Protein AF-0000000076367987 (afdb_homodimer)

Solvent-accessible surface area (backbone atoms only — not comparable to full-atom values): 75211 Å² total; per-residue (Å²): 110,71,66,56,55,49,50,51,44,51,53,44,43,62,69,60,56,77,79,74,47,73,53,81,75,76,76,75,58,62,67,56,54,49,49,49,50,48,51,65,69,63,56,85,43,73,68,53,51,53,49,48,49,41,62,59,26,36,39,72,62,53,56,81,69,54,55,62,89,77,42,46,64,28,13,49,52,14,7,50,56,41,32,46,54,45,52,51,46,26,44,32,39,11,60,50,29,68,49,58,41,60,29,32,49,41,22,34,29,40,20,16,48,44,31,40,40,26,34,73,57,41,51,68,38,47,17,75,36,67,69,52,25,41,56,47,15,52,52,32,52,46,53,40,48,76,70,64,49,76,69,46,79,68,76,78,64,81,74,88,74,69,95,72,72,86,73,77,80,71,72,72,64,79,69,74,69,49,59,59,50,82,56,95,64,69,51,75,39,49,73,69,50,46,37,48,45,46,38,12,28,31,12,30,48,15,10,49,52,26,37,51,30,30,75,68,59,47,52,61,59,48,38,69,57,42,64,45,40,52,51,13,38,48,34,10,46,46,52,41,51,49,56,68,35,45,36,37,31,36,40,40,89,66,61,77,70,71,57,70,34,30,47,61,52,51,52,52,50,46,65,73,46,51,84,62,46,31,63,63,26,36,49,51,33,65,51,49,39,57,51,55,50,51,51,52,50,48,48,62,72,37,40,89,75,43,88,61,86,75,60,57,62,42,48,51,52,53,53,46,19,52,50,29,54,75,63,37,36,48,82,72,63,63,41,61,52,67,40,88,48,78,66,61,82,70,77,67,43,80,57,52,71,84,51,41,77,77,34,48,72,61,16,51,54,52,30,52,50,32,46,38,50,27,50,52,52,44,51,54,52,23,61,74,69,42,53,84,73,57,60,42,50,43,34,38,20,53,10,46,27,13,38,58,31,14,33,49,56,7,41,60,51,25,43,37,67,68,53,17,49,52,20,46,72,44,47,38,69,41,43,64,16,35,48,47,20,21,50,50,48,48,49,38,43,61,67,46,38,60,70,48,25,44,25,44,44,21,59,33,36,38,54,54,55,59,67,39,48,69,47,58,53,52,64,70,47,45,64,60,38,41,65,51,33,57,67,52,39,48,37,17,48,52,9,18,49,33,19,32,43,32,34,60,66,56,10,50,53,50,30,50,53,50,49,53,49,54,55,51,52,52,50,42,64,46,62,69,47,47,48,18,32,36,75,96,53,82,47,68,44,44,49,86,48,35,52,77,52,38,80,56,83,39,47,48,39,42,34,46,46,30,52,37,27,57,62,27,43,65,50,50,51,51,48,50,27,61,74,69,68,54,55,44,58,54,52,50,42,51,51,52,51,52,52,55,64,65,65,54,75,77,71,71,81,74,73,73,82,73,75,79,74,74,76,68,75,72,69,68,67,69,75,55,77,68,66,72,83,54,84,49,50,38,38,34,40,39,30,58,30,25,58,42,60,40,68,54,22,45,51,47,54,44,48,53,47,53,40,32,46,73,69,67,30,45,67,34,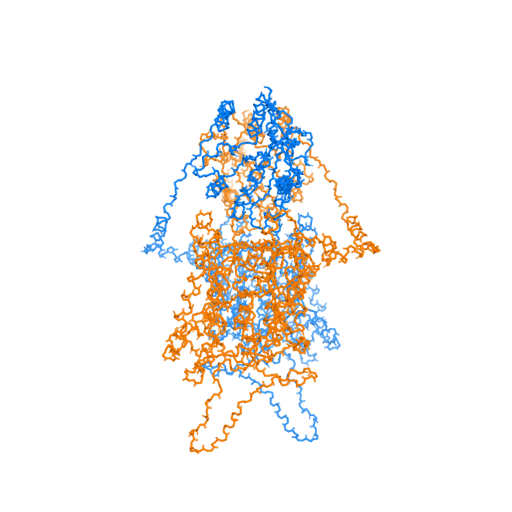38,15,29,60,35,69,65,34,49,52,43,33,51,56,61,43,61,30,35,86,86,46,72,39,42,77,79,34,47,31,79,34,60,54,58,44,50,52,50,54,54,52,54,48,54,52,55,55,53,69,73,102,111,72,66,57,55,50,51,52,44,51,54,46,41,62,70,62,56,77,80,74,48,73,54,81,74,76,76,74,57,62,66,55,53,49,51,49,49,47,50,64,70,65,56,86,42,72,68,53,51,51,49,50,50,41,62,57,27,36,39,72,62,52,57,80,68,55,55,61,88,77,43,46,64,26,12,47,52,13,8,50,55,41,33,45,55,44,54,52,46,25,44,32,39,10,62,50,31,68,50,57,41,60,29,33,47,40,22,33,29,41,19,18,48,42,31,40,40,24,34,72,59,41,49,69,38,46,18,74,35,68,69,52,24,40,56,49,15,53,53,32,52,45,52,38,48,72,70,66,48,77,69,47,79,68,77,77,65,82,74,88,74,69,96,72,74,90,74,78,80,74,74,74,67,81,68,75,68,49,58,60,51,82,57,94,62,70,51,74,39,51,73,68,48,47,36,48,45,46,37,12,30,32,13,29,49,15,9,50,51,25,37,48,31,31,75,65,60,47,51,61,59,48,39,69,57,42,67,45,40,54,53,13,38,48,34,10,46,46,52,41,50,50,57,68,34,46,38,38,30,36,39,40,91,67,61,77,69,71,56,71,34,30,49,61,51,51,53,52,50,46,65,71,46,51,84,61,46,31,64,64,26,37,49,49,32,66,51,48,40,56,52,55,50,51,52,54,50,49,49,63,73,37,42,90,74,42,87,62,85,75,60,56,64,41,49,50,52,52,54,47,20,52,48,29,54,75,63,37,37,47,82,73,63,62,40,61,51,68,40,88,46,79,67,61,83,71,77,68,43,79,60,52,71,84,52,42,78,77,36,50,72,62,16,52,53,52,30,52,50,32,45,38,49,27,51,52,52,44,52,54,52,24,61,74,70,43,53,83,74,57,60,41,50,41,33,36,20,52,10,47,27,12,37,59,31,13,32,49,55,8,41,59,53,24,43,39,66,69,55,18,48,53,20,47,73,43,47,37,68,41,42,64,16,34,46,46,21,22,52,51,48,48,48,37,42,62,67,47,39,61,70,47,27,45,25,45,43,22,58,32,36,39,53,55,53,60,68,39,47,69,47,58,52,50,65,70,46,46,66,60,39,43,64,51,31,57,66,52,38,47,38,18,50,53,8,18,49,33,20,32,45,33,34,60,67,57,8,50,53,50,30,51,56,50,47,53,48,51,54,51,51,53,49,43,64,47,62,69,47,46,51,18,32,35,76,96,52,84,48,68,44,46,48,85,48,34,52,76,52,39,77,56,82,41,46,47,39,42,35,48,46,30,52,38,26,56,63,25,45,65,51,50,50,52,50,51,28,61,75,70,68,55,56,45,58,55,54,51,41,53,51,51,52,52,52,54,64,65,66,55,76,77,72,71,83,75,75,74,82,73,75,80,72,74,76,68,75,72,70,69,65,71,76,56,82,67,66,73,82,57,83,50,50,38,38,35,40,39,30,59,29,25,56,43,60,41,69,55,22,44,52,48,55,44,49,52,47,51,40,32,46,74,70,67,31,45,66,34,38,16,28,59,35,68,66,34,51,52,44,32,52,55,60,42,61,30,36,86,87,46,72,39,41,76,79,34,46,30,80,35,60,54,60,44,50,52,49,53,53,51,54,49,53,52,56,55,54,67,72,102

Sequence (1440 aa):
MENQDQLIKMEIHSDSQIYIERTEREKPKVKEIIKKKLKKNCSCSLHKVKNIITGFFPVLQWLPKYNIKKWIVGDAISGLLVAVVLVPQSIAYSLLAGLEPISSLYTSFFANTVYFLMGTSRHISVGIFSLMCLMVGQVVDRELQLAGFDVSEDSKKLPRVLASGEKWNASVNSAVRNITFLGPLNIECDEKCYAASIAVALTFMAGVYQVLMGVFNLGIVSKYLSQPLLDGFATGASITILTTQVKYLVGLKIPRSHGPGTVILTWINIFKNIHQTNICDLITTAVCLPVLITVKELGDRYKHKIKFPLPTEMVAVIVATIISHYANLNEKYGSSITGEIPTGFLTPQIPNWSLFSRVAIDAVSIAIMSFTFTISICEMFAKKHGYNIKANQEIFALGFCNIVPSFFHSFASSGTLVKTLIKESSGCQTQLSSIITAMIVLLMLLSLAPLLYSLQKSVLACIIIVSLRGAFRKFRDVPKQWQISKIDTLVWGVTMLSVALLTTELGLLIGIVFSLLCIIARTQLPRTPLLGQIQGTSLYKDETEYKNLSFIPRIKIFRFEAPLYYANKDFFLNALYKKVDLNPVLVAAKCKKAEKQQNVPKKGRKEKEEFSGNMQENDITNERFVYKSYDFHTIILECSTIQFLDTAGINTMKSVLKDYNEIGIRVLLANCNPSVIDSLSRGEYFGASSKGIDTLMFYSVHSAVRYAEAAWSVSADSSIMENQDQLIKMEIHSDSQIYIERTEREKPKVKEIIKKKLKKNCSCSLHKVKNIITGFFPVLQWLPKYNIKKWIVGDAISGLLVAVVLVPQSIAYSLLAGLEPISSLYTSFFANTVYFLMGTSRHISVGIFSLMCLMVGQVVDRELQLAGFDVSEDSKKLPRVLASGEKWNASVNSAVRNITFLGPLNIECDEKCYAASIAVALTFMAGVYQVLMGVFNLGIVSKYLSQPLLDGFATGASITILTTQVKYLVGLKIPRSHGPGTVILTWINIFKNIHQTNICDLITTAVCLPVLITVKELGDRYKHKIKFPLPTEMVAVIVATIISHYANLNEKYGSSITGEIPTGFLTPQIPNWSLFSRVAIDAVSIAIMSFTFTISICEMFAKKHGYNIKANQEIFALGFCNIVPSFFHSFASSGTLVKTLIKESSGCQTQLSSIITAMIVLLMLLSLAPLLYSLQKSVLACIIIVSLRGAFRKFRDVPKQWQISKIDTLVWGVTMLSVALLTTELGLLIGIVFSLLCIIARTQLPRTPLLGQIQGTSLYKDETEYKNLSFIPRIKIFRFEAPLYYANKDFFLNALYKKVDLNPVLVAAKCKKAEKQQNVPKKGRKEKEEFSGNMQENDITNERFVYKSYDFHTIILECSTIQFLDTAGINTMKSVLKDYNEIGIRVLLANCNPSVIDSLSRGEYFGASSKGIDTLMFYSVHSAVRYAEAAWSVSADSSI

pLDDT: mean 81.82, std 18.06, range [24.14, 96.56]

Organism: Callorhinchus milii (NCBI:txid7868)

Structure (mmCIF, N/CA/C/O backbone):
data_AF-0000000076367987-model_v1
#
loop_
_entity.id
_entity.type
_entity.pdbx_description
1 polymer 'Sulfate transporter'
#
loop_
_atom_site.group_PDB
_atom_site.id
_atom_site.type_symbol
_atom_site.label_atom_id
_atom_site.label_alt_id
_atom_site.label_comp_id
_atom_site.label_asym_id
_atom_site.label_entity_id
_atom_site.label_seq_id
_atom_site.pdbx_PDB_ins_code
_atom_site.Cartn_x
_atom_site.Cartn_y
_atom_site.Cartn_z
_atom_site.occupancy
_atom_site.B_iso_or_equiv
_atom_site.auth_seq_id
_atom_site.auth_comp_id
_atom_site.auth_asym_id
_atom_site.auth_atom_id
_atom_site.pdbx_PDB_model_num
ATOM 1 N N . MET A 1 1 ? -40.219 -26.328 -12.211 1 42.34 1 MET A N 1
ATOM 2 C CA . MET A 1 1 ? -39.562 -25.656 -11.094 1 42.34 1 MET A CA 1
ATOM 3 C C . MET A 1 1 ? -39.5 -24.156 -11.352 1 42.34 1 MET A C 1
ATOM 5 O O . MET A 1 1 ? -39.75 -23.344 -10.461 1 42.34 1 MET A O 1
ATOM 9 N N . GLU A 1 2 ? -39.219 -23.812 -12.641 1 51.28 2 GLU A N 1
ATOM 10 C CA . GLU A 1 2 ? -39.156 -22.406 -13.008 1 51.28 2 GLU A CA 1
ATOM 11 C C . GLU A 1 2 ? -40.5 -21.734 -12.906 1 51.28 2 GLU A C 1
ATOM 13 O O . GLU A 1 2 ? -40.594 -20.594 -12.422 1 51.28 2 GLU A O 1
ATOM 18 N N . ASN A 1 3 ? -41.5 -22.469 -13.336 1 52.22 3 ASN A N 1
ATOM 19 C CA . ASN A 1 3 ? -42.844 -21.891 -13.359 1 52.22 3 ASN A CA 1
ATOM 20 C C . ASN A 1 3 ? -43.406 -21.688 -11.953 1 52.22 3 ASN A C 1
ATOM 22 O O . ASN A 1 3 ? -44.094 -20.688 -11.688 1 52.22 3 ASN A O 1
ATOM 26 N N . GLN A 1 4 ? -43.094 -22.625 -11.133 1 52.38 4 GLN A N 1
ATOM 27 C CA . GLN A 1 4 ? -43.625 -22.5 -9.781 1 52.38 4 GLN A CA 1
ATOM 28 C C . GLN A 1 4 ? -42.938 -21.359 -9.023 1 52.38 4 GLN A C 1
ATOM 30 O O . GLN A 1 4 ? -43.594 -20.641 -8.266 1 52.38 4 GLN A O 1
ATOM 35 N N . ASP A 1 5 ? -41.688 -21.172 -9.273 1 58.62 5 ASP A N 1
ATOM 36 C CA . ASP A 1 5 ? -40.969 -20.078 -8.633 1 58.62 5 ASP A CA 1
ATOM 37 C C . ASP A 1 5 ? -41.531 -18.734 -9.055 1 58.62 5 ASP A C 1
ATOM 39 O O . ASP A 1 5 ? -41.625 -17.812 -8.242 1 58.62 5 ASP A O 1
ATOM 43 N N . GLN A 1 6 ? -42.031 -18.719 -10.297 1 56.69 6 GLN A N 1
ATOM 44 C CA . GLN A 1 6 ? -42.625 -17.469 -10.789 1 56.69 6 GLN A CA 1
ATOM 45 C C . GLN A 1 6 ? -43.969 -17.203 -10.133 1 56.69 6 GLN A C 1
ATOM 47 O O . GLN A 1 6 ? -44.312 -16.062 -9.844 1 56.69 6 GLN A O 1
ATOM 52 N N . LEU A 1 7 ? -44.688 -18.266 -9.898 1 53.16 7 LEU A N 1
ATOM 53 C CA . LEU A 1 7 ? -46 -18.109 -9.289 1 53.16 7 LEU A CA 1
ATOM 54 C C . LEU A 1 7 ? -45.875 -17.641 -7.84 1 53.16 7 LEU A C 1
ATOM 56 O O . LEU A 1 7 ? -46.656 -16.797 -7.383 1 53.16 7 LEU A O 1
ATOM 60 N N . ILE A 1 8 ? -44.938 -18.188 -7.215 1 56.38 8 ILE A N 1
ATOM 61 C CA . ILE A 1 8 ? -44.719 -17.797 -5.828 1 56.38 8 ILE A CA 1
ATOM 62 C C . ILE A 1 8 ? -44.281 -16.328 -5.766 1 56.38 8 ILE A C 1
ATOM 64 O O . ILE A 1 8 ? -44.75 -15.578 -4.891 1 56.38 8 ILE A O 1
ATOM 68 N N . LYS A 1 9 ? -43.531 -16 -6.73 1 58.03 9 LYS A N 1
ATOM 69 C CA . LYS A 1 9 ? -43.094 -14.617 -6.805 1 58.03 9 LYS A CA 1
ATOM 70 C C . LYS A 1 9 ? -44.281 -13.672 -7.012 1 58.03 9 LYS A C 1
ATOM 72 O O . LYS A 1 9 ? -44.344 -12.594 -6.418 1 58.03 9 LYS A O 1
ATOM 77 N N . MET A 1 10 ? -45.156 -14.094 -7.91 1 53.19 10 MET A N 1
ATOM 78 C CA . MET A 1 10 ? -46.312 -13.273 -8.195 1 53.19 10 MET A CA 1
ATOM 79 C C . MET A 1 10 ? -47.188 -13.102 -6.953 1 53.19 10 MET A C 1
ATOM 81 O O . MET A 1 10 ? -47.75 -12.023 -6.723 1 53.19 10 MET A O 1
ATOM 85 N N . GLU A 1 11 ? -47.25 -14.133 -6.258 1 51.69 11 GLU A N 1
ATOM 86 C CA . GLU A 1 11 ? -48.062 -14.039 -5.059 1 51.69 11 GLU A CA 1
ATOM 87 C C . GLU A 1 11 ? -47.406 -13.164 -3.996 1 51.69 11 GLU A C 1
ATOM 89 O O . GLU A 1 11 ? -48.094 -12.406 -3.301 1 51.69 11 GLU A O 1
ATOM 94 N N . ILE A 1 12 ? -46.125 -13.312 -3.941 1 53.12 12 ILE A N 1
ATOM 95 C CA . ILE A 1 12 ? -45.406 -12.508 -2.963 1 53.12 12 ILE A CA 1
ATOM 96 C C . ILE A 1 12 ? -45.344 -11.062 -3.443 1 53.12 12 ILE A C 1
ATOM 98 O O . ILE A 1 12 ? -45.406 -10.133 -2.639 1 53.12 12 ILE A O 1
ATOM 102 N N . HIS A 1 13 ? -45.094 -10.93 -4.75 1 51.44 13 HIS A N 1
ATOM 103 C CA . HIS A 1 13 ? -45.156 -9.578 -5.281 1 51.44 13 HIS A CA 1
ATOM 104 C C . HIS A 1 13 ? -46.5 -8.938 -4.961 1 51.44 13 HIS A C 1
ATOM 106 O O . HIS A 1 13 ? -46.594 -7.723 -4.734 1 51.44 13 HIS A O 1
ATOM 112 N N . SER A 1 14 ? -47.469 -9.719 -5.164 1 47.62 14 SER A N 1
ATOM 113 C CA . SER A 1 14 ? -48.781 -9.164 -4.855 1 47.62 14 SER A CA 1
ATOM 114 C C . SER A 1 14 ? -48.875 -8.719 -3.398 1 47.62 14 SER A C 1
ATOM 116 O O . SER A 1 14 ? -49.5 -7.707 -3.086 1 47.62 14 SER A O 1
ATOM 118 N N . ASP A 1 15 ? -48.562 -9.508 -2.584 1 45.34 15 ASP A N 1
ATOM 119 C CA . ASP A 1 15 ? -48.656 -9.078 -1.192 1 45.34 15 ASP A CA 1
ATOM 120 C C . ASP A 1 15 ? -47.625 -8 -0.863 1 45.34 15 ASP A C 1
ATOM 122 O O . ASP A 1 15 ? -47.938 -7.062 -0.122 1 45.34 15 ASP A O 1
ATOM 126 N N . SER A 1 16 ? -46.375 -8.281 -0.96 1 49.75 16 SER A N 1
ATOM 127 C CA . SER A 1 16 ? -45.375 -7.293 -0.582 1 49.75 16 SER A CA 1
ATOM 128 C C . SER A 1 16 ? -45.094 -6.332 -1.729 1 49.75 16 SER A C 1
ATOM 130 O O . SER A 1 16 ? -44.438 -6.707 -2.715 1 49.75 16 SER A O 1
ATOM 132 N N . GLN A 1 17 ? -45.906 -5.762 -2.445 1 47.59 17 GLN A N 1
ATOM 133 C CA . GLN A 1 17 ? -46.125 -4.801 -3.525 1 47.59 17 GLN A CA 1
ATOM 134 C C . GLN A 1 17 ? -44.875 -3.955 -3.748 1 47.59 17 GLN A C 1
ATOM 136 O O . GLN A 1 17 ? -44.969 -2.775 -4.094 1 47.59 17 GLN A O 1
ATOM 141 N N . ILE A 1 18 ? -43.812 -4.082 -3.232 1 55.28 18 ILE A N 1
ATOM 142 C CA . ILE A 1 18 ? -42.844 -3.025 -3.467 1 55.28 18 ILE A CA 1
ATOM 143 C C . ILE A 1 18 ? -42.281 -3.146 -4.879 1 55.28 18 ILE A C 1
ATOM 145 O O . ILE A 1 18 ? -41.562 -4.098 -5.188 1 55.28 18 ILE A O 1
ATOM 149 N N . TYR A 1 19 ? -43.062 -2.684 -5.883 1 55.78 19 TYR A N 1
ATOM 150 C CA . TYR A 1 19 ? -42.531 -2.617 -7.238 1 55.78 19 TYR A CA 1
ATOM 151 C C . TYR A 1 19 ? -41.406 -1.58 -7.328 1 55.78 19 TYR A C 1
ATOM 153 O O . TYR A 1 19 ? -41.656 -0.383 -7.156 1 55.78 19 TYR A O 1
ATOM 161 N N . ILE A 1 20 ? -40.188 -2.045 -7.199 1 65.81 20 ILE A N 1
ATOM 162 C CA . ILE A 1 20 ? -39.062 -1.138 -7.367 1 65.81 20 ILE A CA 1
ATOM 163 C C . ILE A 1 20 ? -38.5 -1.284 -8.773 1 65.81 20 ILE A C 1
ATOM 165 O O . ILE A 1 20 ? -38.219 -2.398 -9.234 1 65.81 20 ILE A O 1
ATOM 169 N N . GLU A 1 21 ? -38.75 -0.237 -9.602 1 71.38 21 GLU A N 1
ATOM 170 C CA . GLU A 1 21 ? -38.156 -0.237 -10.938 1 71.38 21 GLU A CA 1
ATOM 171 C C . GLU A 1 21 ? -36.844 0.532 -10.961 1 71.38 21 GLU A C 1
ATOM 173 O O . GLU A 1 21 ? -36.781 1.654 -10.453 1 71.38 21 GLU A O 1
ATOM 178 N N . ARG A 1 22 ? -35.844 -0.163 -11.43 1 77 22 ARG A N 1
ATOM 179 C CA . ARG A 1 22 ? -34.531 0.475 -11.539 1 77 22 ARG A CA 1
ATOM 180 C C . ARG A 1 22 ? -34.469 1.416 -12.734 1 77 22 ARG A C 1
ATOM 182 O O . ARG A 1 22 ? -35.031 1.123 -13.789 1 77 22 ARG A O 1
ATOM 189 N N . THR A 1 23 ? -33.875 2.572 -12.383 1 74.12 23 THR A N 1
ATOM 190 C CA . THR A 1 23 ? -33.688 3.549 -13.453 1 74.12 23 THR A CA 1
ATOM 191 C C . THR A 1 23 ? -32.562 3.152 -14.367 1 74.12 23 THR A C 1
ATOM 193 O O . THR A 1 23 ? -31.484 2.73 -13.898 1 74.12 23 THR A O 1
ATOM 196 N N . GLU A 1 24 ? -32.75 2.922 -15.617 1 64.75 24 GLU A N 1
ATOM 197 C CA . GLU A 1 24 ? -31.703 2.619 -16.562 1 64.75 24 GLU A CA 1
ATOM 198 C C . GLU A 1 24 ? -30.75 3.807 -16.734 1 64.75 24 GLU A C 1
ATOM 200 O O . GLU A 1 24 ? -31.188 4.914 -17.047 1 64.75 24 GLU A O 1
ATOM 205 N N . ARG A 1 25 ? -29.594 3.779 -16.266 1 59.47 25 ARG A N 1
ATOM 206 C CA . ARG A 1 25 ? -28.641 4.867 -16.406 1 59.47 25 ARG A CA 1
ATOM 207 C C . ARG A 1 25 ? -28.094 4.93 -17.828 1 59.47 25 ARG A C 1
ATOM 209 O O . ARG A 1 25 ? -27.75 3.9 -18.422 1 59.47 25 ARG A O 1
ATOM 216 N N . GLU A 1 26 ? -28.297 6.004 -18.406 1 62.91 26 GLU A N 1
ATOM 217 C CA . GLU A 1 26 ? -27.719 6.219 -19.734 1 62.91 26 GLU A CA 1
ATOM 218 C C . GLU A 1 26 ? -26.188 6.246 -19.656 1 62.91 26 GLU A C 1
ATOM 220 O O . GLU A 1 26 ? -25.609 6.867 -18.766 1 62.91 26 GLU A O 1
ATOM 225 N N . LYS A 1 27 ? -25.516 5.273 -20.25 1 63.81 27 LYS A N 1
ATOM 226 C CA . LYS A 1 27 ? -24.062 5.266 -20.328 1 63.81 27 LYS A CA 1
ATOM 227 C C . LYS A 1 27 ? -23.531 6.594 -20.859 1 63.81 27 LYS A C 1
ATOM 229 O O . LYS A 1 27 ? -23.969 7.066 -21.906 1 63.81 27 LYS A O 1
ATOM 234 N N . PRO A 1 28 ? -22.891 7.305 -19.891 1 63.88 28 PRO A N 1
ATOM 235 C CA . PRO A 1 28 ? -22.375 8.562 -20.422 1 63.88 28 PRO A CA 1
ATOM 236 C C . PRO A 1 28 ? -21.453 8.359 -21.625 1 63.88 28 PRO A C 1
ATOM 238 O O . PRO A 1 28 ? -20.672 7.406 -21.656 1 63.88 28 PRO A O 1
ATOM 241 N N . LYS A 1 29 ? -21.734 8.945 -22.781 1 69.44 29 LYS A N 1
ATOM 242 C CA . LYS A 1 29 ? -20.859 8.922 -23.953 1 69.44 29 LYS A CA 1
ATOM 243 C C . LYS A 1 29 ? -19.484 9.484 -23.609 1 69.44 29 LYS A C 1
ATOM 245 O O . LYS A 1 29 ? -19.281 10.703 -23.625 1 69.44 29 LYS A O 1
ATOM 250 N N . VAL A 1 30 ? -18.531 8.633 -23.062 1 72.19 30 VAL A N 1
ATOM 251 C CA . VAL A 1 30 ? -17.188 8.984 -22.625 1 72.19 30 VAL A CA 1
ATOM 252 C C . VAL A 1 30 ? -16.547 9.922 -23.641 1 72.19 30 VAL A C 1
ATOM 254 O O . VAL A 1 30 ? -15.867 10.883 -23.266 1 72.19 30 VAL A O 1
ATOM 257 N N . LYS A 1 31 ? -16.734 9.695 -24.922 1 73.62 31 LYS A N 1
ATOM 258 C CA . LYS A 1 31 ? -16.125 10.492 -25.984 1 73.62 31 LYS A CA 1
ATOM 259 C C . LYS A 1 31 ? -16.641 11.93 -25.938 1 73.62 31 LYS A C 1
ATOM 261 O O . LYS A 1 31 ? -15.875 12.875 -26.141 1 73.62 31 LYS A O 1
ATOM 266 N N . GLU A 1 32 ? -17.891 11.984 -25.641 1 75.5 32 GLU A N 1
ATOM 267 C CA . GLU A 1 32 ? -18.453 13.328 -25.609 1 75.5 32 GLU A CA 1
ATOM 268 C C . GLU A 1 32 ? -17.984 14.094 -24.375 1 75.5 32 GLU A C 1
ATOM 270 O O . GLU A 1 32 ? -17.766 15.305 -24.438 1 75.5 32 GLU A O 1
ATOM 275 N N . ILE A 1 33 ? -17.781 13.32 -23.359 1 75.31 33 ILE A N 1
ATOM 276 C CA . ILE A 1 33 ? -17.328 13.969 -22.141 1 75.31 33 ILE A CA 1
ATOM 277 C C . ILE A 1 33 ? -15.883 14.445 -22.297 1 75.31 33 ILE A C 1
ATOM 279 O O . ILE A 1 33 ? -15.547 15.562 -21.891 1 75.31 33 ILE A O 1
ATOM 283 N N . ILE A 1 34 ? -15.102 13.617 -22.984 1 75.06 34 ILE A N 1
ATOM 284 C CA . ILE A 1 34 ? -13.711 13.977 -23.219 1 75.06 34 ILE A CA 1
ATOM 285 C C . ILE A 1 34 ? -13.641 15.156 -24.188 1 75.06 34 ILE A C 1
ATOM 287 O O . ILE A 1 34 ? -12.852 16.078 -23.984 1 75.06 34 ILE A O 1
ATOM 291 N N . LYS A 1 35 ? -14.438 15.125 -25.25 1 74.25 35 LYS A N 1
ATOM 292 C CA . LYS A 1 35 ? -14.453 16.203 -26.234 1 74.25 35 LYS A CA 1
ATOM 293 C C . LYS A 1 35 ? -14.891 17.516 -25.594 1 74.25 35 LYS A C 1
ATOM 295 O O . LYS A 1 35 ? -14.32 18.578 -25.875 1 74.25 35 LYS A O 1
ATOM 300 N N . LYS A 1 36 ? -15.82 17.344 -24.75 1 75 36 LYS A N 1
ATOM 301 C CA . LYS A 1 36 ? -16.297 18.547 -24.062 1 75 36 LYS A CA 1
ATOM 302 C C . LYS A 1 36 ? -15.234 19.094 -23.125 1 75 36 LYS A C 1
ATOM 304 O O . LYS A 1 36 ? -15.023 20.297 -23.047 1 75 36 LYS A O 1
ATOM 309 N N . LYS A 1 37 ? -14.633 18.141 -22.484 1 74.81 37 LYS A N 1
ATOM 310 C CA . LYS A 1 37 ? -13.602 18.562 -21.547 1 74.81 37 LYS A CA 1
ATOM 311 C C . LYS A 1 37 ? -12.398 19.141 -22.281 1 74.81 37 LYS A C 1
ATOM 313 O O . LYS A 1 37 ? -11.797 20.125 -21.828 1 74.81 37 LYS A O 1
ATOM 318 N N . LEU A 1 38 ? -12.039 18.562 -23.391 1 70.31 38 LEU A N 1
ATOM 319 C CA . LEU A 1 38 ? -10.93 19.047 -24.203 1 70.31 38 LEU A CA 1
ATOM 320 C C . LEU A 1 38 ? -11.266 20.406 -24.828 1 70.31 38 LEU A C 1
ATOM 322 O O . LEU A 1 38 ? -10.414 21.297 -24.875 1 70.31 38 LEU A O 1
ATOM 326 N N . LYS A 1 39 ? -12.422 20.484 -25.297 1 68.19 39 LYS A N 1
ATOM 327 C CA . LYS A 1 39 ? -12.844 21.766 -25.859 1 68.19 39 LYS A CA 1
ATOM 328 C C . LYS A 1 39 ? -12.852 22.859 -24.812 1 68.19 39 LYS A C 1
ATOM 330 O O . LYS A 1 39 ? -12.445 24 -25.094 1 68.19 39 LYS A O 1
ATOM 335 N N . LYS A 1 40 ? -13.312 22.469 -23.719 1 69.75 40 LYS A N 1
ATOM 336 C CA . LYS A 1 40 ? -13.391 23.438 -22.625 1 69.75 40 LYS A CA 1
ATOM 337 C C . LYS A 1 40 ? -11.992 23.844 -22.141 1 69.75 40 LYS A C 1
ATOM 339 O O . LYS A 1 40 ? -11.742 25.016 -21.875 1 69.75 40 LYS A O 1
ATOM 344 N N . ASN A 1 41 ? -11.102 22.859 -22.141 1 65 41 ASN A N 1
ATOM 345 C CA . ASN A 1 41 ? -9.773 23.125 -21.609 1 65 41 ASN A CA 1
ATOM 346 C C . ASN A 1 41 ? -8.844 23.703 -22.672 1 65 41 ASN A C 1
ATOM 348 O O . ASN A 1 41 ? -7.883 24.406 -22.359 1 65 41 ASN A O 1
ATOM 352 N N . CYS A 1 42 ? -9.109 23.453 -23.969 1 65.56 42 CYS A N 1
ATOM 353 C CA . CYS A 1 42 ? -8.211 23.891 -25.031 1 65.56 42 CYS A CA 1
ATOM 354 C C . CYS A 1 42 ? -8.719 25.156 -25.688 1 65.56 42 CYS A C 1
ATOM 356 O O . CYS A 1 42 ? -8.18 25.594 -26.703 1 65.56 42 CYS A O 1
ATOM 358 N N . SER A 1 43 ? -9.781 25.672 -25.328 1 68 43 SER A N 1
ATOM 359 C CA . SER A 1 43 ? -10.203 26.922 -25.953 1 68 43 SER A CA 1
ATOM 360 C C . SER A 1 43 ? -9.469 28.109 -25.359 1 68 43 SER A C 1
ATOM 362 O O . SER A 1 43 ? -9.383 28.25 -24.141 1 68 43 SER A O 1
ATOM 364 N N . CYS A 1 44 ? -8.391 28.656 -26.016 1 65.31 44 CYS A N 1
ATOM 365 C CA . CYS A 1 44 ? -7.535 29.75 -25.578 1 65.31 44 CYS A CA 1
ATOM 366 C C . CYS A 1 44 ? -8.242 31.094 -25.719 1 65.31 44 CYS A C 1
ATOM 368 O O . CYS A 1 44 ? -8.625 31.469 -26.828 1 65.31 44 CYS A O 1
ATOM 370 N N . SER A 1 45 ? -9.109 31.438 -24.938 1 74.31 45 SER A N 1
ATOM 371 C CA . SER A 1 45 ? -9.625 32.812 -24.953 1 74.31 45 SER A CA 1
ATOM 372 C C . SER A 1 45 ? -8.836 33.719 -24.016 1 74.31 45 SER A C 1
ATOM 374 O O . SER A 1 45 ? -8.172 33.219 -23.094 1 74.31 45 SER A O 1
ATOM 376 N N . LEU A 1 46 ? -8.633 35 -24.422 1 76.81 46 LEU A N 1
ATOM 377 C CA . LEU A 1 46 ? -7.93 36 -23.625 1 76.81 46 LEU A CA 1
ATOM 378 C C . LEU A 1 46 ? -8.445 36.031 -22.188 1 76.81 46 LEU A C 1
ATOM 380 O O . LEU A 1 46 ? -7.672 36.188 -21.25 1 76.81 46 LEU A O 1
ATOM 384 N N . HIS A 1 47 ? -9.688 35.844 -22.031 1 78.5 47 HIS A N 1
ATOM 385 C CA . HIS A 1 47 ? -10.281 35.844 -20.688 1 78.5 47 HIS A CA 1
ATOM 386 C C . HIS A 1 47 ? -9.82 34.625 -19.906 1 78.5 47 HIS A C 1
ATOM 388 O O . HIS A 1 47 ? -9.586 34.719 -18.688 1 78.5 47 HIS A O 1
ATOM 394 N N . LYS A 1 48 ? -9.617 33.625 -20.625 1 79.5 48 LYS A N 1
ATOM 395 C CA . LYS A 1 48 ? -9.164 32.406 -19.953 1 79.5 48 LYS A CA 1
ATOM 396 C C . LYS A 1 48 ? -7.711 32.531 -19.5 1 79.5 48 LYS A C 1
ATOM 398 O O . LYS A 1 48 ? -7.34 32.031 -18.438 1 79.5 48 LYS A O 1
ATOM 403 N N . VAL A 1 49 ? -6.965 33.281 -20.359 1 80 49 VAL A N 1
ATOM 404 C CA . VAL A 1 49 ? -5.566 33.5 -20.016 1 80 49 VAL A CA 1
ATOM 405 C C . VAL A 1 49 ? -5.477 34.406 -18.781 1 80 49 VAL A C 1
ATOM 407 O O . VAL A 1 49 ? -4.648 34.188 -17.891 1 80 49 VAL A O 1
ATOM 410 N N . LYS A 1 50 ? -6.238 35.406 -18.781 1 82.25 50 LYS A N 1
ATOM 411 C CA . LYS A 1 50 ? -6.258 36.312 -17.609 1 82.25 50 LYS A CA 1
ATOM 412 C C . LYS A 1 50 ? -6.676 35.562 -16.359 1 82.25 50 LYS A C 1
ATOM 414 O O . LYS A 1 50 ? -6.098 35.75 -15.281 1 82.25 50 LYS A O 1
ATOM 419 N N . ASN A 1 51 ? -7.547 34.719 -16.562 1 80.88 51 ASN A N 1
ATOM 420 C CA . ASN A 1 51 ? -8.008 33.938 -15.414 1 80.88 51 ASN A CA 1
ATOM 421 C C . ASN A 1 51 ? -6.953 32.938 -14.953 1 80.88 51 ASN A C 1
ATOM 423 O O . ASN A 1 51 ? -6.832 32.656 -13.758 1 80.88 51 ASN A O 1
ATOM 427 N N . ILE A 1 52 ? -6.238 32.469 -15.914 1 81.06 52 ILE A N 1
ATOM 428 C CA . ILE A 1 52 ? -5.176 31.531 -15.578 1 81.06 52 ILE A CA 1
ATOM 429 C C . ILE A 1 52 ? -4.055 32.25 -14.844 1 81.06 52 ILE A C 1
ATOM 431 O O . ILE A 1 52 ? -3.523 31.75 -13.852 1 81.06 52 ILE A O 1
ATOM 435 N N . ILE A 1 53 ? -3.783 33.5 -15.266 1 84.44 53 ILE A N 1
ATOM 436 C CA . ILE A 1 53 ? -2.715 34.25 -14.641 1 84.44 53 ILE A CA 1
ATOM 437 C C . ILE A 1 53 ? -3.15 34.719 -13.242 1 84.44 53 ILE A C 1
ATOM 439 O O . ILE A 1 53 ? -2.373 34.625 -12.289 1 84.44 53 ILE A O 1
ATOM 443 N N . THR A 1 54 ? -4.316 35.094 -13.148 1 84.19 54 THR A N 1
ATOM 444 C CA . THR A 1 54 ? -4.812 35.531 -11.852 1 84.19 54 THR A CA 1
ATOM 445 C C . THR A 1 54 ? -4.992 34.344 -10.914 1 84.19 54 THR A C 1
ATOM 447 O O . THR A 1 54 ? -4.91 34.5 -9.688 1 84.19 54 THR A O 1
ATOM 450 N N . GLY A 1 55 ? -5.172 33.281 -11.531 1 84 55 GLY A N 1
ATOM 451 C CA . GLY A 1 55 ? -5.266 32.062 -10.727 1 84 55 GLY A CA 1
ATOM 452 C C . GLY A 1 55 ? -3.916 31.562 -10.242 1 84 55 GLY A C 1
ATOM 453 O O . GLY A 1 55 ? -3.805 31.031 -9.133 1 84 55 GLY A O 1
ATOM 454 N N . PHE A 1 56 ? -2.982 31.844 -11.086 1 88.88 56 PHE A N 1
ATOM 455 C CA . PHE A 1 56 ? -1.632 31.406 -10.758 1 88.88 56 PHE A CA 1
ATOM 456 C C . PHE A 1 56 ? -0.966 32.375 -9.789 1 88.88 56 PHE A C 1
ATOM 458 O O . PHE A 1 56 ? -0.108 31.969 -9 1 88.88 56 PHE A O 1
ATOM 465 N N . PHE A 1 57 ? -1.336 33.656 -9.812 1 92.94 57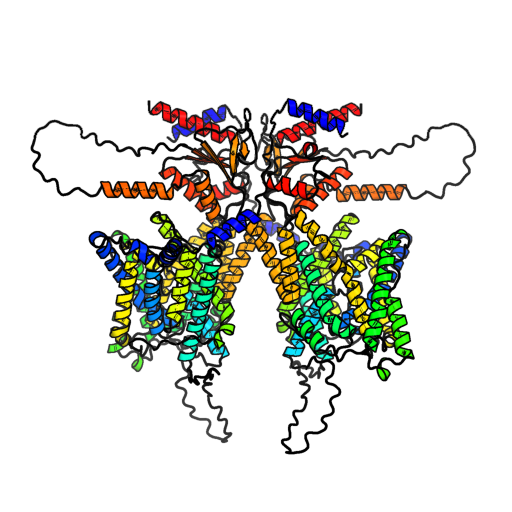 PHE A N 1
ATOM 466 C CA . PHE A 1 57 ? -0.847 34.688 -8.898 1 92.94 57 PHE A CA 1
ATOM 467 C C . PHE A 1 57 ? -1.999 35.312 -8.133 1 92.94 57 PHE A C 1
ATOM 469 O O . PHE A 1 57 ? -2.414 36.438 -8.438 1 92.94 57 PHE A O 1
ATOM 476 N N . PRO A 1 58 ? -2.375 34.719 -7.098 1 90.75 58 PRO A N 1
ATOM 477 C CA . PRO A 1 58 ? -3.518 35.219 -6.328 1 90.75 58 PRO A CA 1
ATOM 478 C C . PRO A 1 58 ? -3.299 36.625 -5.789 1 90.75 58 PRO A C 1
ATOM 480 O O . PRO A 1 58 ? -4.262 37.312 -5.469 1 90.75 58 PRO A O 1
ATOM 483 N N . VAL A 1 59 ? -2.055 37.125 -5.711 1 91.69 59 VAL A N 1
ATOM 484 C CA . VAL A 1 59 ? -1.744 38.469 -5.207 1 91.69 59 VAL A CA 1
ATOM 485 C C . VAL A 1 59 ? -2.41 39.5 -6.09 1 91.69 59 VAL A C 1
ATOM 487 O O . VAL A 1 59 ? -2.797 40.594 -5.609 1 91.69 59 VAL A O 1
ATOM 490 N N . LEU A 1 60 ? -2.646 39.219 -7.312 1 91.31 60 LEU A N 1
ATOM 491 C CA . LEU A 1 60 ? -3.227 40.156 -8.266 1 91.31 60 LEU A CA 1
ATOM 492 C C . LEU A 1 60 ? -4.727 40.312 -8.031 1 91.31 60 LEU A C 1
ATOM 494 O O . LEU A 1 60 ? -5.324 41.312 -8.445 1 91.31 60 LEU A O 1
ATOM 498 N N . GLN A 1 61 ? -5.289 39.406 -7.305 1 88.12 61 GLN A N 1
ATOM 499 C CA . GLN A 1 61 ? -6.727 39.438 -7.051 1 88.12 61 GLN A CA 1
ATOM 500 C C . GLN A 1 61 ? -7.031 40.156 -5.734 1 88.12 61 GLN A C 1
ATOM 502 O O . GLN A 1 61 ? -7.914 41 -5.676 1 88.12 61 GLN A O 1
ATOM 507 N N . TRP A 1 62 ? -6.305 39.875 -4.688 1 88.31 62 TRP A N 1
ATOM 508 C CA . TRP A 1 62 ? -6.68 40.406 -3.379 1 88.31 62 TRP A CA 1
ATOM 509 C C . TRP A 1 62 ? -5.918 41.688 -3.074 1 88.31 62 TRP A C 1
ATOM 511 O O . TRP A 1 62 ? -6.375 42.5 -2.281 1 88.31 62 TRP A O 1
ATOM 521 N N . LEU A 1 63 ? -4.711 42 -3.689 1 90.19 63 LEU A N 1
ATOM 522 C CA . LEU A 1 63 ? -3.893 43.156 -3.359 1 90.19 63 LEU A CA 1
ATOM 523 C C . LEU A 1 63 ? -4.625 44.469 -3.697 1 90.19 63 LEU A C 1
ATOM 525 O O . LEU A 1 63 ? -4.594 45.406 -2.922 1 90.19 63 LEU A O 1
ATOM 529 N N . PRO A 1 64 ? -5.324 44.469 -4.844 1 89.94 64 PRO A N 1
ATOM 530 C CA . PRO A 1 64 ? -6.051 45.688 -5.168 1 89.94 64 PRO A CA 1
ATOM 531 C C . PRO A 1 64 ? -7.238 45.938 -4.242 1 89.94 64 PRO A C 1
ATOM 533 O O . PRO A 1 64 ? -7.688 47.062 -4.094 1 89.94 64 PRO A O 1
ATOM 536 N N . LYS A 1 65 ? -7.684 44.906 -3.629 1 89.31 65 LYS A N 1
ATOM 537 C CA . LYS A 1 65 ? -8.82 45.031 -2.721 1 89.31 65 LYS A CA 1
ATOM 538 C C . LYS A 1 65 ? -8.359 45.188 -1.274 1 89.31 65 LYS A C 1
ATOM 540 O O . LYS A 1 65 ? -9.164 45.125 -0.348 1 89.31 65 LYS A O 1
ATOM 545 N N . TYR A 1 66 ? -7.082 45.438 -1.134 1 91.31 66 TYR A N 1
ATOM 546 C CA . TYR A 1 66 ? -6.496 45.531 0.2 1 91.31 66 TYR A CA 1
ATOM 547 C C . TYR A 1 66 ? -6.902 46.812 0.889 1 91.31 66 TYR A C 1
ATOM 549 O O . TYR A 1 66 ? -6.715 47.906 0.337 1 91.31 66 TYR A O 1
ATOM 557 N N . ASN A 1 67 ? -7.527 46.656 2.021 1 90.81 67 ASN A N 1
ATOM 558 C CA . ASN A 1 67 ? -7.883 47.812 2.828 1 90.81 67 ASN A CA 1
ATOM 559 C C . ASN A 1 67 ? -6.707 48.281 3.676 1 90.81 67 ASN A C 1
ATOM 561 O O . ASN A 1 67 ? -6.496 47.812 4.785 1 90.81 67 ASN A O 1
ATOM 565 N N . ILE A 1 68 ? -6.039 49.281 3.311 1 89.62 68 ILE A N 1
ATOM 566 C CA . ILE A 1 68 ? -4.805 49.75 3.924 1 89.62 68 ILE A CA 1
ATOM 567 C C . ILE A 1 68 ? -5.094 50.281 5.328 1 89.62 68 ILE A C 1
ATOM 569 O O . ILE A 1 68 ? -4.316 50.062 6.258 1 89.62 68 ILE A O 1
ATOM 573 N N . LYS A 1 69 ? -6.152 50.938 5.555 1 88.56 69 LYS A N 1
ATOM 574 C CA . LYS A 1 69 ? -6.449 51.562 6.832 1 88.56 69 LYS A CA 1
ATOM 575 C C . LYS A 1 69 ? -6.781 50.531 7.906 1 88.56 69 LYS A C 1
ATOM 577 O O . LYS A 1 69 ? -6.336 50.656 9.047 1 88.56 69 LYS A O 1
ATOM 582 N N . LYS A 1 70 ? -7.34 49.469 7.484 1 87.62 70 LYS A N 1
ATOM 583 C CA . LYS A 1 70 ? -7.836 48.531 8.477 1 87.62 70 LYS A CA 1
ATOM 584 C C . LYS A 1 70 ? -6.852 47.375 8.688 1 87.62 70 LYS A C 1
ATOM 586 O O . LYS A 1 70 ? -6.734 46.844 9.797 1 87.62 70 LYS A O 1
ATOM 591 N N . TRP A 1 71 ? -6.047 47.062 7.664 1 90.88 71 TRP A N 1
ATOM 592 C CA . TRP A 1 71 ? -5.336 45.781 7.738 1 90.88 71 TRP A CA 1
ATOM 593 C C . TRP A 1 71 ? -3.834 46 7.855 1 90.88 71 TRP A C 1
ATOM 595 O O . TRP A 1 71 ? -3.098 45.094 8.266 1 90.88 71 TRP A O 1
ATOM 605 N N . ILE A 1 72 ? -3.297 47.156 7.656 1 92.5 72 ILE A N 1
ATOM 606 C CA . ILE A 1 72 ? -1.86 47.375 7.535 1 92.5 72 ILE A CA 1
ATOM 607 C C . ILE A 1 72 ? -1.202 47.25 8.906 1 92.5 72 ILE A C 1
ATOM 609 O O . ILE A 1 72 ? -0.081 46.75 9.023 1 92.5 72 ILE A O 1
ATOM 613 N N . VAL A 1 73 ? -1.844 47.75 9.945 1 91.69 73 VAL A N 1
ATOM 614 C CA . VAL A 1 73 ? -1.267 47.688 11.281 1 91.69 73 VAL A CA 1
ATOM 615 C C . VAL A 1 73 ? -1.165 46.25 11.75 1 91.69 73 VAL A C 1
ATOM 617 O O . VAL A 1 73 ? -0.128 45.812 12.266 1 91.69 73 VAL A O 1
ATOM 620 N N . GLY A 1 74 ? -2.172 45.469 11.594 1 91.19 74 GLY A N 1
ATOM 621 C CA . GLY A 1 74 ? -2.162 44.062 11.961 1 91.19 74 GLY A CA 1
ATOM 622 C C . GLY A 1 74 ? -1.136 43.25 11.195 1 91.19 74 GLY A C 1
ATOM 623 O O . GLY A 1 74 ? -0.408 42.438 11.781 1 91.19 74 GLY A O 1
ATOM 624 N N . ASP A 1 75 ? -1.07 43.469 9.984 1 94.56 75 ASP A N 1
ATOM 625 C CA . ASP A 1 75 ? -0.123 42.719 9.141 1 94.56 75 ASP A CA 1
ATOM 626 C C . ASP A 1 75 ? 1.315 43.125 9.453 1 94.56 75 ASP A C 1
ATOM 628 O O . ASP A 1 75 ? 2.225 42.312 9.414 1 94.56 75 ASP A O 1
ATOM 632 N N . ALA A 1 76 ? 1.535 44.406 9.781 1 94.31 76 ALA A N 1
ATOM 633 C CA . ALA A 1 76 ? 2.881 44.875 10.102 1 94.31 76 ALA A CA 1
ATOM 634 C C . ALA A 1 76 ? 3.363 44.281 11.422 1 94.31 76 ALA A C 1
ATOM 636 O O . ALA A 1 76 ? 4.508 43.844 11.531 1 94.31 76 ALA A O 1
ATOM 637 N N . ILE A 1 77 ? 2.504 44.312 12.383 1 92.38 77 ILE A N 1
ATOM 638 C CA . ILE A 1 77 ? 2.863 43.75 13.688 1 92.38 77 ILE A CA 1
ATOM 639 C C . ILE A 1 77 ? 3.119 42.25 13.57 1 92.38 77 ILE A C 1
ATOM 641 O O . ILE A 1 77 ? 4.086 41.75 14.133 1 92.38 77 ILE A O 1
ATOM 645 N N . SER A 1 78 ? 2.26 41.656 12.867 1 93.62 78 SER A N 1
ATOM 646 C CA . SER A 1 78 ? 2.418 40.219 12.664 1 93.62 78 SER A CA 1
ATOM 647 C C . SER A 1 78 ? 3.721 39.906 11.938 1 93.62 78 SER A C 1
ATOM 649 O O . SER A 1 78 ? 4.434 38.969 12.305 1 93.62 78 SER A O 1
ATOM 651 N N . GLY A 1 79 ? 4.012 40.594 10.93 1 94.38 79 GLY A N 1
ATOM 652 C CA . GLY A 1 79 ? 5.254 40.406 10.195 1 94.38 79 GLY A CA 1
ATOM 653 C C . GLY A 1 79 ? 6.488 40.625 11.047 1 94.38 79 GLY A C 1
ATOM 654 O O . GLY A 1 79 ? 7.461 39.875 10.945 1 94.38 79 GLY A O 1
ATOM 655 N N . LEU A 1 80 ? 6.438 41.594 11.883 1 92.94 80 LEU A N 1
ATOM 656 C CA . LEU A 1 80 ? 7.555 41.906 12.766 1 92.94 80 LEU A CA 1
ATOM 657 C C . LEU A 1 80 ? 7.758 40.812 13.797 1 92.94 80 LEU A C 1
ATOM 659 O O . LEU A 1 80 ? 8.891 40.375 14.031 1 92.94 80 LEU A O 1
ATOM 663 N N . LEU A 1 81 ? 6.691 40.375 14.336 1 90.94 81 LEU A N 1
ATOM 664 C CA . LEU A 1 81 ? 6.773 39.344 15.375 1 90.94 81 LEU A CA 1
ATOM 665 C C . LEU A 1 81 ? 7.273 38.031 14.797 1 90.94 81 LEU A C 1
ATOM 667 O O . LEU A 1 81 ? 8.062 37.312 15.438 1 90.94 81 LEU A O 1
ATOM 671 N N . VAL A 1 82 ? 6.812 37.656 13.656 1 92.94 82 VAL A N 1
ATOM 672 C CA . VAL A 1 82 ? 7.262 36.438 13 1 92.94 82 VAL A CA 1
ATOM 673 C C . VAL A 1 82 ? 8.75 36.531 12.672 1 92.94 82 VAL A C 1
ATOM 675 O O . VAL A 1 82 ? 9.5 35.562 12.828 1 92.94 82 VAL A O 1
ATOM 678 N N . ALA A 1 83 ? 9.195 37.719 12.227 1 93.12 83 ALA A N 1
ATOM 679 C CA . ALA A 1 83 ? 10.594 37.906 11.867 1 93.12 83 ALA A CA 1
ATOM 680 C C . ALA A 1 83 ? 11.5 37.75 13.078 1 93.12 83 ALA A C 1
ATOM 682 O O . ALA A 1 83 ? 12.602 37.188 12.969 1 93.12 83 ALA A O 1
ATOM 683 N N . VAL A 1 84 ? 11.086 38.188 14.164 1 88.19 84 VAL A N 1
ATOM 684 C CA . VAL A 1 84 ? 11.867 38.156 15.391 1 88.19 84 VAL A CA 1
ATOM 685 C C . VAL A 1 84 ? 12.109 36.688 15.797 1 88.19 84 VAL A C 1
ATOM 687 O O . VAL A 1 84 ? 13.172 36.344 16.328 1 88.19 84 VAL A O 1
ATOM 690 N N . VAL A 1 85 ? 11.211 35.875 15.531 1 88.69 85 VAL A N 1
ATOM 691 C CA . VAL A 1 85 ? 11.344 34.469 15.875 1 88.69 85 VAL A CA 1
ATOM 692 C C . VAL A 1 85 ? 12.07 33.75 14.75 1 88.69 85 VAL A C 1
ATOM 694 O O . VAL A 1 85 ? 12.883 32.844 15.008 1 88.69 85 VAL A O 1
ATOM 697 N N . LEU A 1 86 ? 11.836 34.125 13.578 1 92.5 86 LEU A N 1
ATOM 698 C CA . LEU A 1 86 ? 12.328 33.438 12.383 1 92.5 86 LEU A CA 1
ATOM 699 C C . LEU A 1 86 ? 13.836 33.625 12.242 1 92.5 86 LEU A C 1
ATOM 701 O O . LEU A 1 86 ? 14.539 32.688 11.844 1 92.5 86 LEU A O 1
ATOM 705 N N . VAL A 1 87 ? 14.383 34.719 12.57 1 90.44 87 VAL A N 1
ATOM 706 C CA . VAL A 1 87 ? 15.781 35.062 12.305 1 90.44 87 VAL A CA 1
ATOM 707 C C . VAL A 1 87 ? 16.703 34.188 13.148 1 90.44 87 VAL A C 1
ATOM 709 O O . VAL A 1 87 ? 17.547 33.469 12.617 1 90.44 87 VAL A O 1
ATOM 712 N N . PRO A 1 88 ? 16.516 34.156 14.43 1 89.5 88 PRO A N 1
ATOM 713 C CA . PRO A 1 88 ? 17.375 33.281 15.211 1 89.5 88 PRO A CA 1
ATOM 714 C C . PRO A 1 88 ? 17.219 31.812 14.828 1 89.5 88 PRO A C 1
ATOM 716 O O . PRO A 1 88 ? 18.188 31.062 14.812 1 89.5 88 PRO A O 1
ATOM 719 N N . GLN A 1 89 ? 16.047 31.406 14.516 1 91.56 89 GLN A N 1
ATOM 720 C CA . GLN A 1 89 ? 15.805 30.016 14.133 1 91.56 89 GLN A CA 1
ATOM 721 C C . GLN A 1 89 ? 16.484 29.688 12.797 1 91.56 89 GLN A C 1
ATOM 723 O O . GLN A 1 89 ? 16.953 28.562 12.594 1 91.56 89 GLN A O 1
ATOM 728 N N . SER A 1 90 ? 16.406 30.625 11.898 1 91.81 90 SER A N 1
ATOM 729 C CA . SER A 1 90 ? 17.062 30.406 10.609 1 91.81 90 SER A CA 1
ATOM 730 C C . SER A 1 90 ? 18.547 30.156 10.781 1 91.81 90 SER A C 1
ATOM 732 O O . SER A 1 90 ? 19.109 29.266 10.141 1 91.81 90 SER A O 1
ATOM 734 N N . ILE A 1 91 ? 19.156 30.844 11.641 1 88.75 91 ILE A N 1
ATOM 735 C CA . ILE A 1 91 ? 20.578 30.672 11.891 1 88.75 91 ILE A CA 1
ATOM 736 C C . ILE A 1 91 ? 20.828 29.328 12.57 1 88.75 91 ILE A C 1
ATOM 738 O O . ILE A 1 91 ? 21.734 28.594 12.18 1 88.75 91 ILE A O 1
ATOM 742 N N . ALA A 1 92 ? 20 29.078 13.492 1 91.44 92 ALA A N 1
ATOM 743 C CA . ALA A 1 92 ? 20.156 27.812 14.227 1 91.44 92 ALA A CA 1
ATOM 744 C C . ALA A 1 92 ? 19.938 26.609 13.312 1 91.44 92 ALA A C 1
ATOM 746 O O . ALA A 1 92 ? 20.672 25.641 13.391 1 91.44 92 ALA A O 1
ATOM 747 N N . TYR A 1 93 ? 18.984 26.641 12.438 1 93.25 93 TYR A N 1
ATOM 748 C CA . TYR A 1 93 ? 18.594 25.484 11.617 1 93.25 93 TYR A CA 1
ATOM 749 C C . TYR A 1 93 ? 19.609 25.25 10.508 1 93.25 93 TYR A C 1
ATOM 751 O O . TYR A 1 93 ? 19.656 24.172 9.914 1 93.25 93 TYR A O 1
ATOM 759 N N . SER A 1 94 ? 20.422 26.219 10.234 1 89.94 94 SER A N 1
ATOM 760 C CA . SER A 1 94 ? 21.531 25.984 9.305 1 89.94 94 SER A CA 1
ATOM 761 C C . SER A 1 94 ? 22.484 24.922 9.836 1 89.94 94 SER A C 1
ATOM 763 O O . SER A 1 94 ? 23.078 24.172 9.062 1 89.94 94 SER A O 1
ATOM 765 N N . LEU A 1 95 ? 22.578 24.969 11.141 1 87.75 95 LEU A N 1
ATOM 766 C CA . LEU A 1 95 ? 23.406 23.938 11.781 1 87.75 95 LEU A CA 1
ATOM 767 C C . LEU A 1 95 ? 22.828 22.547 11.547 1 87.75 95 LEU A C 1
ATOM 769 O O . LEU A 1 95 ? 23.578 21.594 11.328 1 87.75 95 LEU A O 1
ATOM 773 N N . LEU A 1 96 ? 21.578 22.484 11.508 1 89.25 96 LEU A N 1
ATOM 774 C CA . LEU A 1 96 ? 20.891 21.219 11.297 1 89.25 96 LEU A CA 1
ATOM 775 C C . LEU A 1 96 ? 21.078 20.734 9.859 1 89.25 96 LEU A C 1
ATOM 777 O O . LEU A 1 96 ? 21.234 19.531 9.617 1 89.25 96 LEU A O 1
ATOM 781 N N . ALA A 1 97 ? 21.078 21.625 8.977 1 91.5 97 ALA A N 1
ATOM 782 C CA . ALA A 1 97 ? 21.219 21.297 7.562 1 91.5 97 ALA A CA 1
ATOM 783 C C . ALA A 1 97 ? 22.672 21.094 7.188 1 91.5 97 ALA A C 1
ATOM 785 O O . ALA A 1 97 ? 22.984 20.547 6.121 1 91.5 97 ALA A O 1
ATOM 786 N N . GLY A 1 98 ? 23.578 21.453 8.047 1 87.62 98 GLY A N 1
ATOM 787 C CA . GLY A 1 98 ? 25 21.375 7.75 1 87.62 98 GLY A CA 1
ATOM 788 C C . GLY A 1 98 ? 25.469 22.391 6.738 1 87.62 98 GLY A C 1
ATOM 789 O O . GLY A 1 98 ? 26.328 22.109 5.91 1 87.62 98 GLY A O 1
ATOM 790 N N . LEU A 1 99 ? 24.766 23.531 6.734 1 90.62 99 LEU A N 1
ATOM 791 C CA . LEU A 1 99 ? 25.078 24.594 5.773 1 90.62 99 LEU A CA 1
ATOM 792 C C . LEU A 1 99 ? 25.422 25.891 6.488 1 90.62 99 LEU A C 1
ATOM 794 O O . LEU A 1 99 ? 25.375 25.969 7.719 1 90.62 99 LEU A O 1
ATOM 798 N N . GLU A 1 100 ? 25.797 26.844 5.73 1 88.69 100 GLU A N 1
ATOM 799 C CA . GLU A 1 100 ? 26.094 28.172 6.289 1 88.69 100 GLU A CA 1
ATOM 800 C C . GLU A 1 100 ? 24.812 28.922 6.641 1 88.69 100 GLU A C 1
ATOM 802 O O . GLU A 1 100 ? 23.797 28.766 5.965 1 88.69 100 GLU A O 1
ATOM 807 N N . PRO A 1 101 ? 24.828 29.672 7.676 1 89.06 101 PRO A N 1
ATOM 808 C CA . PRO A 1 101 ? 23.656 30.406 8.133 1 89.06 101 PRO A CA 1
ATOM 809 C C . PRO A 1 101 ? 23.062 31.312 7.047 1 89.06 101 PRO A C 1
ATOM 811 O O . PRO A 1 101 ? 21.844 31.547 7.031 1 89.06 101 PRO A O 1
ATOM 814 N N . ILE A 1 102 ? 23.828 31.719 6.121 1 88.38 102 ILE A N 1
ATOM 815 C CA . ILE A 1 102 ? 23.375 32.625 5.082 1 88.38 102 ILE A CA 1
ATOM 816 C C . ILE A 1 102 ? 22.359 31.922 4.18 1 88.38 102 ILE A C 1
ATOM 818 O O . ILE A 1 102 ? 21.406 32.531 3.697 1 88.38 102 ILE A O 1
ATOM 822 N N . SER A 1 103 ? 22.578 30.656 3.992 1 89.94 103 SER A N 1
ATOM 823 C CA . SER A 1 103 ? 21.672 29.891 3.139 1 89.94 103 SER A CA 1
ATOM 824 C C . SER A 1 103 ? 20.281 29.812 3.744 1 89.94 103 SER A C 1
ATOM 826 O O . SER A 1 103 ? 19.281 29.844 3.021 1 89.94 103 SER A O 1
ATOM 828 N N . SER A 1 104 ? 20.203 29.688 5.012 1 91.44 104 SER A N 1
ATOM 829 C CA . SER A 1 104 ? 18.906 29.609 5.68 1 91.44 104 SER A CA 1
ATOM 830 C C . SER A 1 104 ? 18.203 30.969 5.668 1 91.44 104 SER A C 1
ATOM 832 O O . SER A 1 104 ? 16.969 31.031 5.59 1 91.44 104 SER A O 1
ATOM 834 N N . LEU A 1 105 ? 18.984 32.031 5.816 1 90.81 105 LEU A N 1
ATOM 835 C CA . LEU A 1 105 ? 18.406 33.375 5.758 1 90.81 105 LEU A CA 1
ATOM 836 C C . LEU A 1 105 ? 17.875 33.656 4.359 1 90.81 105 LEU A C 1
ATOM 838 O O . LEU A 1 105 ? 16.797 34.25 4.215 1 90.81 105 LEU A O 1
ATOM 842 N N . TYR A 1 106 ? 18.609 33.219 3.373 1 92.5 106 TYR A N 1
ATOM 843 C CA . TYR A 1 106 ? 18.125 33.344 2.004 1 92.5 106 TYR A CA 1
ATOM 844 C C . TYR A 1 106 ? 16.828 32.594 1.804 1 92.5 106 TYR A C 1
ATOM 846 O O . TYR A 1 106 ? 15.891 33.094 1.177 1 92.5 106 TYR A O 1
ATOM 854 N N . THR A 1 107 ? 16.781 31.406 2.344 1 93.75 107 THR A N 1
ATOM 855 C CA . THR A 1 107 ? 15.602 30.578 2.209 1 93.75 107 THR A CA 1
ATOM 856 C C . THR A 1 107 ? 14.383 31.266 2.818 1 93.75 107 THR A C 1
ATOM 858 O O . THR A 1 107 ? 13.297 31.266 2.225 1 93.75 107 THR A O 1
ATOM 861 N N . SER A 1 108 ? 14.547 31.812 3.967 1 93.62 108 SER A N 1
ATOM 862 C CA . SER A 1 108 ? 13.445 32.5 4.641 1 93.62 108 SER A CA 1
ATOM 863 C C . SER A 1 108 ? 13.008 33.75 3.861 1 93.62 108 SER A C 1
ATOM 865 O O . SER A 1 108 ? 11.82 34.031 3.783 1 93.62 108 SER A O 1
ATOM 867 N N . PHE A 1 109 ? 13.953 34.438 3.279 1 94 109 PHE A N 1
ATOM 868 C CA . PHE A 1 109 ? 13.633 35.625 2.52 1 94 109 PHE A CA 1
ATOM 869 C C . PHE A 1 109 ? 12.852 35.281 1.261 1 94 109 PHE A C 1
ATOM 871 O O . PHE A 1 109 ? 11.766 35.812 1.03 1 94 109 PHE A O 1
ATOM 878 N N . PHE A 1 110 ? 13.328 34.375 0.528 1 94.25 110 PHE A N 1
ATOM 879 C CA . PHE A 1 110 ? 12.727 34.094 -0.766 1 94.25 110 PHE A CA 1
ATOM 880 C C . PHE A 1 110 ? 11.43 33.281 -0.59 1 94.25 110 PHE A C 1
ATOM 882 O O . PHE A 1 110 ? 10.484 33.469 -1.363 1 94.25 110 PHE A O 1
ATOM 889 N N . ALA A 1 111 ? 11.414 32.406 0.351 1 94.69 111 ALA A N 1
ATOM 890 C CA . ALA A 1 111 ? 10.203 31.641 0.578 1 94.69 111 ALA A CA 1
ATOM 891 C C . ALA A 1 111 ? 9.016 32.531 0.908 1 94.69 111 ALA A C 1
ATOM 893 O O . ALA A 1 111 ? 7.926 32.375 0.369 1 94.69 111 ALA A O 1
ATOM 894 N N . ASN A 1 112 ? 9.273 33.531 1.764 1 95.06 112 ASN A N 1
ATOM 895 C CA . ASN A 1 112 ? 8.219 34.469 2.137 1 95.06 112 ASN A CA 1
ATOM 896 C C . ASN A 1 112 ? 7.797 35.344 0.96 1 95.06 112 ASN A C 1
ATOM 898 O O . ASN A 1 112 ? 6.609 35.625 0.78 1 95.06 112 ASN A O 1
ATOM 902 N N . THR A 1 113 ? 8.703 35.719 0.127 1 95.25 113 THR A N 1
ATOM 903 C CA . THR A 1 113 ? 8.414 36.594 -0.996 1 95.25 113 THR A CA 1
ATOM 904 C C . THR A 1 113 ? 7.645 35.844 -2.084 1 95.25 113 THR A C 1
ATOM 906 O O . THR A 1 113 ? 6.656 36.375 -2.613 1 95.25 113 THR A O 1
ATOM 909 N N . VAL A 1 114 ? 8.109 34.656 -2.352 1 95.5 114 VAL A N 1
ATOM 910 C CA . VAL A 1 114 ? 7.469 33.906 -3.412 1 95.5 114 VAL A CA 1
ATOM 911 C C . VAL A 1 114 ? 6.074 33.469 -2.965 1 95.5 114 VAL A C 1
ATOM 913 O O . VAL A 1 114 ? 5.125 33.5 -3.752 1 95.5 114 VAL A O 1
ATOM 916 N N . TYR A 1 115 ? 5.973 33.031 -1.736 1 96.19 115 TYR A N 1
ATOM 917 C CA . TYR A 1 115 ? 4.664 32.594 -1.256 1 96.19 115 TYR A CA 1
ATOM 918 C C . TYR A 1 115 ? 3.668 33.75 -1.266 1 96.19 115 TYR A C 1
ATOM 920 O O . TYR A 1 115 ? 2.479 33.531 -1.513 1 96.19 115 TYR A O 1
ATOM 928 N N . PHE A 1 116 ? 4.129 34.969 -0.999 1 95.44 116 PHE A N 1
ATOM 929 C CA . PHE A 1 116 ? 3.285 36.156 -1.063 1 95.44 116 PHE A CA 1
ATOM 930 C C . PHE A 1 116 ? 2.668 36.281 -2.449 1 95.44 116 PHE A C 1
ATOM 932 O O . PHE A 1 116 ? 1.489 36.625 -2.576 1 95.44 116 PHE A O 1
ATOM 939 N N . LEU A 1 117 ? 3.354 35.938 -3.404 1 95 117 LEU A N 1
ATOM 940 C CA . LEU A 1 117 ? 2.9 36.094 -4.781 1 95 117 LEU A CA 1
ATOM 941 C C . LEU A 1 117 ? 1.945 35 -5.191 1 95 117 LEU A C 1
ATOM 943 O O . LEU A 1 117 ? 0.987 35.219 -5.93 1 95 117 LEU A O 1
ATOM 947 N N . MET A 1 118 ? 2.191 33.781 -4.648 1 94.81 118 MET A N 1
ATOM 948 C CA . MET A 1 118 ? 1.507 32.656 -5.254 1 94.81 118 MET A CA 1
ATOM 949 C C . MET A 1 118 ? 0.633 31.922 -4.227 1 94.81 118 MET A C 1
ATOM 951 O O . MET A 1 118 ? -0.204 31.094 -4.59 1 94.81 118 MET A O 1
ATOM 955 N N . GLY A 1 119 ? 0.718 32.188 -3.041 1 92.56 119 GLY A N 1
ATOM 956 C CA . GLY A 1 119 ? -0.004 31.484 -2.004 1 92.56 119 GLY A CA 1
ATOM 957 C C . GLY A 1 119 ? -1.474 31.844 -1.935 1 92.56 119 GLY A C 1
ATOM 958 O O . GLY A 1 119 ? -1.856 32.969 -2.289 1 92.56 119 GLY A O 1
ATOM 959 N N . THR A 1 120 ? -2.348 30.859 -1.5 1 92 120 THR A N 1
ATOM 960 C CA . THR A 1 120 ? -3.781 31.094 -1.372 1 92 120 THR A CA 1
ATOM 961 C C . THR A 1 120 ? -4.176 31.25 0.095 1 92 120 THR A C 1
ATOM 963 O O . THR A 1 120 ? -5.23 31.797 0.406 1 92 120 THR A O 1
ATOM 966 N N . SER A 1 121 ? -3.312 30.766 0.943 1 93.38 121 SER A N 1
ATOM 967 C CA . SER A 1 121 ? -3.623 30.875 2.363 1 93.38 121 SER A CA 1
ATOM 968 C C . SER A 1 121 ? -3.303 32.281 2.887 1 93.38 121 SER A C 1
ATOM 970 O O . SER A 1 121 ? -2.273 32.844 2.531 1 93.38 121 SER A O 1
ATOM 972 N N . ARG A 1 122 ? -4.09 32.781 3.74 1 91.94 122 ARG A N 1
ATOM 973 C CA . ARG A 1 122 ? -3.936 34.156 4.242 1 91.94 122 ARG A CA 1
ATOM 974 C C . ARG A 1 122 ? -3.055 34.156 5.484 1 91.94 122 ARG A C 1
ATOM 976 O O . ARG A 1 122 ? -2.426 35.188 5.785 1 91.94 122 ARG A O 1
ATOM 983 N N . HIS A 1 123 ? -2.967 33.094 6.152 1 92.25 123 HIS A N 1
ATOM 984 C CA . HIS A 1 123 ? -2.4 33.156 7.496 1 92.25 123 HIS A CA 1
ATOM 985 C C . HIS A 1 123 ? -1.139 32.312 7.602 1 92.25 123 HIS A C 1
ATOM 987 O O . HIS A 1 123 ? -0.37 32.438 8.555 1 92.25 123 HIS A O 1
ATOM 993 N N . ILE A 1 124 ? -0.771 31.531 6.633 1 94.12 124 ILE A N 1
ATOM 994 C CA . ILE A 1 124 ? 0.316 30.578 6.777 1 94.12 124 ILE A CA 1
ATOM 995 C C . ILE A 1 124 ? 1.659 31.281 6.633 1 94.12 124 ILE A C 1
ATOM 997 O O . ILE A 1 124 ? 1.773 32.25 5.891 1 94.12 124 ILE A O 1
ATOM 1001 N N . SER A 1 125 ? 2.592 30.844 7.41 1 94.31 125 SER A N 1
ATOM 1002 C CA . SER A 1 125 ? 3.977 31.281 7.277 1 94.31 125 SER A CA 1
ATOM 1003 C C . SER A 1 125 ? 4.852 30.188 6.684 1 94.31 125 SER A C 1
ATOM 1005 O O . SER A 1 125 ? 5.004 29.125 7.281 1 94.31 125 SER A O 1
ATOM 1007 N N . VAL A 1 126 ? 5.367 30.484 5.496 1 94.06 126 VAL A N 1
ATOM 1008 C CA . VAL A 1 126 ? 6.223 29.516 4.82 1 94.06 126 VAL A CA 1
ATOM 1009 C C . VAL A 1 126 ? 7.688 29.922 4.984 1 94.06 126 VAL A C 1
ATOM 1011 O O . VAL A 1 126 ? 8.039 31.078 4.801 1 94.06 126 VAL A O 1
ATOM 1014 N N . GLY A 1 127 ? 8.523 29.062 5.402 1 92.56 127 GLY A N 1
ATOM 1015 C CA . GLY A 1 127 ? 9.945 29.297 5.613 1 92.56 127 GLY A CA 1
ATOM 1016 C C . GLY A 1 127 ? 10.711 28.062 6.012 1 92.56 127 GLY A C 1
ATOM 1017 O O . GLY A 1 127 ? 10.461 26.969 5.488 1 92.56 127 GLY A O 1
ATOM 1018 N N . ILE A 1 128 ? 11.648 28.297 6.844 1 92.12 128 ILE A N 1
ATOM 1019 C CA . ILE A 1 128 ? 12.516 27.203 7.285 1 92.12 128 ILE A CA 1
ATOM 1020 C C . ILE A 1 128 ? 11.797 26.375 8.352 1 92.12 128 ILE A C 1
ATOM 1022 O O . ILE A 1 128 ? 11.086 26.922 9.195 1 92.12 128 ILE A O 1
ATOM 1026 N N . PHE A 1 129 ? 11.93 25.125 8.227 1 92.19 129 PHE A N 1
ATOM 1027 C CA . PHE A 1 129 ? 11.32 24.141 9.117 1 92.19 129 PHE A CA 1
ATOM 1028 C C . PHE A 1 129 ? 12.344 23.125 9.578 1 92.19 129 PHE A C 1
ATOM 1030 O O . PHE A 1 129 ? 13.125 22.609 8.773 1 92.19 129 PHE A O 1
ATOM 1037 N N . SER A 1 130 ? 12.414 22.906 10.883 1 91.5 130 SER A N 1
ATOM 1038 C CA . SER A 1 130 ? 13.438 22.047 11.469 1 91.5 130 SER A CA 1
ATOM 1039 C C . SER A 1 130 ? 13.461 20.672 10.797 1 91.5 130 SER A C 1
ATOM 1041 O O . SER A 1 130 ? 14.531 20.141 10.508 1 91.5 130 SER A O 1
ATOM 1043 N N . LEU A 1 131 ? 12.312 20.156 10.531 1 90.94 131 LEU A N 1
ATOM 1044 C CA . LEU A 1 131 ? 12.227 18.828 9.938 1 90.94 131 LEU A CA 1
ATOM 1045 C C . LEU A 1 131 ? 12.805 18.812 8.531 1 90.94 131 LEU A C 1
ATOM 1047 O O . LEU A 1 131 ? 13.5 17.875 8.141 1 90.94 131 LEU A O 1
ATOM 1051 N N . MET A 1 132 ? 12.547 19.781 7.801 1 93.75 132 MET A N 1
ATOM 1052 C CA . MET A 1 132 ? 13.086 19.891 6.449 1 93.75 132 MET A CA 1
ATOM 1053 C C . MET A 1 132 ? 14.602 20.047 6.484 1 93.75 132 MET A C 1
ATOM 1055 O O . MET A 1 132 ? 15.312 19.469 5.652 1 93.75 132 MET A O 1
ATOM 1059 N N . CYS A 1 133 ? 15.055 20.766 7.441 1 94.31 133 CYS A N 1
ATOM 1060 C CA . CYS A 1 133 ? 16.484 20.984 7.582 1 94.31 133 CYS A CA 1
ATOM 1061 C C . CYS A 1 133 ? 17.203 19.688 7.945 1 94.31 133 CYS A C 1
ATOM 1063 O O . CYS A 1 133 ? 18.312 19.438 7.48 1 94.31 133 CYS A O 1
ATOM 1065 N N . LEU A 1 134 ? 16.531 18.969 8.766 1 92.12 134 LEU A N 1
ATOM 1066 C CA . LEU A 1 134 ? 17.094 17.672 9.109 1 92.12 134 LEU A CA 1
ATOM 1067 C C . LEU A 1 134 ? 17.203 16.781 7.875 1 92.12 134 LEU A C 1
ATOM 1069 O O . LEU A 1 134 ? 18.234 16.156 7.652 1 92.12 134 LEU A O 1
ATOM 1073 N N . MET A 1 135 ? 16.156 16.719 7.078 1 93.44 135 MET A N 1
ATOM 1074 C CA . MET A 1 135 ? 16.125 15.867 5.898 1 93.44 135 MET A CA 1
ATOM 1075 C C . MET A 1 135 ? 17.188 16.297 4.887 1 93.44 135 MET A C 1
ATOM 1077 O O . MET A 1 135 ? 17.875 15.469 4.309 1 93.44 135 MET A O 1
ATOM 1081 N N . VAL A 1 136 ? 17.312 17.562 4.738 1 94.25 136 VAL A N 1
ATOM 1082 C CA . VAL A 1 136 ? 18.344 18.094 3.844 1 94.25 136 VAL A CA 1
ATOM 1083 C C . VAL A 1 136 ? 19.719 17.75 4.387 1 94.25 136 VAL A C 1
ATOM 1085 O O . VAL A 1 136 ? 20.609 17.312 3.635 1 94.25 136 VAL A O 1
ATOM 1088 N N . GLY A 1 137 ? 19.891 17.938 5.648 1 92.44 137 GLY A N 1
ATOM 1089 C CA . GLY A 1 137 ? 21.172 17.656 6.281 1 92.44 137 GLY A CA 1
ATOM 1090 C C . GLY A 1 137 ? 21.594 16.203 6.152 1 92.44 137 GLY A C 1
ATOM 1091 O O . GLY A 1 137 ? 22.766 15.914 5.934 1 92.44 137 GLY A O 1
ATOM 1092 N N . GLN A 1 138 ? 20.688 15.359 6.254 1 90.81 138 GLN A N 1
ATOM 1093 C CA . GLN A 1 138 ? 20.984 13.93 6.148 1 90.81 138 GLN A CA 1
ATOM 1094 C C . GLN A 1 138 ? 21.453 13.57 4.742 1 90.81 138 GLN A C 1
ATOM 1096 O O . GLN A 1 138 ? 22.375 12.766 4.574 1 90.81 138 GLN A O 1
ATOM 1101 N N . VAL A 1 139 ? 20.844 14.125 3.781 1 91.75 139 VAL A N 1
ATOM 1102 C CA . VAL A 1 139 ? 21.234 13.852 2.402 1 91.75 139 VAL A CA 1
ATOM 1103 C C . VAL A 1 139 ? 22.609 14.461 2.121 1 91.75 139 VAL A C 1
ATOM 1105 O O . VAL A 1 139 ? 23.453 13.836 1.473 1 91.75 139 VAL A O 1
ATOM 1108 N N . VAL A 1 140 ? 22.828 15.656 2.605 1 91.75 140 VAL A N 1
ATOM 1109 C CA . VAL A 1 140 ? 24.109 16.344 2.422 1 91.75 140 VAL A CA 1
ATOM 1110 C C . VAL A 1 140 ? 25.219 15.531 3.072 1 91.75 140 VAL A C 1
ATOM 1112 O O . VAL A 1 140 ? 26.266 15.305 2.459 1 91.75 140 VAL A O 1
ATOM 1115 N N . ASP A 1 141 ? 24.953 15.078 4.246 1 88.38 141 ASP A N 1
ATOM 1116 C CA . ASP A 1 141 ? 25.953 14.305 4.973 1 88.38 141 ASP A CA 1
ATOM 1117 C C . ASP A 1 141 ? 26.266 13 4.242 1 88.38 141 ASP A C 1
ATOM 1119 O O . ASP A 1 141 ? 27.438 12.602 4.148 1 88.38 141 ASP A O 1
ATOM 1123 N N . ARG A 1 142 ? 25.312 12.375 3.783 1 87.38 142 ARG A N 1
ATOM 1124 C CA . ARG A 1 142 ? 25.5 11.117 3.07 1 87.38 142 ARG A CA 1
ATOM 1125 C C . ARG A 1 142 ? 26.312 11.328 1.797 1 87.38 142 ARG A C 1
ATOM 1127 O O . ARG A 1 142 ? 27.234 10.57 1.513 1 87.38 142 ARG A O 1
ATOM 1134 N N . GLU A 1 143 ? 26.016 12.344 1.018 1 88.31 143 GLU A N 1
ATOM 1135 C CA . GLU A 1 143 ? 26.703 12.617 -0.244 1 88.31 143 GLU A CA 1
ATOM 1136 C C . GLU A 1 143 ? 28.125 13.094 -0.008 1 88.31 143 GLU A C 1
ATOM 1138 O O . GLU A 1 143 ? 29.031 12.82 -0.812 1 88.31 143 GLU A O 1
ATOM 1143 N N . LEU A 1 144 ? 28.344 13.844 1.078 1 86.69 144 LEU A N 1
ATOM 1144 C CA . LEU A 1 144 ? 29.688 14.273 1.423 1 86.69 144 LEU A CA 1
ATOM 1145 C C . LEU A 1 144 ? 30.578 13.078 1.756 1 86.69 144 LEU A C 1
ATOM 1147 O O . LEU A 1 144 ? 31.734 13.023 1.346 1 86.69 144 LEU A O 1
ATOM 1151 N N . GLN A 1 145 ? 29.984 12.156 2.412 1 81.69 145 GLN A N 1
ATOM 1152 C CA . GLN A 1 145 ? 30.734 10.953 2.752 1 81.69 145 GLN A CA 1
ATOM 1153 C C . GLN A 1 145 ? 31.047 10.125 1.507 1 81.69 145 GLN A C 1
ATOM 1155 O O . GLN A 1 145 ? 32.156 9.586 1.373 1 81.69 145 GLN A O 1
ATOM 1160 N N . LEU A 1 146 ? 30.047 10.039 0.684 1 79.94 146 LEU A N 1
ATOM 1161 C CA . LEU A 1 146 ? 30.219 9.281 -0.547 1 79.94 146 LEU A CA 1
ATOM 1162 C C . LEU A 1 146 ? 31.281 9.93 -1.436 1 79.94 146 LEU A C 1
ATOM 1164 O O . LEU A 1 146 ? 32 9.242 -2.164 1 79.94 146 LEU A O 1
ATOM 1168 N N . ALA A 1 147 ? 31.406 11.266 -1.303 1 79.06 147 ALA A N 1
ATOM 1169 C CA . ALA A 1 147 ? 32.375 12.008 -2.092 1 79.06 147 ALA A CA 1
ATOM 1170 C C . ALA A 1 147 ? 33.75 11.961 -1.439 1 79.06 147 ALA A C 1
ATOM 1172 O O . ALA A 1 147 ? 34.75 12.367 -2.045 1 79.06 147 ALA A O 1
ATOM 1173 N N . GLY A 1 148 ? 33.938 11.359 -0.232 1 73.38 148 GLY A N 1
ATOM 1174 C CA . GLY A 1 148 ? 35.219 11.141 0.409 1 73.38 148 GLY A CA 1
ATOM 1175 C C . GLY A 1 148 ? 35.625 12.258 1.348 1 73.38 148 GLY A C 1
ATOM 1176 O O . GLY A 1 148 ? 36.75 12.336 1.785 1 73.38 148 GLY A O 1
ATOM 1177 N N . PHE A 1 149 ? 34.75 13.195 1.567 1 71.75 149 PHE A N 1
ATOM 1178 C CA . PHE A 1 149 ? 35.062 14.281 2.479 1 71.75 149 PHE A CA 1
ATOM 1179 C C . PHE A 1 149 ? 34.969 13.82 3.928 1 71.75 149 PHE A C 1
ATOM 1181 O O . PHE A 1 149 ? 34.156 12.977 4.266 1 71.75 149 PHE A O 1
ATOM 1188 N N . ASP A 1 150 ? 36.094 13.992 4.723 1 59.88 150 ASP A N 1
ATOM 1189 C CA . ASP A 1 150 ? 36.031 13.641 6.137 1 59.88 150 ASP A CA 1
ATOM 1190 C C . ASP A 1 150 ? 35.062 14.539 6.891 1 59.88 150 ASP A C 1
ATOM 1192 O O . ASP A 1 150 ? 35.25 15.758 6.945 1 59.88 150 ASP A O 1
ATOM 1196 N N . VAL A 1 151 ? 34 14.211 7.145 1 55.97 151 VAL A N 1
ATOM 1197 C CA . VAL A 1 151 ? 32.938 15 7.754 1 55.97 151 VAL A CA 1
ATOM 1198 C C . VAL A 1 151 ? 33.219 15.188 9.242 1 55.97 151 VAL A C 1
ATOM 1200 O O . VAL A 1 151 ? 32.344 15.633 10 1 55.97 151 VAL A O 1
ATOM 1203 N N . SER A 1 152 ? 34.531 14.828 9.75 1 49.69 152 SER A N 1
ATOM 1204 C CA . SER A 1 152 ? 34.812 15.133 11.141 1 49.69 152 SER A CA 1
ATOM 1205 C C . SER A 1 152 ? 35.156 16.609 11.328 1 49.69 152 SER A C 1
ATOM 1207 O O . SER A 1 152 ? 35.719 17.234 10.43 1 49.69 152 SER A O 1
ATOM 1209 N N . GLU A 1 153 ? 34.562 17.266 12.008 1 46.12 153 GLU A N 1
ATOM 1210 C CA . GLU A 1 153 ? 34.75 18.703 12.25 1 46.12 153 GLU A CA 1
ATOM 1211 C C . GLU A 1 153 ? 36.219 19.047 12.469 1 46.12 153 GLU A C 1
ATOM 1213 O O . GLU A 1 153 ? 36.656 20.125 12.094 1 46.12 153 GLU A O 1
ATOM 1218 N N . ASP A 1 154 ? 37.125 18.266 13.258 1 36.72 154 ASP A N 1
ATOM 1219 C CA . ASP A 1 154 ? 38.406 18.75 13.766 1 36.72 154 ASP A CA 1
ATOM 1220 C C . ASP A 1 154 ? 39.531 18.562 12.734 1 36.72 154 ASP A C 1
ATOM 1222 O O . ASP A 1 154 ? 40.719 18.656 13.07 1 36.72 154 ASP A O 1
ATOM 1226 N N . SER A 1 155 ? 39.438 18.141 11.672 1 37.56 155 SER A N 1
ATOM 1227 C CA . SER A 1 155 ? 40.656 17.781 10.953 1 37.56 155 SER A CA 1
ATOM 1228 C C . SER A 1 155 ? 41.531 19 10.703 1 37.56 155 SER A C 1
ATOM 1230 O O . SER A 1 155 ? 42.5 18.922 9.945 1 37.56 155 SER A O 1
ATOM 1232 N N . LYS A 1 156 ? 41.25 20.141 11.227 1 34.81 156 LYS A N 1
ATOM 1233 C CA . LYS A 1 156 ? 42.281 21.141 10.945 1 34.81 156 LYS A CA 1
ATOM 1234 C C . LYS A 1 156 ? 43.594 20.781 11.609 1 34.81 156 LYS A C 1
ATOM 1236 O O . LYS A 1 156 ? 44.656 21.188 11.148 1 34.81 156 LYS A O 1
ATOM 1241 N N . LYS A 1 157 ? 43.656 20.453 12.938 1 32.28 157 LYS A N 1
ATOM 1242 C CA . LYS A 1 157 ? 44.875 20.797 13.648 1 32.28 157 LYS A CA 1
ATOM 1243 C C . LYS A 1 157 ? 45.875 19.641 13.625 1 32.28 157 LYS A C 1
ATOM 1245 O O . LYS A 1 157 ? 46.875 19.672 14.328 1 32.28 157 LYS A O 1
ATOM 1250 N N . LEU A 1 158 ? 45.656 18.344 13.461 1 28.84 158 LEU A N 1
ATOM 1251 C CA . LEU A 1 158 ? 46.812 17.594 13.891 1 28.84 158 LEU A CA 1
ATOM 1252 C C . LEU A 1 158 ? 48.031 17.922 13.016 1 28.84 158 LEU A C 1
ATOM 1254 O O . LEU A 1 158 ? 48 17.734 11.797 1 28.84 158 LEU A O 1
ATOM 1258 N N . PRO A 1 159 ? 49 18.688 13.594 1 27.33 159 PRO A N 1
ATOM 1259 C CA . PRO A 1 159 ? 50.344 18.781 13.016 1 27.33 159 PRO A CA 1
ATOM 1260 C C . PRO A 1 159 ? 51 17.422 12.805 1 27.33 159 PRO A C 1
ATOM 1262 O O . PRO A 1 159 ? 50.75 16.484 13.586 1 27.33 159 PRO A O 1
ATOM 1265 N N . ARG A 1 160 ? 51.344 16.984 11.672 1 28.75 160 ARG A N 1
ATOM 1266 C CA . ARG A 1 160 ? 52.188 15.859 11.297 1 28.75 160 ARG A CA 1
ATOM 1267 C C . ARG A 1 160 ? 53.469 15.844 12.133 1 28.75 160 ARG A C 1
ATOM 1269 O O . ARG A 1 160 ? 54.438 16.562 11.828 1 28.75 160 ARG A O 1
ATOM 1276 N N . VAL A 1 161 ? 53.562 15.898 13.359 1 25.69 161 VAL A N 1
ATOM 1277 C CA . VAL A 1 161 ? 54.875 15.836 14.008 1 25.69 161 VAL A CA 1
ATOM 1278 C C . VAL A 1 161 ? 55.594 14.555 13.586 1 25.69 161 VAL A C 1
ATOM 1280 O O . VAL A 1 161 ? 56.75 14.602 13.148 1 25.69 161 VAL A O 1
ATOM 1283 N N . LEU A 1 162 ? 55.719 13.414 14.398 1 25.12 162 LEU A N 1
ATOM 1284 C CA . LEU A 1 162 ? 56.906 12.703 14.844 1 25.12 162 LEU A CA 1
ATOM 1285 C C . LEU A 1 162 ? 57.25 11.562 13.891 1 25.12 162 LEU A C 1
ATOM 1287 O O . LEU A 1 162 ? 58.125 10.758 14.172 1 25.12 162 LEU A O 1
ATOM 1291 N N . ALA A 1 163 ? 56.531 10.766 12.992 1 24.45 163 ALA A N 1
ATOM 1292 C CA . ALA A 1 163 ? 57.344 9.586 12.641 1 24.45 163 ALA A CA 1
ATOM 1293 C C . ALA A 1 163 ? 58.688 9.992 12.062 1 24.45 163 ALA A C 1
ATOM 1295 O O . ALA A 1 163 ? 58.75 10.703 11.062 1 24.45 163 ALA A O 1
ATOM 1296 N N . SER A 1 164 ? 59.781 10.195 12.797 1 25.5 164 SER A N 1
ATOM 1297 C CA . SER A 1 164 ? 61.188 10.188 12.477 1 25.5 164 SER A CA 1
ATOM 1298 C C . SER A 1 164 ? 61.5 9.156 11.391 1 25.5 164 SER A C 1
ATOM 1300 O O . SER A 1 164 ? 62.312 9.422 10.492 1 25.5 164 SER A O 1
ATOM 1302 N N . GLY A 1 165 ? 61.656 7.836 11.844 1 26.22 165 GLY A N 1
ATOM 1303 C CA . GLY A 1 165 ? 62.594 6.996 11.141 1 26.22 165 GLY A CA 1
ATOM 1304 C C . GLY A 1 165 ? 62.312 6.852 9.664 1 26.22 165 GLY A C 1
ATOM 1305 O O . GLY A 1 165 ? 63.031 7.379 8.82 1 26.22 165 GLY A O 1
ATOM 1306 N N . GLU A 1 166 ? 62.156 5.508 9.148 1 24.89 166 GLU A N 1
ATOM 1307 C CA . GLU A 1 166 ? 62.344 5.223 7.734 1 24.89 166 GLU A CA 1
ATOM 1308 C C . GLU A 1 166 ? 61.375 6.016 6.855 1 24.89 166 GLU A C 1
ATOM 1310 O O . GLU A 1 166 ? 60.25 6.246 7.238 1 24.89 166 GLU A O 1
ATOM 1315 N N . LYS A 1 167 ? 61.844 6.848 5.875 1 26.75 167 LYS A N 1
ATOM 1316 C CA . LYS A 1 167 ? 61.5 7.734 4.766 1 26.75 167 LYS A CA 1
ATOM 1317 C C . LYS A 1 167 ? 60.281 7.223 4 1 26.75 167 LYS A C 1
ATOM 1319 O O . LYS A 1 167 ? 60.031 7.637 2.865 1 26.75 167 LYS A O 1
ATOM 1324 N N . TRP A 1 168 ? 59.688 6.008 4.367 1 25.47 168 TRP A N 1
ATOM 1325 C CA . TRP A 1 168 ? 58.75 5.766 3.275 1 25.47 168 TRP A CA 1
ATOM 1326 C C . TRP A 1 168 ? 57.75 6.922 3.139 1 25.47 168 TRP A C 1
ATOM 1328 O O . TRP A 1 168 ? 57.219 7.41 4.137 1 25.47 168 TRP A O 1
ATOM 1338 N N . ASN A 1 169 ? 58 7.922 2.168 1 26.31 169 ASN A N 1
ATOM 1339 C CA . ASN A 1 169 ? 57.312 9.102 1.643 1 26.31 169 ASN A CA 1
ATOM 1340 C C . ASN A 1 169 ? 55.781 8.938 1.686 1 26.31 169 ASN A C 1
ATOM 1342 O O . ASN A 1 169 ? 55.188 8.344 0.78 1 26.31 169 ASN A O 1
ATOM 1346 N N . ALA A 1 170 ? 55.25 8.578 2.809 1 27.31 170 ALA A N 1
ATOM 1347 C CA . ALA A 1 170 ? 53.812 8.539 3.045 1 27.31 170 ALA A CA 1
ATOM 1348 C C . ALA A 1 170 ? 53.156 9.883 2.734 1 27.31 170 ALA A C 1
ATOM 1350 O O . ALA A 1 170 ? 52.969 10.711 3.633 1 27.31 170 ALA A O 1
ATOM 1351 N N . SER A 1 171 ? 53.688 10.742 1.827 1 27.98 171 SER A N 1
ATOM 1352 C CA . SER A 1 171 ? 52.938 11.898 1.336 1 27.98 171 SER A CA 1
ATOM 1353 C C . SER A 1 171 ? 51.5 11.539 1.053 1 27.98 171 SER A C 1
ATOM 1355 O O . SER A 1 171 ? 51.156 11.039 -0.025 1 27.98 171 SER A O 1
ATOM 1357 N N . VAL A 1 172 ? 50.969 10.711 1.847 1 27.61 172 VAL A N 1
ATOM 1358 C CA . VAL A 1 172 ? 49.531 10.641 1.633 1 27.61 172 VAL A CA 1
ATOM 1359 C C . VAL A 1 172 ? 48.938 12.047 1.713 1 27.61 172 VAL A C 1
ATOM 1361 O O . VAL A 1 172 ? 48.906 12.656 2.783 1 27.61 172 VAL A O 1
ATOM 1364 N N . ASN A 1 173 ? 49.375 13.031 0.873 1 27.11 173 ASN A N 1
ATOM 1365 C CA . ASN A 1 173 ? 48.688 14.289 0.588 1 27.11 173 ASN A CA 1
ATOM 1366 C C . ASN A 1 173 ? 47.188 14.172 0.78 1 27.11 173 ASN A C 1
ATOM 1368 O O . ASN A 1 173 ? 46.562 13.195 0.352 1 27.11 173 ASN A O 1
ATOM 1372 N N . SER A 1 174 ? 46.719 14.516 1.906 1 31.3 174 SER A N 1
ATOM 1373 C CA . SER A 1 174 ? 45.312 14.828 2.086 1 31.3 174 SER A CA 1
ATOM 1374 C C . SER A 1 174 ? 44.688 15.359 0.796 1 31.3 174 SER A C 1
ATOM 1376 O O . SER A 1 174 ? 44.812 16.547 0.481 1 31.3 174 SER A O 1
ATOM 1378 N N . ALA A 1 175 ? 44.844 14.766 -0.342 1 30.09 175 ALA A N 1
ATOM 1379 C CA . ALA A 1 175 ? 44.156 15.07 -1.595 1 30.09 175 ALA A CA 1
ATOM 1380 C C . ALA A 1 175 ? 42.75 15.555 -1.334 1 30.09 175 ALA A C 1
ATOM 1382 O O . ALA A 1 175 ? 41.875 14.781 -0.902 1 30.09 175 ALA A O 1
ATOM 1383 N N . VAL A 1 176 ? 42.5 16.719 -0.732 1 33.06 176 VAL A N 1
ATOM 1384 C CA . VAL A 1 176 ? 41.281 17.516 -0.984 1 33.06 176 VAL A CA 1
ATOM 1385 C C . VAL A 1 176 ? 40.719 17.156 -2.346 1 33.06 176 VAL A C 1
ATOM 1387 O O . VAL A 1 176 ? 41.281 17.453 -3.385 1 33.06 176 VAL A O 1
ATOM 1390 N N . ARG A 1 177 ? 40.312 16.078 -2.553 1 35.53 177 ARG A N 1
ATOM 1391 C CA . ARG A 1 177 ? 39.656 15.625 -3.777 1 35.53 177 ARG A CA 1
ATOM 1392 C C . ARG A 1 177 ? 38.625 16.641 -4.254 1 35.53 177 ARG A C 1
ATOM 1394 O O . ARG A 1 177 ? 37.562 16.797 -3.646 1 35.53 177 ARG A O 1
ATOM 1401 N N . ASN A 1 178 ? 39.031 17.844 -4.703 1 35.81 178 ASN A N 1
ATOM 1402 C CA . ASN A 1 178 ? 38.219 18.719 -5.559 1 35.81 178 ASN A CA 1
ATOM 1403 C C . ASN A 1 178 ? 37.438 17.906 -6.605 1 35.81 178 ASN A C 1
ATOM 1405 O O . ASN A 1 178 ? 38.062 17.156 -7.375 1 35.81 178 ASN A O 1
ATOM 1409 N N . ILE A 1 179 ? 36.469 17.328 -6.184 1 41.12 179 ILE A N 1
ATOM 1410 C CA . ILE A 1 179 ? 35.656 16.688 -7.195 1 41.12 179 ILE A CA 1
ATOM 1411 C C . ILE A 1 179 ? 35.375 17.672 -8.328 1 41.12 179 ILE A C 1
ATOM 1413 O O . ILE A 1 179 ? 34.938 18.797 -8.086 1 41.12 179 ILE A O 1
ATOM 1417 N N . THR A 1 180 ? 36.188 17.641 -9.367 1 40.38 180 THR A N 1
ATOM 1418 C CA . THR A 1 180 ? 35.969 18.406 -10.578 1 40.38 180 THR A CA 1
ATOM 1419 C C . THR A 1 180 ? 34.625 18.016 -11.219 1 40.38 180 THR A C 1
ATOM 1421 O O . THR A 1 180 ? 34.406 16.859 -11.562 1 40.38 180 THR A O 1
ATOM 1424 N N . PHE A 1 181 ? 33.625 18.703 -10.766 1 44.25 181 PHE A N 1
ATOM 1425 C CA . PHE A 1 181 ? 32.406 18.484 -11.531 1 44.25 181 PHE A CA 1
ATOM 1426 C C . PHE A 1 181 ? 32.656 18.625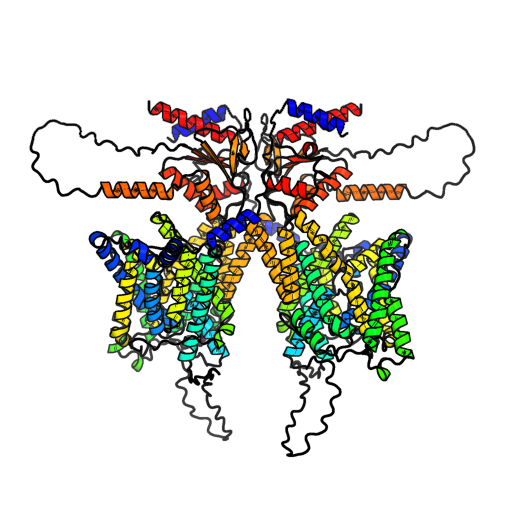 -13.023 1 44.25 181 PHE A C 1
ATOM 1428 O O . PHE A 1 181 ? 33.406 19.516 -13.445 1 44.25 181 PHE A O 1
ATOM 1435 N N . LEU A 1 182 ? 32.844 17.5 -13.703 1 36.47 182 LEU A N 1
ATOM 1436 C CA . LEU A 1 182 ? 33.125 17.484 -15.141 1 36.47 182 LEU A CA 1
ATOM 1437 C C . LEU A 1 182 ? 32.375 18.609 -15.844 1 36.47 182 LEU A C 1
ATOM 1439 O O . LEU A 1 182 ? 32.375 18.703 -17.062 1 36.47 182 LEU A O 1
ATOM 1443 N N . GLY A 1 183 ? 31.469 19.422 -15.312 1 36.47 183 GLY A N 1
ATOM 1444 C CA . GLY A 1 183 ? 31.016 20.375 -16.312 1 36.47 183 GLY A CA 1
ATOM 1445 C C . GLY A 1 183 ? 32.094 21.406 -16.656 1 36.47 183 GLY A C 1
ATOM 1446 O O . GLY A 1 183 ? 33.188 21.359 -16.125 1 36.47 183 GLY A O 1
ATOM 1447 N N . PRO A 1 184 ? 31.875 22.234 -17.688 1 38.22 184 PRO A N 1
ATOM 1448 C CA . PRO A 1 184 ? 32.844 23.234 -18.156 1 38.22 184 PRO A CA 1
ATOM 1449 C C . PRO A 1 184 ? 33.5 23.984 -17 1 38.22 184 PRO A C 1
ATOM 1451 O O . PRO A 1 184 ? 34.469 24.719 -17.219 1 38.22 184 PRO A O 1
ATOM 1454 N N . LEU A 1 185 ? 32.75 24.234 -15.914 1 38.16 185 LEU A N 1
ATOM 1455 C CA . LEU A 1 185 ? 33.375 25.125 -14.945 1 38.16 185 LEU A CA 1
ATOM 1456 C C . LEU A 1 185 ? 34.188 24.328 -13.906 1 38.16 185 LEU A C 1
ATOM 1458 O O . LEU A 1 185 ? 33.625 23.469 -13.227 1 38.16 185 LEU A O 1
ATOM 1462 N N . ASN A 1 186 ? 35.312 24 -13.992 1 41.62 186 ASN A N 1
ATOM 1463 C CA . ASN A 1 186 ? 36.375 23.484 -13.125 1 41.62 186 ASN A CA 1
ATOM 1464 C C . ASN A 1 186 ? 36.281 24.078 -11.727 1 41.62 186 ASN A C 1
ATOM 1466 O O . ASN A 1 186 ? 37.062 24.984 -11.383 1 41.62 186 ASN A O 1
ATOM 1470 N N . ILE A 1 187 ? 35.125 24.391 -11.242 1 46.38 187 ILE A N 1
ATOM 1471 C CA . ILE A 1 187 ? 35.125 25.109 -9.969 1 46.38 187 ILE A CA 1
ATOM 1472 C C . ILE A 1 187 ? 35.594 24.172 -8.852 1 46.38 187 ILE A C 1
ATOM 1474 O O . ILE A 1 187 ? 35.062 23.078 -8.695 1 46.38 187 ILE A O 1
ATOM 1478 N N . GLU A 1 188 ? 36.781 24.234 -8.453 1 55.72 188 GLU A N 1
ATOM 1479 C CA . GLU A 1 188 ? 37.312 23.656 -7.23 1 55.72 188 GLU A CA 1
ATOM 1480 C C . GLU A 1 188 ? 36.344 23.828 -6.062 1 55.72 188 GLU A C 1
ATOM 1482 O O . GLU A 1 188 ? 36.031 24.969 -5.691 1 55.72 188 GLU A O 1
ATOM 1487 N N . CYS A 1 189 ? 35.406 22.969 -5.918 1 65.06 189 CYS A N 1
ATOM 1488 C CA . CYS A 1 189 ? 34.406 23.125 -4.867 1 65.06 189 CYS A CA 1
ATOM 1489 C C . CYS A 1 189 ? 34.875 22.484 -3.566 1 65.06 189 CYS A C 1
ATOM 1491 O O . CYS A 1 189 ? 35.312 21.328 -3.553 1 65.06 189 CYS A O 1
ATOM 1493 N N . ASP A 1 190 ? 35.094 23.312 -2.602 1 78.56 190 ASP A N 1
ATOM 1494 C CA . ASP A 1 190 ? 35.406 22.859 -1.25 1 78.56 190 ASP A CA 1
ATOM 1495 C C . ASP A 1 190 ? 34.219 22.125 -0.631 1 78.56 190 ASP A C 1
ATOM 1497 O O . ASP A 1 190 ? 33.188 21.938 -1.282 1 78.56 190 ASP A O 1
ATOM 1501 N N . GLU A 1 191 ? 34.469 21.578 0.568 1 83.56 191 GLU A N 1
ATOM 1502 C CA . GLU A 1 191 ? 33.438 20.828 1.304 1 83.56 191 GLU A CA 1
ATOM 1503 C C . GLU A 1 191 ? 32.156 21.641 1.454 1 83.56 191 GLU A C 1
ATOM 1505 O O . GLU A 1 191 ? 31.062 21.125 1.237 1 83.56 191 GLU A O 1
ATOM 1510 N N . LYS A 1 192 ? 32.344 22.922 1.771 1 82.75 192 LYS A N 1
ATOM 1511 C CA . LYS A 1 192 ? 31.188 23.781 1.986 1 82.75 192 LYS A CA 1
ATOM 1512 C C . LYS A 1 192 ? 30.453 24.047 0.677 1 82.75 192 LYS A C 1
ATOM 1514 O O . LYS A 1 192 ? 29.219 24.078 0.645 1 82.75 192 LYS A O 1
ATOM 1519 N N . CYS A 1 193 ? 31.234 24.156 -0.343 1 83.19 193 CYS A N 1
ATOM 1520 C CA . CYS A 1 193 ? 30.641 24.406 -1.648 1 83.19 193 CYS A CA 1
ATOM 1521 C C . CYS A 1 193 ? 29.891 23.172 -2.152 1 83.19 193 CYS A C 1
ATOM 1523 O O . CYS A 1 193 ? 28.797 23.297 -2.727 1 83.19 193 CYS A O 1
ATOM 1525 N N . TYR A 1 194 ? 30.5 22.062 -1.882 1 88.19 194 TYR A N 1
ATOM 1526 C CA . TYR A 1 194 ? 29.844 20.828 -2.312 1 88.19 194 TYR A CA 1
ATOM 1527 C C . TYR A 1 194 ? 28.562 20.594 -1.524 1 88.19 194 TYR A C 1
ATOM 1529 O O . TYR A 1 194 ? 27.547 20.172 -2.088 1 88.19 194 TYR A O 1
ATOM 1537 N N . ALA A 1 195 ? 28.609 20.859 -0.275 1 90.38 195 ALA A N 1
ATOM 1538 C CA . ALA A 1 195 ? 27.422 20.719 0.562 1 90.38 195 ALA A CA 1
ATOM 1539 C C . ALA A 1 195 ? 26.297 21.641 0.089 1 90.38 195 ALA A C 1
ATOM 1541 O O . ALA A 1 195 ? 25.141 21.219 -0.01 1 90.38 195 ALA A O 1
ATOM 1542 N N . ALA A 1 196 ? 26.656 22.797 -0.227 1 90.5 196 ALA A N 1
ATOM 1543 C CA . ALA A 1 196 ? 25.672 23.766 -0.702 1 90.5 196 ALA A CA 1
ATOM 1544 C C . ALA A 1 196 ? 25.109 23.359 -2.057 1 90.5 196 ALA A C 1
ATOM 1546 O O . ALA A 1 196 ? 23.922 23.531 -2.316 1 90.5 196 ALA A O 1
ATOM 1547 N N . SER A 1 197 ? 25.938 22.812 -2.863 1 91 197 SER A N 1
ATOM 1548 C CA . SER A 1 197 ? 25.5 22.391 -4.188 1 91 197 SER A CA 1
ATOM 1549 C C . SER A 1 197 ? 24.516 21.234 -4.102 1 91 197 SER A C 1
ATOM 1551 O O . SER A 1 197 ? 23.562 21.156 -4.883 1 91 197 SER A O 1
ATOM 1553 N N . ILE A 1 198 ? 24.766 20.344 -3.17 1 92.81 198 ILE A N 1
ATOM 1554 C CA . ILE A 1 198 ? 23.859 19.219 -2.975 1 92.81 198 ILE A CA 1
ATOM 1555 C C . ILE A 1 198 ? 22.516 19.719 -2.469 1 92.81 198 ILE A C 1
ATOM 1557 O O . ILE A 1 198 ? 21.469 19.281 -2.951 1 92.81 198 ILE A O 1
ATOM 1561 N N . ALA A 1 199 ? 22.578 20.609 -1.522 1 94.38 199 ALA A N 1
ATOM 1562 C CA . ALA A 1 199 ? 21.344 21.141 -0.951 1 94.38 199 ALA A CA 1
ATOM 1563 C C . ALA A 1 199 ? 20.531 21.875 -2.006 1 94.38 199 ALA A C 1
ATOM 1565 O O . ALA A 1 199 ? 19.297 21.75 -2.051 1 94.38 199 ALA A O 1
ATOM 1566 N N . VAL A 1 200 ? 21.219 22.578 -2.844 1 94.12 200 VAL A N 1
ATOM 1567 C CA . VAL A 1 200 ? 20.562 23.344 -3.895 1 94.12 200 VAL A CA 1
ATOM 1568 C C . VAL A 1 200 ? 19.953 22.406 -4.926 1 94.12 200 VAL A C 1
ATOM 1570 O O . VAL A 1 200 ? 18.828 22.594 -5.363 1 94.12 200 VAL A O 1
ATOM 1573 N N . ALA A 1 201 ? 20.672 21.438 -5.262 1 94.81 201 ALA A N 1
ATOM 1574 C CA . ALA A 1 201 ? 20.188 20.453 -6.223 1 94.81 201 ALA A CA 1
ATOM 1575 C C . ALA A 1 201 ? 18.969 19.703 -5.668 1 94.81 201 ALA A C 1
ATOM 1577 O O . ALA A 1 201 ? 17.984 19.484 -6.387 1 94.81 201 ALA A O 1
ATOM 1578 N N . LEU A 1 202 ? 19.078 19.359 -4.477 1 95.44 202 LEU A N 1
ATOM 1579 C CA . LEU A 1 202 ? 18 18.656 -3.797 1 95.44 202 LEU A CA 1
ATOM 1580 C C . LEU A 1 202 ? 16.75 19.516 -3.752 1 95.44 202 LEU A C 1
ATOM 1582 O O . LEU A 1 202 ? 15.641 19.031 -4.023 1 95.44 202 LEU A O 1
ATOM 1586 N N . THR A 1 203 ? 16.891 20.734 -3.447 1 95.62 203 THR A N 1
ATOM 1587 C CA . THR A 1 203 ? 15.781 21.672 -3.328 1 95.62 203 THR A CA 1
ATOM 1588 C C . THR A 1 203 ? 15.148 21.938 -4.691 1 95.62 203 THR A C 1
ATOM 1590 O O . THR A 1 203 ? 13.93 22 -4.812 1 95.62 203 THR A O 1
ATOM 1593 N N . PHE A 1 204 ? 15.938 22.062 -5.617 1 95.88 204 PHE A N 1
ATOM 1594 C CA . PHE A 1 204 ? 15.438 22.281 -6.973 1 95.88 204 PHE A CA 1
ATOM 1595 C C . PHE A 1 204 ? 14.609 21.094 -7.438 1 95.88 204 PHE A C 1
ATOM 1597 O O . PHE A 1 204 ? 13.508 21.266 -7.969 1 95.88 204 PHE A O 1
ATOM 1604 N N . MET A 1 205 ? 15.125 19.969 -7.23 1 96 205 MET A N 1
ATOM 1605 C CA . MET A 1 205 ? 14.422 18.766 -7.648 1 96 205 MET A CA 1
ATOM 1606 C C . MET A 1 205 ? 13.117 18.609 -6.879 1 96 205 MET A C 1
ATOM 1608 O O . MET A 1 205 ? 12.102 18.188 -7.441 1 96 205 MET A O 1
ATOM 1612 N N . ALA A 1 206 ? 13.133 18.859 -5.629 1 96.12 206 ALA A N 1
ATOM 1613 C CA . ALA A 1 206 ? 11.914 18.797 -4.832 1 96.12 206 ALA A CA 1
ATOM 1614 C C . ALA A 1 206 ? 10.867 19.766 -5.371 1 96.12 206 ALA A C 1
ATOM 1616 O O . ALA A 1 206 ? 9.68 19.438 -5.449 1 96.12 206 ALA A O 1
ATOM 1617 N N . GLY A 1 207 ? 11.344 20.953 -5.758 1 96.5 207 GLY A N 1
ATOM 1618 C CA . GLY A 1 207 ? 10.438 21.922 -6.352 1 96.5 207 GLY A CA 1
ATOM 1619 C C . GLY A 1 207 ? 9.859 21.469 -7.676 1 96.5 207 GLY A C 1
ATOM 1620 O O . GLY A 1 207 ? 8.664 21.641 -7.926 1 96.5 207 GLY A O 1
ATOM 1621 N N . VAL A 1 208 ? 10.656 20.859 -8.414 1 95.81 208 VAL A N 1
ATOM 1622 C CA . VAL A 1 208 ? 10.203 20.359 -9.719 1 95.81 208 VAL A CA 1
ATOM 1623 C C . VAL A 1 208 ? 9.164 19.266 -9.516 1 95.81 208 VAL A C 1
ATOM 1625 O O . VAL A 1 208 ? 8.148 19.219 -10.227 1 95.81 208 VAL A O 1
ATOM 1628 N N . TYR A 1 209 ? 9.469 18.391 -8.586 1 95.12 209 TYR A N 1
ATOM 1629 C CA . TYR A 1 209 ? 8.492 17.344 -8.289 1 95.12 209 TYR A CA 1
ATOM 1630 C C . TYR A 1 209 ? 7.172 17.953 -7.828 1 95.12 209 TYR A C 1
ATOM 1632 O O . TYR A 1 209 ? 6.098 17.469 -8.195 1 95.12 209 TYR A O 1
ATOM 1640 N N . GLN A 1 210 ? 7.211 18.969 -7.09 1 95.94 210 GLN A N 1
ATOM 1641 C CA . GLN A 1 210 ? 5.992 19.609 -6.613 1 95.94 210 GLN A CA 1
ATOM 1642 C C . GLN A 1 210 ? 5.246 20.281 -7.762 1 95.94 210 GLN A C 1
ATOM 1644 O O . GLN A 1 210 ? 4.016 20.203 -7.836 1 95.94 210 GLN A O 1
ATOM 1649 N N . VAL A 1 211 ? 5.949 20.859 -8.648 1 95.06 211 VAL A N 1
ATOM 1650 C CA . VAL A 1 211 ? 5.309 21.484 -9.805 1 95.06 211 VAL A CA 1
ATOM 1651 C C . VAL A 1 211 ? 4.684 20.406 -10.688 1 95.06 211 VAL A C 1
ATOM 1653 O O . VAL A 1 211 ? 3.57 20.578 -11.188 1 95.06 211 VAL A O 1
ATOM 1656 N N . LEU A 1 212 ? 5.387 19.328 -10.773 1 93.31 212 LEU A N 1
ATOM 1657 C CA . LEU A 1 212 ? 4.848 18.219 -11.547 1 93.31 212 LEU A CA 1
ATOM 1658 C C . LEU A 1 212 ? 3.596 17.656 -10.891 1 93.31 212 LEU A C 1
ATOM 1660 O O . LEU A 1 212 ? 2.639 17.281 -11.578 1 93.31 212 LEU A O 1
ATOM 1664 N N . MET A 1 213 ? 3.662 17.578 -9.656 1 91.88 213 MET A N 1
ATOM 1665 C CA . MET A 1 213 ? 2.48 17.141 -8.922 1 91.88 213 MET A CA 1
ATOM 1666 C C . MET A 1 213 ? 1.311 18.094 -9.148 1 91.88 213 MET A C 1
ATOM 1668 O O . MET A 1 213 ? 0.161 17.656 -9.25 1 91.88 213 MET A O 1
ATOM 1672 N N . GLY A 1 214 ? 1.604 19.375 -9.203 1 89.88 214 GLY A N 1
ATOM 1673 C CA . GLY A 1 214 ? 0.571 20.359 -9.484 1 89.88 214 GLY A CA 1
ATOM 1674 C C . GLY A 1 214 ? -0.005 20.234 -10.883 1 89.88 214 GLY A C 1
ATOM 1675 O O . GLY A 1 214 ? -1.223 20.297 -11.062 1 89.88 214 GLY A O 1
ATOM 1676 N N . VAL A 1 215 ? 0.823 19.953 -11.789 1 90.25 215 VAL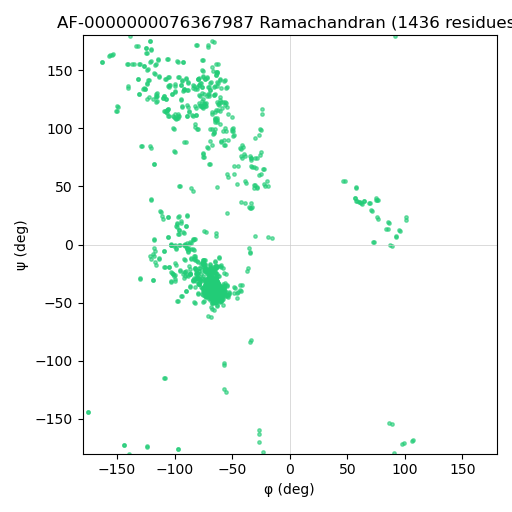 A N 1
ATOM 1677 C CA . VAL A 1 215 ? 0.402 19.828 -13.18 1 90.25 215 VAL A CA 1
ATOM 1678 C C . VAL A 1 215 ? -0.476 18.594 -13.352 1 90.25 215 VAL A C 1
ATOM 1680 O O . VAL A 1 215 ? -1.472 18.625 -14.078 1 90.25 215 VAL A O 1
ATOM 1683 N N . PHE A 1 216 ? -0.174 17.531 -12.539 1 86.38 216 PHE A N 1
ATOM 1684 C CA . PHE A 1 216 ? -0.927 16.297 -12.648 1 86.38 216 PHE A CA 1
ATOM 1685 C C . PHE A 1 216 ? -2.041 16.234 -11.609 1 86.38 216 PHE A C 1
ATOM 1687 O O . PHE A 1 216 ? -2.672 15.195 -11.43 1 86.38 216 PHE A O 1
ATOM 1694 N N . ASN A 1 217 ? -2.268 17.25 -10.953 1 83.38 217 ASN A N 1
ATOM 1695 C CA . ASN A 1 217 ? -3.328 17.375 -9.961 1 83.38 217 ASN A CA 1
ATOM 1696 C C . ASN A 1 217 ? -3.207 16.312 -8.875 1 83.38 217 ASN A C 1
ATOM 1698 O O . ASN A 1 217 ? -4.195 15.68 -8.5 1 83.38 217 ASN A O 1
ATOM 1702 N N . LEU A 1 218 ? -1.932 16.062 -8.461 1 80.88 218 LEU A N 1
ATOM 1703 C CA . LEU A 1 218 ? -1.656 15.055 -7.441 1 80.88 218 LEU A CA 1
ATOM 1704 C C . LEU A 1 218 ? -1.718 15.672 -6.047 1 80.88 218 LEU A C 1
ATOM 1706 O O . LEU A 1 218 ? -1.035 15.211 -5.129 1 80.88 218 LEU A O 1
ATOM 1710 N N . GLY A 1 219 ? -2.428 16.703 -5.938 1 77.38 219 GLY A N 1
ATOM 1711 C CA . GLY A 1 219 ? -2.66 17.234 -4.609 1 77.38 219 GLY A CA 1
ATOM 1712 C C . GLY A 1 219 ? -3.387 16.266 -3.693 1 77.38 219 GLY A C 1
ATOM 1713 O O . GLY A 1 219 ? -3.332 16.406 -2.469 1 77.38 219 GLY A O 1
ATOM 1714 N N . ILE A 1 220 ? -3.885 15.219 -4.27 1 78.81 220 ILE A N 1
ATOM 1715 C CA . ILE A 1 220 ? -4.664 14.211 -3.553 1 78.81 220 ILE A CA 1
ATOM 1716 C C . ILE A 1 220 ? -3.736 13.336 -2.715 1 78.81 220 ILE A C 1
ATOM 1718 O O . ILE A 1 220 ? -4.176 12.688 -1.767 1 78.81 220 ILE A O 1
ATOM 1722 N N . VAL A 1 221 ? -2.488 13.438 -2.982 1 81.44 221 VAL A N 1
ATOM 1723 C CA . VAL A 1 221 ? -1.518 12.578 -2.307 1 81.44 221 VAL A CA 1
ATOM 1724 C C . VAL A 1 221 ? -1.504 12.891 -0.812 1 81.44 221 VAL A C 1
ATOM 1726 O O . VAL A 1 221 ? -1.275 12.008 0.012 1 81.44 221 VAL A O 1
ATOM 1729 N N . SER A 1 222 ? -1.789 14.117 -0.456 1 83.5 222 SER A N 1
ATOM 1730 C CA . SER A 1 222 ? -1.766 14.508 0.949 1 83.5 222 SER A CA 1
ATOM 1731 C C . SER A 1 222 ? -2.863 13.805 1.738 1 83.5 222 SER A C 1
ATOM 1733 O O . SER A 1 222 ? -2.758 13.648 2.957 1 83.5 222 SER A O 1
ATOM 1735 N N . LYS A 1 223 ? -3.844 13.328 1.025 1 85.5 223 LYS A N 1
ATOM 1736 C CA . LYS A 1 223 ? -4.973 12.68 1.682 1 85.5 223 LYS A CA 1
ATOM 1737 C C . LYS A 1 223 ? -4.598 11.281 2.166 1 85.5 223 LYS A C 1
ATOM 1739 O O . LYS A 1 223 ? -5.281 10.711 3.02 1 85.5 223 LYS A O 1
ATOM 1744 N N . TYR A 1 224 ? -3.516 10.82 1.666 1 84.62 224 TYR A N 1
ATOM 1745 C CA . TYR A 1 224 ? -3.1 9.469 2.021 1 84.62 224 TYR A CA 1
ATOM 1746 C C . TYR A 1 224 ? -2.189 9.484 3.244 1 84.62 224 TYR A C 1
ATOM 1748 O O . TYR A 1 224 ? -1.779 8.43 3.734 1 84.62 224 TYR A O 1
ATOM 1756 N N . LEU A 1 225 ? -1.942 10.656 3.719 1 87.44 225 LEU A N 1
ATOM 1757 C CA . LEU A 1 225 ? -1.133 10.766 4.926 1 87.44 225 LEU A CA 1
ATOM 1758 C C . LEU A 1 225 ? -2 11.109 6.133 1 87.44 225 LEU A C 1
ATOM 1760 O O . LEU A 1 225 ? -2.496 12.227 6.246 1 87.44 225 LEU A O 1
ATOM 1764 N N . SER A 1 226 ? -2.141 10.141 7.031 1 90.62 226 SER A N 1
ATOM 1765 C CA . SER A 1 226 ? -2.986 10.305 8.211 1 90.62 226 SER A CA 1
ATOM 1766 C C . SER A 1 226 ? -2.318 11.195 9.25 1 90.62 226 SER A C 1
ATOM 1768 O O . SER A 1 226 ? -1.095 11.352 9.25 1 90.62 226 SER A O 1
ATOM 1770 N N . GLN A 1 227 ? -3.055 11.758 10.109 1 90.94 227 GLN A N 1
ATOM 1771 C CA . GLN A 1 227 ? -2.533 12.633 11.156 1 90.94 227 GLN A CA 1
ATOM 1772 C C . GLN A 1 227 ? -1.633 11.867 12.117 1 90.94 227 GLN A C 1
ATOM 1774 O O . GLN A 1 227 ? -0.552 12.336 12.477 1 90.94 227 GLN A O 1
ATOM 1779 N N . PRO A 1 228 ? -2.043 10.672 12.508 1 92.88 228 PRO A N 1
ATOM 1780 C CA . PRO A 1 228 ? -1.142 9.906 13.375 1 92.88 228 PRO A CA 1
ATOM 1781 C C . PRO A 1 228 ? 0.207 9.625 12.719 1 92.88 228 PRO A C 1
ATOM 1783 O O . PRO A 1 228 ? 1.238 9.617 13.398 1 92.88 228 PRO A O 1
ATOM 1786 N N . LEU A 1 229 ? 0.183 9.375 11.445 1 93.88 229 LEU A N 1
ATOM 1787 C CA . LEU A 1 229 ? 1.429 9.156 10.711 1 93.88 229 LEU A CA 1
ATOM 1788 C C . LEU A 1 229 ? 2.297 10.414 10.742 1 93.88 229 LEU A C 1
ATOM 1790 O O . LEU A 1 229 ? 3.498 10.336 11.016 1 93.88 229 LEU A O 1
ATOM 1794 N N . LEU A 1 230 ? 1.701 11.555 10.516 1 91.75 230 LEU A N 1
ATOM 1795 C CA . LEU A 1 230 ? 2.43 12.82 10.508 1 91.75 230 LEU A CA 1
ATOM 1796 C C . LEU A 1 230 ? 2.973 13.141 11.898 1 91.75 230 LEU A C 1
ATOM 1798 O O . LEU A 1 230 ? 4.117 13.57 12.031 1 91.75 230 LEU A O 1
ATOM 1802 N N . ASP A 1 231 ? 2.191 12.883 12.906 1 93.25 231 ASP A N 1
ATOM 1803 C CA . ASP A 1 231 ? 2.619 13.117 14.281 1 93.25 231 ASP A CA 1
ATOM 1804 C C . ASP A 1 231 ? 3.754 12.18 14.672 1 93.25 231 ASP A C 1
ATOM 1806 O O . ASP A 1 231 ? 4.699 12.586 15.352 1 93.25 231 ASP A O 1
ATOM 1810 N N . GLY A 1 232 ? 3.604 10.969 14.32 1 94.25 232 GLY A N 1
ATOM 1811 C CA . GLY A 1 232 ? 4.676 10.023 14.57 1 94.25 232 GLY A CA 1
ATOM 1812 C C . GLY A 1 232 ? 5.969 10.375 13.859 1 94.25 232 GLY A C 1
ATOM 1813 O O . GLY A 1 232 ? 7.055 10.266 14.43 1 94.25 232 GLY A O 1
ATOM 1814 N N . PHE A 1 233 ? 5.824 10.773 12.656 1 93.31 233 PHE A N 1
ATOM 1815 C CA . PHE A 1 233 ? 6.98 11.195 11.875 1 93.31 233 PHE A CA 1
ATOM 1816 C C . PHE A 1 233 ? 7.676 12.383 12.539 1 93.31 233 PHE A C 1
ATOM 1818 O O . PHE A 1 233 ? 8.898 12.398 12.672 1 93.31 233 PHE A O 1
ATOM 1825 N N . ALA A 1 234 ? 6.898 13.359 12.883 1 92.69 234 ALA A N 1
ATOM 1826 C CA . ALA A 1 234 ? 7.434 14.555 13.523 1 92.69 234 ALA A CA 1
ATOM 1827 C C . ALA A 1 234 ? 8.125 14.211 14.844 1 92.69 234 ALA A C 1
ATOM 1829 O O . ALA A 1 234 ? 9.195 14.75 15.141 1 92.69 234 ALA A O 1
ATOM 1830 N N . THR A 1 235 ? 7.555 13.375 15.625 1 94.75 235 THR A N 1
ATOM 1831 C CA . THR A 1 235 ? 8.141 12.969 16.906 1 94.75 235 THR A CA 1
ATOM 1832 C C . THR A 1 235 ? 9.438 12.188 16.672 1 94.75 235 THR A C 1
ATOM 1834 O O . THR A 1 235 ? 10.43 12.422 17.359 1 94.75 235 THR A O 1
ATOM 1837 N N . GLY A 1 236 ? 9.375 11.242 15.773 1 94.62 236 GLY A N 1
ATOM 1838 C CA . GLY A 1 236 ? 10.586 10.508 15.445 1 94.62 236 GLY A CA 1
ATOM 1839 C C . GLY A 1 236 ? 11.703 11.398 14.938 1 94.62 236 GLY A C 1
ATOM 1840 O O . GLY A 1 236 ? 12.867 11.227 15.328 1 94.62 236 GLY A O 1
ATOM 1841 N N . ALA A 1 237 ? 11.359 12.312 14.094 1 93.56 237 ALA A N 1
ATOM 1842 C CA . ALA A 1 237 ? 12.344 13.258 13.57 1 93.56 237 ALA A CA 1
ATOM 1843 C C . ALA A 1 237 ? 12.898 14.141 14.688 1 93.56 237 ALA A C 1
ATOM 1845 O O . ALA A 1 237 ? 14.07 14.508 14.664 1 93.56 237 ALA A O 1
ATOM 1846 N N . SER A 1 238 ? 12.055 14.547 15.625 1 94.69 238 SER A N 1
ATOM 1847 C CA . SER A 1 238 ? 12.5 15.367 16.75 1 94.69 238 SER A CA 1
ATOM 1848 C C . SER A 1 238 ? 13.508 14.617 17.609 1 94.69 238 SER A C 1
ATOM 1850 O O . SER A 1 238 ? 14.453 15.219 18.125 1 94.69 238 SER A O 1
ATOM 1852 N N . ILE A 1 239 ? 13.297 13.375 17.734 1 94.62 239 ILE A N 1
ATOM 1853 C CA . ILE A 1 239 ? 14.266 12.57 18.469 1 94.62 239 ILE A CA 1
ATOM 1854 C C . ILE A 1 239 ? 15.602 12.555 17.734 1 94.62 239 ILE A C 1
ATOM 1856 O O . ILE A 1 239 ? 16.656 12.68 18.359 1 94.62 239 ILE A O 1
ATOM 1860 N N . THR A 1 240 ? 15.492 12.422 16.5 1 93.5 240 THR A N 1
ATOM 1861 C CA . THR A 1 240 ? 16.703 12.43 15.695 1 93.5 240 THR A CA 1
ATOM 1862 C C . THR A 1 240 ? 17.391 13.789 15.773 1 93.5 240 THR A C 1
ATOM 1864 O O . THR A 1 240 ? 18.625 13.867 15.875 1 93.5 240 THR A O 1
ATOM 1867 N N . ILE A 1 241 ? 16.641 14.859 15.68 1 94 241 ILE A N 1
ATOM 1868 C CA . ILE A 1 241 ? 17.188 16.219 15.773 1 94 241 ILE A CA 1
ATOM 1869 C C . ILE A 1 241 ? 17.859 16.406 17.141 1 94 241 ILE A C 1
ATOM 1871 O O . ILE A 1 241 ? 18.984 16.906 17.219 1 94 241 ILE A O 1
ATOM 1875 N N . LEU A 1 242 ? 17.188 16 18.156 1 94.44 242 LEU A N 1
ATOM 1876 C CA . LEU A 1 242 ? 17.75 16.109 19.5 1 94.44 242 LEU A CA 1
ATOM 1877 C C . LEU A 1 242 ? 19.078 15.375 19.594 1 94.44 242 LEU A C 1
ATOM 1879 O O . LEU A 1 242 ? 20.047 15.898 20.141 1 94.44 242 LEU A O 1
ATOM 1883 N N . THR A 1 243 ? 19.141 14.242 19.016 1 92.88 243 THR A N 1
ATOM 1884 C CA . THR A 1 243 ? 20.344 13.414 19.062 1 92.88 243 THR A CA 1
ATOM 1885 C C . THR A 1 243 ? 21.484 14.086 18.312 1 92.88 243 THR A C 1
ATOM 1887 O O . THR A 1 243 ? 22.625 14.094 18.781 1 92.88 243 THR A O 1
ATOM 1890 N N . THR A 1 244 ? 21.219 14.664 17.219 1 89.81 244 THR A N 1
ATOM 1891 C CA . THR A 1 244 ? 22.266 15.273 16.422 1 89.81 244 THR A CA 1
ATOM 1892 C C . THR A 1 244 ? 22.75 16.578 17.047 1 89.81 244 THR A C 1
ATOM 1894 O O . THR A 1 244 ? 23.859 17.031 16.781 1 89.81 244 THR A O 1
ATOM 1897 N N . GLN A 1 245 ? 21.922 17.172 17.875 1 91.56 245 GLN A N 1
ATOM 1898 C CA . GLN A 1 245 ? 22.266 18.469 18.453 1 91.56 245 GLN A CA 1
ATOM 1899 C C . GLN A 1 245 ? 22.984 18.297 19.797 1 91.56 245 GLN A C 1
ATOM 1901 O O . GLN A 1 245 ? 23.609 19.234 20.297 1 91.56 245 GLN A O 1
ATOM 1906 N N . VAL A 1 246 ? 22.969 17.141 20.344 1 91.94 246 VAL A N 1
ATOM 1907 C CA . VAL A 1 246 ? 23.578 16.906 21.656 1 91.94 246 VAL A CA 1
ATOM 1908 C C . VAL A 1 246 ? 25.094 17.156 21.578 1 91.94 246 VAL A C 1
ATOM 1910 O O . VAL A 1 246 ? 25.688 17.641 22.531 1 91.94 246 VAL A O 1
ATOM 1913 N N . LYS A 1 247 ? 25.719 16.922 20.5 1 91.19 247 LYS A N 1
ATOM 1914 C CA . LYS A 1 247 ? 27.156 17.125 20.359 1 91.19 247 LYS A CA 1
ATOM 1915 C C . LYS A 1 247 ? 27.516 18.609 20.516 1 91.19 247 LYS A C 1
ATOM 1917 O O . LYS A 1 247 ? 28.562 18.938 21.062 1 91.19 247 LYS A O 1
ATOM 1922 N N . TYR A 1 248 ? 26.625 19.469 20.094 1 91.06 248 TYR A N 1
ATOM 1923 C CA . TYR A 1 248 ? 26.859 20.906 20.219 1 91.06 248 TYR A CA 1
ATOM 1924 C C . TYR A 1 248 ? 26.547 21.406 21.625 1 91.06 248 TYR A C 1
ATOM 1926 O O . TYR A 1 248 ? 27.156 22.359 22.094 1 91.06 248 TYR A O 1
ATOM 1934 N N . LEU A 1 249 ? 25.609 20.734 22.297 1 93.56 249 LEU A N 1
ATOM 1935 C CA . LEU A 1 249 ? 25.234 21.125 23.656 1 93.56 249 LEU A CA 1
ATOM 1936 C C . LEU A 1 249 ? 26.391 20.844 24.625 1 93.56 249 LEU A C 1
ATOM 1938 O O . LEU A 1 249 ? 26.641 21.641 25.531 1 93.56 249 LEU A O 1
ATOM 1942 N N . VAL A 1 250 ? 27.062 19.719 24.344 1 92.06 250 VAL A N 1
ATOM 1943 C CA . VAL A 1 250 ? 28.141 19.312 25.234 1 92.06 250 VAL A CA 1
ATOM 1944 C C . VAL A 1 250 ? 29.484 19.734 24.656 1 92.06 250 VAL A C 1
ATOM 1946 O O . VAL A 1 250 ? 30.5 19.703 25.344 1 92.06 250 VAL A O 1
ATOM 1949 N N . GLY A 1 251 ? 29.484 20.281 23.5 1 90.81 251 GLY A N 1
ATOM 1950 C CA . GLY A 1 251 ? 30.703 20.766 22.859 1 90.81 251 GLY A CA 1
ATOM 1951 C C . GLY A 1 251 ? 31.641 19.656 22.438 1 90.81 251 GLY A C 1
ATOM 1952 O O . GLY A 1 251 ? 32.844 19.734 22.641 1 90.81 251 GLY A O 1
ATOM 1953 N N . LEU A 1 252 ? 31.078 18.547 22 1 88.56 252 LEU A N 1
ATOM 1954 C CA . LEU A 1 252 ? 31.875 17.406 21.547 1 88.56 252 LEU A CA 1
ATOM 1955 C C . LEU A 1 252 ? 32.094 17.453 20.031 1 88.56 252 LEU A C 1
ATOM 1957 O O . LEU A 1 252 ? 31.203 17.891 19.297 1 88.56 252 LEU A O 1
ATOM 1961 N N . LYS A 1 253 ? 33.25 17.094 19.641 1 84 253 LYS A N 1
ATOM 1962 C CA . LYS A 1 253 ? 33.531 17 18.219 1 84 253 LYS A CA 1
ATOM 1963 C C . LYS A 1 253 ? 33.469 15.547 17.734 1 84 253 LYS A C 1
ATOM 1965 O O . LYS A 1 253 ? 34.469 14.844 17.734 1 84 253 LYS A O 1
ATOM 1970 N N . ILE A 1 254 ? 32.281 15.094 17.516 1 81.88 254 ILE A N 1
ATOM 1971 C CA . ILE A 1 254 ? 32.062 13.727 17.047 1 81.88 254 ILE A CA 1
ATOM 1972 C C . ILE A 1 254 ? 31.641 13.758 15.578 1 81.88 254 ILE A C 1
ATOM 1974 O O . ILE A 1 254 ? 31 14.711 15.125 1 81.88 254 ILE A O 1
ATOM 1978 N N . PRO A 1 255 ? 32.125 12.773 14.812 1 76.56 255 PRO A N 1
ATOM 1979 C CA . PRO A 1 255 ? 31.719 12.727 13.414 1 76.56 255 PRO A CA 1
ATOM 1980 C C . PRO A 1 255 ? 30.219 12.477 13.258 1 76.56 255 PRO A C 1
ATOM 1982 O O . PRO A 1 255 ? 29.609 11.797 14.094 1 76.56 255 PRO A O 1
ATOM 1985 N N . ARG A 1 256 ? 29.688 13.047 12.273 1 74.5 256 ARG A N 1
ATOM 1986 C CA . ARG A 1 256 ? 28.266 12.828 11.992 1 74.5 256 ARG A CA 1
ATOM 1987 C C . ARG A 1 256 ? 28.047 11.453 11.359 1 74.5 256 ARG A C 1
ATOM 1989 O O . ARG A 1 256 ? 28.797 11.055 10.461 1 74.5 256 ARG A O 1
ATOM 1996 N N . SER A 1 257 ? 27.312 10.609 12 1 70.81 257 SER A N 1
ATOM 1997 C CA . SER A 1 257 ? 26.984 9.281 11.492 1 70.81 257 SER A CA 1
ATOM 1998 C C . SER A 1 257 ? 25.781 9.336 10.555 1 70.81 257 SER A C 1
ATOM 2000 O O . SER A 1 257 ? 24.906 10.195 10.711 1 70.81 257 SER A O 1
ATOM 2002 N N . HIS A 1 258 ? 25.953 8.633 9.422 1 72.94 258 HIS A N 1
ATOM 2003 C CA . HIS A 1 258 ? 24.828 8.578 8.492 1 72.94 258 HIS A CA 1
ATOM 2004 C C . HIS A 1 258 ? 24.312 7.148 8.328 1 72.94 258 HIS A C 1
ATOM 2006 O O . HIS A 1 258 ? 25.016 6.191 8.68 1 72.94 258 HIS A O 1
ATOM 2012 N N . GLY A 1 259 ? 23.062 7.027 7.961 1 71.94 259 GLY A N 1
ATOM 2013 C CA . GLY A 1 259 ? 22.516 5.711 7.672 1 71.94 259 GLY A CA 1
ATOM 2014 C C . GLY A 1 259 ? 21.578 5.203 8.75 1 71.94 259 GLY A C 1
ATOM 2015 O O . GLY A 1 259 ? 21.141 5.969 9.609 1 71.94 259 GLY A O 1
ATOM 2016 N N . PRO A 1 260 ? 21.297 3.973 8.586 1 81.31 260 PRO A N 1
ATOM 2017 C CA . PRO A 1 260 ? 20.391 3.391 9.578 1 81.31 260 PRO A CA 1
ATOM 2018 C C . PRO A 1 260 ? 21.031 3.227 10.953 1 81.31 260 PRO A C 1
ATOM 2020 O O . PRO A 1 260 ? 22.219 2.891 11.039 1 81.31 260 PRO A O 1
ATOM 2023 N N . GLY A 1 261 ? 20.375 3.564 12.031 1 83.44 261 GLY A N 1
ATOM 2024 C CA . GLY A 1 261 ? 20.859 3.449 13.398 1 83.44 261 GLY A CA 1
ATOM 2025 C C . GLY A 1 261 ? 21.672 4.648 13.844 1 83.44 261 GLY A C 1
ATOM 2026 O O . GLY A 1 261 ? 22.531 4.531 14.719 1 83.44 261 GLY A O 1
ATOM 2027 N N . THR A 1 262 ? 21.562 5.707 13.203 1 84.88 262 THR A N 1
ATOM 2028 C CA . THR A 1 262 ? 22.312 6.918 13.508 1 84.88 262 THR A CA 1
ATOM 2029 C C . THR A 1 262 ? 22.062 7.367 14.945 1 84.88 262 THR A C 1
ATOM 2031 O O . THR A 1 262 ? 22.969 7.855 15.617 1 84.88 262 THR A O 1
ATOM 2034 N N . VAL A 1 263 ? 20.859 7.188 15.406 1 91.25 263 VAL A N 1
ATOM 2035 C CA . VAL A 1 263 ? 20.516 7.625 16.766 1 91.25 263 VAL A CA 1
ATOM 2036 C C . VAL A 1 263 ? 21.297 6.801 17.781 1 91.25 263 VAL A C 1
ATOM 2038 O O . VAL A 1 263 ? 21.922 7.355 18.688 1 91.25 263 VAL A O 1
ATOM 2041 N N . ILE A 1 264 ? 21.344 5.535 17.562 1 90.62 264 ILE A N 1
ATOM 2042 C CA . ILE A 1 264 ? 22.016 4.648 18.516 1 90.62 264 ILE A CA 1
ATOM 2043 C C . ILE A 1 264 ? 23.516 4.84 18.438 1 90.62 264 ILE A C 1
ATOM 2045 O O . ILE A 1 264 ? 24.203 4.941 19.453 1 90.62 264 ILE A O 1
ATOM 2049 N N . LEU A 1 265 ? 24.031 4.941 17.266 1 88.62 265 LEU A N 1
ATOM 2050 C CA . LEU A 1 265 ? 25.469 5.098 17.078 1 88.62 265 LEU A CA 1
ATOM 2051 C C . LEU A 1 265 ? 25.969 6.43 17.625 1 88.62 265 LEU A C 1
ATOM 2053 O O . LEU A 1 265 ? 27.047 6.512 18.188 1 88.62 265 LEU A O 1
ATOM 2057 N N . THR A 1 266 ? 25.203 7.484 17.422 1 90.88 266 THR A N 1
ATOM 2058 C CA . THR A 1 266 ? 25.594 8.797 17.938 1 90.88 266 THR A CA 1
ATOM 2059 C C . THR A 1 266 ? 25.641 8.797 19.453 1 90.88 266 THR A C 1
ATOM 2061 O O . THR A 1 266 ? 26.547 9.383 20.047 1 90.88 266 THR A O 1
ATOM 2064 N N . TRP A 1 267 ? 24.703 8.141 20.062 1 92.56 267 TRP A N 1
ATOM 2065 C CA . TRP A 1 267 ? 24.688 8.094 21.516 1 92.56 267 TRP A CA 1
ATOM 2066 C C . TRP A 1 267 ? 25.859 7.258 22.047 1 92.56 267 TRP A C 1
ATOM 2068 O O . TRP A 1 267 ? 26.438 7.586 23.078 1 92.56 267 TRP A O 1
ATOM 2078 N N . ILE A 1 268 ? 26.188 6.203 21.312 1 91.69 268 ILE A N 1
ATOM 2079 C CA . ILE A 1 268 ? 27.359 5.406 21.688 1 91.69 268 ILE A CA 1
ATOM 2080 C C . ILE A 1 268 ? 28.625 6.258 21.594 1 91.69 268 ILE A C 1
ATOM 2082 O O . ILE A 1 268 ? 29.469 6.242 22.484 1 91.69 268 ILE A O 1
ATOM 2086 N N . ASN A 1 269 ? 28.719 7.039 20.562 1 89.81 269 ASN A N 1
ATOM 2087 C CA . ASN A 1 269 ? 29.875 7.902 20.359 1 89.81 269 ASN A CA 1
ATOM 2088 C C . ASN A 1 269 ? 29.938 9.016 21.406 1 89.81 269 ASN A C 1
ATOM 2090 O O . ASN A 1 269 ? 31.031 9.398 21.828 1 89.81 269 ASN A O 1
ATOM 2094 N N . ILE A 1 270 ? 28.859 9.531 21.781 1 91.81 270 ILE A N 1
ATOM 2095 C CA . ILE A 1 270 ? 28.812 10.594 22.781 1 91.81 270 ILE A CA 1
ATOM 2096 C C . ILE A 1 270 ? 29.312 10.055 24.125 1 91.81 270 ILE A C 1
ATOM 2098 O O . ILE A 1 270 ? 30.125 10.695 24.797 1 91.81 270 ILE A O 1
ATOM 2102 N N . PHE A 1 271 ? 28.859 8.883 24.438 1 93.06 271 PHE A N 1
ATOM 2103 C CA . PHE A 1 271 ? 29.25 8.32 25.719 1 93.06 271 PHE A CA 1
ATOM 2104 C C . PHE A 1 271 ? 30.719 7.906 25.703 1 93.06 271 PHE A C 1
ATOM 2106 O O . PHE A 1 271 ? 31.391 7.996 26.734 1 93.06 271 PHE A O 1
ATOM 2113 N N . LYS A 1 272 ? 31.156 7.504 24.547 1 92.31 272 LYS A N 1
ATOM 2114 C CA . LYS A 1 272 ? 32.562 7.129 24.422 1 92.31 272 LYS A CA 1
ATOM 2115 C C . LYS A 1 272 ? 33.469 8.344 24.547 1 92.31 272 LYS A C 1
ATOM 2117 O O . LYS A 1 272 ? 34.594 8.242 25.031 1 92.31 272 LYS A O 1
ATOM 2122 N N . ASN A 1 273 ? 33 9.516 24.109 1 91.62 273 ASN A N 1
ATOM 2123 C CA . ASN A 1 273 ? 33.812 10.719 24.094 1 91.62 273 ASN A CA 1
ATOM 2124 C C . ASN A 1 273 ? 33.344 11.734 25.141 1 91.62 273 ASN A C 1
ATOM 2126 O O . ASN A 1 273 ? 33.625 12.93 25.016 1 91.62 273 ASN A O 1
ATOM 2130 N N . ILE A 1 274 ? 32.656 11.297 26.141 1 90.44 274 ILE A N 1
ATOM 2131 C CA . ILE A 1 274 ? 32.062 12.188 27.109 1 90.44 274 ILE A CA 1
ATOM 2132 C C . ILE A 1 274 ? 33.125 12.945 27.875 1 90.44 274 ILE A C 1
ATOM 2134 O O . ILE A 1 274 ? 32.906 14.07 28.328 1 90.44 274 ILE A O 1
ATOM 2138 N N . HIS A 1 275 ? 34.312 12.406 27.859 1 91 275 HIS A N 1
ATOM 2139 C CA . HIS A 1 275 ? 35.406 13.016 28.609 1 91 275 HIS A CA 1
ATOM 2140 C C . HIS A 1 275 ? 36 14.211 27.859 1 91 275 HIS A C 1
ATOM 2142 O O . HIS A 1 275 ? 36.656 15.055 28.453 1 91 275 HIS A O 1
ATOM 2148 N N . GLN A 1 276 ? 35.719 14.375 26.609 1 90.88 276 GLN A N 1
ATOM 2149 C CA . GLN A 1 276 ? 36.219 15.484 25.797 1 90.88 276 GLN A CA 1
ATOM 2150 C C . GLN A 1 276 ? 35.219 16.641 25.766 1 90.88 276 GLN A C 1
ATOM 2152 O O . GLN A 1 276 ? 35.312 17.531 24.922 1 90.88 276 GLN A O 1
ATOM 2157 N N . THR A 1 277 ? 34.312 16.641 26.719 1 92.06 277 THR A N 1
ATOM 2158 C CA . THR A 1 277 ? 33.281 17.672 26.766 1 92.06 277 THR A CA 1
ATOM 2159 C C . THR A 1 277 ? 33.906 19.016 27.125 1 92.06 277 THR A C 1
ATOM 2161 O O . THR A 1 277 ? 34.781 19.109 27.969 1 92.06 277 THR A O 1
ATOM 2164 N N . ASN A 1 278 ? 33.531 20.078 26.344 1 93.06 278 ASN A N 1
ATOM 2165 C CA . ASN A 1 278 ? 33.938 21.438 26.656 1 93.06 278 ASN A CA 1
ATOM 2166 C C . ASN A 1 278 ? 33.125 22.031 27.812 1 93.06 278 ASN A C 1
ATOM 2168 O O . ASN A 1 278 ? 31.922 22.234 27.672 1 93.06 278 ASN A O 1
ATOM 2172 N N . ILE A 1 279 ? 33.688 22.375 28.797 1 92.31 279 ILE A N 1
ATOM 2173 C CA . ILE A 1 279 ? 33.031 22.828 30.016 1 92.31 279 ILE A CA 1
ATOM 2174 C C . ILE A 1 279 ? 32.312 24.172 29.766 1 92.31 279 ILE A C 1
ATOM 2176 O O . ILE A 1 279 ? 31.25 24.422 30.312 1 92.31 279 ILE A O 1
ATOM 2180 N N . CYS A 1 280 ? 32.938 25 28.984 1 92.12 280 CYS A N 1
ATOM 2181 C CA . CYS A 1 280 ? 32.344 26.281 28.656 1 92.12 280 CYS A CA 1
ATOM 2182 C C . CYS A 1 280 ? 31 26.078 27.969 1 92.12 280 CYS A C 1
ATOM 2184 O O . CYS A 1 280 ? 30 26.719 28.328 1 92.12 280 CYS A O 1
ATOM 2186 N N . ASP A 1 281 ? 31 25.234 27 1 94.12 281 ASP A N 1
ATOM 2187 C CA . ASP A 1 281 ? 29.75 24.953 26.281 1 94.12 281 ASP A CA 1
ATOM 2188 C C . ASP A 1 281 ? 28.719 24.281 27.203 1 94.12 281 ASP A C 1
ATOM 2190 O O . ASP A 1 281 ? 27.531 24.547 27.094 1 94.12 281 ASP A O 1
ATOM 2194 N N . LEU A 1 282 ? 29.141 23.484 28.047 1 94.5 282 LEU A N 1
ATOM 2195 C CA . LEU A 1 282 ? 28.25 22.797 29 1 94.5 282 LEU A CA 1
ATOM 2196 C C . LEU A 1 282 ? 27.594 23.797 29.938 1 94.5 282 LEU A C 1
ATOM 2198 O O . LEU A 1 282 ? 26.406 23.688 30.234 1 94.5 282 LEU A O 1
ATOM 2202 N N . ILE A 1 283 ? 28.328 24.75 30.344 1 94.12 283 ILE A N 1
ATOM 2203 C CA . ILE A 1 283 ? 27.797 25.766 31.234 1 94.12 283 ILE A CA 1
ATOM 2204 C C . ILE A 1 283 ? 26.812 26.656 30.484 1 94.12 283 ILE A C 1
ATOM 2206 O O . ILE A 1 283 ? 25.75 27.016 31.016 1 94.12 283 ILE A O 1
ATOM 2210 N N . THR A 1 284 ? 27.25 27.047 29.328 1 94.38 284 THR A N 1
ATOM 2211 C CA . THR A 1 284 ? 26.344 27.844 28.516 1 94.38 284 THR A CA 1
ATOM 2212 C C . THR A 1 284 ? 25.016 27.125 28.297 1 94.38 284 THR A C 1
ATOM 2214 O O . THR A 1 284 ? 23.953 27.734 28.406 1 94.38 284 THR A O 1
ATOM 2217 N N . THR A 1 285 ? 25.062 25.859 28.016 1 95.75 285 THR A N 1
ATOM 2218 C CA . THR A 1 285 ? 23.859 25.062 27.812 1 95.75 285 THR A CA 1
ATOM 2219 C C . THR A 1 285 ? 23.062 24.953 29.109 1 95.75 285 THR A C 1
ATOM 2221 O O . THR A 1 285 ? 21.828 25.031 29.094 1 95.75 285 THR A O 1
ATOM 2224 N N . ALA A 1 286 ? 23.688 24.766 30.219 1 95.88 286 ALA A N 1
ATOM 2225 C CA . ALA A 1 286 ? 23.047 24.594 31.516 1 95.88 286 ALA A CA 1
ATOM 2226 C C . ALA A 1 286 ? 22.312 25.875 31.922 1 95.88 286 ALA A C 1
ATOM 2228 O O . ALA A 1 286 ? 21.344 25.828 32.656 1 95.88 286 ALA A O 1
ATOM 2229 N N . VAL A 1 287 ? 22.75 26.953 31.359 1 94.75 287 VAL A N 1
ATOM 2230 C CA . VAL A 1 287 ? 22.141 28.234 31.703 1 94.75 287 VAL A CA 1
ATOM 2231 C C . VAL A 1 287 ? 21.094 28.594 30.656 1 94.75 287 VAL A C 1
ATOM 2233 O O . VAL A 1 287 ? 19.953 28.953 31 1 94.75 287 VAL A O 1
ATOM 2236 N N . CYS A 1 288 ? 21.484 28.484 29.438 1 94.81 288 CYS A N 1
ATOM 2237 C CA . CYS A 1 288 ? 20.641 28.938 28.344 1 94.81 288 CYS A CA 1
ATOM 2238 C C . CYS A 1 288 ? 19.406 28.062 28.203 1 94.81 288 CYS A C 1
ATOM 2240 O O . CYS A 1 288 ? 18.297 28.578 27.984 1 94.81 288 CYS A O 1
ATOM 2242 N N . LEU A 1 289 ? 19.469 26.797 28.281 1 95.44 289 LEU A N 1
ATOM 2243 C CA . LEU A 1 289 ? 18.359 25.875 28.047 1 95.44 289 LEU A CA 1
ATOM 2244 C C . LEU A 1 289 ? 17.25 26.094 29.062 1 95.44 289 LEU A C 1
ATOM 2246 O O . LEU A 1 289 ? 16.094 26.297 28.688 1 95.44 289 LEU A O 1
ATOM 2250 N N . PRO A 1 290 ? 17.578 26.078 30.359 1 94.88 290 PRO A N 1
ATOM 2251 C CA . PRO A 1 290 ? 16.484 26.312 31.312 1 94.88 290 PRO A CA 1
ATOM 2252 C C . PRO A 1 290 ? 15.867 27.703 31.172 1 94.88 290 PRO A C 1
ATOM 2254 O O . PRO A 1 290 ? 14.664 27.875 31.391 1 94.88 290 PRO A O 1
ATOM 2257 N N . VAL A 1 291 ? 16.641 28.688 30.844 1 93.44 291 VAL A N 1
ATOM 2258 C CA . VAL A 1 291 ? 16.125 30.047 30.688 1 93.44 291 VAL A CA 1
ATOM 2259 C C . VAL A 1 291 ? 15.133 30.078 29.516 1 93.44 291 VAL A C 1
ATOM 2261 O O . VAL A 1 291 ? 14.039 30.625 29.656 1 93.44 291 VAL A O 1
ATOM 2264 N N . LEU A 1 292 ? 15.516 29.547 28.422 1 93.88 292 LEU A N 1
ATOM 2265 C CA . LEU A 1 292 ? 14.648 29.531 27.25 1 93.88 292 LEU A CA 1
ATOM 2266 C C . LEU A 1 292 ? 13.383 28.719 27.516 1 93.88 292 LEU A C 1
ATOM 2268 O O . LEU A 1 292 ? 12.289 29.141 27.125 1 93.88 292 LEU A O 1
ATOM 2272 N N . ILE A 1 293 ? 13.484 27.609 28.203 1 92.62 293 ILE A N 1
ATOM 2273 C CA . ILE A 1 293 ? 12.344 26.75 28.516 1 92.62 293 ILE A CA 1
ATOM 2274 C C . ILE A 1 293 ? 11.391 27.469 29.453 1 92.62 293 ILE A C 1
ATOM 2276 O O . ILE A 1 293 ? 10.172 27.438 29.266 1 92.62 293 ILE A O 1
ATOM 2280 N N . THR A 1 294 ? 11.945 28.141 30.469 1 91.31 294 THR A N 1
ATOM 2281 C CA . THR A 1 294 ? 11.141 28.828 31.484 1 91.31 294 THR A CA 1
ATOM 2282 C C . THR A 1 294 ? 10.398 30 30.859 1 91.31 294 THR A C 1
ATOM 2284 O O . THR A 1 294 ? 9.219 30.234 31.156 1 91.31 294 THR A O 1
ATOM 2287 N N . VAL A 1 295 ? 11.047 30.703 30.047 1 87.88 295 VAL A N 1
ATOM 2288 C CA . VAL A 1 295 ? 10.414 31.859 29.422 1 87.88 295 VAL A CA 1
ATOM 2289 C C . VAL A 1 295 ? 9.305 31.391 28.484 1 87.88 295 VAL A C 1
ATOM 2291 O O . VAL A 1 295 ? 8.242 32.031 28.406 1 87.88 295 VAL A O 1
ATOM 2294 N N . LYS A 1 296 ? 9.555 30.406 27.766 1 86.5 296 LYS A N 1
ATOM 2295 C CA . LYS A 1 296 ? 8.547 29.859 26.859 1 86.5 296 LYS A CA 1
ATOM 2296 C C . LYS A 1 296 ? 7.332 29.344 27.641 1 86.5 296 LYS A C 1
ATOM 2298 O O . LYS A 1 296 ? 6.191 29.547 27.219 1 86.5 296 LYS A O 1
ATOM 2303 N N . GLU A 1 297 ? 7.512 28.719 28.766 1 86.31 297 GLU A N 1
ATOM 2304 C CA . GLU A 1 297 ? 6.422 28.219 29.594 1 86.31 297 GLU A CA 1
ATOM 2305 C C . GLU A 1 297 ? 5.613 29.375 30.188 1 86.31 297 GLU A C 1
ATOM 2307 O O . GLU A 1 297 ? 4.387 29.312 30.25 1 86.31 297 GLU A O 1
ATOM 2312 N N . LEU A 1 298 ? 6.328 30.344 30.594 1 84.62 298 LEU A N 1
ATOM 2313 C CA . LEU A 1 298 ? 5.664 31.531 31.141 1 84.62 298 LEU A CA 1
ATOM 2314 C C . LEU A 1 298 ? 4.848 32.25 30.078 1 84.62 298 LEU A C 1
ATOM 2316 O O . LEU A 1 298 ? 3.768 32.781 30.359 1 84.62 298 LEU A O 1
ATOM 2320 N N . GLY A 1 299 ? 5.426 32.281 28.969 1 80.94 299 GLY A N 1
ATOM 2321 C CA . GLY A 1 299 ? 4.68 32.844 27.859 1 80.94 299 GLY A CA 1
ATOM 2322 C C . GLY A 1 299 ? 3.393 32.094 27.547 1 80.94 299 GLY A C 1
ATOM 2323 O O . GLY A 1 299 ? 2.365 32.719 27.266 1 80.94 299 GLY A O 1
ATOM 2324 N N . ASP A 1 300 ? 3.424 30.812 27.656 1 78.75 300 ASP A N 1
ATOM 2325 C CA . ASP A 1 300 ? 2.252 30 27.391 1 78.75 300 ASP A CA 1
ATOM 2326 C C . ASP A 1 300 ? 1.219 30.109 28.5 1 78.75 300 ASP A C 1
ATOM 2328 O O . ASP A 1 300 ? 0.013 30.094 28.25 1 78.75 300 ASP A O 1
ATOM 2332 N N . ARG A 1 301 ? 1.641 30.234 29.703 1 80.25 301 ARG A N 1
ATOM 2333 C CA . ARG A 1 301 ? 0.747 30.328 30.844 1 80.25 301 ARG A CA 1
ATOM 2334 C C . ARG A 1 301 ? 0.06 31.688 30.891 1 80.25 301 ARG A C 1
ATOM 2336 O O . ARG A 1 301 ? -1.108 31.797 31.266 1 80.25 301 ARG A O 1
ATOM 2343 N N . TYR A 1 302 ? 0.794 32.688 30.469 1 78.12 302 TYR A N 1
ATOM 2344 C CA . TYR A 1 302 ? 0.244 34.031 30.562 1 78.12 302 TYR A CA 1
ATOM 2345 C C . TYR A 1 302 ? -0.167 34.531 29.188 1 78.12 302 TYR A C 1
ATOM 2347 O O . TYR A 1 302 ? -0.091 35.75 28.922 1 78.12 302 TYR A O 1
ATOM 2355 N N . LYS A 1 303 ? -0.392 33.656 28.406 1 74 303 LYS A N 1
ATOM 2356 C CA . LYS A 1 303 ? -0.782 34.031 27.047 1 74 303 LYS A CA 1
ATOM 2357 C C . LYS A 1 303 ? -1.997 34.938 27.047 1 74 303 LYS A C 1
ATOM 2359 O O . LYS A 1 303 ? -2.117 35.812 26.188 1 74 303 LYS A O 1
ATOM 2364 N N . HIS A 1 304 ? -2.877 34.75 27.938 1 70.94 304 HIS A N 1
ATOM 2365 C CA . HIS A 1 304 ? -4.105 35.562 28 1 70.94 304 HIS A CA 1
ATOM 2366 C C . HIS A 1 304 ? -3.818 37 28.422 1 70.94 304 HIS A C 1
ATOM 2368 O O . HIS A 1 304 ? -4.559 37.906 28.062 1 70.94 304 HIS A O 1
ATOM 2374 N N . LYS A 1 305 ? -2.633 37.094 29.141 1 68.44 305 LYS A N 1
ATOM 2375 C CA . LYS A 1 305 ? -2.344 38.406 29.672 1 68.44 305 LYS A CA 1
ATOM 2376 C C . LYS A 1 305 ? -1.354 39.156 28.797 1 68.44 305 LYS A C 1
ATOM 2378 O O . LYS A 1 305 ? -1.354 40.406 28.766 1 68.44 305 LYS A O 1
ATOM 2383 N N . ILE A 1 306 ? -0.526 38.375 28.172 1 66.19 306 ILE A N 1
ATOM 2384 C CA . ILE A 1 306 ? 0.509 39 27.359 1 66.19 306 ILE A CA 1
ATOM 2385 C C . ILE A 1 306 ? 0.118 38.938 25.891 1 66.19 306 ILE A C 1
ATOM 2387 O O . ILE A 1 306 ? 0.002 37.844 25.328 1 66.19 306 ILE A O 1
ATOM 2391 N N . LYS A 1 307 ? -0.401 40.031 25.359 1 61.22 307 LYS A N 1
ATOM 2392 C CA . LYS A 1 307 ? -0.878 40.094 23.984 1 61.22 307 LYS A CA 1
ATOM 2393 C C . LYS A 1 307 ? 0.26 39.875 22.984 1 61.22 307 LYS A C 1
ATOM 2395 O O . LYS A 1 307 ? 0.02 39.656 21.797 1 61.22 307 LYS A O 1
ATOM 2400 N N . PHE A 1 308 ? 1.666 40.062 23.516 1 65.88 308 PHE A N 1
ATOM 2401 C CA . PHE A 1 308 ? 2.793 40 22.594 1 65.88 308 PHE A CA 1
ATOM 2402 C C . PHE A 1 308 ? 3.713 38.844 22.984 1 65.88 308 PHE A C 1
ATOM 2404 O O . PHE A 1 308 ? 4.027 38.656 24.156 1 65.88 308 PHE A O 1
ATOM 2411 N N . PRO A 1 309 ? 3.955 37.938 21.922 1 70.88 309 PRO A N 1
ATOM 2412 C CA . PRO A 1 309 ? 4.938 36.906 22.234 1 70.88 309 PRO A CA 1
ATOM 2413 C C . PRO A 1 309 ? 6.316 37.469 22.562 1 70.88 309 PRO A C 1
ATOM 2415 O O . PRO A 1 309 ? 6.801 38.375 21.859 1 70.88 309 PRO A O 1
ATOM 2418 N N . LEU A 1 310 ? 6.824 37.188 23.688 1 74.25 310 LEU A N 1
ATOM 2419 C CA . LEU A 1 310 ? 8.141 37.656 24.094 1 74.25 310 LEU A CA 1
ATOM 2420 C C . LEU A 1 310 ? 9.227 37.094 23.172 1 74.25 310 LEU A C 1
ATOM 2422 O O . LEU A 1 310 ? 9.289 35.875 22.953 1 74.25 310 LEU A O 1
ATOM 2426 N N . PRO A 1 311 ? 10.016 38 22.484 1 82.12 311 PRO A N 1
ATOM 2427 C CA . PRO A 1 311 ? 11.117 37.531 21.625 1 82.12 311 PRO A CA 1
ATOM 2428 C C . PRO A 1 311 ? 12.273 36.938 22.422 1 82.12 311 PRO A C 1
ATOM 2430 O O . PRO A 1 311 ? 13.391 37.469 22.391 1 82.12 311 PRO A O 1
ATOM 2433 N N . THR A 1 312 ? 12.039 35.812 23.016 1 86 312 THR A N 1
ATOM 2434 C CA . THR A 1 312 ? 13.016 35.219 23.906 1 86 312 THR A CA 1
ATOM 2435 C C . THR A 1 312 ? 14.219 34.688 23.141 1 86 312 THR A C 1
ATOM 2437 O O . THR A 1 312 ? 15.359 34.812 23.594 1 86 312 THR A O 1
ATOM 2440 N N . GLU A 1 313 ? 14.023 34.156 21.984 1 89.94 313 GLU A N 1
ATOM 2441 C CA . GLU A 1 313 ? 15.117 33.594 21.203 1 89.94 313 GLU A CA 1
ATOM 2442 C C . GLU A 1 313 ? 16.062 34.688 20.688 1 89.94 313 GLU A C 1
ATOM 2444 O O . GLU A 1 313 ? 17.281 34.5 20.719 1 89.94 313 GLU A O 1
ATOM 2449 N N . MET A 1 314 ? 15.477 35.781 20.297 1 90 314 MET A N 1
ATOM 2450 C CA . MET A 1 314 ? 16.297 36.906 19.812 1 90 314 MET A CA 1
ATOM 2451 C C . MET A 1 314 ? 17.125 37.5 20.938 1 90 314 MET A C 1
ATOM 2453 O O . MET A 1 314 ? 18.312 37.781 20.75 1 90 314 MET A O 1
ATOM 2457 N N . VAL A 1 315 ? 16.547 37.562 22 1 90.31 315 VAL A N 1
ATOM 2458 C CA . VAL A 1 315 ? 17.234 38.125 23.141 1 90.31 315 VAL A CA 1
ATOM 2459 C C . VAL A 1 315 ? 18.375 37.188 23.562 1 90.31 315 VAL A C 1
ATOM 2461 O O . VAL A 1 315 ? 19.469 37.656 23.906 1 90.31 315 VAL A O 1
ATOM 2464 N N . ALA A 1 316 ? 18.031 35.969 23.594 1 91.38 316 ALA A N 1
ATOM 2465 C CA . ALA A 1 316 ? 19.047 34.969 23.969 1 91.38 316 ALA A CA 1
ATOM 2466 C C . ALA A 1 316 ? 20.234 35.031 23.016 1 91.38 316 ALA A C 1
ATOM 2468 O O . ALA A 1 316 ? 21.391 34.938 23.453 1 91.38 316 ALA A O 1
ATOM 2469 N N . VAL A 1 317 ? 20.031 35.188 21.766 1 90.69 317 VAL A N 1
ATOM 2470 C CA . VAL A 1 317 ? 21.094 35.25 20.766 1 90.69 317 VAL A CA 1
ATOM 2471 C C . VAL A 1 317 ? 21.922 36.531 20.984 1 90.69 317 VAL A C 1
ATOM 2473 O O . VAL A 1 317 ? 23.156 36.469 20.938 1 90.69 317 VAL A O 1
ATOM 2476 N N . ILE A 1 318 ? 21.297 37.625 21.25 1 90.5 318 ILE A N 1
ATOM 2477 C CA . ILE A 1 318 ? 21.984 38.906 21.422 1 90.5 318 ILE A CA 1
ATOM 2478 C C . ILE A 1 318 ? 22.844 38.875 22.688 1 90.5 318 ILE A C 1
ATOM 2480 O O . ILE A 1 318 ? 24.031 39.188 22.656 1 90.5 318 ILE A O 1
ATOM 2484 N N . VAL A 1 319 ? 22.25 38.406 23.734 1 93 319 VAL A N 1
ATOM 2485 C CA . VAL A 1 319 ? 22.953 38.375 25 1 93 319 VAL A CA 1
ATOM 2486 C C . VAL A 1 319 ? 24.141 37.406 24.922 1 93 319 VAL A C 1
ATOM 2488 O O . VAL A 1 319 ? 25.234 37.719 25.375 1 93 319 VAL A O 1
ATOM 2491 N N . ALA A 1 320 ? 23.844 36.281 24.375 1 92.94 320 ALA A N 1
ATOM 2492 C CA . ALA A 1 320 ? 24.906 35.281 24.25 1 92.94 320 ALA A CA 1
ATOM 2493 C C . ALA A 1 320 ? 26.031 35.781 23.359 1 92.94 320 ALA A C 1
ATOM 2495 O O . ALA A 1 320 ? 27.203 35.531 23.641 1 92.94 320 ALA A O 1
ATOM 2496 N N . THR A 1 321 ? 25.734 36.469 22.312 1 92.12 321 THR A N 1
ATOM 2497 C CA . THR A 1 321 ? 26.75 37 21.406 1 92.12 321 THR A CA 1
ATOM 2498 C C . THR A 1 321 ? 27.594 38.062 22.109 1 92.12 321 THR A C 1
ATOM 2500 O O . THR A 1 321 ? 28.812 38.094 21.953 1 92.12 321 THR A O 1
ATOM 2503 N N . ILE A 1 322 ? 26.984 38.875 22.875 1 93.31 322 ILE A N 1
ATOM 2504 C CA . ILE A 1 322 ? 27.688 39.906 23.594 1 93.31 322 ILE A CA 1
ATOM 2505 C C . ILE A 1 322 ? 28.641 39.281 24.609 1 93.31 322 ILE A C 1
ATOM 2507 O O . ILE A 1 322 ? 29.797 39.688 24.719 1 93.31 322 ILE A O 1
ATOM 2511 N N . ILE A 1 323 ? 28.141 38.344 25.297 1 93.06 323 ILE A N 1
ATOM 2512 C CA . ILE A 1 323 ? 28.953 37.656 26.312 1 93.06 323 ILE A CA 1
ATOM 2513 C C . ILE A 1 323 ? 30.125 36.969 25.641 1 93.06 323 ILE A C 1
ATOM 2515 O O . ILE A 1 323 ? 31.266 37.031 26.109 1 93.06 323 ILE A O 1
ATOM 2519 N N . SER A 1 324 ? 29.844 36.281 24.594 1 92.25 324 SER A N 1
ATOM 2520 C CA . SER A 1 324 ? 30.875 35.531 23.891 1 92.25 324 SER A CA 1
ATOM 2521 C C . SER A 1 324 ? 31.922 36.469 23.297 1 92.25 324 SER A C 1
ATOM 2523 O O . SER A 1 324 ? 33.125 36.156 23.266 1 92.25 324 SER A O 1
ATOM 2525 N N . HIS A 1 325 ? 31.484 37.625 22.844 1 89.44 325 HIS A N 1
ATOM 2526 C CA . HIS A 1 325 ? 32.406 38.594 22.219 1 89.44 325 HIS A CA 1
ATOM 2527 C C . HIS A 1 325 ? 33.312 39.219 23.266 1 89.44 325 HIS A C 1
ATOM 2529 O O . HIS A 1 325 ? 34.531 39.281 23.062 1 89.44 325 HIS A O 1
ATOM 2535 N N . TYR A 1 326 ? 32.844 39.594 24.328 1 91.88 326 TYR A N 1
ATOM 2536 C CA . TYR A 1 326 ? 33.625 40.312 25.312 1 91.88 326 TYR A CA 1
ATOM 2537 C C . TYR A 1 326 ? 34.406 39.344 26.188 1 91.88 326 TYR A C 1
ATOM 2539 O O . TYR A 1 326 ? 35.531 39.688 26.656 1 91.88 326 TYR A O 1
ATOM 2547 N N . ALA A 1 327 ? 33.906 38.219 26.391 1 91.06 327 ALA A N 1
ATOM 2548 C CA . ALA A 1 327 ? 34.625 37.219 27.203 1 91.06 327 ALA A CA 1
ATOM 2549 C C . ALA A 1 327 ? 35.562 36.375 26.344 1 91.06 327 ALA A C 1
ATOM 2551 O O . ALA A 1 327 ? 36.312 35.562 26.875 1 91.06 327 ALA A O 1
ATOM 2552 N N . ASN A 1 328 ? 35.625 36.5 25.078 1 89.12 328 ASN A N 1
ATOM 2553 C CA . ASN A 1 328 ? 36.469 35.781 24.156 1 89.12 328 ASN A CA 1
ATOM 2554 C C . ASN A 1 328 ? 36.406 34.281 24.438 1 89.12 328 ASN A C 1
ATOM 2556 O O . ASN A 1 328 ? 37.469 33.625 24.609 1 89.12 328 ASN A O 1
ATOM 2560 N N . LEU A 1 329 ? 35.312 33.781 24.453 1 88.81 329 LEU A N 1
ATOM 2561 C CA . LEU A 1 329 ? 35.094 32.375 24.844 1 88.81 329 LEU A CA 1
ATOM 2562 C C . LEU A 1 329 ? 35.719 31.422 23.844 1 88.81 329 LEU A C 1
ATOM 2564 O O . LEU A 1 329 ? 36.125 30.312 24.203 1 88.81 329 LEU A O 1
ATOM 2568 N N . ASN A 1 330 ? 35.812 31.781 22.594 1 88.06 330 ASN A N 1
ATOM 2569 C CA . ASN A 1 330 ? 36.406 30.922 21.562 1 88.06 330 ASN A CA 1
ATOM 2570 C C . ASN A 1 330 ? 37.906 30.781 21.766 1 88.06 330 ASN A C 1
ATOM 2572 O O . ASN A 1 330 ? 38.438 29.672 21.719 1 88.06 330 ASN A O 1
ATOM 2576 N N . GLU A 1 331 ? 38.594 31.828 22.016 1 86.75 331 GLU A N 1
ATOM 2577 C CA . GLU A 1 331 ? 40.031 31.844 22.125 1 86.75 331 GLU A CA 1
ATOM 2578 C C . GLU A 1 331 ? 40.5 31.312 23.484 1 86.75 331 GLU A C 1
ATOM 2580 O O . GLU A 1 331 ? 41.469 30.578 23.562 1 86.75 331 GLU A O 1
ATOM 2585 N N . LYS A 1 332 ? 39.688 31.609 24.406 1 89.31 332 LYS A N 1
ATOM 2586 C CA . LYS A 1 332 ? 40.125 31.266 25.766 1 89.31 332 LYS A CA 1
ATOM 2587 C C . LYS A 1 332 ? 39.688 29.859 26.156 1 89.31 332 LYS A C 1
ATOM 2589 O O . LYS A 1 332 ? 40.406 29.141 26.812 1 89.31 332 LYS A O 1
ATOM 2594 N N . TYR A 1 333 ? 38.531 29.484 25.812 1 88.88 333 TYR A N 1
ATOM 2595 C CA . TYR A 1 333 ? 38 28.234 26.312 1 88.88 333 TYR A CA 1
ATOM 2596 C C . TYR A 1 333 ? 37.719 27.266 25.188 1 88.88 333 TYR A C 1
ATOM 2598 O O . TYR A 1 333 ? 37.25 26.141 25.422 1 88.88 333 TYR A O 1
ATOM 2606 N N . GLY A 1 334 ? 37.906 27.625 23.969 1 85.94 334 GLY A N 1
ATOM 2607 C CA . GLY A 1 334 ? 37.75 26.703 22.844 1 85.94 334 GLY A CA 1
ATOM 2608 C C . GLY A 1 334 ? 36.312 26.422 22.469 1 85.94 334 GLY A C 1
ATOM 2609 O O . GLY A 1 334 ? 36 25.344 21.953 1 85.94 334 GLY A O 1
ATOM 2610 N N . SER A 1 335 ? 35.469 27.281 22.828 1 88.31 335 SER A N 1
ATOM 2611 C CA . SER A 1 335 ? 34.094 27.094 22.469 1 88.31 335 SER A CA 1
ATOM 2612 C C . SER A 1 335 ? 33.875 27.25 20.969 1 88.31 335 SER A C 1
ATOM 2614 O O . SER A 1 335 ? 34.531 28.047 20.328 1 88.31 335 SER A O 1
ATOM 2616 N N . SER A 1 336 ? 33.031 26.391 20.406 1 86.81 336 SER A N 1
ATOM 2617 C CA . SER A 1 336 ? 32.75 26.453 18.984 1 86.81 336 SER A CA 1
ATOM 2618 C C . SER A 1 336 ? 31.812 27.609 18.672 1 86.81 336 SER A C 1
ATOM 2620 O O . SER A 1 336 ? 30.766 27.781 19.312 1 86.81 336 SER A O 1
ATOM 2622 N N . ILE A 1 337 ? 32.188 28.406 17.703 1 86.88 337 ILE A N 1
ATOM 2623 C CA . ILE A 1 337 ? 31.391 29.578 17.344 1 86.88 337 ILE A CA 1
ATOM 2624 C C . ILE A 1 337 ? 30.953 29.484 15.883 1 86.88 337 ILE A C 1
ATOM 2626 O O . ILE A 1 337 ? 31.422 28.594 15.156 1 86.88 337 ILE A O 1
ATOM 2630 N N . THR A 1 338 ? 30.047 30.297 15.414 1 82.75 338 THR A N 1
ATOM 2631 C CA . THR A 1 338 ? 29.484 30.281 14.062 1 82.75 338 THR A CA 1
ATOM 2632 C C . THR A 1 338 ? 30.516 30.797 13.055 1 82.75 338 THR A C 1
ATOM 2634 O O . THR A 1 338 ? 30.641 30.234 11.961 1 82.75 338 THR A O 1
ATOM 2637 N N . GLY A 1 339 ? 31.312 31.734 13.367 1 79.56 339 GLY A N 1
ATOM 2638 C CA . GLY A 1 339 ? 32.344 32.219 12.469 1 79.56 339 GLY A CA 1
ATOM 2639 C C . GLY A 1 339 ? 31.844 33.344 11.547 1 79.56 339 GLY A C 1
ATOM 2640 O O . GLY A 1 339 ? 30.875 34.031 11.859 1 79.56 339 GLY A O 1
ATOM 2641 N N . GLU A 1 340 ? 32.5 33.469 10.414 1 79 340 GLU A N 1
ATOM 2642 C CA . GLU A 1 340 ? 32.219 34.562 9.5 1 79 340 GLU A CA 1
ATOM 2643 C C . GLU A 1 340 ? 31 34.281 8.633 1 79 340 GLU A C 1
ATOM 2645 O O . GLU A 1 340 ? 30.922 33.25 7.984 1 79 340 GLU A O 1
ATOM 2650 N N . ILE A 1 341 ? 30.016 35.094 8.781 1 77.31 341 ILE A N 1
ATOM 2651 C CA . ILE A 1 341 ? 28.844 35.062 7.922 1 77.31 341 ILE A CA 1
ATOM 2652 C C . ILE A 1 341 ? 28.953 36.094 6.824 1 77.31 341 ILE A C 1
ATOM 2654 O O . ILE A 1 341 ? 28.969 37.312 7.109 1 77.31 341 ILE A O 1
ATOM 2658 N N . PRO A 1 342 ? 29.094 35.688 5.59 1 76.56 342 PRO A N 1
ATOM 2659 C CA . PRO A 1 342 ? 29.219 36.656 4.512 1 76.56 342 PRO A CA 1
ATOM 2660 C C . PRO A 1 342 ? 27.984 37.562 4.406 1 76.56 342 PRO A C 1
ATOM 2662 O O . PRO A 1 342 ? 26.875 37.156 4.734 1 76.56 342 PRO A O 1
ATOM 2665 N N . THR A 1 343 ? 28.25 38.844 4.105 1 77.5 343 THR A N 1
ATOM 2666 C CA . THR A 1 343 ? 27.156 39.812 3.965 1 77.5 343 THR A CA 1
ATOM 2667 C C . THR A 1 343 ? 26.766 39.969 2.498 1 77.5 343 THR A C 1
ATOM 2669 O O . THR A 1 343 ? 27.609 39.812 1.609 1 77.5 343 THR A O 1
ATOM 2672 N N . GLY A 1 344 ? 25.5 40.156 2.225 1 76 344 GLY A N 1
ATOM 2673 C CA . GLY A 1 344 ? 25.016 40.469 0.887 1 76 344 GLY A CA 1
ATOM 2674 C C . GLY A 1 344 ? 24.5 39.25 0.155 1 76 344 GLY A C 1
ATOM 2675 O O . GLY A 1 344 ? 24.141 38.25 0.78 1 76 344 GLY A O 1
ATOM 2676 N N . PHE A 1 345 ? 24.219 39.469 -1.143 1 80.06 345 PHE A N 1
ATOM 2677 C CA . PHE A 1 345 ? 23.656 38.438 -1.986 1 80.06 345 PHE A CA 1
ATOM 2678 C C . PHE A 1 345 ? 24.766 37.688 -2.725 1 80.06 345 PHE A C 1
ATOM 2680 O O . PHE A 1 345 ? 25.656 38.281 -3.318 1 80.06 345 PHE A O 1
ATOM 2687 N N . LEU A 1 346 ? 24.781 36.438 -2.434 1 78.69 346 LEU A N 1
ATOM 2688 C CA . LEU A 1 346 ? 25.703 35.625 -3.203 1 78.69 346 LEU A CA 1
ATOM 2689 C C . LEU A 1 346 ? 25.266 35.531 -4.66 1 78.69 346 LEU A C 1
ATOM 2691 O O . LEU A 1 346 ? 24.094 35.688 -4.969 1 78.69 346 LEU A O 1
ATOM 2695 N N . THR A 1 347 ? 26.156 35.344 -5.496 1 78.56 347 THR A N 1
ATOM 2696 C CA . THR A 1 347 ? 25.844 35.25 -6.914 1 78.56 347 THR A CA 1
ATOM 2697 C C . THR A 1 347 ? 24.984 34 -7.184 1 78.56 347 THR A C 1
ATOM 2699 O O . THR A 1 347 ? 25.266 32.938 -6.668 1 78.56 347 THR A O 1
ATOM 2702 N N . PRO A 1 348 ? 23.938 34.312 -7.871 1 86.31 348 PRO A N 1
ATOM 2703 C CA . PRO A 1 348 ? 23.062 33.188 -8.211 1 86.31 348 PRO A CA 1
ATOM 2704 C C . PRO A 1 348 ? 23.797 32.062 -8.938 1 86.31 348 PRO A C 1
ATOM 2706 O O . PRO A 1 348 ? 24.75 32.312 -9.68 1 86.31 348 PRO A O 1
ATOM 2709 N N . GLN A 1 349 ? 23.547 30.906 -8.539 1 82.38 349 GLN A N 1
ATOM 2710 C CA . GLN A 1 349 ? 24.172 29.75 -9.164 1 82.38 349 GLN A CA 1
ATOM 2711 C C . GLN A 1 349 ? 23.125 28.766 -9.672 1 82.38 349 GLN A C 1
ATOM 2713 O O . GLN A 1 349 ? 22.094 28.562 -9.031 1 82.38 349 GLN A O 1
ATOM 2718 N N . ILE A 1 350 ? 23.422 28.25 -10.883 1 85.88 350 ILE A N 1
ATOM 2719 C CA . ILE A 1 350 ? 22.547 27.234 -11.461 1 85.88 350 ILE A CA 1
ATOM 2720 C C . ILE A 1 350 ? 22.828 25.875 -10.812 1 85.88 350 ILE A C 1
ATOM 2722 O O . ILE A 1 350 ? 23.984 25.484 -10.672 1 85.88 350 ILE A O 1
ATOM 2726 N N . PRO A 1 351 ? 21.812 25.312 -10.375 1 88.06 351 PRO A N 1
ATOM 2727 C CA . PRO A 1 351 ? 22.016 24 -9.773 1 88.06 351 PRO A CA 1
ATOM 2728 C C . PRO A 1 351 ? 22.688 23.016 -10.727 1 88.06 351 PRO A C 1
ATOM 2730 O O . PRO A 1 351 ? 22.422 23.031 -11.93 1 88.06 351 PRO A O 1
ATOM 2733 N N . ASN A 1 352 ? 23.547 22.234 -10.211 1 85.56 352 ASN A N 1
ATOM 2734 C CA . ASN A 1 352 ? 24.297 21.266 -10.984 1 85.56 352 ASN A CA 1
ATOM 2735 C C . ASN A 1 352 ? 23.422 20.078 -11.406 1 85.56 352 ASN A C 1
ATOM 2737 O O . ASN A 1 352 ? 22.984 19.297 -10.57 1 85.56 352 ASN A O 1
ATOM 2741 N N . TRP A 1 353 ? 23.297 19.891 -12.633 1 85.94 353 TRP A N 1
ATOM 2742 C CA . TRP A 1 353 ? 22.406 18.875 -13.195 1 85.94 353 TRP A CA 1
ATOM 2743 C C . TRP A 1 353 ? 22.984 17.484 -12.984 1 85.94 353 TRP A C 1
ATOM 2745 O O . TRP A 1 353 ? 22.234 16.5 -12.977 1 85.94 353 TRP A O 1
ATOM 2755 N N . SER A 1 354 ? 24.297 17.359 -12.805 1 85.25 354 SER A N 1
ATOM 2756 C CA . SER A 1 354 ? 24.938 16.062 -12.641 1 85.25 354 SER A CA 1
ATOM 2757 C C . SER A 1 354 ? 24.562 15.422 -11.305 1 85.25 354 SER A C 1
ATOM 2759 O O . SER A 1 354 ? 24.641 14.203 -11.148 1 85.25 354 SER A O 1
ATOM 2761 N N . LEU A 1 355 ? 24.141 16.297 -10.43 1 89.75 355 LEU A N 1
ATOM 2762 C CA . LEU A 1 355 ? 23.828 15.812 -9.094 1 89.75 355 LEU A CA 1
ATOM 2763 C C . LEU A 1 355 ? 22.375 15.375 -9 1 89.75 355 LEU A C 1
ATOM 2765 O O . LEU A 1 355 ? 21.969 14.781 -8 1 89.75 355 LEU A O 1
ATOM 2769 N N . PHE A 1 356 ? 21.594 15.539 -10.039 1 90.38 356 PHE A N 1
ATOM 2770 C CA . PHE A 1 356 ? 20.156 15.297 -10 1 90.38 356 PHE A CA 1
ATOM 2771 C C . PHE A 1 356 ? 19.875 13.812 -9.844 1 90.38 356 PHE A C 1
ATOM 2773 O O . PHE A 1 356 ? 18.969 13.43 -9.086 1 90.38 356 PHE A O 1
ATOM 2780 N N . SER A 1 357 ? 20.625 13.016 -10.461 1 85.75 357 SER A N 1
ATOM 2781 C CA . SER A 1 357 ? 20.375 11.578 -10.422 1 85.75 357 SER A CA 1
ATOM 2782 C C . SER A 1 357 ? 20.672 11 -9.047 1 85.75 357 SER A C 1
ATOM 2784 O O . SER A 1 357 ? 20.062 10 -8.641 1 85.75 357 SER A O 1
ATOM 2786 N N . ARG A 1 358 ? 21.531 11.633 -8.328 1 86.44 358 ARG A N 1
ATOM 2787 C CA . ARG A 1 358 ? 21.938 11.133 -7.023 1 86.44 358 ARG A CA 1
ATOM 2788 C C . ARG A 1 358 ? 20.938 11.516 -5.945 1 86.44 358 ARG A C 1
ATOM 2790 O O . ARG A 1 358 ? 20.766 10.797 -4.953 1 86.44 358 ARG A O 1
ATOM 2797 N N . VAL A 1 359 ? 20.344 12.609 -6.16 1 91.88 359 VAL A N 1
ATOM 2798 C CA . VAL A 1 359 ? 19.469 13.109 -5.102 1 91.88 359 VAL A CA 1
ATOM 2799 C C . VAL A 1 359 ? 18.016 12.922 -5.5 1 91.88 359 VAL A C 1
ATOM 2801 O O . VAL A 1 359 ? 17.094 13.289 -4.754 1 91.88 359 VAL A O 1
ATOM 2804 N N . ALA A 1 360 ? 17.688 12.281 -6.57 1 89.75 360 ALA A N 1
ATOM 2805 C CA . ALA A 1 360 ? 16.344 12.195 -7.148 1 89.75 360 ALA A CA 1
ATOM 2806 C C . ALA A 1 360 ? 15.383 11.492 -6.191 1 89.75 360 ALA A C 1
ATOM 2808 O O . ALA A 1 360 ? 14.266 11.961 -5.973 1 89.75 360 ALA A O 1
ATOM 2809 N N . ILE A 1 361 ? 15.797 10.461 -5.566 1 84.44 361 ILE A N 1
ATOM 2810 C CA . ILE A 1 361 ? 14.914 9.672 -4.711 1 84.44 361 ILE A CA 1
ATOM 2811 C C . ILE A 1 361 ? 14.664 10.414 -3.402 1 84.44 361 ILE A C 1
ATOM 2813 O O . ILE A 1 361 ? 13.539 10.438 -2.898 1 84.44 361 ILE A O 1
ATOM 2817 N N . ASP A 1 362 ? 15.648 11.062 -2.895 1 90.25 362 ASP A N 1
ATOM 2818 C CA . ASP A 1 362 ? 15.516 11.812 -1.652 1 90.25 362 ASP A CA 1
ATOM 2819 C C . ASP A 1 362 ? 14.617 13.039 -1.845 1 90.25 362 ASP A C 1
ATOM 2821 O O . ASP A 1 362 ? 13.891 13.43 -0.934 1 90.25 362 ASP A O 1
ATOM 2825 N N . ALA A 1 363 ? 14.703 13.539 -3.031 1 94.81 363 ALA A N 1
ATOM 2826 C CA . ALA A 1 363 ? 13.93 14.75 -3.312 1 94.81 363 ALA A CA 1
ATOM 2827 C C . ALA A 1 363 ? 12.43 14.461 -3.285 1 94.81 363 ALA A C 1
ATOM 2829 O O . ALA A 1 363 ? 11.633 15.352 -2.975 1 94.81 363 ALA A O 1
ATOM 2830 N N . VAL A 1 364 ? 12.016 13.273 -3.479 1 91.88 364 VAL A N 1
ATOM 2831 C CA . VAL A 1 364 ? 10.602 12.914 -3.477 1 91.88 364 VAL A CA 1
ATOM 2832 C C . VAL A 1 364 ? 10.055 12.992 -2.053 1 91.88 364 VAL A C 1
ATOM 2834 O O . VAL A 1 364 ? 8.961 13.523 -1.831 1 91.88 364 VAL A O 1
ATOM 2837 N N . SER A 1 365 ? 10.805 12.516 -1.155 1 91.31 365 SER A N 1
ATOM 2838 C CA . SER A 1 365 ? 10.375 12.523 0.239 1 91.31 365 SER A CA 1
ATOM 2839 C C . SER A 1 365 ? 10.234 13.945 0.767 1 91.31 365 SER A C 1
ATOM 2841 O O . SER A 1 365 ? 9.281 14.258 1.484 1 91.31 365 SER A O 1
ATOM 2843 N N . ILE A 1 366 ? 11.156 14.75 0.373 1 94.25 366 ILE A N 1
ATOM 2844 C CA . ILE A 1 366 ? 11.125 16.141 0.816 1 94.25 366 ILE A CA 1
ATOM 2845 C C . ILE A 1 366 ? 9.938 16.859 0.185 1 94.25 366 ILE A C 1
ATOM 2847 O O . ILE A 1 366 ? 9.234 17.625 0.858 1 94.25 366 ILE A O 1
ATOM 2851 N N . ALA A 1 367 ? 9.719 16.562 -1.066 1 94.88 367 ALA A N 1
ATOM 2852 C CA . ALA A 1 367 ? 8.617 17.203 -1.779 1 94.88 367 ALA A CA 1
ATOM 2853 C C . ALA A 1 367 ? 7.273 16.828 -1.16 1 94.88 367 ALA A C 1
ATOM 2855 O O . ALA A 1 367 ? 6.441 17.703 -0.901 1 94.88 367 ALA A O 1
ATOM 2856 N N . ILE A 1 368 ? 7.094 15.625 -0.827 1 91.38 368 ILE A N 1
ATOM 2857 C CA . ILE A 1 368 ? 5.82 15.133 -0.309 1 91.38 368 ILE A CA 1
ATOM 2858 C C . ILE A 1 368 ? 5.613 15.641 1.116 1 91.38 368 ILE A C 1
ATOM 2860 O O . ILE A 1 368 ? 4.539 16.156 1.451 1 91.38 368 ILE A O 1
ATOM 2864 N N . MET A 1 369 ? 6.578 15.578 1.906 1 91.31 369 MET A N 1
ATOM 2865 C CA . MET A 1 369 ? 6.445 15.961 3.309 1 91.31 369 MET A CA 1
ATOM 2866 C C . MET A 1 369 ? 6.258 17.469 3.445 1 91.31 369 MET A C 1
ATOM 2868 O O . MET A 1 369 ? 5.445 17.922 4.25 1 91.31 369 MET A O 1
ATOM 2872 N N . SER A 1 370 ? 7.062 18.156 2.67 1 93.94 370 SER A N 1
ATOM 2873 C CA . SER A 1 370 ? 6.914 19.609 2.713 1 93.94 370 SER A CA 1
ATOM 2874 C C . SER A 1 370 ? 5.504 20.031 2.312 1 93.94 370 SER A C 1
ATOM 2876 O O . SER A 1 370 ? 4.902 20.891 2.961 1 93.94 370 SER A O 1
ATOM 2878 N N . PHE A 1 371 ? 4.965 19.391 1.354 1 93.19 371 PHE A N 1
ATOM 2879 C CA . PHE A 1 371 ? 3.625 19.719 0.88 1 93.19 371 PHE A CA 1
ATOM 2880 C C . PHE A 1 371 ? 2.572 19.297 1.899 1 93.19 371 PHE A C 1
ATOM 2882 O O . PHE A 1 371 ? 1.659 20.062 2.209 1 93.19 371 PHE A O 1
ATOM 2889 N N . THR A 1 372 ? 2.721 18.188 2.393 1 90 372 THR A N 1
ATOM 2890 C CA . THR A 1 372 ? 1.712 17.641 3.293 1 90 372 THR A CA 1
ATOM 2891 C C . THR A 1 372 ? 1.626 18.453 4.574 1 90 372 THR A C 1
ATOM 2893 O O . THR A 1 372 ? 0.531 18.75 5.055 1 90 372 THR A O 1
ATOM 2896 N N . PHE A 1 373 ? 2.723 18.859 5.121 1 90.5 373 PHE A N 1
ATOM 2897 C CA . PHE A 1 373 ? 2.699 19.688 6.316 1 90.5 373 PHE A CA 1
ATOM 2898 C C . PHE A 1 373 ? 2.098 21.062 6.012 1 90.5 373 PHE A C 1
ATOM 2900 O O . PHE A 1 373 ? 1.304 21.578 6.793 1 90.5 373 PHE A O 1
ATOM 2907 N N . THR A 1 374 ? 2.455 21.516 4.867 1 94.38 374 THR A N 1
ATOM 2908 C CA . THR A 1 374 ? 1.977 22.844 4.496 1 94.38 374 THR A CA 1
ATOM 2909 C C . THR A 1 374 ? 0.467 22.828 4.281 1 94.38 374 THR A C 1
ATOM 2911 O O . THR A 1 374 ? -0.25 23.672 4.828 1 94.38 374 THR A O 1
ATOM 2914 N N . ILE A 1 375 ? -0.022 21.891 3.576 1 91.75 375 ILE A N 1
ATOM 2915 C CA . ILE A 1 375 ? -1.44 21.859 3.236 1 91.75 375 ILE A CA 1
ATOM 2916 C C . ILE A 1 375 ? -2.264 21.578 4.488 1 91.75 375 ILE A C 1
ATOM 2918 O O . ILE A 1 375 ? -3.377 22.078 4.641 1 91.75 375 ILE A O 1
ATOM 2922 N N . SER A 1 376 ? -1.767 20.812 5.375 1 88.88 376 SER A N 1
ATOM 2923 C CA . SER A 1 376 ? -2.459 20.516 6.625 1 88.88 376 SER A CA 1
ATOM 2924 C C . SER A 1 376 ? -2.672 21.781 7.453 1 88.88 376 SER A C 1
ATOM 2926 O O . SER A 1 376 ? -3.752 21.984 8.008 1 88.88 376 SER A O 1
ATOM 2928 N N . ILE A 1 377 ? -1.677 22.594 7.473 1 92.44 377 ILE A N 1
ATOM 2929 C CA . ILE A 1 377 ? -1.765 23.844 8.219 1 92.44 377 ILE A CA 1
ATOM 2930 C C . ILE A 1 377 ? -2.709 24.812 7.5 1 92.44 377 ILE A C 1
ATOM 2932 O O . ILE A 1 377 ? -3.529 25.469 8.133 1 92.44 377 ILE A O 1
ATOM 2936 N N . CYS A 1 378 ? -2.621 24.797 6.195 1 93.19 378 CYS A N 1
ATOM 2937 C CA . CYS A 1 378 ? -3.506 25.641 5.406 1 93.19 378 CYS A CA 1
ATOM 2938 C C . CYS A 1 378 ? -4.969 25.281 5.645 1 93.19 378 CYS A C 1
ATOM 2940 O O . CYS A 1 378 ? -5.805 26.172 5.848 1 93.19 378 CYS A O 1
ATOM 2942 N N . GLU A 1 379 ? -5.238 24.062 5.684 1 87.31 379 GLU A N 1
ATOM 2943 C CA . GLU A 1 379 ? -6.609 23.609 5.867 1 87.31 379 GLU A CA 1
ATOM 2944 C C . GLU A 1 379 ? -7.105 23.891 7.281 1 87.31 379 GLU A C 1
ATOM 2946 O O . GLU A 1 379 ? -8.273 24.203 7.484 1 87.31 379 GLU A O 1
ATOM 2951 N N . MET A 1 380 ? -6.289 23.797 8.195 1 86.06 380 MET A N 1
ATOM 2952 C CA . MET A 1 380 ? -6.641 24.047 9.594 1 86.06 380 MET A CA 1
ATOM 2953 C C . MET A 1 380 ? -7.102 25.484 9.789 1 86.06 380 MET A C 1
ATOM 2955 O O . MET A 1 380 ? -8.148 25.734 10.383 1 86.06 380 MET A O 1
ATOM 2959 N N . PHE A 1 381 ? -6.414 26.406 9.219 1 89.81 381 PHE A N 1
ATOM 2960 C CA . PHE A 1 381 ? -6.734 27.812 9.445 1 89.81 381 PHE A CA 1
ATOM 2961 C C . PHE A 1 381 ? -7.809 28.297 8.477 1 89.81 381 PHE A C 1
ATOM 2963 O O . PHE A 1 381 ? -8.531 29.25 8.758 1 89.81 381 PHE A O 1
ATOM 2970 N N . ALA A 1 382 ? -7.859 27.594 7.348 1 88.38 382 ALA A N 1
ATOM 2971 C CA . ALA A 1 382 ? -8.969 27.875 6.449 1 88.38 382 ALA A CA 1
ATOM 2972 C C . ALA A 1 382 ? -10.305 27.516 7.094 1 88.38 382 ALA A C 1
ATOM 2974 O O . ALA A 1 382 ? -11.281 28.266 6.973 1 88.38 382 ALA A O 1
ATOM 2975 N N . LYS A 1 383 ? -10.328 26.484 7.75 1 81.38 383 LYS A N 1
ATOM 2976 C CA . LYS A 1 383 ? -11.523 26.047 8.453 1 81.38 383 LYS A CA 1
ATOM 2977 C C . LYS A 1 383 ? -11.867 26.984 9.602 1 81.38 383 LYS A C 1
ATOM 2979 O O . LYS A 1 383 ? -13.031 27.344 9.797 1 81.38 383 LYS A O 1
ATOM 2984 N N . LYS A 1 384 ? -10.875 27.406 10.305 1 83.19 384 LYS A N 1
ATOM 2985 C CA . LYS A 1 384 ? -11.062 28.297 11.453 1 83.19 384 LYS A CA 1
ATOM 2986 C C . LYS A 1 384 ? -11.625 29.641 11.023 1 83.19 384 LYS A C 1
ATOM 2988 O O . LYS A 1 384 ? -12.477 30.219 11.703 1 83.19 384 LYS A O 1
ATOM 2993 N N . HIS A 1 385 ? -11.156 30.141 9.891 1 86.69 385 HIS A N 1
ATOM 2994 C CA . HIS A 1 385 ? -11.539 31.484 9.469 1 86.69 385 HIS A CA 1
ATOM 2995 C C . HIS A 1 385 ? -12.586 31.438 8.359 1 86.69 385 HIS A C 1
ATOM 2997 O O . HIS A 1 385 ? -12.992 32.469 7.832 1 86.69 385 HIS A O 1
ATOM 3003 N N . GLY A 1 386 ? -12.984 30.203 7.93 1 80.44 386 GLY A N 1
ATOM 3004 C CA . GLY A 1 386 ? -14.117 30.016 7.043 1 80.44 386 GLY A CA 1
ATOM 3005 C C . GLY A 1 386 ? -13.812 30.375 5.598 1 80.44 386 GLY A C 1
ATOM 3006 O O . GLY A 1 386 ? -14.562 31.109 4.969 1 80.44 386 GLY A O 1
ATOM 3007 N N . TYR A 1 387 ? -12.68 30.094 5.098 1 84.88 387 TYR A N 1
ATOM 3008 C CA . TYR A 1 387 ? -12.398 30.25 3.674 1 84.88 387 TYR A CA 1
ATOM 3009 C C . TYR A 1 387 ? -11.906 28.938 3.066 1 84.88 387 TYR A C 1
ATOM 3011 O O . TYR A 1 387 ? -11.688 27.953 3.781 1 84.88 387 TYR A O 1
ATOM 3019 N N . ASN A 1 388 ? -11.906 28.844 1.787 1 84 388 ASN A N 1
ATOM 3020 C CA . ASN A 1 388 ? -11.492 27.625 1.094 1 84 388 ASN A CA 1
ATOM 3021 C C . ASN A 1 388 ? -10.109 27.781 0.472 1 84 388 ASN A C 1
ATOM 3023 O O . ASN A 1 388 ? -9.703 28.875 0.102 1 84 388 ASN A O 1
ATOM 3027 N N . ILE A 1 389 ? -9.367 26.719 0.487 1 87.56 389 ILE A N 1
ATOM 3028 C CA . ILE A 1 389 ? -8.031 26.688 -0.098 1 87.56 389 ILE A CA 1
ATOM 3029 C C . ILE A 1 389 ? -8.016 25.75 -1.299 1 87.56 389 ILE A C 1
ATOM 3031 O O . ILE A 1 389 ? -8.742 24.75 -1.326 1 87.56 389 ILE A O 1
ATOM 3035 N N . LYS A 1 390 ? -7.297 26.094 -2.244 1 88.06 390 LYS A N 1
ATOM 3036 C CA . LYS A 1 390 ? -7.07 25.219 -3.387 1 88.06 390 LYS A CA 1
ATOM 3037 C C . LYS A 1 390 ? -5.762 24.438 -3.232 1 88.06 390 LYS A C 1
ATOM 3039 O O . LYS A 1 390 ? -4.68 25 -3.432 1 88.06 390 LYS A O 1
ATOM 3044 N N . ALA A 1 391 ? -5.891 23.25 -3.045 1 87.25 391 ALA A N 1
ATOM 3045 C CA . ALA A 1 391 ? -4.734 22.406 -2.76 1 87.25 391 ALA A CA 1
ATOM 3046 C C . ALA A 1 391 ? -3.754 22.406 -3.93 1 87.25 391 ALA A C 1
ATOM 3048 O O . ALA A 1 391 ? -2.537 22.422 -3.729 1 87.25 391 ALA A O 1
ATOM 3049 N N . ASN A 1 392 ? -4.211 22.453 -5.152 1 88.56 392 ASN A N 1
ATOM 3050 C CA . ASN A 1 392 ? -3.34 22.406 -6.32 1 88.56 392 ASN A CA 1
ATOM 3051 C C . ASN A 1 392 ? -2.535 23.703 -6.465 1 88.56 392 ASN A C 1
ATOM 3053 O O . ASN A 1 392 ? -1.379 23.672 -6.887 1 88.56 392 ASN A O 1
ATOM 3057 N N . GLN A 1 393 ? -3.102 24.766 -6.145 1 91 393 GLN A N 1
ATOM 3058 C CA . GLN A 1 393 ? -2.377 26.047 -6.191 1 91 393 GLN A CA 1
ATOM 3059 C C . GLN A 1 393 ? -1.321 26.109 -5.094 1 91 393 GLN A C 1
ATOM 3061 O O . GLN A 1 393 ? -0.258 26.703 -5.285 1 91 393 GLN A O 1
ATOM 3066 N N . GLU A 1 394 ? -1.684 25.547 -4.023 1 93.25 394 GLU A N 1
ATOM 3067 C CA . GLU A 1 394 ? -0.729 25.547 -2.918 1 93.25 394 GLU A CA 1
ATOM 3068 C C . GLU A 1 394 ? 0.513 24.719 -3.266 1 93.25 394 GLU A C 1
ATOM 3070 O O . GLU A 1 394 ? 1.624 25.078 -2.857 1 93.25 394 GLU A O 1
ATOM 3075 N N . ILE A 1 395 ? 0.311 23.672 -3.963 1 93.94 395 ILE A N 1
ATOM 3076 C CA . ILE A 1 395 ? 1.463 22.844 -4.332 1 93.94 395 ILE A CA 1
ATOM 3077 C C . ILE A 1 395 ? 2.332 23.609 -5.332 1 93.94 395 ILE A C 1
ATOM 3079 O O . ILE A 1 395 ? 3.559 23.5 -5.309 1 93.94 395 ILE A O 1
ATOM 3083 N N . PHE A 1 396 ? 1.749 24.391 -6.25 1 93.88 396 PHE A N 1
ATOM 3084 C CA . PHE A 1 396 ? 2.502 25.234 -7.172 1 93.88 396 PHE A CA 1
ATOM 3085 C C . PHE A 1 396 ? 3.279 26.297 -6.418 1 93.88 396 PHE A C 1
ATOM 3087 O O . PHE A 1 396 ? 4.449 26.547 -6.715 1 93.88 396 PHE A O 1
ATOM 3094 N N . ALA A 1 397 ? 2.576 26.875 -5.516 1 95.06 397 ALA A N 1
ATOM 3095 C CA . ALA A 1 397 ? 3.217 27.922 -4.723 1 95.06 397 ALA A CA 1
ATOM 3096 C C . ALA A 1 397 ? 4.434 27.375 -3.982 1 95.06 397 ALA A C 1
ATOM 3098 O O . ALA A 1 397 ? 5.512 27.969 -4.016 1 95.06 397 ALA A O 1
ATOM 3099 N N . LEU A 1 398 ? 4.289 26.25 -3.377 1 95.06 398 LEU A N 1
ATOM 3100 C CA . LEU A 1 398 ? 5.391 25.641 -2.633 1 95.06 398 LEU A CA 1
ATOM 3101 C C . LEU A 1 398 ? 6.5 25.188 -3.574 1 95.06 398 LEU A C 1
ATOM 3103 O O . LEU A 1 398 ? 7.68 25.266 -3.232 1 95.06 398 LEU A O 1
ATOM 3107 N N . GLY A 1 399 ? 6.09 24.625 -4.715 1 95.81 399 GLY A N 1
ATOM 3108 C CA . GLY A 1 399 ? 7.082 24.234 -5.707 1 95.81 399 GLY A CA 1
ATOM 3109 C C . GLY A 1 399 ? 7.969 25.375 -6.148 1 95.81 399 GLY A C 1
ATOM 3110 O O . GLY A 1 399 ? 9.188 25.234 -6.203 1 95.81 399 GLY A O 1
ATOM 3111 N N . PHE A 1 400 ? 7.434 26.5 -6.324 1 95.69 400 PHE A N 1
ATOM 3112 C CA . PHE A 1 400 ? 8.203 27.641 -6.766 1 95.69 400 PHE A CA 1
ATOM 3113 C C . PHE A 1 400 ? 8.953 28.281 -5.594 1 95.69 400 PHE A C 1
ATOM 3115 O O . PHE A 1 400 ? 9.977 28.938 -5.785 1 95.69 400 PHE A O 1
ATOM 3122 N N . CYS A 1 401 ? 8.43 28.094 -4.41 1 95.56 401 CYS A N 1
ATOM 3123 C CA . CYS A 1 401 ? 9.164 28.516 -3.221 1 95.56 401 CYS A CA 1
ATOM 3124 C C . CYS A 1 401 ? 10.461 27.734 -3.074 1 95.56 401 CYS A C 1
ATOM 3126 O O . CYS A 1 401 ? 11.375 28.156 -2.369 1 95.56 401 CYS A O 1
ATOM 3128 N N . ASN A 1 402 ? 10.531 26.609 -3.752 1 96.31 402 ASN A N 1
ATOM 3129 C CA . ASN A 1 402 ? 11.75 25.812 -3.707 1 96.31 402 ASN A CA 1
ATOM 3130 C C . ASN A 1 402 ? 12.578 25.969 -4.977 1 96.31 402 ASN A C 1
ATOM 3132 O O . ASN A 1 402 ? 13.805 26.031 -4.918 1 96.31 402 ASN A O 1
ATOM 3136 N N . ILE A 1 403 ? 11.961 26.172 -6.098 1 95.5 403 ILE A N 1
ATOM 3137 C CA . ILE A 1 403 ? 12.672 26.266 -7.371 1 95.5 403 ILE A CA 1
ATOM 3138 C C . ILE A 1 403 ? 13.383 27.609 -7.469 1 95.5 403 ILE A C 1
ATOM 3140 O O . ILE A 1 403 ? 14.586 27.672 -7.727 1 95.5 403 ILE A O 1
ATOM 3144 N N . VAL A 1 404 ? 12.727 28.672 -7.203 1 93.62 404 VAL A N 1
ATOM 3145 C CA . VAL A 1 404 ? 13.273 30.016 -7.391 1 93.62 404 VAL A CA 1
ATOM 3146 C C . VAL A 1 404 ? 14.43 30.234 -6.422 1 93.62 404 VAL A C 1
ATOM 3148 O O . VAL A 1 404 ? 15.531 30.609 -6.84 1 93.62 404 VAL A O 1
ATOM 3151 N N . PRO A 1 405 ? 14.25 29.953 -5.211 1 92.75 405 PRO A N 1
ATOM 3152 C CA . PRO A 1 405 ? 15.359 30.188 -4.285 1 92.75 405 PRO A CA 1
ATOM 3153 C C . PRO A 1 405 ? 16.547 29.25 -4.512 1 92.75 405 PRO A C 1
ATOM 3155 O O . PRO A 1 405 ? 17.656 29.547 -4.082 1 92.75 405 PRO A O 1
ATOM 3158 N N . SER A 1 406 ? 16.266 28.109 -5.121 1 93.19 406 SER A N 1
ATOM 3159 C CA . SER A 1 406 ? 17.359 27.172 -5.379 1 93.19 406 SER A CA 1
ATOM 3160 C C . SER A 1 406 ? 18.438 27.797 -6.246 1 93.19 406 SER A C 1
ATOM 3162 O O . SER A 1 406 ? 19.609 27.438 -6.156 1 93.19 406 SER A O 1
ATOM 3164 N N . PHE A 1 407 ? 18.109 28.844 -6.941 1 92.31 407 PHE A N 1
ATOM 3165 C CA . PHE A 1 407 ? 19.078 29.547 -7.766 1 92.31 407 PHE A CA 1
ATOM 3166 C C . PHE A 1 407 ? 19.891 30.531 -6.926 1 92.31 407 PHE A C 1
ATOM 3168 O O . PHE A 1 407 ? 20.922 31.047 -7.375 1 92.31 407 PHE A O 1
ATOM 3175 N N . PHE A 1 408 ? 19.438 30.719 -5.672 1 90.5 408 PHE A N 1
ATOM 3176 C CA . PHE A 1 408 ? 20.094 31.672 -4.781 1 90.5 408 PHE A CA 1
ATOM 3177 C C . PHE A 1 408 ? 20.609 30.984 -3.523 1 90.5 408 PHE A C 1
ATOM 3179 O O . PHE A 1 408 ? 20.422 31.484 -2.414 1 90.5 408 PHE A O 1
ATOM 3186 N N . HIS A 1 409 ? 21.109 29.844 -3.656 1 87.5 409 HIS A N 1
ATOM 3187 C CA . HIS A 1 409 ? 21.781 29.094 -2.605 1 87.5 409 HIS A CA 1
ATOM 3188 C C . HIS A 1 409 ? 20.859 28.828 -1.428 1 87.5 409 HIS A C 1
ATOM 3190 O O . HIS A 1 409 ? 21.25 28.969 -0.27 1 87.5 409 HIS A O 1
ATOM 3196 N N . SER A 1 410 ? 19.625 28.594 -1.734 1 90.38 410 SER A N 1
ATOM 3197 C CA . SER A 1 410 ? 18.625 28.312 -0.71 1 90.38 410 SER A CA 1
ATOM 3198 C C . SER A 1 410 ? 18.25 26.828 -0.707 1 90.38 410 SER A C 1
ATOM 3200 O O . SER A 1 410 ? 18.578 26.094 -1.64 1 90.38 410 SER A O 1
ATOM 3202 N N . PHE A 1 411 ? 17.719 26.438 0.4 1 91.06 411 PHE A N 1
ATOM 3203 C CA . PHE A 1 411 ? 17.297 25.047 0.466 1 91.06 411 PHE A CA 1
ATOM 3204 C C . PHE A 1 411 ? 15.82 24.938 0.826 1 91.06 411 PHE A C 1
ATOM 3206 O O . PHE A 1 411 ? 15.086 25.922 0.761 1 91.06 411 PHE A O 1
ATOM 3213 N N . ALA A 1 412 ? 15.344 23.75 1.045 1 92.19 412 ALA A N 1
ATOM 3214 C CA . ALA A 1 412 ? 13.93 23.391 1.034 1 92.19 412 ALA A CA 1
ATOM 3215 C C . ALA A 1 412 ? 13.164 24.125 2.131 1 92.19 412 ALA A C 1
ATOM 3217 O O . ALA A 1 412 ? 13.68 24.328 3.234 1 92.19 412 ALA A O 1
ATOM 3218 N N . SER A 1 413 ? 11.953 24.562 1.761 1 93.25 413 SER A N 1
ATOM 3219 C CA . SER A 1 413 ? 11.086 25.312 2.666 1 93.25 413 SER A CA 1
ATOM 3220 C C . SER A 1 413 ? 9.75 24.594 2.865 1 93.25 413 SER A C 1
ATOM 3222 O O . SER A 1 413 ? 9.398 23.703 2.088 1 93.25 413 SER A O 1
ATOM 3224 N N . SER A 1 414 ? 9.086 24.891 3.965 1 93.38 414 SER A N 1
ATOM 3225 C CA . SER A 1 414 ? 7.773 24.344 4.293 1 93.38 414 SER A CA 1
ATOM 3226 C C . SER A 1 414 ? 7.012 25.25 5.25 1 93.38 414 SER A C 1
ATOM 3228 O O . SER A 1 414 ? 7.59 26.188 5.816 1 93.38 414 SER A O 1
ATOM 3230 N N . GLY A 1 415 ? 5.707 24.984 5.289 1 92.75 415 GLY A N 1
ATOM 3231 C CA . GLY A 1 415 ? 4.91 25.672 6.285 1 92.75 415 GLY A CA 1
ATOM 3232 C C . GLY A 1 415 ? 5.156 25.188 7.699 1 92.75 415 GLY A C 1
ATOM 3233 O O . GLY A 1 415 ? 5.383 23.984 7.91 1 92.75 415 GLY A O 1
ATOM 3234 N N . THR A 1 416 ? 5.113 26.172 8.617 1 90.12 416 THR A N 1
ATOM 3235 C CA . THR A 1 416 ? 5.332 25.828 10.016 1 90.12 416 THR A CA 1
ATOM 3236 C C . THR A 1 416 ? 4.141 26.25 10.875 1 90.12 416 THR A C 1
ATOM 3238 O O . THR A 1 416 ? 3.58 27.328 10.672 1 90.12 416 THR A O 1
ATOM 3241 N N . LEU A 1 417 ? 3.793 25.484 11.812 1 86.75 417 LEU A N 1
ATOM 3242 C CA . LEU A 1 417 ? 2.615 25.719 12.641 1 86.75 417 LEU A CA 1
ATOM 3243 C C . LEU A 1 417 ? 2.877 26.812 13.656 1 86.75 417 LEU A C 1
ATOM 3245 O O . LEU A 1 417 ? 2.037 27.703 13.859 1 86.75 417 LEU A O 1
ATOM 3249 N N . VAL A 1 418 ? 4.059 26.828 14.305 1 84.25 418 VAL A N 1
ATOM 3250 C CA . VAL A 1 418 ? 4.363 27.734 15.391 1 84.25 418 VAL A CA 1
ATOM 3251 C C . VAL A 1 418 ? 4.355 29.172 14.875 1 84.25 418 VAL A C 1
ATOM 3253 O O . VAL A 1 418 ? 3.709 30.047 15.461 1 84.25 418 VAL A O 1
ATOM 3256 N N . LYS A 1 419 ? 5.039 29.422 13.812 1 90.62 419 LYS A N 1
ATOM 3257 C CA . LYS A 1 419 ? 5.098 30.766 13.258 1 90.62 419 LYS A CA 1
ATOM 3258 C C . LYS A 1 419 ? 3.74 31.203 12.703 1 90.62 419 LYS A C 1
ATOM 3260 O O . LYS A 1 419 ? 3.387 32.375 12.758 1 90.62 419 LYS A O 1
ATOM 3265 N N . THR A 1 420 ? 2.986 30.234 12.195 1 93.38 420 THR A N 1
ATOM 3266 C CA . THR A 1 420 ? 1.649 30.547 11.695 1 93.38 420 THR A CA 1
ATOM 3267 C C . THR A 1 420 ? 0.714 30.906 12.844 1 93.38 420 THR A C 1
ATOM 3269 O O . THR A 1 420 ? -0.139 31.797 12.695 1 93.38 420 THR A O 1
ATOM 3272 N N . LEU A 1 421 ? 0.902 30.297 13.961 1 88.38 421 LEU A N 1
ATOM 3273 C CA . LEU A 1 421 ? 0.093 30.625 15.133 1 88.38 421 LEU A CA 1
ATOM 3274 C C . LEU A 1 421 ? 0.387 32.031 15.625 1 88.38 421 LEU A C 1
ATOM 3276 O O . LEU A 1 421 ? -0.53 32.781 16 1 88.38 421 LEU A O 1
ATOM 3280 N N . ILE A 1 422 ? 1.637 32.375 15.625 1 87.62 422 ILE A N 1
ATOM 3281 C CA . ILE A 1 422 ? 2.029 33.719 16 1 87.62 422 ILE A CA 1
ATOM 3282 C C . ILE A 1 422 ? 1.449 34.719 15.016 1 87.62 422 ILE A C 1
ATOM 3284 O O . ILE A 1 422 ? 0.916 35.75 15.422 1 87.62 422 ILE A O 1
ATOM 3288 N N . LYS A 1 423 ? 1.534 34.375 13.805 1 91.88 423 LYS A N 1
ATOM 3289 C CA . LYS A 1 423 ? 1.017 35.219 12.734 1 91.88 423 LYS A CA 1
ATOM 3290 C C . LYS A 1 423 ? -0.487 35.438 12.883 1 91.88 423 LYS A C 1
ATOM 3292 O O . LYS A 1 423 ? -0.974 36.562 12.766 1 91.88 423 LYS A O 1
ATOM 3297 N N . GLU A 1 424 ? -1.212 34.469 13.203 1 89.94 424 GLU A N 1
ATOM 3298 C CA . GLU A 1 424 ? -2.668 34.5 13.312 1 89.94 424 GLU A CA 1
ATOM 3299 C C . GLU A 1 424 ? -3.102 35.219 14.586 1 89.94 424 GLU A C 1
ATOM 3301 O O . GLU A 1 424 ? -4.043 36.031 14.57 1 89.94 424 GLU A O 1
ATOM 3306 N N . SER A 1 425 ? -2.414 34.969 15.656 1 85.31 425 SER A N 1
ATOM 3307 C CA . SER A 1 425 ? -2.801 35.531 16.938 1 85.31 425 SER A CA 1
ATOM 3308 C C . SER A 1 425 ? -2.504 37.031 17 1 85.31 425 SER A C 1
ATOM 3310 O O . SER A 1 425 ? -3.115 37.75 17.781 1 85.31 425 SER A O 1
ATOM 3312 N N . SER A 1 426 ? -1.624 37.469 16.141 1 88.06 426 SER A N 1
ATOM 3313 C CA . SER A 1 426 ? -1.226 38.875 16.156 1 88.06 426 SER A CA 1
ATOM 3314 C C . SER A 1 426 ? -2.107 39.688 15.234 1 88.06 426 SER A C 1
ATOM 3316 O O . SER A 1 426 ? -1.85 40.875 15.039 1 88.06 426 SER A O 1
ATOM 3318 N N . GLY A 1 427 ? -3.049 39.031 14.609 1 85.12 427 GLY A N 1
ATOM 3319 C CA . GLY A 1 427 ? -4.035 39.781 13.859 1 85.12 427 GLY A CA 1
ATOM 3320 C C . GLY A 1 427 ? -3.768 39.781 12.367 1 85.12 427 GLY A C 1
ATOM 3321 O O . GLY A 1 427 ? -4.203 40.719 11.656 1 85.12 427 GLY A O 1
ATOM 3322 N N . CYS A 1 428 ? -3.064 38.906 11.875 1 90.94 428 CYS A N 1
ATOM 3323 C CA . CYS A 1 428 ? -2.766 38.812 10.445 1 90.94 428 CYS A CA 1
ATOM 3324 C C . CYS A 1 428 ? -4.043 38.656 9.633 1 90.94 428 CYS A C 1
ATOM 3326 O O . CYS A 1 428 ? -4.938 37.906 10.023 1 90.94 428 CYS A O 1
ATOM 3328 N N . GLN A 1 429 ? -4.078 39.469 8.508 1 88.31 429 GLN A N 1
ATOM 3329 C CA . GLN A 1 429 ? -5.266 39.344 7.66 1 88.31 429 GLN A CA 1
ATOM 3330 C C . GLN A 1 429 ? -4.898 38.875 6.254 1 88.31 429 GLN A C 1
ATOM 3332 O O . GLN A 1 429 ? -5.707 38.25 5.574 1 88.31 429 GLN A O 1
ATOM 3337 N N . THR A 1 430 ? -3.727 39.281 5.902 1 92.19 430 THR A N 1
ATOM 3338 C CA . THR A 1 430 ? -3.312 38.906 4.555 1 92.19 430 THR A CA 1
ATOM 3339 C C . THR A 1 430 ? -1.845 38.469 4.531 1 92.19 430 THR A C 1
ATOM 3341 O O . THR A 1 430 ? -1.167 38.531 5.562 1 92.19 430 THR A O 1
ATOM 3344 N N . GLN A 1 431 ? -1.348 38.094 3.336 1 93.62 431 GLN A N 1
ATOM 3345 C CA . GLN A 1 431 ? 0.024 37.625 3.168 1 93.62 431 GLN A CA 1
ATOM 3346 C C . GLN A 1 431 ? 0.993 38.812 3.045 1 93.62 431 GLN A C 1
ATOM 3348 O O . GLN A 1 431 ? 2.201 38.594 2.893 1 93.62 431 GLN A O 1
ATOM 3353 N N . LEU A 1 432 ? 0.509 40 3.191 1 94.19 432 LEU A N 1
ATOM 3354 C CA . LEU A 1 432 ? 1.4 41.156 3.232 1 94.19 432 LEU A CA 1
ATOM 3355 C C . LEU A 1 432 ? 2.324 41.094 4.441 1 94.19 432 LEU A C 1
ATOM 3357 O O . LEU A 1 432 ? 3.439 41.625 4.406 1 94.19 432 LEU A O 1
ATOM 3361 N N . SER A 1 433 ? 1.869 40.469 5.473 1 94.69 433 SER A N 1
ATOM 3362 C CA . SER A 1 433 ? 2.693 40.219 6.652 1 94.69 433 SER A CA 1
ATOM 3363 C C . SER A 1 433 ? 3.975 39.5 6.289 1 94.69 433 SER A C 1
ATOM 3365 O O . SER A 1 433 ? 5.031 39.75 6.871 1 94.69 433 SER A O 1
ATOM 3367 N N . SER A 1 434 ? 3.943 38.594 5.312 1 95.5 434 SER A N 1
ATOM 3368 C CA . SER A 1 434 ? 5.109 37.844 4.883 1 95.5 434 SER A CA 1
ATOM 3369 C C . SER A 1 434 ? 6.145 38.719 4.223 1 95.5 434 SER A C 1
ATOM 3371 O O . SER A 1 434 ? 7.348 38.469 4.312 1 95.5 434 SER A O 1
ATOM 3373 N N . ILE A 1 435 ? 5.719 39.75 3.562 1 95.31 435 ILE A N 1
ATOM 3374 C CA . ILE A 1 435 ? 6.641 40.688 2.92 1 95.31 435 ILE A CA 1
ATOM 3375 C C . ILE A 1 435 ? 7.363 41.531 3.98 1 95.31 435 ILE A C 1
ATOM 3377 O O . ILE A 1 435 ? 8.547 41.844 3.826 1 95.31 435 ILE A O 1
ATOM 3381 N N . ILE A 1 436 ? 6.668 41.844 4.953 1 95.44 436 ILE A 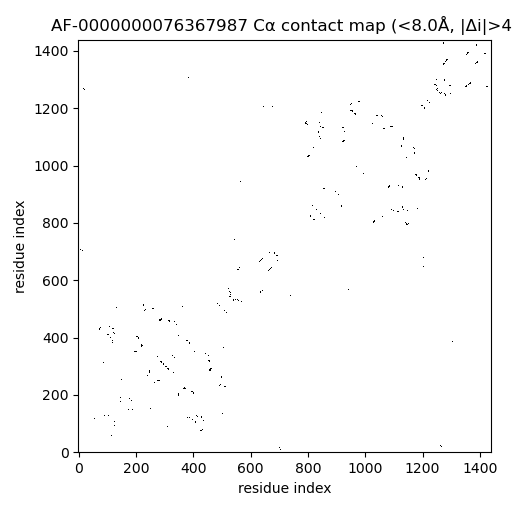N 1
ATOM 3382 C CA . ILE A 1 436 ? 7.289 42.562 6.055 1 95.44 436 ILE A CA 1
ATOM 3383 C C . ILE A 1 436 ? 8.352 41.688 6.719 1 95.44 436 ILE A C 1
ATOM 3385 O O . ILE A 1 436 ? 9.453 42.156 7.02 1 95.44 436 ILE A O 1
ATOM 3389 N N . THR A 1 437 ? 7.957 40.469 6.965 1 95.75 437 THR A N 1
ATOM 3390 C CA . THR A 1 437 ? 8.93 39.531 7.508 1 95.75 437 THR A CA 1
ATOM 3391 C C . THR A 1 437 ? 10.148 39.438 6.598 1 95.75 437 THR A C 1
ATOM 3393 O O . THR A 1 437 ? 11.289 39.469 7.07 1 95.75 437 THR A O 1
ATOM 3396 N N . ALA A 1 438 ? 9.898 39.344 5.316 1 96.12 438 ALA A N 1
ATOM 3397 C CA . ALA A 1 438 ? 10.977 39.25 4.336 1 96.12 438 ALA A CA 1
ATOM 3398 C C . ALA A 1 438 ? 11.867 40.469 4.363 1 96.12 438 ALA A C 1
ATOM 3400 O O . ALA A 1 438 ? 13.094 40.375 4.242 1 96.12 438 ALA A O 1
ATOM 3401 N N . MET A 1 439 ? 11.336 41.594 4.555 1 95.31 439 MET A N 1
ATOM 3402 C CA . MET A 1 439 ? 12.094 42.812 4.57 1 95.31 439 MET A CA 1
ATOM 3403 C C . MET A 1 439 ? 12.992 42.906 5.801 1 95.31 439 MET A C 1
ATOM 3405 O O . MET A 1 439 ? 14.125 43.375 5.723 1 95.31 439 MET A O 1
ATOM 3409 N N . ILE A 1 440 ? 12.5 42.438 6.824 1 93.44 440 ILE A N 1
ATOM 3410 C CA . ILE A 1 440 ? 13.297 42.438 8.047 1 93.44 440 ILE A CA 1
ATOM 3411 C C . ILE A 1 440 ? 14.438 41.438 7.93 1 93.44 440 ILE A C 1
ATOM 3413 O O . ILE A 1 440 ? 15.57 41.719 8.328 1 93.44 440 ILE A O 1
ATOM 3417 N N . VAL A 1 441 ? 14.141 40.281 7.43 1 93 441 VAL A N 1
ATOM 3418 C CA . VAL A 1 441 ? 15.188 39.281 7.207 1 93 441 VAL A CA 1
ATOM 3419 C C . VAL A 1 441 ? 16.234 39.844 6.25 1 93 441 VAL A C 1
ATOM 3421 O O . VAL A 1 441 ? 17.438 39.625 6.438 1 93 441 VAL A O 1
ATOM 3424 N N . LEU A 1 442 ? 15.789 40.531 5.246 1 92.12 442 LEU A N 1
ATOM 3425 C CA . LEU A 1 442 ? 16.703 41.156 4.289 1 92.12 442 LEU A CA 1
ATOM 3426 C C . LEU A 1 442 ? 17.594 42.188 4.984 1 92.12 442 LEU A C 1
ATOM 3428 O O . LEU A 1 442 ? 18.797 42.25 4.699 1 92.12 442 LEU A O 1
ATOM 3432 N N . LEU A 1 443 ? 17.031 42.906 5.875 1 89.88 443 LEU A N 1
ATOM 3433 C CA . LEU A 1 443 ? 17.812 43.875 6.633 1 89.88 443 LEU A CA 1
ATOM 3434 C C . LEU A 1 443 ? 18.875 43.188 7.484 1 89.88 443 LEU A C 1
ATOM 3436 O O . LEU A 1 443 ? 20 43.656 7.582 1 89.88 443 LEU A O 1
ATOM 3440 N N . MET A 1 444 ? 18.5 42.125 8.047 1 85.94 444 MET A N 1
ATOM 3441 C CA . MET A 1 444 ? 19.438 41.344 8.844 1 85.94 444 MET A CA 1
ATOM 3442 C C . MET A 1 444 ? 20.562 40.781 7.973 1 85.94 444 MET A C 1
ATOM 3444 O O . MET A 1 444 ? 21.719 40.75 8.391 1 85.94 444 MET A O 1
ATOM 3448 N N . LEU A 1 445 ? 20.266 40.344 6.816 1 86.06 445 LEU A N 1
ATOM 3449 C CA . LEU A 1 445 ? 21.219 39.781 5.871 1 86.06 445 LEU A CA 1
ATOM 3450 C C . LEU A 1 445 ? 22.219 40.844 5.406 1 86.06 445 LEU A C 1
ATOM 3452 O O . LEU A 1 445 ? 23.391 40.562 5.195 1 86.06 445 LEU A O 1
ATOM 3456 N N . LEU A 1 446 ? 21.781 42.031 5.285 1 85.94 446 LEU A N 1
ATOM 3457 C CA . LEU A 1 446 ? 22.609 43.094 4.699 1 85.94 446 LEU A CA 1
ATOM 3458 C C . LEU A 1 446 ? 23.438 43.781 5.77 1 85.94 446 LEU A C 1
ATOM 3460 O O . LEU A 1 446 ? 24.547 44.25 5.488 1 85.94 446 LEU A O 1
ATOM 3464 N N . SER A 1 447 ? 23.016 43.812 7.031 1 83.25 447 SER A N 1
ATOM 3465 C CA . SER A 1 447 ? 23.719 44.688 7.969 1 83.25 447 SER A CA 1
ATOM 3466 C C . SER A 1 447 ? 24.094 43.938 9.25 1 83.25 447 SER A C 1
ATOM 3468 O O . SER A 1 447 ? 25.109 44.219 9.875 1 83.25 447 SER A O 1
ATOM 3470 N N . LEU A 1 448 ? 23.406 43 9.648 1 79.56 448 LEU A N 1
ATOM 3471 C CA . LEU A 1 448 ? 23.547 42.531 11.023 1 79.56 448 LEU A CA 1
ATOM 3472 C C . LEU A 1 448 ? 24.219 41.156 11.047 1 79.56 448 LEU A C 1
ATOM 3474 O O . LEU A 1 448 ? 24.625 40.688 12.109 1 79.56 448 LEU A O 1
ATOM 3478 N N . ALA A 1 449 ? 24.438 40.594 9.969 1 77.19 449 ALA A N 1
ATOM 3479 C CA . ALA A 1 449 ? 24.953 39.25 9.906 1 77.19 449 ALA A CA 1
ATOM 3480 C C . ALA A 1 449 ? 26.344 39.125 10.523 1 77.19 449 ALA A C 1
ATOM 3482 O O . ALA A 1 449 ? 26.625 38.219 11.289 1 77.19 449 ALA A O 1
ATOM 3483 N N . PRO A 1 450 ? 27.266 40.125 10.406 1 79.81 450 PRO A N 1
ATOM 3484 C CA . PRO A 1 450 ? 28.609 40.031 10.945 1 79.81 450 PRO A CA 1
ATOM 3485 C C . PRO A 1 450 ? 28.656 40.156 12.469 1 79.81 450 PRO A C 1
ATOM 3487 O O . PRO A 1 450 ? 29.625 39.719 13.102 1 79.81 450 PRO A O 1
ATOM 3490 N N . LEU A 1 451 ? 27.609 40.656 12.945 1 82.81 451 LEU A N 1
ATOM 3491 C CA . LEU A 1 451 ? 27.562 40.812 14.391 1 82.81 451 LEU A CA 1
ATOM 3492 C C . LEU A 1 451 ? 27.375 39.5 15.102 1 82.81 451 LEU A C 1
ATOM 3494 O O . LEU A 1 451 ? 27.641 39.375 16.297 1 82.81 451 LEU A O 1
ATOM 3498 N N . LEU A 1 452 ? 27.031 38.531 14.367 1 84.81 452 LEU A N 1
ATOM 3499 C CA . LEU A 1 452 ? 26.734 37.219 14.961 1 84.81 452 LEU A CA 1
ATOM 3500 C C . LEU A 1 452 ? 27.953 36.281 14.852 1 84.81 452 LEU A C 1
ATOM 3502 O O . LEU A 1 452 ? 27.828 35.094 15.062 1 84.81 452 LEU A O 1
ATOM 3506 N N . TYR A 1 453 ? 29.078 36.812 14.625 1 84.5 453 TYR A N 1
ATOM 3507 C CA . TYR A 1 453 ? 30.328 36.062 14.453 1 84.5 453 TYR A CA 1
ATOM 3508 C C . TYR A 1 453 ? 30.656 35.25 15.703 1 84.5 453 TYR A C 1
ATOM 3510 O O . TYR A 1 453 ? 31.016 34.094 15.609 1 84.5 453 TYR A O 1
ATOM 3518 N N . SER A 1 454 ? 30.469 35.812 16.828 1 89.06 454 SER A N 1
ATOM 3519 C CA . SER A 1 454 ? 30.922 35.219 18.078 1 89.06 454 SER A CA 1
ATOM 3520 C C . SER A 1 454 ? 29.828 34.344 18.703 1 89.06 454 SER A C 1
ATOM 3522 O O . SER A 1 454 ? 29.984 33.875 19.828 1 89.06 454 SER A O 1
ATOM 3524 N N . LEU A 1 455 ? 28.844 34.125 18 1 90.5 455 LEU A N 1
ATOM 3525 C CA . LEU A 1 455 ? 27.734 33.344 18.547 1 90.5 455 LEU A CA 1
ATOM 3526 C C . LEU A 1 455 ? 28.125 31.891 18.719 1 90.5 455 LEU A C 1
ATOM 3528 O O . LEU A 1 455 ? 28.641 31.281 17.781 1 90.5 455 LEU A O 1
ATOM 3532 N N . GLN A 1 456 ? 27.906 31.375 19.906 1 92.75 456 GLN A N 1
ATOM 3533 C CA . GLN A 1 456 ? 28.25 29.984 20.219 1 92.75 456 GLN A CA 1
ATOM 3534 C C . GLN A 1 456 ? 27.266 29.016 19.562 1 92.75 456 GLN A C 1
ATOM 3536 O O . GLN A 1 456 ? 26.062 29.281 19.547 1 92.75 456 GLN A O 1
ATOM 3541 N N . LYS A 1 457 ? 27.75 27.922 19.094 1 92.06 457 LYS A N 1
ATOM 3542 C CA . LYS A 1 457 ? 26.906 26.875 18.5 1 92.06 457 LYS A CA 1
ATOM 3543 C C . LYS A 1 457 ? 26.031 26.203 19.562 1 92.06 457 LYS A C 1
ATOM 3545 O O . LYS A 1 457 ? 24.938 25.719 19.25 1 92.06 457 LYS A O 1
ATOM 3550 N N . SER A 1 458 ? 26.438 26.203 20.766 1 94.12 458 SER A N 1
ATOM 3551 C CA . SER A 1 458 ? 25.656 25.609 21.844 1 94.12 458 SER A CA 1
ATOM 3552 C C . SER A 1 458 ? 24.359 26.375 22.062 1 94.12 458 SER A C 1
ATOM 3554 O O . SER A 1 458 ? 23.312 25.781 22.359 1 94.12 458 SER A O 1
ATOM 3556 N N . VAL A 1 459 ? 24.406 27.656 21.875 1 94.25 459 VAL A N 1
ATOM 3557 C CA . VAL A 1 459 ? 23.219 28.469 22.031 1 94.25 459 VAL A CA 1
ATOM 3558 C C . VAL A 1 459 ? 22.219 28.156 20.922 1 94.25 459 VAL A C 1
ATOM 3560 O O . VAL A 1 459 ? 21.016 28.078 21.156 1 94.25 459 VAL A O 1
ATOM 3563 N N . LEU A 1 460 ? 22.734 28.031 19.797 1 92.38 460 LEU A N 1
ATOM 3564 C CA . LEU A 1 460 ? 21.906 27.672 18.656 1 92.38 460 LEU A CA 1
ATOM 3565 C C . LEU A 1 460 ? 21.234 26.312 18.875 1 92.38 460 LEU A C 1
ATOM 3567 O O . LEU A 1 460 ? 20.047 26.141 18.578 1 92.38 460 LEU A O 1
ATOM 3571 N N . ALA A 1 461 ? 21.969 25.391 19.344 1 94.88 461 ALA A N 1
ATOM 3572 C CA . ALA A 1 461 ? 21.422 24.062 19.641 1 94.88 461 ALA A CA 1
ATOM 3573 C C . ALA A 1 461 ? 20.312 24.141 20.688 1 94.88 461 ALA A C 1
ATOM 3575 O O . ALA A 1 461 ? 19.328 23.406 20.609 1 94.88 461 ALA A O 1
ATOM 3576 N N . CYS A 1 462 ? 20.5 25.047 21.625 1 95.25 462 CYS A N 1
ATOM 3577 C CA . CYS A 1 462 ? 19.469 25.234 22.641 1 95.25 462 CYS A CA 1
ATOM 3578 C C . CYS A 1 462 ? 18.172 25.75 22.016 1 95.25 462 CYS A C 1
ATOM 3580 O O . CYS A 1 462 ? 17.094 25.297 22.391 1 95.25 462 CYS A O 1
ATOM 3582 N N . ILE A 1 463 ? 18.312 26.594 21.094 1 93.06 463 ILE A N 1
ATOM 3583 C CA . ILE A 1 463 ? 17.141 27.156 20.406 1 93.06 463 ILE A CA 1
ATOM 3584 C C . ILE A 1 463 ? 16.422 26.047 19.641 1 93.06 463 ILE A C 1
ATOM 3586 O O . ILE A 1 463 ? 15.195 25.969 19.672 1 93.06 463 ILE A O 1
ATOM 3590 N N . ILE A 1 464 ? 17.109 25.188 19.016 1 93.69 464 ILE A N 1
ATOM 3591 C CA . ILE A 1 464 ? 16.547 24.078 18.25 1 93.69 464 ILE A CA 1
ATOM 3592 C C . ILE A 1 464 ? 15.766 23.156 19.188 1 93.69 464 ILE A C 1
ATOM 3594 O O . ILE A 1 464 ? 14.625 22.781 18.891 1 93.69 464 ILE A O 1
ATOM 3598 N N . ILE A 1 465 ? 16.359 22.844 20.281 1 93.81 465 ILE A N 1
ATOM 3599 C CA . ILE A 1 465 ? 15.758 21.891 21.203 1 93.81 465 ILE A CA 1
ATOM 3600 C C . ILE A 1 465 ? 14.461 22.469 21.766 1 93.81 465 ILE A C 1
ATOM 3602 O O . ILE A 1 465 ? 13.461 21.75 21.891 1 93.81 465 ILE A O 1
ATOM 3606 N N . VAL A 1 466 ? 14.516 23.719 22.078 1 91.81 466 VAL A N 1
ATOM 3607 C CA . VAL A 1 466 ? 13.336 24.359 22.656 1 91.81 466 VAL A CA 1
ATOM 3608 C C . VAL A 1 466 ? 12.219 24.406 21.609 1 91.81 466 VAL A C 1
ATOM 3610 O O . VAL A 1 466 ? 11.039 24.328 21.953 1 91.81 466 VAL A O 1
ATOM 3613 N N . SER A 1 467 ? 12.562 24.531 20.391 1 89 467 SER A N 1
ATOM 3614 C CA . SER A 1 467 ? 11.57 24.594 19.312 1 89 467 SER A CA 1
ATOM 3615 C C . SER A 1 467 ? 10.883 23.234 19.125 1 89 467 SER A C 1
ATOM 3617 O O . SER A 1 467 ? 9.82 23.156 18.516 1 89 467 SER A O 1
ATOM 3619 N N . LEU A 1 468 ? 11.461 22.188 19.641 1 91.88 468 LEU A N 1
ATOM 3620 C CA . LEU A 1 468 ? 10.93 20.844 19.484 1 91.88 468 LEU A CA 1
ATOM 3621 C C . LEU A 1 468 ? 9.93 20.516 20.578 1 91.88 468 LEU A C 1
ATOM 3623 O O . LEU A 1 468 ? 9.367 19.406 20.609 1 91.88 468 LEU A O 1
ATOM 3627 N N . ARG A 1 469 ? 9.695 21.375 21.422 1 89.31 469 ARG A N 1
ATOM 3628 C CA . ARG A 1 469 ? 8.82 21.141 22.562 1 89.31 469 ARG A CA 1
ATOM 3629 C C . ARG A 1 469 ? 7.43 20.703 22.125 1 89.31 469 ARG A C 1
ATOM 3631 O O . ARG A 1 469 ? 6.84 19.797 22.703 1 89.31 469 ARG A O 1
ATOM 3638 N N . GLY A 1 470 ? 6.902 21.312 21.094 1 85.19 470 GLY A N 1
ATOM 3639 C CA . GLY A 1 470 ? 5.586 20.969 20.578 1 85.19 470 GLY A CA 1
ATOM 3640 C C . GLY A 1 470 ? 5.496 19.531 20.078 1 85.19 470 GLY A C 1
ATOM 3641 O O . GLY A 1 470 ? 4.504 18.844 20.328 1 85.19 470 GLY A O 1
ATOM 3642 N N . ALA A 1 471 ? 6.492 19.125 19.453 1 86.44 471 ALA A N 1
ATOM 3643 C CA . ALA A 1 471 ? 6.52 17.766 18.922 1 86.44 471 ALA A CA 1
ATOM 3644 C C . ALA A 1 471 ? 6.66 16.734 20.031 1 86.44 471 ALA A C 1
ATOM 3646 O O . ALA A 1 471 ? 6.047 15.664 19.984 1 86.44 471 ALA A O 1
ATOM 3647 N N . PHE A 1 472 ? 7.395 17.078 21.109 1 90.62 472 PHE A N 1
ATOM 3648 C CA . PHE A 1 472 ? 7.594 16.156 22.219 1 90.62 472 PHE A CA 1
ATOM 3649 C C . PHE A 1 472 ? 6.344 16.062 23.078 1 90.62 472 PHE A C 1
ATOM 3651 O O . PHE A 1 472 ? 6.094 15.047 23.719 1 90.62 472 PHE A O 1
ATOM 3658 N N . ARG A 1 473 ? 5.609 17.078 23.062 1 88.5 473 ARG A N 1
ATOM 3659 C CA . ARG A 1 473 ? 4.367 17.094 23.828 1 88.5 473 ARG A CA 1
ATOM 3660 C C . ARG A 1 473 ? 3.352 16.125 23.234 1 88.5 473 ARG A C 1
ATOM 3662 O O . ARG A 1 473 ? 2.402 15.711 23.906 1 88.5 473 ARG A O 1
ATOM 3669 N N . LYS A 1 474 ? 3.52 15.766 22.047 1 87.69 474 LYS A N 1
ATOM 3670 C CA . LYS A 1 474 ? 2.625 14.812 21.406 1 87.69 474 LYS A CA 1
ATOM 3671 C C . LYS A 1 474 ? 2.713 13.438 22.078 1 87.69 474 LYS A C 1
ATOM 3673 O O . LYS A 1 474 ? 1.79 12.633 21.969 1 87.69 474 LYS A O 1
ATOM 3678 N N . PHE A 1 475 ? 3.814 13.172 22.859 1 89.62 475 PHE A N 1
ATOM 3679 C CA . PHE A 1 475 ? 3.938 11.938 23.625 1 89.62 475 PHE A CA 1
ATOM 3680 C C . PHE A 1 475 ? 2.848 11.852 24.688 1 89.62 475 PHE A C 1
ATOM 3682 O O . PHE A 1 475 ? 2.41 10.758 25.047 1 89.62 475 PHE A O 1
ATOM 3689 N N . ARG A 1 476 ? 2.408 12.992 25.047 1 90.12 476 ARG A N 1
ATOM 3690 C CA . ARG A 1 476 ? 1.382 13.039 26.094 1 90.12 476 ARG A CA 1
ATOM 3691 C C . ARG A 1 476 ? 0.012 12.688 25.516 1 90.12 476 ARG A C 1
ATOM 3693 O O . ARG A 1 476 ? -0.885 12.273 26.25 1 90.12 476 ARG A O 1
ATOM 3700 N N . ASP A 1 477 ? -0.129 12.812 24.266 1 90.75 477 ASP A N 1
ATOM 3701 C CA . ASP A 1 477 ? -1.414 12.555 23.625 1 90.75 477 ASP A CA 1
ATOM 3702 C C . ASP A 1 477 ? -1.553 11.086 23.234 1 90.75 477 ASP A C 1
ATOM 3704 O O . ASP A 1 477 ? -2.629 10.641 22.828 1 90.75 477 ASP A O 1
ATOM 3708 N N . VAL A 1 478 ? -0.508 10.273 23.406 1 92.94 478 VAL A N 1
ATOM 3709 C CA . VAL A 1 478 ? -0.478 8.898 22.906 1 92.94 478 VAL A CA 1
ATOM 3710 C C . VAL A 1 478 ? -1.453 8.039 23.703 1 92.94 478 VAL A C 1
ATOM 3712 O O . VAL A 1 478 ? -2.211 7.254 23.125 1 92.94 478 VAL A O 1
ATOM 3715 N N . PRO A 1 479 ? -1.56 8.242 25.047 1 92.56 479 PRO A N 1
ATOM 3716 C CA . PRO A 1 479 ? -2.527 7.422 25.781 1 92.56 479 PRO A CA 1
ATOM 3717 C C . PRO A 1 479 ? -3.973 7.738 25.406 1 92.56 479 PRO A C 1
ATOM 3719 O O . PRO A 1 479 ? -4.812 6.836 25.359 1 92.56 479 PRO A O 1
ATOM 3722 N N . LYS A 1 480 ? -4.246 8.969 25.156 1 91.44 480 LYS A N 1
ATOM 3723 C CA . LYS A 1 480 ? -5.582 9.336 24.688 1 91.44 480 LYS A CA 1
ATOM 3724 C C . LYS A 1 480 ? -5.875 8.742 23.312 1 91.44 480 LYS A C 1
ATOM 3726 O O . LYS A 1 480 ? -6.988 8.273 23.062 1 91.44 480 LYS A O 1
ATOM 3731 N N . GLN A 1 481 ? -4.895 8.805 22.562 1 92.25 481 GLN A N 1
ATOM 3732 C CA . GLN A 1 481 ? -5.055 8.219 21.234 1 92.25 481 GLN A CA 1
ATOM 3733 C C . GLN A 1 481 ? -5.277 6.715 21.312 1 92.25 481 GLN A C 1
ATOM 3735 O O . GLN A 1 481 ? -6.043 6.152 20.531 1 92.25 481 GLN A O 1
ATOM 3740 N N . TRP A 1 482 ? -4.582 6.078 22.266 1 92.31 482 TRP A N 1
ATOM 3741 C CA . TRP A 1 482 ? -4.715 4.641 22.469 1 92.31 482 TRP A CA 1
ATOM 3742 C C . TRP A 1 482 ? -6.133 4.277 22.906 1 92.31 482 TRP A C 1
ATOM 3744 O O . TRP A 1 482 ? -6.656 3.229 22.531 1 92.31 482 TRP A O 1
ATOM 3754 N N . GLN A 1 483 ? -6.77 5.172 23.562 1 90.5 483 GLN A N 1
ATOM 3755 C CA . GLN A 1 483 ? -8.133 4.938 24.016 1 90.5 483 GLN A CA 1
ATOM 3756 C C . GLN A 1 483 ? -9.133 5.098 22.875 1 90.5 483 GLN A C 1
ATOM 3758 O O . GLN A 1 483 ? -10.156 4.406 22.844 1 90.5 483 GLN A O 1
ATOM 3763 N N . ILE A 1 484 ? -8.789 5.906 22.047 1 90.75 484 ILE A N 1
ATOM 3764 C CA . ILE A 1 484 ? -9.711 6.18 20.938 1 90.75 484 ILE A CA 1
ATOM 3765 C C . ILE A 1 484 ? -9.547 5.121 19.859 1 90.75 484 ILE A C 1
ATOM 3767 O O . ILE A 1 484 ? -10.531 4.555 19.375 1 90.75 484 ILE A O 1
ATOM 3771 N N . SER A 1 485 ? -8.258 4.902 19.469 1 92.69 485 SER A N 1
ATOM 3772 C CA . SER A 1 485 ? -8 3.932 18.422 1 92.69 485 SER A CA 1
ATOM 3773 C C . SER A 1 485 ? -6.645 3.262 18.594 1 92.69 485 SER A C 1
ATOM 3775 O O . SER A 1 485 ? -5.605 3.914 18.469 1 92.69 485 SER A O 1
ATOM 3777 N N . LYS A 1 486 ? -6.613 2.021 18.766 1 93 486 LYS A N 1
ATOM 3778 C CA . LYS A 1 486 ? -5.383 1.254 18.953 1 93 486 LYS A CA 1
ATOM 3779 C C . LYS A 1 486 ? -4.594 1.159 17.656 1 93 486 LYS A C 1
ATOM 3781 O O . LYS A 1 486 ? -3.359 1.188 17.656 1 93 486 LYS A O 1
ATOM 3786 N N . ILE A 1 487 ? -5.281 1.093 16.562 1 92.88 487 ILE A N 1
ATOM 3787 C CA . ILE A 1 487 ? -4.633 0.964 15.258 1 92.88 487 ILE A CA 1
ATOM 3788 C C . ILE A 1 487 ? -3.887 2.254 14.93 1 92.88 487 ILE A C 1
ATOM 3790 O O . ILE A 1 487 ? -2.742 2.215 14.469 1 92.88 487 ILE A O 1
ATOM 3794 N N . ASP A 1 488 ? -4.469 3.369 15.172 1 93.88 488 ASP A N 1
ATOM 3795 C CA . ASP A 1 488 ? -3.832 4.652 14.898 1 93.88 488 ASP A CA 1
ATOM 3796 C C . ASP A 1 488 ? -2.611 4.859 15.789 1 93.88 488 ASP A C 1
ATOM 3798 O O . ASP A 1 488 ? -1.631 5.484 15.375 1 93.88 488 ASP A O 1
ATOM 3802 N N . THR A 1 489 ? -2.693 4.336 17.016 1 95.62 489 THR A N 1
ATOM 3803 C CA . THR A 1 489 ? -1.55 4.426 17.906 1 95.62 489 THR A CA 1
ATOM 3804 C C . THR A 1 489 ? -0.394 3.566 17.406 1 95.62 489 THR A C 1
ATOM 3806 O O . THR A 1 489 ? 0.771 3.945 17.531 1 95.62 489 THR A O 1
ATOM 3809 N N . LEU A 1 490 ? -0.742 2.461 16.844 1 95.75 490 LEU A N 1
ATOM 3810 C CA . LEU A 1 490 ? 0.286 1.602 16.266 1 95.75 490 LEU A CA 1
ATOM 3811 C C . LEU A 1 490 ? 0.956 2.277 15.07 1 95.75 490 LEU A C 1
ATOM 3813 O O . LEU A 1 490 ? 2.168 2.148 14.883 1 95.75 490 LEU A O 1
ATOM 3817 N N . VAL A 1 491 ? 0.153 2.926 14.273 1 95.69 491 VAL A N 1
ATOM 3818 C CA . VAL A 1 491 ? 0.699 3.658 13.133 1 95.69 491 VAL A CA 1
ATOM 3819 C C . VAL A 1 491 ? 1.652 4.742 13.633 1 95.69 491 VAL A C 1
ATOM 3821 O O . VAL A 1 491 ? 2.746 4.914 13.086 1 95.69 491 VAL A O 1
ATOM 3824 N N . TRP A 1 492 ? 1.252 5.465 14.672 1 96 492 TRP A N 1
ATOM 3825 C CA . TRP A 1 492 ? 2.1 6.484 15.281 1 96 492 TRP A CA 1
ATOM 3826 C C . TRP A 1 492 ? 3.396 5.875 15.805 1 96 492 TRP A C 1
ATOM 3828 O O . TRP A 1 492 ? 4.484 6.387 15.531 1 96 492 TRP A O 1
ATOM 3838 N N . GLY A 1 493 ? 3.316 4.789 16.469 1 96.5 493 GLY A N 1
ATOM 3839 C CA . GLY A 1 493 ? 4.473 4.148 17.078 1 96.5 493 GLY A CA 1
ATOM 3840 C C . GLY A 1 493 ? 5.438 3.578 16.047 1 96.5 493 GLY A C 1
ATOM 3841 O O . GLY A 1 493 ? 6.652 3.775 16.156 1 96.5 493 GLY A O 1
ATOM 3842 N N . VAL A 1 494 ? 4.93 2.926 15.062 1 96 494 VAL A N 1
ATOM 3843 C CA . VAL A 1 494 ? 5.77 2.316 14.031 1 96 494 VAL A CA 1
ATOM 3844 C C . VAL A 1 494 ? 6.477 3.404 13.227 1 96 494 VAL A C 1
ATOM 3846 O O . VAL A 1 494 ? 7.66 3.277 12.906 1 96 494 VAL A O 1
ATOM 3849 N N . THR A 1 495 ? 5.766 4.449 12.914 1 95.88 495 THR A N 1
ATOM 3850 C CA . THR A 1 495 ? 6.363 5.551 12.172 1 95.88 495 THR A CA 1
ATOM 3851 C C . THR A 1 495 ? 7.449 6.234 13 1 95.88 495 THR A C 1
ATOM 3853 O O . THR A 1 495 ? 8.555 6.477 12.508 1 95.88 495 THR A O 1
ATOM 3856 N N . MET A 1 496 ? 7.152 6.492 14.266 1 96.44 496 MET A N 1
ATOM 3857 C CA . MET A 1 496 ? 8.109 7.152 15.148 1 96.44 496 MET A CA 1
ATOM 3858 C C . MET A 1 496 ? 9.375 6.312 15.305 1 96.44 496 MET A C 1
ATOM 3860 O O . MET A 1 496 ? 10.484 6.82 15.156 1 96.44 496 MET A O 1
ATOM 3864 N N . LEU A 1 497 ? 9.219 5.047 15.453 1 96.5 497 LEU A N 1
ATOM 3865 C CA . LEU A 1 497 ? 10.352 4.156 15.664 1 96.5 497 LEU A CA 1
ATOM 3866 C C . LEU A 1 497 ? 11.164 3.998 14.375 1 96.5 497 LEU A C 1
ATOM 3868 O O . LEU A 1 497 ? 12.398 3.955 14.414 1 96.5 497 LEU A O 1
ATOM 3872 N N . SER A 1 498 ? 10.477 3.91 13.281 1 95.19 498 SER A N 1
ATOM 3873 C CA . SER A 1 498 ? 11.18 3.746 12.016 1 95.19 498 SER A CA 1
ATOM 3874 C C . SER A 1 498 ? 11.961 5.004 11.648 1 95.19 498 SER A C 1
ATOM 3876 O O . SER A 1 498 ? 13.086 4.918 11.148 1 95.19 498 SER A O 1
ATOM 3878 N N . VAL A 1 499 ? 11.391 6.156 11.906 1 93.5 499 VAL A N 1
ATOM 3879 C CA . VAL A 1 499 ? 12.07 7.414 11.609 1 93.5 499 VAL A CA 1
ATOM 3880 C C . VAL A 1 499 ? 13.258 7.602 12.555 1 93.5 499 VAL A C 1
ATOM 3882 O O . VAL A 1 499 ? 14.328 8.031 12.133 1 93.5 499 VAL A O 1
ATOM 3885 N N . ALA A 1 500 ? 13.141 7.199 13.797 1 93.75 500 ALA A N 1
ATOM 3886 C CA . ALA A 1 500 ? 14.172 7.387 14.805 1 93.75 500 ALA A CA 1
ATOM 3887 C C . ALA A 1 500 ? 15.289 6.355 14.648 1 93.75 500 ALA A C 1
ATOM 3889 O O . ALA A 1 500 ? 16.469 6.672 14.82 1 93.75 500 ALA A O 1
ATOM 3890 N N . LEU A 1 501 ? 14.984 5.156 14.227 1 93.19 501 LEU A N 1
ATOM 3891 C CA . LEU A 1 501 ? 15.961 4.074 14.258 1 93.19 501 LEU A CA 1
ATOM 3892 C C . LEU A 1 501 ? 16.562 3.848 12.867 1 93.19 501 LEU A C 1
ATOM 3894 O O . LEU A 1 501 ? 17.688 3.346 12.75 1 93.19 501 LEU A O 1
ATOM 3898 N N . LEU A 1 502 ? 15.875 4.195 11.922 1 90.56 502 LEU A N 1
ATOM 3899 C CA . LEU A 1 502 ? 16.406 4.016 10.57 1 90.56 502 LEU A CA 1
ATOM 3900 C C . LEU A 1 502 ? 16.766 5.355 9.945 1 90.56 502 LEU A C 1
ATOM 3902 O O . LEU A 1 502 ? 17.641 6.059 10.453 1 90.56 502 LEU A O 1
ATOM 3906 N N . THR A 1 503 ? 16.156 5.801 8.938 1 87.69 503 THR A N 1
ATOM 3907 C CA . THR A 1 503 ? 16.297 7.105 8.312 1 87.69 503 THR A CA 1
ATOM 3908 C C . THR A 1 503 ? 14.938 7.754 8.094 1 87.69 503 THR A C 1
ATOM 3910 O O . THR A 1 503 ? 13.906 7.078 8.141 1 87.69 503 THR A O 1
ATOM 3913 N N . THR A 1 504 ? 15 8.969 8.039 1 88.75 504 THR A N 1
ATOM 3914 C CA . THR A 1 504 ? 13.758 9.703 7.879 1 88.75 504 THR A CA 1
ATOM 3915 C C . THR A 1 504 ? 13.047 9.305 6.59 1 88.75 504 THR A C 1
ATOM 3917 O O . THR A 1 504 ? 11.812 9.203 6.555 1 88.75 504 THR A O 1
ATOM 3920 N N . GLU A 1 505 ? 13.789 9.078 5.531 1 86.94 505 GLU A N 1
ATOM 3921 C CA . GLU A 1 505 ? 13.203 8.688 4.25 1 86.94 505 GLU A CA 1
ATOM 3922 C C . GLU A 1 505 ? 12.547 7.312 4.336 1 86.94 505 GLU A C 1
ATOM 3924 O O . GLU A 1 505 ? 11.414 7.133 3.896 1 86.94 505 GLU A O 1
ATOM 3929 N N . LEU A 1 506 ? 13.258 6.387 4.875 1 86.5 506 LEU A N 1
ATOM 3930 C CA . LEU A 1 506 ? 12.719 5.043 5.039 1 86.5 506 LEU A CA 1
ATOM 3931 C C . LEU A 1 506 ? 11.57 5.035 6.039 1 86.5 506 LEU A C 1
ATOM 3933 O O . LEU A 1 506 ? 10.602 4.289 5.871 1 86.5 506 LEU A O 1
ATOM 3937 N N . GLY A 1 507 ? 11.781 5.793 7.055 1 90.75 507 GLY A N 1
ATOM 3938 C CA . GLY A 1 507 ? 10.711 5.883 8.039 1 90.75 507 GLY A CA 1
ATOM 3939 C C . GLY A 1 507 ? 9.398 6.367 7.449 1 90.75 507 GLY A C 1
ATOM 3940 O O . GLY A 1 507 ? 8.328 5.863 7.809 1 90.75 507 GLY A O 1
ATOM 3941 N N . LEU A 1 508 ? 9.484 7.332 6.57 1 89.62 508 LEU A N 1
ATOM 3942 C CA . LEU A 1 508 ? 8.281 7.828 5.91 1 89.62 508 LEU A CA 1
ATOM 3943 C C . LEU A 1 508 ? 7.641 6.734 5.059 1 89.62 508 LEU A C 1
ATOM 3945 O O . LEU A 1 508 ? 6.426 6.52 5.125 1 89.62 508 LEU A O 1
ATOM 3949 N N . LEU A 1 509 ? 8.43 6.094 4.309 1 87.25 509 LEU A N 1
ATOM 3950 C CA . LEU A 1 509 ? 7.93 5.035 3.432 1 87.25 509 LEU A CA 1
ATOM 3951 C C . LEU A 1 509 ? 7.27 3.926 4.242 1 87.25 509 LEU A C 1
ATOM 3953 O O . LEU A 1 509 ? 6.164 3.488 3.914 1 87.25 509 LEU A O 1
ATOM 3957 N N . ILE A 1 510 ? 7.879 3.525 5.285 1 89.75 510 ILE A N 1
ATOM 3958 C CA . ILE A 1 510 ? 7.348 2.473 6.141 1 89.75 510 ILE A CA 1
ATOM 3959 C C . ILE A 1 510 ? 6.043 2.941 6.785 1 89.75 510 ILE A C 1
ATOM 3961 O O . ILE A 1 510 ? 5.082 2.176 6.883 1 89.75 510 ILE A O 1
ATOM 3965 N N . GLY A 1 511 ? 6.098 4.156 7.223 1 93.12 511 GLY A N 1
ATOM 3966 C CA . GLY A 1 511 ? 4.883 4.707 7.812 1 93.12 511 GLY A CA 1
ATOM 3967 C C . GLY A 1 511 ? 3.705 4.703 6.859 1 93.12 511 GLY A C 1
ATOM 3968 O O . GLY A 1 511 ? 2.602 4.297 7.23 1 93.12 511 GLY A O 1
ATOM 3969 N N . ILE A 1 512 ? 3.895 5.074 5.625 1 89.5 512 ILE A N 1
ATOM 3970 C CA . ILE A 1 512 ? 2.838 5.141 4.621 1 89.5 512 ILE A CA 1
ATOM 3971 C C . ILE A 1 512 ? 2.342 3.732 4.301 1 89.5 512 ILE A C 1
ATOM 3973 O O . ILE A 1 512 ? 1.136 3.475 4.312 1 89.5 512 ILE A O 1
ATOM 3977 N N . VAL A 1 513 ? 3.236 2.803 4.059 1 86.5 513 VAL A N 1
ATOM 3978 C CA . VAL A 1 513 ? 2.889 1.434 3.697 1 86.5 513 VAL A CA 1
ATOM 3979 C C . VAL A 1 513 ? 2.146 0.765 4.852 1 86.5 513 VAL A C 1
ATOM 3981 O O . VAL A 1 513 ? 1.145 0.079 4.641 1 86.5 513 VAL A O 1
ATOM 3984 N N . PHE A 1 514 ? 2.629 0.966 5.984 1 90.94 514 PHE A N 1
ATOM 3985 C CA . PHE A 1 514 ? 2.002 0.369 7.16 1 90.94 514 PHE A CA 1
ATOM 3986 C C . PHE A 1 514 ? 0.595 0.92 7.359 1 90.94 514 PHE A C 1
ATOM 3988 O O . PHE A 1 514 ? -0.322 0.179 7.719 1 90.94 514 PHE A O 1
ATOM 3995 N N . SER A 1 515 ? 0.501 2.193 7.219 1 92.06 515 SER A N 1
ATOM 3996 C CA . SER A 1 515 ? -0.818 2.803 7.348 1 92.06 515 SER A CA 1
ATOM 3997 C C . SER A 1 515 ? -1.794 2.229 6.328 1 92.06 515 SER A C 1
ATOM 3999 O O . SER A 1 515 ? -2.945 1.937 6.656 1 92.06 515 SER A O 1
ATOM 4001 N N . LEU A 1 516 ? -1.399 2.08 5.137 1 86.56 516 LEU A N 1
ATOM 4002 C CA . LEU A 1 516 ? -2.24 1.52 4.086 1 86.56 516 LEU A CA 1
ATOM 4003 C C . LEU A 1 516 ? -2.582 0.063 4.383 1 86.56 516 LEU A C 1
ATOM 4005 O O . LEU A 1 516 ? -3.721 -0.366 4.18 1 86.56 516 LEU A O 1
ATOM 4009 N N . LEU A 1 517 ? -1.592 -0.678 4.871 1 86.62 517 LEU A N 1
ATOM 4010 C CA . LEU A 1 517 ? -1.811 -2.082 5.199 1 86.62 517 LEU A CA 1
ATOM 4011 C C . LEU A 1 517 ? -2.816 -2.225 6.336 1 86.62 517 LEU A C 1
ATOM 4013 O O . LEU A 1 517 ? -3.586 -3.188 6.375 1 86.62 517 LEU A O 1
ATOM 4017 N N . CYS A 1 518 ? -2.809 -1.287 7.254 1 89.75 518 CYS A N 1
ATOM 4018 C CA . CYS A 1 518 ? -3.762 -1.316 8.359 1 89.75 518 CYS A CA 1
ATOM 4019 C C . CYS A 1 518 ? -5.188 -1.152 7.852 1 89.75 518 CYS A C 1
ATOM 4021 O O . CYS A 1 518 ? -6.113 -1.779 8.367 1 89.75 518 CYS A O 1
ATOM 4023 N N . ILE A 1 519 ? -5.379 -0.396 6.883 1 88.19 519 ILE A N 1
ATOM 4024 C CA . ILE A 1 519 ? -6.703 -0.2 6.305 1 88.19 519 ILE A CA 1
ATOM 4025 C C . ILE A 1 519 ? -7.156 -1.48 5.605 1 88.19 519 ILE A C 1
ATOM 4027 O O . ILE A 1 519 ? -8.297 -1.913 5.77 1 88.19 519 ILE A O 1
ATOM 4031 N N . ILE A 1 520 ? -6.27 -2.066 4.887 1 86.62 520 ILE A N 1
ATOM 4032 C CA . ILE A 1 520 ? -6.594 -3.285 4.156 1 86.62 520 ILE A CA 1
ATOM 4033 C C . ILE A 1 520 ? -6.867 -4.422 5.141 1 86.62 520 ILE A C 1
ATOM 4035 O O . ILE A 1 520 ? -7.766 -5.234 4.926 1 86.62 520 ILE A O 1
ATOM 4039 N N . ALA A 1 521 ? -6.098 -4.477 6.191 1 86.06 521 ALA A N 1
ATOM 4040 C CA . ALA A 1 521 ? -6.27 -5.523 7.195 1 86.06 521 ALA A CA 1
ATOM 4041 C C . ALA A 1 521 ? -7.633 -5.414 7.871 1 86.06 521 ALA A C 1
ATOM 4043 O O . ALA A 1 521 ? -8.25 -6.43 8.203 1 86.06 521 ALA A O 1
ATOM 4044 N N . ARG A 1 522 ? -8.117 -4.25 8 1 85.88 522 ARG A N 1
ATOM 4045 C CA . ARG A 1 522 ? -9.422 -4.051 8.617 1 85.88 522 ARG A CA 1
ATOM 4046 C C . ARG A 1 522 ? -10.539 -4.492 7.68 1 85.88 522 ARG A C 1
ATOM 4048 O O . ARG A 1 522 ? -11.586 -4.965 8.133 1 85.88 522 ARG A O 1
ATOM 4055 N N . THR A 1 523 ? -10.312 -4.367 6.473 1 86.19 523 THR A N 1
ATOM 4056 C CA . THR A 1 523 ? -11.32 -4.777 5.5 1 86.19 523 THR A CA 1
ATOM 4057 C C . THR A 1 523 ? -11.266 -6.285 5.27 1 86.19 523 THR A C 1
ATOM 4059 O O . THR A 1 523 ? -12.234 -6.883 4.801 1 86.19 523 THR A O 1
ATOM 4062 N N . GLN A 1 524 ? -10.117 -6.891 5.586 1 84.5 524 GLN A N 1
ATOM 4063 C CA . GLN A 1 524 ? -9.945 -8.328 5.371 1 84.5 524 GLN A CA 1
ATOM 4064 C C . GLN A 1 524 ? -10.625 -9.133 6.473 1 84.5 524 GLN A C 1
ATOM 4066 O O . GLN A 1 524 ? -11.023 -10.273 6.258 1 84.5 524 GLN A O 1
ATOM 4071 N N . LEU A 1 525 ? -10.719 -8.531 7.668 1 86.06 525 LEU A N 1
ATOM 4072 C CA . LEU A 1 525 ? -11.32 -9.242 8.789 1 86.06 525 LEU A CA 1
ATOM 4073 C C . LEU A 1 525 ? -12.57 -8.523 9.289 1 86.06 525 LEU A C 1
ATOM 4075 O O . LEU A 1 525 ? -12.609 -8.055 10.43 1 86.06 525 LEU A O 1
ATOM 4079 N N . PRO A 1 526 ? -13.586 -8.586 8.422 1 87.19 526 PRO A N 1
ATOM 4080 C CA . PRO A 1 526 ? -14.82 -7.922 8.828 1 87.19 526 PRO A CA 1
ATOM 4081 C C . PRO A 1 526 ? -15.664 -8.773 9.773 1 87.19 526 PRO A C 1
ATOM 4083 O O . PRO A 1 526 ? -15.328 -9.938 10.031 1 87.19 526 PRO A O 1
ATOM 4086 N N . ARG A 1 527 ? -16.641 -8.203 10.281 1 87.81 527 ARG A N 1
ATOM 4087 C CA . ARG A 1 527 ? -17.609 -8.945 11.07 1 87.81 527 ARG A CA 1
ATOM 4088 C C . ARG A 1 527 ? -18.562 -9.734 10.172 1 87.81 527 ARG A C 1
ATOM 4090 O O . ARG A 1 527 ? -18.938 -9.266 9.094 1 87.81 527 ARG A O 1
ATOM 4097 N N . THR A 1 528 ? -18.844 -10.922 10.57 1 91.81 528 THR A N 1
ATOM 4098 C CA . THR A 1 528 ? -19.734 -11.789 9.82 1 91.81 528 THR A CA 1
ATOM 4099 C C . THR A 1 528 ? -20.828 -12.352 10.719 1 91.81 528 THR A C 1
ATOM 4101 O O . THR A 1 528 ? -20.75 -13.508 11.148 1 91.81 528 THR A O 1
ATOM 4104 N N . PRO A 1 529 ? -21.891 -11.602 10.898 1 90.75 529 PRO A N 1
ATOM 4105 C CA . PRO A 1 529 ? -22.938 -12.07 11.805 1 90.75 529 PRO A CA 1
ATOM 4106 C C . PRO A 1 529 ? -24.031 -12.852 11.078 1 90.75 529 PRO A C 1
ATOM 4108 O O . PRO A 1 529 ? -24.172 -12.75 9.859 1 90.75 529 PRO A O 1
ATOM 4111 N N . LEU A 1 530 ? -24.703 -13.664 11.867 1 93.5 530 LEU A N 1
ATOM 4112 C CA . LEU A 1 530 ? -26 -14.227 11.469 1 93.5 530 LEU A CA 1
ATOM 4113 C C . LEU A 1 530 ? -27.141 -13.352 11.945 1 93.5 530 LEU A C 1
ATOM 4115 O O . LEU A 1 530 ? -27.109 -12.844 13.07 1 93.5 530 LEU A O 1
ATOM 4119 N N . LEU A 1 531 ? -28.031 -13.133 11.07 1 92.56 531 LEU A N 1
ATOM 4120 C CA . LEU A 1 531 ? -29.109 -12.203 11.398 1 92.56 531 LEU A CA 1
ATOM 4121 C C . LEU A 1 531 ? -30.328 -12.945 11.938 1 92.56 531 LEU A C 1
ATOM 4123 O O . LEU A 1 531 ? -30.609 -14.07 11.508 1 92.56 531 LEU A O 1
ATOM 4127 N N . GLY A 1 532 ? -30.875 -12.367 12.969 1 89.81 532 GLY A N 1
ATOM 4128 C CA . GLY A 1 532 ? -32.156 -12.805 13.516 1 89.81 532 GLY A CA 1
ATOM 4129 C C . GLY A 1 532 ? -33.25 -11.766 13.367 1 89.81 532 GLY A C 1
ATOM 4130 O O . GLY A 1 532 ? -32.969 -10.602 13.086 1 89.81 532 GLY A O 1
ATOM 4131 N N . GLN A 1 533 ? -34.469 -12.242 13.438 1 88.94 533 GLN A N 1
ATOM 4132 C CA . GLN A 1 533 ? -35.594 -11.352 13.258 1 88.94 533 GLN A CA 1
ATOM 4133 C C . GLN A 1 533 ? -36.094 -10.805 14.602 1 88.94 533 GLN A C 1
ATOM 4135 O O . GLN A 1 533 ? -36.125 -11.531 15.594 1 88.94 533 GLN A O 1
ATOM 4140 N N . ILE A 1 534 ? -36.281 -9.469 14.578 1 83.19 534 ILE A N 1
ATOM 4141 C CA . ILE A 1 534 ? -36.938 -8.883 15.742 1 83.19 534 ILE A CA 1
ATOM 4142 C C . ILE A 1 534 ? -38.406 -9.297 15.773 1 83.19 534 ILE A C 1
ATOM 4144 O O . ILE A 1 534 ? -39.125 -9.125 14.797 1 83.19 534 ILE A O 1
ATOM 4148 N N . GLN A 1 535 ? -38.812 -9.766 16.875 1 77.38 535 GLN A N 1
ATOM 4149 C CA . GLN A 1 535 ? -40.156 -10.312 17 1 77.38 535 GLN A CA 1
ATOM 4150 C C . GLN A 1 535 ? -41.219 -9.297 16.578 1 77.38 535 GLN A C 1
ATOM 4152 O O . GLN A 1 535 ? -41.219 -8.156 17.047 1 77.38 535 GLN A O 1
ATOM 4157 N N . GLY A 1 536 ? -41.969 -9.656 15.648 1 69.38 536 GLY A N 1
ATOM 4158 C CA . GLY A 1 536 ? -43.094 -8.844 15.25 1 69.38 536 GLY A CA 1
ATOM 4159 C C . GLY A 1 536 ? -42.75 -7.777 14.227 1 69.38 536 GLY A C 1
ATOM 4160 O O . GLY A 1 536 ? -43.594 -6.977 13.828 1 69.38 536 GLY A O 1
ATOM 4161 N N . THR A 1 537 ? -41.469 -7.723 13.844 1 76.5 537 THR A N 1
ATOM 4162 C CA . THR A 1 537 ? -41.062 -6.688 12.891 1 76.5 537 THR A CA 1
ATOM 4163 C C . THR A 1 537 ? -40.375 -7.309 11.664 1 76.5 537 THR A C 1
ATOM 4165 O O . THR A 1 537 ? -40.156 -8.516 11.625 1 76.5 537 THR A O 1
ATOM 4168 N N . SER A 1 538 ? -40.188 -6.457 10.648 1 79.75 538 SER A N 1
ATOM 4169 C CA . SER A 1 538 ? -39.5 -6.895 9.438 1 79.75 538 SER A CA 1
ATOM 4170 C C . SER A 1 538 ? -38.031 -6.5 9.461 1 79.75 538 SER A C 1
ATOM 4172 O O . SER A 1 538 ? -37.406 -6.398 8.406 1 79.75 538 SER A O 1
ATOM 4174 N N . LEU A 1 539 ? -37.594 -6.332 10.711 1 83.56 539 LEU A N 1
ATOM 4175 C CA . LEU A 1 539 ? -36.219 -5.914 10.836 1 83.56 539 LEU A CA 1
ATOM 4176 C C . LEU A 1 539 ? -35.344 -7.074 11.297 1 83.56 539 LEU A C 1
ATOM 4178 O O . LEU A 1 539 ? -35.75 -7.875 12.141 1 83.56 539 LEU A O 1
ATOM 4182 N N . TYR A 1 540 ? -34.281 -7.184 10.703 1 88.31 540 TYR A N 1
ATOM 4183 C CA . TYR A 1 540 ? -33.312 -8.242 11 1 88.31 540 TYR A CA 1
ATOM 4184 C C . TYR A 1 540 ? -32 -7.668 11.539 1 88.31 540 TYR A C 1
ATOM 4186 O O . TYR A 1 540 ? -31.469 -6.711 10.984 1 88.31 540 TYR A O 1
ATOM 4194 N N . LYS A 1 541 ? -31.562 -8.172 12.688 1 87.31 541 LYS A N 1
ATOM 4195 C CA . LYS A 1 541 ? -30.344 -7.672 13.32 1 87.31 541 LYS A CA 1
ATOM 4196 C C . LYS A 1 541 ? -29.422 -8.82 13.742 1 87.31 541 LYS A C 1
ATOM 4198 O O . LYS A 1 541 ? -29.781 -9.992 13.602 1 87.31 541 LYS A O 1
ATOM 4203 N N . ASP A 1 542 ? -28.25 -8.484 14.141 1 87.5 542 ASP A N 1
ATOM 4204 C CA . ASP A 1 542 ? -27.203 -9.445 14.523 1 87.5 542 ASP A CA 1
ATOM 4205 C C . ASP A 1 542 ? -27.609 -10.211 15.781 1 87.5 542 ASP A C 1
ATOM 4207 O O . ASP A 1 542 ? -27.875 -9.609 16.812 1 87.5 542 ASP A O 1
ATOM 4211 N N . GLU A 1 543 ? -27.516 -11.484 15.656 1 84.56 543 GLU A N 1
ATOM 4212 C CA . GLU A 1 543 ? -27.938 -12.352 16.75 1 84.56 543 GLU A CA 1
ATOM 4213 C C . GLU A 1 543 ? -26.969 -12.281 17.922 1 84.56 543 GLU A C 1
ATOM 4215 O O . GLU A 1 543 ? -27.359 -12.477 19.078 1 84.56 543 GLU A O 1
ATOM 4220 N N . THR A 1 544 ? -25.75 -12.031 17.609 1 82.5 544 THR A N 1
ATOM 4221 C CA . THR A 1 544 ? -24.734 -12.055 18.656 1 82.5 544 THR A CA 1
ATOM 4222 C C . THR A 1 544 ? -24.719 -10.734 19.422 1 82.5 544 THR A C 1
ATOM 4224 O O . THR A 1 544 ? -24.328 -10.695 20.594 1 82.5 544 THR A O 1
ATOM 4227 N N . GLU A 1 545 ? -25.234 -9.68 18.875 1 83.75 545 GLU A N 1
ATOM 4228 C CA . GLU A 1 545 ? -25.109 -8.359 19.484 1 83.75 545 GLU A CA 1
ATOM 4229 C C . GLU A 1 545 ? -26.406 -7.949 20.172 1 83.75 545 GLU A C 1
ATOM 4231 O O . GLU A 1 545 ? -26.391 -7.145 21.109 1 83.75 545 GLU A O 1
ATOM 4236 N N . TYR A 1 546 ? -27.469 -8.516 19.75 1 82.25 546 TYR A N 1
ATOM 4237 C CA . TYR A 1 546 ? -28.75 -8.086 20.297 1 82.25 546 TYR A CA 1
ATOM 4238 C C . TYR A 1 546 ? -29.5 -9.273 20.891 1 82.25 546 TYR A C 1
ATOM 4240 O O . TYR A 1 546 ? -29.359 -10.406 20.438 1 82.25 546 TYR A O 1
ATOM 4248 N N . LYS A 1 547 ? -30.25 -8.867 21.875 1 80.38 547 LYS A N 1
ATOM 4249 C CA . LYS A 1 547 ? -31.031 -9.875 22.562 1 80.38 547 LYS A CA 1
ATOM 4250 C C . LYS A 1 547 ? -32.469 -9.922 22.031 1 80.38 547 LYS A C 1
ATOM 4252 O O . LYS A 1 547 ? -32.906 -8.992 21.344 1 80.38 547 LYS A O 1
ATOM 4257 N N . ASN A 1 548 ? -33.125 -10.93 22.172 1 76.81 548 ASN A N 1
ATOM 4258 C CA . ASN A 1 548 ? -34.562 -11.094 21.891 1 76.81 548 ASN A CA 1
ATOM 4259 C C . ASN A 1 548 ? -34.844 -11.195 20.391 1 76.81 548 ASN A C 1
ATOM 4261 O O . ASN A 1 548 ? -35.75 -10.547 19.891 1 76.81 548 ASN A O 1
ATOM 4265 N N . LEU A 1 549 ? -33.969 -11.867 19.766 1 83.81 549 LEU A N 1
ATOM 4266 C CA . LEU A 1 549 ? -34.188 -12.102 18.344 1 83.81 549 LEU A CA 1
ATOM 4267 C C . LEU A 1 549 ? -34.75 -13.5 18.094 1 83.81 549 LEU A C 1
ATOM 4269 O O . LEU A 1 549 ? -34.469 -14.43 18.875 1 83.81 549 LEU A O 1
ATOM 4273 N N . SER A 1 550 ? -35.688 -13.523 17.219 1 83 550 SER A N 1
ATOM 4274 C CA . SER A 1 550 ? -36.281 -14.812 16.875 1 83 550 SER A CA 1
ATOM 4275 C C . SER A 1 550 ? -35.531 -15.484 15.734 1 83 550 SER A C 1
ATOM 4277 O O . SER A 1 550 ? -35.188 -14.828 14.758 1 83 550 SER A O 1
ATOM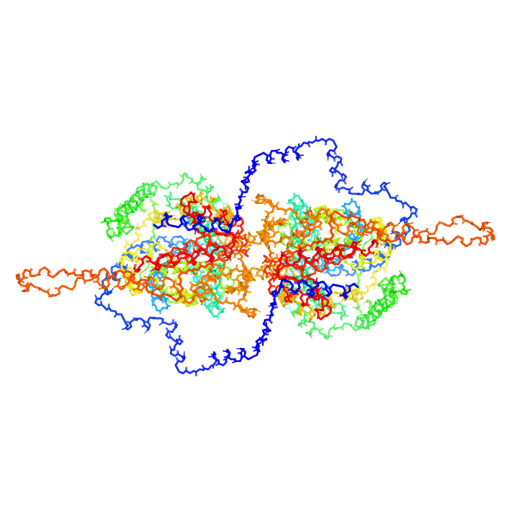 4279 N N . PHE A 1 551 ? -35.312 -16.656 16.016 1 83.25 551 PHE A N 1
ATOM 4280 C CA . PHE A 1 551 ? -34.656 -17.453 14.977 1 83.25 551 PHE A CA 1
ATOM 4281 C C . PHE A 1 551 ? -35.656 -17.922 13.938 1 83.25 551 PHE A C 1
ATOM 4283 O O . PHE A 1 551 ? -36.812 -18.25 14.273 1 83.25 551 PHE A O 1
ATOM 4290 N N . ILE A 1 552 ? -35.312 -17.781 12.711 1 86.62 552 ILE A N 1
ATOM 4291 C CA . ILE A 1 552 ? -36.156 -18.297 11.641 1 86.62 552 ILE A CA 1
ATOM 4292 C C . ILE A 1 552 ? -35.781 -19.75 11.344 1 86.62 552 ILE A C 1
ATOM 4294 O O . ILE A 1 552 ? -34.688 -20.047 10.891 1 86.62 552 ILE A O 1
ATOM 4298 N N . PRO A 1 553 ? -36.688 -20.547 11.531 1 87.12 553 PRO A N 1
ATOM 4299 C CA . PRO A 1 553 ? -36.344 -21.969 11.336 1 87.12 553 PRO A CA 1
ATOM 4300 C C . PRO A 1 553 ? -35.969 -22.297 9.898 1 87.12 553 PRO A C 1
ATOM 4302 O O . PRO A 1 553 ? -36.594 -21.781 8.961 1 87.12 553 PRO A O 1
ATOM 4305 N N . ARG A 1 554 ? -34.969 -23.047 9.617 1 89.5 554 ARG A N 1
ATOM 4306 C CA . ARG A 1 554 ? -34.562 -23.688 8.375 1 89.5 554 ARG A CA 1
ATOM 4307 C C . ARG A 1 554 ? -34 -22.672 7.395 1 89.5 554 ARG A C 1
ATOM 4309 O O . ARG A 1 554 ? -33.844 -22.953 6.207 1 89.5 554 ARG A O 1
ATOM 4316 N N . ILE A 1 555 ? -33.938 -21.438 7.824 1 93.56 555 ILE A N 1
ATOM 4317 C CA . ILE A 1 555 ? -33.375 -20.406 6.98 1 93.56 555 ILE A CA 1
ATOM 4318 C C . ILE A 1 555 ? -32.219 -19.719 7.727 1 93.56 555 ILE A C 1
ATOM 4320 O O . ILE A 1 555 ? -32.375 -19.344 8.891 1 93.56 555 ILE A O 1
ATOM 4324 N N . LYS A 1 556 ? -31.109 -19.688 7.133 1 94.5 556 LYS A N 1
ATOM 4325 C CA . LYS A 1 556 ? -29.953 -18.984 7.695 1 94.5 556 LYS A CA 1
ATOM 4326 C C . LYS A 1 556 ? -29.672 -17.703 6.93 1 94.5 556 LYS A C 1
ATOM 4328 O O . LYS A 1 556 ? -29.609 -17.703 5.699 1 94.5 556 LYS A O 1
ATOM 4333 N N . ILE A 1 557 ? -29.609 -16.562 7.602 1 95.62 557 ILE A N 1
ATOM 4334 C CA . ILE A 1 557 ? -29.312 -15.273 6.996 1 95.62 557 ILE A CA 1
ATOM 4335 C C . ILE A 1 557 ? -27.906 -14.828 7.371 1 95.62 557 ILE A C 1
ATOM 4337 O O . ILE A 1 557 ? -27.609 -14.586 8.547 1 95.62 557 ILE A O 1
ATOM 4341 N N . PHE A 1 558 ? -27.031 -14.773 6.375 1 95.75 558 PHE A N 1
ATOM 4342 C CA . PHE A 1 558 ? -25.625 -14.453 6.57 1 95.75 558 PHE A CA 1
ATOM 4343 C C . PHE A 1 558 ? -25.297 -13.07 6.023 1 95.75 558 PHE A C 1
ATOM 4345 O O . PHE A 1 558 ? -25.641 -12.758 4.883 1 95.75 558 PHE A O 1
ATOM 4352 N N . ARG A 1 559 ? -24.688 -12.242 6.84 1 94.12 559 ARG A N 1
ATOM 4353 C CA . ARG A 1 559 ? -24.281 -10.906 6.418 1 94.12 559 ARG A CA 1
ATOM 4354 C C . ARG A 1 559 ? -22.766 -10.758 6.43 1 94.12 559 ARG A C 1
ATOM 4356 O O . ARG A 1 559 ? -22.109 -11.195 7.375 1 94.12 559 ARG A O 1
ATOM 4363 N N . PHE A 1 560 ? -22.219 -10.258 5.336 1 93.06 560 PHE A N 1
ATOM 4364 C CA . PHE A 1 560 ? -20.797 -9.953 5.215 1 93.06 560 PHE A CA 1
ATOM 4365 C C . PHE A 1 560 ? -20.562 -8.445 5.191 1 93.06 560 PHE A C 1
ATOM 4367 O O . PHE A 1 560 ? -20.984 -7.766 4.254 1 93.06 560 PHE A O 1
ATOM 4374 N N . GLU A 1 561 ? -19.859 -7.855 6.23 1 91 561 GLU A N 1
ATOM 4375 C CA . GLU A 1 561 ? -19.766 -6.41 6.398 1 91 561 GLU A CA 1
ATOM 4376 C C . GLU A 1 561 ? -18.469 -5.871 5.789 1 91 561 GLU A C 1
ATOM 4378 O O . GLU A 1 561 ? -17.688 -5.199 6.465 1 91 561 GLU A O 1
ATOM 4383 N N . ALA A 1 562 ? -18.172 -6.195 4.613 1 91.56 562 ALA A N 1
ATOM 4384 C CA . ALA A 1 562 ? -17 -5.711 3.877 1 91.56 562 ALA A CA 1
ATOM 4385 C C . ALA A 1 562 ? -17.156 -5.965 2.379 1 91.56 562 ALA A C 1
ATOM 4387 O O . ALA A 1 562 ? -18.016 -6.754 1.959 1 91.56 562 ALA A O 1
ATOM 4388 N N . PRO A 1 563 ? -16.406 -5.145 1.608 1 92.44 563 PRO A N 1
ATOM 4389 C CA . PRO A 1 563 ? -16.391 -5.512 0.191 1 92.44 563 PRO A CA 1
ATOM 4390 C C . PRO A 1 563 ? -15.766 -6.887 -0.051 1 92.44 563 PRO A C 1
ATOM 4392 O O . PRO A 1 563 ? -14.969 -7.359 0.763 1 92.44 563 PRO A O 1
ATOM 4395 N N . LEU A 1 564 ? -16.219 -7.539 -1.01 1 93.69 564 LEU A N 1
ATOM 4396 C CA . LEU A 1 564 ? -15.703 -8.867 -1.323 1 93.69 564 LEU A CA 1
ATOM 4397 C C . LEU A 1 564 ? -14.727 -8.812 -2.49 1 93.69 564 LEU A C 1
ATOM 4399 O O . LEU A 1 564 ? -15.109 -8.508 -3.619 1 93.69 564 LEU A O 1
ATOM 4403 N N . TYR A 1 565 ? -13.5 -9.031 -2.238 1 92.56 565 TYR A N 1
ATOM 4404 C CA . TYR A 1 565 ? -12.453 -8.969 -3.254 1 92.56 565 TYR A CA 1
ATOM 4405 C C . TYR A 1 565 ? -11.391 -10.031 -3.01 1 92.56 565 TYR A C 1
ATOM 4407 O O . TYR A 1 565 ? -11.586 -10.938 -2.197 1 92.56 565 TYR A O 1
ATOM 4415 N N . TYR A 1 566 ? -10.312 -10.086 -3.684 1 90.62 566 TYR A N 1
ATOM 4416 C CA . TYR A 1 566 ? -9.367 -11.188 -3.75 1 90.62 566 TYR A CA 1
ATOM 4417 C C . TYR A 1 566 ? -8.719 -11.438 -2.393 1 90.62 566 TYR A C 1
ATOM 4419 O O . TYR A 1 566 ? -8.414 -12.578 -2.043 1 90.62 566 TYR A O 1
ATOM 4427 N N . ALA A 1 567 ? -8.523 -10.453 -1.564 1 88.31 567 ALA A N 1
ATOM 4428 C CA . ALA A 1 567 ? -7.773 -10.586 -0.32 1 88.31 567 ALA A CA 1
ATOM 4429 C C . ALA A 1 567 ? -8.641 -11.195 0.78 1 88.31 567 ALA A C 1
ATOM 4431 O O . ALA A 1 567 ? -8.125 -11.758 1.748 1 88.31 567 ALA A O 1
ATOM 4432 N N . ASN A 1 568 ? -9.969 -11.07 0.713 1 92.19 568 ASN A N 1
ATOM 4433 C CA . ASN A 1 568 ? -10.805 -11.555 1.805 1 92.19 568 ASN A CA 1
ATOM 4434 C C . ASN A 1 568 ? -11.75 -12.664 1.338 1 92.19 568 ASN A C 1
ATOM 4436 O O . ASN A 1 568 ? -12.633 -13.086 2.084 1 92.19 568 ASN A O 1
ATOM 4440 N N . LYS A 1 569 ? -11.695 -13.102 0.136 1 91.94 569 LYS A N 1
ATOM 4441 C CA . LYS A 1 569 ? -12.594 -14.125 -0.383 1 91.94 569 LYS A CA 1
ATOM 4442 C C . LYS A 1 569 ? -12.492 -15.406 0.44 1 91.94 569 LYS A C 1
ATOM 4444 O O . LYS A 1 569 ? -13.508 -16.062 0.714 1 91.94 569 LYS A O 1
ATOM 4449 N N . ASP A 1 570 ? -11.25 -15.781 0.861 1 88.5 570 ASP A N 1
ATOM 4450 C CA . ASP A 1 570 ? -11.07 -17 1.646 1 88.5 570 ASP A CA 1
ATOM 4451 C C . ASP A 1 570 ? -11.68 -16.859 3.039 1 88.5 570 ASP A C 1
ATOM 4453 O O . ASP A 1 570 ? -12.242 -17.812 3.584 1 88.5 570 ASP A O 1
ATOM 4457 N N . PHE A 1 571 ? -11.578 -15.711 3.543 1 91.25 571 PHE A N 1
ATOM 4458 C CA . PHE A 1 571 ? -12.188 -15.453 4.84 1 91.25 571 PHE A CA 1
ATOM 4459 C C . PHE A 1 571 ? -13.711 -15.531 4.75 1 91.25 571 PHE A C 1
ATOM 4461 O O . PHE A 1 571 ? -14.359 -16.062 5.645 1 91.25 571 PHE A O 1
ATOM 4468 N N . PHE A 1 572 ? -14.227 -14.992 3.695 1 94.75 572 PHE A N 1
ATOM 4469 C CA . PHE A 1 572 ? -15.664 -15.039 3.451 1 94.75 572 PHE A CA 1
ATOM 4470 C C . PHE A 1 572 ? -16.172 -16.469 3.4 1 94.75 572 PHE A C 1
ATOM 4472 O O . PHE A 1 572 ? -17.156 -16.828 4.059 1 94.75 572 PHE A O 1
ATOM 4479 N N . LEU A 1 573 ? -15.477 -17.281 2.672 1 93.25 573 LEU A N 1
ATOM 4480 C CA . LEU A 1 573 ? -15.875 -18.672 2.508 1 93.25 573 LEU A CA 1
ATOM 4481 C C . LEU A 1 573 ? -15.773 -19.422 3.83 1 93.25 573 LEU A C 1
ATOM 4483 O O . LEU A 1 573 ? -16.703 -20.125 4.227 1 93.25 573 LEU A O 1
ATOM 4487 N N . ASN A 1 574 ? -14.695 -19.219 4.453 1 91 574 ASN A N 1
ATOM 4488 C CA . ASN A 1 574 ? -14.5 -19.906 5.73 1 91 574 ASN A CA 1
ATOM 4489 C C . ASN A 1 574 ? -15.523 -19.453 6.77 1 91 574 ASN A C 1
ATOM 4491 O O . ASN A 1 574 ? -16.016 -20.266 7.551 1 91 574 ASN A O 1
ATOM 4495 N N . ALA A 1 575 ? -15.797 -18.172 6.766 1 94.38 575 ALA A N 1
ATOM 4496 C CA . ALA A 1 575 ? -16.781 -17.641 7.695 1 94.38 575 ALA A CA 1
ATOM 4497 C C . ALA A 1 575 ? -18.172 -18.188 7.387 1 94.38 575 ALA A C 1
ATOM 4499 O O . ALA A 1 575 ? -18.922 -18.547 8.297 1 94.38 575 ALA A O 1
ATOM 4500 N N . LEU A 1 576 ? -18.531 -18.219 6.121 1 95.44 576 LEU A N 1
ATOM 4501 C CA . LEU A 1 576 ? -19.828 -18.734 5.703 1 95.44 576 LEU A CA 1
ATOM 4502 C C . LEU A 1 576 ? -19.969 -20.203 6.094 1 95.44 576 LEU A C 1
ATOM 4504 O O . LEU A 1 576 ? -20.984 -20.594 6.684 1 95.44 576 LEU A O 1
ATOM 4508 N N . TYR A 1 577 ? -18.953 -21.016 5.844 1 93.62 577 TYR A N 1
ATOM 4509 C CA . TYR A 1 577 ? -18.984 -22.438 6.145 1 93.62 577 TYR A CA 1
ATOM 4510 C C . TYR A 1 577 ? -19.094 -22.672 7.645 1 93.62 577 TYR A C 1
ATOM 4512 O O . TYR A 1 577 ? -19.828 -23.578 8.086 1 93.62 577 TYR A O 1
ATOM 4520 N N . LYS A 1 578 ? -18.391 -21.891 8.375 1 93.25 578 LYS A N 1
ATOM 4521 C CA . LYS A 1 578 ? -18.391 -22.047 9.828 1 93.25 578 LYS A CA 1
ATOM 4522 C C . LYS A 1 578 ? -19.719 -21.641 10.438 1 93.25 578 LYS A C 1
ATOM 4524 O O . LYS A 1 578 ? -20.25 -22.328 11.32 1 93.25 578 LYS A O 1
ATOM 4529 N N . LYS A 1 579 ? -20.281 -20.547 9.977 1 92.88 579 LYS A N 1
ATOM 4530 C CA . LYS A 1 579 ? -21.516 -20.016 10.547 1 92.88 579 LYS A CA 1
ATOM 4531 C C . LYS A 1 579 ? -22.703 -20.891 10.164 1 92.88 579 LYS A C 1
ATOM 4533 O O . LYS A 1 579 ? -23.609 -21.109 10.969 1 92.88 579 LYS A O 1
ATOM 4538 N N . VAL A 1 580 ? -22.766 -21.328 8.945 1 92.19 580 VAL A N 1
ATOM 4539 C CA . VAL A 1 580 ? -23.844 -22.203 8.492 1 92.19 580 VAL A CA 1
ATOM 4540 C C . VAL A 1 580 ? -23.547 -23.641 8.914 1 92.19 580 VAL A C 1
ATOM 4542 O O . VAL A 1 580 ? -24.453 -24.484 8.93 1 92.19 580 VAL A O 1
ATOM 4545 N N . ASP A 1 581 ? -22.344 -24.016 9.344 1 89.69 581 ASP A N 1
ATOM 4546 C CA . ASP A 1 581 ? -21.875 -25.312 9.805 1 89.69 581 ASP A CA 1
ATOM 4547 C C . ASP A 1 581 ? -22.062 -26.375 8.727 1 89.69 581 ASP A C 1
ATOM 4549 O O . ASP A 1 581 ? -22.578 -27.469 8.992 1 89.69 581 ASP A O 1
ATOM 4553 N N . LEU A 1 582 ? -21.844 -25.984 7.5 1 90.88 582 LEU A N 1
ATOM 4554 C CA . LEU A 1 582 ? -21.984 -26.906 6.379 1 90.88 582 LEU A CA 1
ATOM 4555 C C . LEU A 1 582 ? -21.047 -26.516 5.238 1 90.88 582 LEU A C 1
ATOM 4557 O O . LEU A 1 582 ? -21.156 -25.422 4.684 1 90.88 582 LEU A O 1
ATOM 4561 N N . ASN A 1 583 ? -20.109 -27.344 4.949 1 89.19 583 ASN A N 1
ATOM 4562 C CA . ASN A 1 583 ? -19.219 -27.141 3.807 1 89.19 583 ASN A CA 1
ATOM 4563 C C . ASN A 1 583 ? -19.672 -27.953 2.598 1 89.19 583 ASN A C 1
ATOM 4565 O O . ASN A 1 583 ? -19.562 -29.188 2.588 1 89.19 583 ASN A O 1
ATOM 4569 N N . PRO A 1 584 ? -20.172 -27.266 1.64 1 89.81 584 PRO A N 1
ATOM 4570 C CA . PRO A 1 584 ? -20.766 -27.969 0.498 1 89.81 584 PRO A CA 1
ATOM 4571 C C . PRO A 1 584 ? -19.719 -28.734 -0.313 1 89.81 584 PRO A C 1
ATOM 4573 O O . PRO A 1 584 ? -20.031 -29.766 -0.925 1 89.81 584 PRO A O 1
ATOM 4576 N N . VAL A 1 585 ? -18.5 -28.344 -0.364 1 85.81 585 VAL A N 1
ATOM 4577 C CA . VAL A 1 585 ? -17.453 -28.969 -1.166 1 85.81 585 VAL A CA 1
ATOM 4578 C C . VAL A 1 585 ? -17.109 -30.328 -0.591 1 85.81 585 VAL A C 1
ATOM 4580 O O . VAL A 1 585 ? -16.938 -31.297 -1.336 1 85.81 585 VAL A O 1
ATOM 4583 N N . LEU A 1 586 ? -17.047 -30.406 0.693 1 84.38 586 LEU A N 1
ATOM 4584 C CA . LEU A 1 586 ? -16.734 -31.656 1.357 1 84.38 586 LEU A CA 1
ATOM 4585 C C . LEU A 1 586 ? -17.891 -32.656 1.245 1 84.38 586 LEU A C 1
ATOM 4587 O O . LEU A 1 586 ? -17.672 -33.844 1.06 1 84.38 586 LEU A O 1
ATOM 4591 N N . VAL A 1 587 ? -19.094 -32.125 1.322 1 85.88 587 VAL A N 1
ATOM 4592 C CA . VAL A 1 587 ? -20.281 -32.969 1.255 1 85.88 587 VAL A CA 1
ATOM 4593 C C . VAL A 1 587 ? -20.453 -33.5 -0.161 1 85.88 587 VAL A C 1
ATOM 4595 O O . VAL A 1 587 ? -20.766 -34.688 -0.346 1 85.88 587 VAL A O 1
ATOM 4598 N N . ALA A 1 588 ? -20.203 -32.656 -1.116 1 84.75 588 ALA A N 1
ATOM 4599 C CA . ALA A 1 588 ? -20.328 -33.062 -2.512 1 84.75 588 ALA A CA 1
ATOM 4600 C C . ALA A 1 588 ? -19.281 -34.125 -2.861 1 84.75 588 ALA A C 1
ATOM 4602 O O . ALA A 1 588 ? -19.562 -35.062 -3.598 1 84.75 588 ALA A O 1
ATOM 4603 N N . ALA A 1 589 ? -18.094 -34 -2.387 1 78.81 589 ALA A N 1
ATOM 4604 C CA . ALA A 1 589 ? -17.016 -34.938 -2.654 1 78.81 589 ALA A CA 1
ATOM 4605 C C . ALA A 1 589 ? -17.312 -36.281 -2.021 1 78.81 589 ALA A C 1
ATOM 4607 O O . ALA A 1 589 ? -17.031 -37.344 -2.613 1 78.81 589 ALA A O 1
ATOM 4608 N N . LYS A 1 590 ? -17.875 -36.281 -0.884 1 78.88 590 LYS A N 1
ATOM 4609 C CA . LYS A 1 590 ? -18.25 -37.5 -0.201 1 78.88 590 LYS A CA 1
ATOM 4610 C C . LYS A 1 590 ? -19.359 -38.25 -0.945 1 78.88 590 LYS A C 1
ATOM 4612 O O . LYS A 1 590 ? -19.344 -39.469 -1.043 1 78.88 590 LYS A O 1
ATOM 4617 N N . CYS A 1 591 ? -20.219 -37.406 -1.452 1 80.12 591 CYS A N 1
ATOM 4618 C CA . CYS A 1 591 ? -21.328 -37.969 -2.197 1 80.12 591 CYS A CA 1
ATOM 4619 C C . CYS A 1 591 ? -20.844 -38.594 -3.498 1 80.12 591 CYS A C 1
ATOM 4621 O O . CYS A 1 591 ? -21.281 -39.688 -3.873 1 80.12 591 CYS A O 1
ATOM 4623 N N . LYS A 1 592 ? -19.938 -37.969 -4.172 1 77.25 592 LYS A N 1
ATOM 4624 C CA . LYS A 1 592 ? -19.391 -38.5 -5.426 1 77.25 592 LYS A CA 1
ATOM 4625 C C . LYS A 1 592 ? -18.578 -39.75 -5.195 1 77.25 592 LYS A C 1
ATOM 4627 O O . LYS A 1 592 ? -18.625 -40.688 -5.992 1 77.25 592 LYS A O 1
ATOM 4632 N N . LYS A 1 593 ? -17.828 -39.812 -4.168 1 73.75 593 LYS A N 1
ATOM 4633 C CA . LYS A 1 593 ? -17.031 -40.969 -3.82 1 73.75 593 LYS A CA 1
ATOM 4634 C C . LYS A 1 593 ? -17.938 -42.156 -3.502 1 73.75 593 LYS A C 1
ATOM 4636 O O . LYS A 1 593 ? -17.641 -43.312 -3.891 1 73.75 593 LYS A O 1
ATOM 4641 N N . ALA A 1 594 ? -18.969 -41.875 -2.877 1 72.62 594 ALA A N 1
ATOM 4642 C CA . ALA A 1 594 ? -19.906 -42.906 -2.521 1 72.62 594 ALA A CA 1
ATOM 4643 C C . ALA A 1 594 ? -20.594 -43.469 -3.764 1 72.62 594 ALA A C 1
ATOM 4645 O O . ALA A 1 594 ? -20.812 -44.688 -3.865 1 72.62 594 ALA A O 1
ATOM 4646 N N . GLU A 1 595 ? -20.844 -42.594 -4.68 1 72.56 595 GLU A N 1
ATOM 4647 C CA . GLU A 1 595 ? -21.469 -43 -5.934 1 72.56 595 GLU A CA 1
ATOM 4648 C C . GLU A 1 595 ? -20.516 -43.875 -6.758 1 72.56 595 GLU A C 1
ATOM 4650 O O . GLU A 1 595 ? -20.938 -44.844 -7.379 1 72.56 595 GLU A O 1
ATOM 4655 N N . LYS A 1 596 ? -19.234 -43.562 -6.832 1 68 596 LYS A N 1
ATOM 4656 C CA . LYS A 1 596 ? -18.234 -44.312 -7.594 1 68 596 LYS A CA 1
ATOM 4657 C C . LYS A 1 596 ? -17.984 -45.688 -6.988 1 68 596 LYS A C 1
ATOM 4659 O O . LYS A 1 596 ? -17.766 -46.656 -7.715 1 68 596 LYS A O 1
ATOM 4664 N N . GLN A 1 597 ? -18.016 -45.75 -5.754 1 64.12 597 GLN A N 1
ATOM 4665 C CA . GLN A 1 597 ? -17.828 -47.031 -5.074 1 64.12 597 GLN A CA 1
ATOM 4666 C C . GLN A 1 597 ? -19.016 -47.969 -5.316 1 64.12 597 GLN A C 1
ATOM 4668 O O . GLN A 1 597 ? -18.859 -49.188 -5.375 1 64.12 597 GLN A O 1
ATOM 4673 N N . GLN A 1 598 ? -20.141 -47.344 -5.539 1 60.72 598 GLN A N 1
ATOM 4674 C CA . GLN A 1 598 ? -21.328 -48.156 -5.785 1 60.72 598 GLN A CA 1
ATOM 4675 C C . GLN A 1 598 ? -21.359 -48.656 -7.223 1 60.72 598 GLN A C 1
ATOM 4677 O O . GLN A 1 598 ? -21.906 -49.75 -7.496 1 60.72 598 GLN A O 1
ATOM 4682 N N . ASN A 1 599 ? -20.719 -47.938 -8.148 1 55 599 ASN A N 1
ATOM 4683 C CA . ASN A 1 599 ? -20.734 -48.344 -9.547 1 55 599 ASN A CA 1
ATOM 4684 C C . ASN A 1 599 ? -19.656 -49.344 -9.859 1 55 599 ASN A C 1
ATOM 4686 O O . ASN A 1 599 ? -19.406 -49.688 -11.031 1 55 599 ASN A O 1
ATOM 4690 N N . VAL A 1 600 ? -18.766 -49.75 -9.023 1 50.28 600 VAL A N 1
ATOM 4691 C CA . VAL A 1 600 ? -17.859 -50.875 -9.273 1 50.28 600 VAL A CA 1
ATOM 4692 C C . VAL A 1 600 ? -18.656 -52.156 -9.422 1 50.28 600 VAL A C 1
ATOM 4694 O O . VAL A 1 600 ? -19.406 -52.531 -8.516 1 50.28 600 VAL A O 1
ATOM 4697 N N . PRO A 1 601 ? -18.781 -52.625 -10.648 1 46.78 601 PRO A N 1
ATOM 4698 C CA . PRO A 1 601 ? -19.516 -53.875 -10.914 1 46.78 601 PRO A CA 1
ATOM 4699 C C . PRO A 1 601 ? -19.094 -55 -10.008 1 46.78 601 PRO A C 1
ATOM 4701 O O . PRO A 1 601 ? -17.906 -55.25 -9.836 1 46.78 601 PRO A O 1
ATOM 4704 N N . LYS A 1 602 ? -19.719 -55.406 -8.945 1 46.66 602 LYS A N 1
ATOM 4705 C CA . LYS A 1 602 ? -19.5 -56.688 -8.297 1 46.66 602 LYS A CA 1
ATOM 4706 C C . LYS A 1 602 ? -19.391 -57.812 -9.336 1 46.66 602 LYS A C 1
ATOM 4708 O O . LYS A 1 602 ? -20.375 -58.156 -9.992 1 46.66 602 LYS A O 1
ATOM 4713 N N . LYS A 1 603 ? -18.266 -58 -9.906 1 40 603 LYS A N 1
ATOM 4714 C CA . LYS A 1 603 ? -18.062 -59.094 -10.852 1 40 603 LYS A CA 1
ATOM 4715 C C . LYS A 1 603 ? -18.641 -60.406 -10.32 1 40 603 LYS A C 1
ATOM 4717 O O . LYS A 1 603 ? -18.766 -61.375 -11.055 1 40 603 LYS A O 1
ATOM 4722 N N . GLY A 1 604 ? -18.328 -60.656 -9.07 1 37.97 604 GLY A N 1
ATOM 4723 C CA . GLY A 1 604 ? -18.297 -62.125 -8.922 1 37.97 604 GLY A CA 1
ATOM 4724 C C . GLY A 1 604 ? -19.656 -62.75 -9.109 1 37.97 604 GLY A C 1
ATOM 4725 O O . GLY A 1 604 ? -19.812 -63.969 -8.961 1 37.97 604 GLY A O 1
ATOM 4726 N N . ARG A 1 605 ? -20.734 -62.25 -8.594 1 36.81 605 ARG A N 1
ATOM 4727 C CA . ARG A 1 605 ? -21.812 -63.219 -8.555 1 36.81 605 ARG A CA 1
ATOM 4728 C C . ARG A 1 605 ? -22.344 -63.5 -9.953 1 36.81 605 ARG A C 1
ATOM 4730 O O . ARG A 1 605 ? -22.969 -62.625 -10.57 1 36.81 605 ARG A O 1
ATOM 4737 N N . LYS A 1 606 ? -21.656 -64.438 -10.734 1 35.19 606 LYS A N 1
ATOM 4738 C CA . LYS A 1 606 ? -22.062 -65.25 -11.875 1 35.19 606 LYS A CA 1
ATOM 4739 C C . LYS A 1 606 ? -23.578 -65.438 -11.898 1 35.19 606 LYS A C 1
ATOM 4741 O O . LYS A 1 606 ? -24.25 -65.312 -10.867 1 35.19 606 LYS A O 1
ATOM 4746 N N . GLU A 1 607 ? -24 -66.25 -12.977 1 33.03 607 GLU A N 1
ATOM 4747 C CA . GLU A 1 607 ? -25.078 -66.562 -13.922 1 33.03 607 GLU A CA 1
ATOM 4748 C C . GLU A 1 607 ? -26.203 -67.312 -13.227 1 33.03 607 GLU A C 1
ATOM 4750 O O . GLU A 1 607 ? -27.188 -67.688 -13.875 1 33.03 607 GLU A O 1
ATOM 4755 N N . LYS A 1 608 ? -25.891 -68.125 -12.125 1 33.09 608 LYS A N 1
ATOM 4756 C CA . LYS A 1 608 ? -26.828 -69.25 -12.234 1 33.09 608 LYS A CA 1
ATOM 4757 C C . LYS A 1 608 ? -28.266 -68.812 -12.078 1 33.09 608 LYS A C 1
ATOM 4759 O O . LYS A 1 608 ? -29.172 -69.625 -11.93 1 33.09 608 LYS A O 1
ATOM 4764 N N . GLU A 1 609 ? -28.531 -67.688 -11.516 1 30.5 609 GLU A N 1
ATOM 4765 C CA . GLU A 1 609 ? -29.953 -67.688 -11.18 1 30.5 609 GLU A CA 1
ATOM 4766 C C . GLU A 1 609 ? -30.828 -67.625 -12.43 1 30.5 609 GLU A C 1
ATOM 4768 O O . GLU A 1 609 ? -30.719 -66.688 -13.219 1 30.5 609 GLU A O 1
ATOM 4773 N N . GLU A 1 610 ? -31.172 -68.875 -13.008 1 29.3 610 GLU A N 1
ATOM 4774 C CA . GLU A 1 610 ? -32.188 -69.25 -13.961 1 29.3 610 GLU A CA 1
ATOM 4775 C C . GLU A 1 610 ? -33.406 -68.312 -13.93 1 29.3 610 GLU A C 1
ATOM 4777 O O . GLU A 1 610 ? -33.562 -67.562 -12.969 1 29.3 610 GLU A O 1
ATOM 4782 N N . PHE A 1 611 ? -34.531 -68.812 -14.711 1 30.27 611 PHE A N 1
ATOM 4783 C CA . PHE A 1 611 ? -35.656 -68.375 -15.516 1 30.27 611 PHE A CA 1
ATOM 4784 C C . PHE A 1 611 ? -36.781 -67.812 -14.633 1 30.27 611 PHE A C 1
ATOM 4786 O O . PHE A 1 611 ? -37.875 -67.5 -15.117 1 30.27 611 PHE A O 1
ATOM 4793 N N . SER A 1 612 ? -36.812 -68.125 -13.367 1 30.2 612 SER A N 1
ATOM 4794 C CA . SER A 1 612 ? -38.188 -67.938 -12.984 1 30.2 612 SER A CA 1
ATOM 4795 C C . SER A 1 612 ? -38.625 -66.5 -13.18 1 30.2 612 SER A C 1
ATOM 4797 O O . SER A 1 612 ? -37.844 -65.562 -12.938 1 30.2 612 SER A O 1
ATOM 4799 N N . GLY A 1 613 ? -39.625 -66.188 -14.133 1 28.2 613 GLY A N 1
ATOM 4800 C CA . GLY A 1 613 ? -40.375 -65.125 -14.719 1 28.2 613 GLY A CA 1
ATOM 4801 C C . GLY A 1 613 ? -40.719 -64.062 -13.727 1 28.2 613 GLY A C 1
ATOM 4802 O O . GLY A 1 613 ? -41.531 -63.156 -14.023 1 28.2 613 GLY A O 1
ATOM 4803 N N . ASN A 1 614 ? -40.688 -64.375 -12.414 1 29.86 614 ASN A N 1
ATOM 4804 C CA . ASN A 1 614 ? -41.469 -63.375 -11.75 1 29.86 614 ASN A CA 1
ATOM 4805 C C . ASN A 1 614 ? -40.844 -62 -11.867 1 29.86 614 ASN A C 1
ATOM 4807 O O . ASN A 1 614 ? -39.625 -61.875 -11.734 1 29.86 614 ASN A O 1
ATOM 4811 N N . MET A 1 615 ? -41.438 -61.125 -12.688 1 29.05 615 MET A N 1
ATOM 4812 C CA . MET A 1 615 ? -41.281 -59.688 -12.914 1 29.05 615 MET A CA 1
ATOM 4813 C C . MET A 1 615 ? -40.906 -58.969 -11.617 1 29.05 615 MET A C 1
ATOM 4815 O O . MET A 1 615 ? -41.812 -58.562 -10.852 1 29.05 615 MET A O 1
ATOM 4819 N N . GLN A 1 616 ? -40.156 -59.625 -10.711 1 27.55 616 GLN A N 1
ATOM 4820 C CA . GLN A 1 616 ? -40 -58.656 -9.617 1 27.55 616 GLN A CA 1
ATOM 4821 C C . GLN A 1 616 ? -39.406 -57.344 -10.117 1 27.55 616 GLN A C 1
ATOM 4823 O O . GLN A 1 616 ? -38.344 -57.344 -10.766 1 27.55 616 GLN A O 1
ATOM 4828 N N . GLU A 1 617 ? -40.281 -56.406 -10.352 1 30.06 617 GLU A N 1
ATOM 4829 C CA . GLU A 1 617 ? -40 -54.969 -10.547 1 30.06 617 GLU A CA 1
ATOM 4830 C C . GLU A 1 617 ? -38.812 -54.531 -9.695 1 30.06 617 GLU A C 1
ATOM 4832 O O . GLU A 1 617 ? -38.812 -54.656 -8.469 1 30.06 617 GLU A O 1
ATOM 4837 N N . ASN A 1 618 ? -37.594 -54.906 -10.109 1 30.89 618 ASN A N 1
ATOM 4838 C CA . ASN A 1 618 ? -36.406 -54.25 -9.57 1 30.89 618 ASN A CA 1
ATOM 4839 C C . ASN A 1 618 ? -36.656 -52.781 -9.258 1 30.89 618 ASN A C 1
ATOM 4841 O O . ASN A 1 618 ? -36.938 -52 -10.164 1 30.89 618 ASN A O 1
ATOM 4845 N N . ASP A 1 619 ? -37.375 -52.625 -8.172 1 29.72 619 ASP A N 1
ATOM 4846 C CA . ASP A 1 619 ? -37.406 -51.281 -7.586 1 29.72 619 ASP A CA 1
ATOM 4847 C C . ASP A 1 619 ? -36.031 -50.625 -7.684 1 29.72 619 ASP A C 1
ATOM 4849 O O . ASP A 1 619 ? -35.094 -51.031 -7 1 29.72 619 ASP A O 1
ATOM 4853 N N . ILE A 1 620 ? -35.5 -50.562 -8.859 1 31.92 620 ILE A N 1
ATOM 4854 C CA . ILE A 1 620 ? -34.5 -49.531 -8.977 1 31.92 620 ILE A CA 1
ATOM 4855 C C . ILE A 1 620 ? -34.781 -48.406 -7.988 1 31.92 620 ILE A C 1
ATOM 4857 O O . ILE A 1 620 ? -35.781 -47.688 -8.141 1 31.92 620 ILE A O 1
ATOM 4861 N N . THR A 1 621 ? -34.781 -48.812 -6.734 1 30.53 621 THR A N 1
ATOM 4862 C CA . THR A 1 621 ? -34.719 -47.719 -5.766 1 30.53 621 THR A CA 1
ATOM 4863 C C . THR A 1 621 ? -34 -46.531 -6.352 1 30.53 621 THR A C 1
ATOM 4865 O O . THR A 1 621 ? -32.844 -46.625 -6.797 1 30.53 621 THR A O 1
ATOM 4868 N N . ASN A 1 622 ? -34.656 -45.812 -7.254 1 30.61 622 ASN A N 1
ATOM 4869 C CA . ASN A 1 622 ? -34.281 -44.406 -7.418 1 30.61 622 ASN A CA 1
ATOM 4870 C C . ASN A 1 622 ? -33.562 -43.875 -6.18 1 30.61 622 ASN A C 1
ATOM 4872 O O . ASN A 1 622 ? -34.156 -43.688 -5.129 1 30.61 622 ASN A O 1
ATOM 4876 N N . GLU A 1 623 ? -32.562 -44.594 -5.734 1 31.78 623 GLU A N 1
ATOM 4877 C CA . GLU A 1 623 ? -31.75 -43.844 -4.785 1 31.78 623 GLU A CA 1
ATOM 4878 C C . GLU A 1 623 ? -31.766 -42.344 -5.078 1 31.78 623 GLU A C 1
ATOM 4880 O O . GLU A 1 623 ? -31.062 -41.875 -5.965 1 31.78 623 GLU A O 1
ATOM 4885 N N . ARG A 1 624 ? -33 -41.781 -5.223 1 32.19 624 ARG A N 1
ATOM 4886 C CA . ARG A 1 624 ? -33.188 -40.344 -5.066 1 32.19 624 ARG A CA 1
ATOM 4887 C C . ARG A 1 624 ? -32.094 -39.719 -4.191 1 32.19 624 ARG A C 1
ATOM 4889 O O . ARG A 1 624 ? -31.641 -40.344 -3.234 1 32.19 624 ARG A O 1
ATOM 4896 N N . PHE A 1 625 ? -31.281 -38.938 -4.766 1 36.47 625 PHE A N 1
ATOM 4897 C CA . PHE A 1 625 ? -30.516 -37.969 -3.99 1 36.47 625 PHE A CA 1
ATOM 4898 C C . PHE A 1 625 ? -31.172 -37.719 -2.631 1 36.47 625 PHE A C 1
ATOM 4900 O O . PHE A 1 625 ? -32.25 -37.156 -2.547 1 36.47 625 PHE A O 1
ATOM 4907 N N . VAL A 1 626 ? -31.391 -38.75 -1.911 1 36.19 626 VAL A N 1
ATOM 4908 C CA . VAL A 1 626 ? -31.797 -38.438 -0.542 1 36.19 626 VAL A CA 1
ATOM 4909 C C . VAL A 1 626 ? -31.25 -37.062 -0.139 1 36.19 626 VAL A C 1
ATOM 4911 O O . VAL A 1 626 ? -30.031 -36.875 -0.086 1 36.19 626 VAL A O 1
ATOM 4914 N N . TYR A 1 627 ? -31.812 -36 -0.555 1 41.88 627 TYR A N 1
ATOM 4915 C CA . TYR A 1 627 ? -31.609 -34.719 0.11 1 41.88 627 TYR A CA 1
ATOM 4916 C C . TYR A 1 627 ? -31.328 -34.906 1.595 1 41.88 627 TYR A C 1
ATOM 4918 O O . TYR A 1 627 ? -32.188 -35.375 2.338 1 41.88 627 TYR A O 1
ATOM 4926 N N . LYS A 1 628 ? -30.172 -35.531 1.975 1 51.72 628 LYS A N 1
ATOM 4927 C CA . LYS A 1 628 ? -29.812 -35.5 3.391 1 51.72 628 LYS A CA 1
ATOM 4928 C C . LYS A 1 628 ? -30.422 -34.281 4.078 1 51.72 628 LYS A C 1
ATOM 4930 O O . LYS A 1 628 ? -30.344 -33.156 3.553 1 51.72 628 LYS A O 1
ATOM 4935 N N . SER A 1 629 ? -31.516 -34.438 4.777 1 63.78 629 SER A N 1
ATOM 4936 C CA . SER A 1 629 ? -32.312 -33.5 5.57 1 63.78 629 SER A CA 1
ATOM 4937 C C . SER A 1 629 ? -31.391 -32.594 6.383 1 63.78 629 SER A C 1
ATOM 4939 O O . SER A 1 629 ? -30.719 -33.031 7.32 1 63.78 629 SER A O 1
ATOM 4941 N N . TYR A 1 630 ? -30.812 -31.641 5.652 1 76.62 630 TYR A N 1
ATOM 4942 C CA . TYR A 1 630 ? -30.094 -30.641 6.422 1 76.62 630 TYR A CA 1
ATOM 4943 C C . TYR A 1 630 ? -31.031 -29.859 7.32 1 76.62 630 TYR A C 1
ATOM 4945 O O . TYR A 1 630 ? -32.25 -29.922 7.156 1 76.62 630 TYR A O 1
ATOM 4953 N N . ASP A 1 631 ? -30.578 -29.312 8.359 1 83.12 631 ASP A N 1
ATOM 4954 C CA . ASP A 1 631 ? -31.359 -28.547 9.336 1 83.12 631 ASP A CA 1
ATOM 4955 C C . ASP A 1 631 ? -31.922 -27.281 8.711 1 83.12 631 ASP A C 1
ATOM 4957 O O . ASP A 1 631 ? -32.844 -26.656 9.266 1 83.12 631 ASP A O 1
ATOM 4961 N N . PHE A 1 632 ? -31.375 -26.922 7.492 1 89.94 632 PHE A N 1
ATOM 4962 C CA . PHE A 1 632 ? -31.875 -25.75 6.793 1 89.94 632 PHE A CA 1
ATOM 4963 C C . PHE A 1 632 ? -31.938 -25.984 5.289 1 89.94 632 PHE A C 1
ATOM 4965 O O . PHE A 1 632 ? -31.234 -26.875 4.773 1 89.94 632 PHE A O 1
ATOM 4972 N N . HIS A 1 633 ? -32.812 -25.25 4.555 1 91.06 633 HIS A N 1
ATOM 4973 C CA . HIS A 1 633 ? -32.969 -25.484 3.125 1 91.06 633 HIS A CA 1
ATOM 4974 C C . HIS A 1 633 ? -32.562 -24.25 2.318 1 91.06 633 HIS A C 1
ATOM 4976 O O . HIS A 1 633 ? -32.375 -24.344 1.104 1 91.06 633 HIS A O 1
ATOM 4982 N N . THR A 1 634 ? -32.438 -23.078 2.967 1 94.19 634 THR A N 1
ATOM 4983 C CA . THR A 1 634 ? -32.125 -21.859 2.225 1 94.19 634 THR A CA 1
ATOM 4984 C C . THR A 1 634 ? -31.141 -20.984 2.996 1 94.19 634 THR A C 1
ATOM 4986 O O . THR A 1 634 ? -31.234 -20.875 4.219 1 94.19 634 THR A O 1
ATOM 4989 N N . ILE A 1 635 ? -30.188 -20.484 2.297 1 96.19 635 ILE A N 1
ATOM 4990 C CA . ILE A 1 635 ? -29.25 -19.484 2.82 1 96.19 635 ILE A CA 1
ATOM 4991 C C . ILE A 1 635 ? -29.516 -18.141 2.148 1 96.19 635 ILE A C 1
ATOM 4993 O O . ILE A 1 635 ? -29.578 -18.062 0.92 1 96.19 635 ILE A O 1
ATOM 4997 N N . ILE A 1 636 ? -29.734 -17.109 2.924 1 96.31 636 ILE A N 1
ATOM 4998 C CA . ILE A 1 636 ? -29.922 -15.758 2.402 1 96.31 636 ILE A CA 1
ATOM 4999 C C . ILE A 1 636 ? -28.656 -14.93 2.68 1 96.31 636 ILE A C 1
ATOM 5001 O O . ILE A 1 636 ? -28.266 -14.758 3.836 1 96.31 636 ILE A O 1
ATOM 5005 N N . LEU A 1 637 ? -28.016 -14.508 1.638 1 96.56 637 LEU A N 1
ATOM 5006 C CA . LEU A 1 637 ? -26.859 -13.617 1.767 1 96.56 637 LEU A CA 1
ATOM 5007 C C . LEU A 1 637 ? -27.312 -12.156 1.763 1 96.56 637 LEU A C 1
ATOM 5009 O O . LEU A 1 637 ? -27.812 -11.664 0.754 1 96.56 637 LEU A O 1
ATOM 5013 N N . GLU A 1 638 ? -27.188 -11.547 2.891 1 94.94 638 GLU A N 1
ATOM 5014 C CA . GLU A 1 638 ? -27.5 -10.125 3.006 1 94.94 638 GLU A CA 1
ATOM 5015 C C . GLU A 1 638 ? -26.328 -9.266 2.527 1 94.94 638 GLU A C 1
ATOM 5017 O O . GLU A 1 638 ? -25.312 -9.172 3.201 1 94.94 638 GLU A O 1
ATOM 5022 N N . CYS A 1 639 ? -26.469 -8.555 1.39 1 92.5 639 CYS A N 1
ATOM 5023 C CA . CYS A 1 639 ? -25.344 -7.902 0.715 1 92.5 639 CYS A CA 1
ATOM 5024 C C . CYS A 1 639 ? -25.469 -6.383 0.796 1 92.5 639 CYS A C 1
ATOM 5026 O O . CYS A 1 639 ? -24.953 -5.668 -0.066 1 92.5 639 CYS A O 1
ATOM 5028 N N . SER A 1 640 ? -26.109 -5.828 1.799 1 89.19 640 SER A N 1
ATOM 5029 C CA . SER A 1 640 ? -26.25 -4.383 1.912 1 89.19 640 SER A CA 1
ATOM 5030 C C . SER A 1 640 ? -24.922 -3.713 2.246 1 89.19 640 SER A C 1
ATOM 5032 O O . SER A 1 640 ? -24.672 -2.58 1.832 1 89.19 640 SER A O 1
ATOM 5034 N N . THR A 1 641 ? -24.078 -4.48 2.922 1 90.44 641 THR A N 1
ATOM 5035 C CA . THR A 1 641 ? -22.844 -3.898 3.412 1 90.44 641 THR A CA 1
ATOM 5036 C C . THR A 1 641 ? -21.688 -4.18 2.447 1 90.44 641 THR A C 1
ATOM 5038 O O . THR A 1 641 ? -20.562 -3.73 2.666 1 90.44 641 THR A O 1
ATOM 5041 N N . ILE A 1 642 ? -21.938 -4.895 1.347 1 92.5 642 ILE A N 1
ATOM 5042 C CA . ILE A 1 642 ? -20.922 -5.156 0.345 1 92.5 642 ILE A CA 1
ATOM 5043 C C . ILE A 1 642 ? -20.828 -3.982 -0.629 1 92.5 642 ILE A C 1
ATOM 5045 O O . ILE A 1 642 ? -21.75 -3.768 -1.43 1 92.5 642 ILE A O 1
ATOM 5049 N N . GLN A 1 643 ? -19.812 -3.293 -0.592 1 90.44 643 GLN A N 1
ATOM 5050 C CA . GLN A 1 643 ? -19.688 -2.055 -1.354 1 90.44 643 GLN A CA 1
ATOM 5051 C C . GLN A 1 643 ? -19.344 -2.336 -2.811 1 90.44 643 GLN A C 1
ATOM 5053 O O . GLN A 1 643 ? -19.859 -1.683 -3.719 1 90.44 643 GLN A O 1
ATOM 5058 N N . PHE A 1 644 ? -18.484 -3.221 -3.035 1 91.5 644 PHE A N 1
ATOM 5059 C CA . PHE A 1 644 ? -18.094 -3.561 -4.398 1 91.5 644 PHE A CA 1
ATOM 5060 C C . PHE A 1 644 ? -17.594 -5 -4.477 1 91.5 644 PHE A C 1
ATOM 5062 O O . PHE A 1 644 ? -17.312 -5.621 -3.449 1 91.5 644 PHE A O 1
ATOM 5069 N N . LEU A 1 645 ? -17.547 -5.492 -5.727 1 93.69 645 LEU A N 1
ATOM 5070 C CA . LEU A 1 645 ? -17.047 -6.824 -6.035 1 93.69 645 LEU A CA 1
ATOM 5071 C C . LEU A 1 645 ? -15.969 -6.766 -7.109 1 93.69 645 LEU A C 1
ATOM 5073 O O . LEU A 1 645 ? -16.094 -6.016 -8.078 1 93.69 645 LEU A O 1
ATOM 5077 N N . ASP A 1 646 ? -14.945 -7.457 -6.848 1 91.81 646 ASP A N 1
ATOM 5078 C CA . ASP A 1 646 ? -13.961 -7.637 -7.91 1 91.81 646 ASP A CA 1
ATOM 5079 C C . ASP A 1 646 ? -14.172 -8.969 -8.633 1 91.81 646 ASP A C 1
ATOM 5081 O O . ASP A 1 646 ? -15.164 -9.664 -8.391 1 91.81 646 ASP A O 1
ATOM 5085 N N . THR A 1 647 ? -13.336 -9.32 -9.539 1 92.75 647 THR A N 1
ATOM 5086 C CA . THR A 1 647 ? -13.477 -10.555 -10.297 1 92.75 647 THR A CA 1
ATOM 5087 C C . THR A 1 647 ? -13.43 -11.773 -9.375 1 92.75 647 THR A C 1
ATOM 5089 O O . THR A 1 647 ? -14.211 -12.711 -9.539 1 92.75 647 THR A O 1
ATOM 5092 N N . ALA A 1 648 ? -12.508 -11.742 -8.477 1 92.62 648 ALA A N 1
ATOM 5093 C CA . ALA A 1 648 ? -12.414 -12.836 -7.516 1 92.62 648 ALA A CA 1
ATOM 5094 C C . ALA A 1 648 ? -13.68 -12.938 -6.664 1 92.62 648 ALA A C 1
ATOM 5096 O O . ALA A 1 648 ? -14.133 -14.039 -6.34 1 92.62 648 ALA A O 1
ATOM 5097 N N . GLY A 1 649 ? -14.195 -11.766 -6.309 1 94.44 649 GLY A N 1
ATOM 5098 C CA . GLY A 1 649 ? -15.445 -11.75 -5.559 1 94.44 649 GLY A CA 1
ATOM 5099 C C . GLY A 1 649 ? -16.625 -12.305 -6.344 1 94.44 649 GLY A C 1
ATOM 5100 O O . GLY A 1 649 ? -17.422 -13.078 -5.812 1 94.44 649 GLY A O 1
ATOM 5101 N N . ILE A 1 650 ? -16.75 -11.953 -7.551 1 95.31 650 ILE A N 1
ATOM 5102 C CA . ILE A 1 650 ? -17.828 -12.43 -8.422 1 95.31 650 ILE A CA 1
ATOM 5103 C C . ILE A 1 650 ? -17.734 -13.945 -8.57 1 95.31 650 ILE A C 1
ATOM 5105 O O . ILE A 1 650 ? -18.734 -14.648 -8.422 1 95.31 650 ILE A O 1
ATOM 5109 N N . ASN A 1 651 ? -16.547 -14.406 -8.789 1 92.94 651 ASN A N 1
ATOM 5110 C CA . ASN A 1 651 ? -16.344 -15.844 -8.969 1 92.94 651 ASN A CA 1
ATOM 5111 C C . ASN A 1 651 ? -16.625 -16.609 -7.684 1 92.94 651 ASN A C 1
ATOM 5113 O O . ASN A 1 651 ? -17.109 -17.734 -7.727 1 92.94 651 ASN A O 1
ATOM 5117 N N . THR A 1 652 ? -16.297 -16.031 -6.613 1 94.38 652 THR A N 1
ATOM 5118 C CA . THR A 1 652 ? -16.562 -16.656 -5.328 1 94.38 652 THR A CA 1
ATOM 5119 C C . THR A 1 652 ? -18.062 -16.781 -5.09 1 94.38 652 THR A C 1
ATOM 5121 O O . THR A 1 652 ? -18.547 -17.828 -4.645 1 94.38 652 THR A O 1
ATOM 5124 N N . MET A 1 653 ? -18.812 -15.727 -5.395 1 95.94 653 MET A N 1
ATOM 5125 C CA . MET A 1 653 ? -20.25 -15.75 -5.25 1 95.94 653 MET A CA 1
ATOM 5126 C C . MET A 1 653 ? -20.875 -16.797 -6.176 1 95.94 653 MET A C 1
ATOM 5128 O O . MET A 1 653 ? -21.812 -17.5 -5.789 1 95.94 653 MET A O 1
ATOM 5132 N N . LYS A 1 654 ? -20.344 -16.906 -7.34 1 94.62 654 LYS A N 1
ATOM 5133 C CA . LYS A 1 654 ? -20.828 -17.906 -8.289 1 94.62 654 LYS A CA 1
ATOM 5134 C C . LYS A 1 654 ? -20.547 -19.312 -7.789 1 94.62 654 LYS A C 1
ATOM 5136 O O . LYS A 1 654 ? -21.406 -20.203 -7.898 1 94.62 654 LYS A O 1
ATOM 5141 N N . SER A 1 655 ? -19.344 -19.484 -7.277 1 92.69 655 SER A N 1
ATOM 5142 C CA . SER A 1 655 ? -18.953 -20.797 -6.758 1 92.69 655 SER A CA 1
ATOM 5143 C C . SER A 1 655 ? -19.828 -21.203 -5.574 1 92.69 655 SER A C 1
ATOM 5145 O O . SER A 1 655 ? -20.188 -22.375 -5.43 1 92.69 655 SER A O 1
ATOM 5147 N N . VAL A 1 656 ? -20.156 -20.266 -4.711 1 95.25 656 VAL A N 1
ATOM 5148 C CA . VAL A 1 656 ? -21.016 -20.516 -3.557 1 95.25 656 VAL A CA 1
ATOM 5149 C C . VAL A 1 656 ? -22.406 -20.953 -4.027 1 95.25 656 VAL A C 1
ATOM 5151 O O . VAL A 1 656 ? -22.984 -21.906 -3.5 1 95.25 656 VAL A O 1
ATOM 5154 N N . LEU A 1 657 ? -22.938 -20.234 -5.02 1 95.25 657 LEU A N 1
ATOM 5155 C CA . LEU A 1 657 ? -24.234 -20.562 -5.582 1 95.25 657 LEU A CA 1
ATOM 5156 C C . LEU A 1 657 ? -24.234 -21.969 -6.176 1 95.25 657 LEU A C 1
ATOM 5158 O O . LEU A 1 657 ? -25.141 -22.766 -5.91 1 95.25 657 LEU A O 1
ATOM 5162 N N . LYS A 1 658 ? -23.203 -22.297 -6.922 1 93.38 658 LYS A N 1
ATOM 5163 C CA . LYS A 1 658 ? -23.094 -23.578 -7.594 1 93.38 658 LYS A CA 1
ATOM 5164 C C . LYS A 1 658 ? -22.906 -24.719 -6.582 1 93.38 658 LYS A C 1
ATOM 5166 O O . LYS A 1 658 ? -23.578 -25.75 -6.66 1 93.38 658 LYS A O 1
ATOM 5171 N N . ASP A 1 659 ? -22.047 -24.562 -5.633 1 92.12 659 ASP A N 1
ATOM 5172 C CA . ASP A 1 659 ? -21.703 -25.594 -4.664 1 92.12 659 ASP A CA 1
ATOM 5173 C C . ASP A 1 659 ? -22.891 -25.938 -3.77 1 92.12 659 ASP A C 1
ATOM 5175 O O . ASP A 1 659 ? -23.156 -27.109 -3.516 1 92.12 659 ASP A O 1
ATOM 5179 N N . TYR A 1 660 ? -23.609 -24.953 -3.279 1 94.06 660 TYR A N 1
ATOM 5180 C CA . TYR A 1 660 ? -24.75 -25.219 -2.412 1 94.06 660 TYR A CA 1
ATOM 5181 C C . TYR A 1 660 ? -25.922 -25.766 -3.209 1 94.06 660 TYR A C 1
ATOM 5183 O O . TYR A 1 660 ? -26.672 -26.609 -2.713 1 94.06 660 TYR A O 1
ATOM 5191 N N . ASN A 1 661 ? -26.062 -25.281 -4.418 1 92.25 661 ASN A N 1
ATOM 5192 C CA . ASN A 1 661 ? -27.125 -25.812 -5.273 1 92.25 661 ASN A CA 1
ATOM 5193 C C . ASN A 1 661 ? -26.906 -27.297 -5.559 1 92.25 661 ASN A C 1
ATOM 5195 O O . ASN A 1 661 ? -27.859 -28.062 -5.688 1 92.25 661 ASN A O 1
ATOM 5199 N N . GLU A 1 662 ? -25.672 -27.719 -5.645 1 89.62 662 GLU A N 1
ATOM 5200 C CA . GLU A 1 662 ? -25.312 -29.109 -5.914 1 89.62 662 GLU A CA 1
ATOM 5201 C C . GLU A 1 662 ? -25.75 -30.031 -4.773 1 89.62 662 GLU A C 1
ATOM 5203 O O . GLU A 1 662 ? -26.047 -31.203 -4.992 1 89.62 662 GLU A O 1
ATOM 5208 N N . ILE A 1 663 ? -25.891 -29.516 -3.594 1 89.88 663 ILE A N 1
ATOM 5209 C CA . ILE A 1 663 ? -26.281 -30.312 -2.445 1 89.88 663 ILE A CA 1
ATOM 5210 C C . ILE A 1 663 ? -27.75 -30.062 -2.115 1 89.88 663 ILE A C 1
ATOM 5212 O O . ILE A 1 663 ? -28.25 -30.5 -1.07 1 89.88 663 ILE A O 1
ATOM 5216 N N . GLY A 1 664 ? -28.453 -29.203 -2.855 1 88.31 664 GLY A N 1
ATOM 5217 C CA . GLY A 1 664 ? -29.891 -29 -2.715 1 88.31 664 GLY A CA 1
ATOM 5218 C C . GLY A 1 664 ? -30.234 -27.844 -1.803 1 88.31 664 GLY A C 1
ATOM 5219 O O . GLY A 1 664 ? -31.359 -27.766 -1.291 1 88.31 664 GLY A O 1
ATOM 5220 N N . ILE A 1 665 ? -29.312 -27.031 -1.459 1 93.12 665 ILE A N 1
ATOM 5221 C CA . ILE A 1 665 ? -29.578 -25.844 -0.646 1 93.12 665 ILE A CA 1
ATOM 5222 C C . ILE A 1 665 ? -29.656 -24.625 -1.542 1 93.12 665 ILE A C 1
ATOM 5224 O O . ILE A 1 665 ? -28.797 -24.406 -2.406 1 93.12 665 ILE A O 1
ATOM 5228 N N . ARG A 1 666 ? -30.656 -23.828 -1.373 1 93.44 666 ARG A N 1
ATOM 5229 C CA . ARG A 1 666 ? -30.844 -22.625 -2.178 1 93.44 666 ARG A CA 1
ATOM 5230 C C . ARG A 1 666 ? -30.125 -21.438 -1.563 1 93.44 666 ARG A C 1
ATOM 5232 O O . ARG A 1 666 ? -30.094 -21.281 -0.341 1 93.44 666 ARG A O 1
ATOM 5239 N N . VAL A 1 667 ? -29.531 -20.672 -2.441 1 96.06 667 VAL A N 1
ATOM 5240 C CA . VAL A 1 667 ? -28.859 -19.453 -2.008 1 96.06 667 VAL A CA 1
ATOM 5241 C C . VAL A 1 667 ? -29.562 -18.234 -2.623 1 96.06 667 VAL A C 1
ATOM 5243 O O . VAL A 1 667 ? -29.719 -18.156 -3.844 1 96.06 667 VAL A O 1
ATOM 5246 N N . LEU A 1 668 ? -30.016 -17.328 -1.797 1 95.94 668 LEU A N 1
ATOM 5247 C CA . LEU A 1 668 ? -30.688 -16.109 -2.24 1 95.94 668 LEU A CA 1
ATOM 5248 C C . LEU A 1 668 ? -29.906 -14.867 -1.842 1 95.94 668 LEU A C 1
ATOM 5250 O O . LEU A 1 668 ? -29.219 -14.867 -0.819 1 95.94 668 LEU A O 1
ATOM 5254 N N . LEU A 1 669 ? -29.984 -13.883 -2.668 1 96.19 669 LEU A N 1
ATOM 5255 C CA . LEU A 1 669 ? -29.375 -12.594 -2.375 1 96.19 669 LEU A CA 1
ATOM 5256 C C . LEU A 1 669 ? -30.422 -11.57 -1.963 1 96.19 669 LEU A C 1
ATOM 5258 O O . LEU A 1 669 ? -31.516 -11.539 -2.52 1 96.19 669 LEU A O 1
ATOM 5262 N N . ALA A 1 670 ? -30.047 -10.836 -0.93 1 93.88 670 ALA A N 1
ATOM 5263 C CA . ALA A 1 670 ? -30.984 -9.812 -0.468 1 93.88 670 ALA A CA 1
ATOM 5264 C C . ALA A 1 670 ? -30.281 -8.477 -0.271 1 93.88 670 ALA A C 1
ATOM 5266 O O . ALA A 1 670 ? -29.125 -8.43 0.172 1 93.88 670 ALA A O 1
ATOM 5267 N N . ASN A 1 671 ? -30.922 -7.398 -0.595 1 90.31 671 ASN A N 1
ATOM 5268 C CA . ASN A 1 671 ? -30.516 -6.027 -0.308 1 90.31 671 ASN A CA 1
ATOM 5269 C C . ASN A 1 671 ? -29.141 -5.711 -0.894 1 90.31 671 ASN A C 1
ATOM 5271 O O . ASN A 1 671 ? -28.281 -5.172 -0.203 1 90.31 671 ASN A O 1
ATOM 5275 N N . CYS A 1 672 ? -28.938 -6.039 -2.172 1 90.75 672 CYS A N 1
ATOM 5276 C CA . CYS A 1 672 ? -27.672 -5.781 -2.834 1 90.75 672 CYS A CA 1
ATOM 5277 C C . CYS A 1 672 ? -27.609 -4.344 -3.346 1 90.75 672 CYS A C 1
ATOM 5279 O O . CYS A 1 672 ? -28.609 -3.809 -3.832 1 90.75 672 CYS A O 1
ATOM 5281 N N . ASN A 1 673 ? -26.5 -3.74 -3.143 1 88.88 673 ASN A N 1
ATOM 5282 C CA . ASN A 1 673 ? -26.266 -2.426 -3.73 1 88.88 673 ASN A CA 1
ATOM 5283 C C . ASN A 1 673 ? -26.25 -2.488 -5.258 1 88.88 673 ASN A C 1
ATOM 5285 O O . ASN A 1 673 ? -25.906 -3.518 -5.84 1 88.88 673 ASN A O 1
ATOM 5289 N N . PRO A 1 674 ? -26.672 -1.44 -5.875 1 87.31 674 PRO A N 1
ATOM 5290 C CA . PRO A 1 674 ? -26.75 -1.442 -7.336 1 87.31 674 PRO A CA 1
ATOM 5291 C C . PRO A 1 674 ? -25.406 -1.746 -7.992 1 87.31 674 PRO A C 1
ATOM 5293 O O . PRO A 1 674 ? -25.359 -2.42 -9.023 1 87.31 674 PRO A O 1
ATOM 5296 N N . SER A 1 675 ? -24.375 -1.244 -7.422 1 88.19 675 SER A N 1
ATOM 5297 C CA . SER A 1 675 ? -23.062 -1.515 -7.984 1 88.19 675 SER A CA 1
ATOM 5298 C C . SER A 1 675 ? -22.734 -3.004 -7.938 1 88.19 675 SER A C 1
ATOM 5300 O O . SER A 1 675 ? -22.109 -3.537 -8.859 1 88.19 675 SER A O 1
ATOM 5302 N N . VAL A 1 676 ? -23.172 -3.697 -6.934 1 92.62 676 VAL A N 1
ATOM 5303 C CA . VAL A 1 676 ? -22.938 -5.129 -6.766 1 92.62 676 VAL A CA 1
ATOM 5304 C C . VAL A 1 676 ? -23.797 -5.91 -7.754 1 92.62 676 VAL A C 1
ATOM 5306 O O . VAL A 1 676 ? -23.344 -6.891 -8.344 1 92.62 676 VAL A O 1
ATOM 5309 N N . ILE A 1 677 ? -25.031 -5.418 -7.973 1 91.75 677 ILE A N 1
ATOM 5310 C CA . ILE A 1 677 ? -25.938 -6.074 -8.906 1 91.75 677 ILE A CA 1
ATOM 5311 C C . ILE A 1 677 ? -25.375 -6 -10.32 1 91.75 677 ILE A C 1
ATOM 5313 O O . ILE A 1 677 ? -25.391 -6.988 -11.062 1 91.75 677 ILE A O 1
ATOM 5317 N N . ASP A 1 678 ? -24.859 -4.836 -10.617 1 90.06 678 ASP A N 1
ATOM 5318 C CA . ASP A 1 678 ? -24.266 -4.652 -11.945 1 90.06 678 ASP A CA 1
ATOM 5319 C C . ASP A 1 678 ? -23.062 -5.574 -12.133 1 90.06 678 ASP A C 1
ATOM 5321 O O . ASP A 1 678 ? -22.891 -6.168 -13.203 1 90.06 678 ASP A O 1
ATOM 5325 N N . SER A 1 679 ? -22.25 -5.688 -11.148 1 92.62 679 SER A N 1
ATOM 5326 C CA . SER A 1 679 ? -21.062 -6.539 -11.227 1 92.62 679 SER A CA 1
ATOM 5327 C C . SER A 1 679 ? -21.453 -8.008 -11.344 1 92.62 679 SER A C 1
ATOM 5329 O O . SER A 1 679 ? -20.844 -8.75 -12.117 1 92.62 679 SER A O 1
ATOM 5331 N N . LEU A 1 680 ? -22.438 -8.43 -10.609 1 94.31 680 LEU A N 1
ATOM 5332 C CA . LEU A 1 680 ? -22.891 -9.812 -10.656 1 94.31 680 LEU A CA 1
ATOM 5333 C C . LEU A 1 680 ? -23.531 -10.133 -12.008 1 94.31 680 LEU A C 1
ATOM 5335 O O . LEU A 1 680 ? -23.375 -11.242 -12.523 1 94.31 680 LEU A O 1
ATOM 5339 N N . SER A 1 681 ? -24.25 -9.141 -12.516 1 92.31 681 SER A N 1
ATOM 5340 C CA . SER A 1 681 ? -24.859 -9.32 -13.828 1 92.31 681 SER A CA 1
ATOM 5341 C C . SER A 1 681 ? -23.797 -9.453 -14.922 1 92.31 681 SER A C 1
ATOM 5343 O O . SER A 1 681 ? -23.938 -10.273 -15.828 1 92.31 681 SER A O 1
ATOM 5345 N N . ARG A 1 682 ? -22.797 -8.695 -14.836 1 90.56 682 ARG A N 1
ATOM 5346 C CA . ARG A 1 682 ? -21.703 -8.773 -15.805 1 90.56 682 ARG A CA 1
ATOM 5347 C C . ARG A 1 682 ? -20.969 -10.102 -15.695 1 90.56 682 ARG A C 1
ATOM 5349 O O . ARG A 1 682 ? -20.453 -10.617 -16.688 1 90.56 682 ARG A O 1
ATOM 5356 N N . GLY A 1 683 ? -20.906 -10.648 -14.5 1 91.19 683 GLY A N 1
ATOM 5357 C CA . GLY A 1 683 ? -20.25 -11.922 -14.273 1 91.19 683 GLY A CA 1
ATOM 5358 C C . GLY A 1 683 ? -21.141 -13.117 -14.555 1 91.19 683 GLY A C 1
ATOM 5359 O O . GLY A 1 683 ? -20.75 -14.258 -14.289 1 91.19 683 GLY A O 1
ATOM 5360 N N . GLU A 1 684 ? -22.312 -12.906 -15.031 1 91.38 684 GLU A N 1
ATOM 5361 C CA . GLU A 1 684 ? -23.266 -13.953 -15.398 1 91.38 684 GLU A CA 1
ATOM 5362 C C . GLU A 1 684 ? -23.672 -14.781 -14.172 1 91.38 684 GLU A C 1
ATOM 5364 O O . GLU A 1 684 ? -23.781 -16 -14.258 1 91.38 684 GLU A O 1
ATOM 5369 N N . TYR A 1 685 ? -23.75 -14.117 -13.086 1 92.62 685 TYR A N 1
ATOM 5370 C CA . TYR A 1 685 ? -24.25 -14.758 -11.875 1 92.62 685 TYR A CA 1
ATOM 5371 C C . TYR A 1 685 ? -25.703 -15.18 -12.039 1 92.62 685 TYR A C 1
ATOM 5373 O O . TYR A 1 685 ? -26.109 -16.25 -11.578 1 92.62 685 TYR A O 1
ATOM 5381 N N . PHE A 1 686 ? -26.5 -14.336 -12.672 1 91.62 686 PHE A N 1
ATOM 5382 C CA . PHE A 1 686 ? -27.922 -14.555 -12.852 1 91.62 686 PHE A CA 1
ATOM 5383 C C . PHE A 1 686 ? -28.203 -15.305 -14.141 1 91.62 686 PHE A C 1
ATOM 5385 O O . PHE A 1 686 ? -29.328 -15.336 -14.625 1 91.62 686 PHE A O 1
ATOM 5392 N N . GLY A 1 687 ? -27.203 -15.883 -14.68 1 85.88 687 GLY A N 1
ATOM 5393 C CA . GLY A 1 687 ? -27.359 -16.594 -15.938 1 85.88 687 GLY A CA 1
ATOM 5394 C C . GLY A 1 687 ? -27.094 -15.719 -17.156 1 85.88 687 GLY A C 1
ATOM 5395 O O . GLY A 1 687 ? -26.812 -14.523 -17.016 1 85.88 687 GLY A O 1
ATOM 5396 N N . ALA A 1 688 ? -27.266 -16.547 -18.25 1 80.31 688 ALA A N 1
ATOM 5397 C CA . ALA A 1 688 ? -27.062 -15.828 -19.5 1 80.31 688 ALA A CA 1
ATOM 5398 C C . ALA A 1 688 ? -28.172 -14.797 -19.719 1 80.31 688 ALA A C 1
ATOM 5400 O O . ALA A 1 688 ? -29.359 -15.102 -19.547 1 80.31 688 ALA A O 1
ATOM 5401 N N . SER A 1 689 ? -27.984 -13.531 -19.688 1 75.12 689 SER A N 1
ATOM 5402 C CA . SER A 1 689 ? -28.922 -12.438 -19.938 1 75.12 689 SER A CA 1
ATOM 5403 C C . SER A 1 689 ? -29.703 -12.078 -18.688 1 75.12 689 SER A C 1
ATOM 5405 O O . SER A 1 689 ? -30.812 -11.57 -18.766 1 75.12 689 SER A O 1
ATOM 5407 N N . SER A 1 690 ? -29.328 -12.516 -17.516 1 78.75 690 SER A N 1
ATOM 5408 C CA . SER A 1 690 ? -29.875 -12.125 -16.234 1 78.75 690 SER A CA 1
ATOM 5409 C C . SER A 1 690 ? -31.344 -12.555 -16.094 1 78.75 690 SER A C 1
ATOM 5411 O O . SER A 1 690 ? -32.156 -11.82 -15.547 1 78.75 690 SER A O 1
ATOM 5413 N N . LYS A 1 691 ? -31.625 -13.695 -16.609 1 76 691 LYS A N 1
ATOM 5414 C CA . LYS A 1 691 ? -33 -14.195 -16.547 1 76 691 LYS A CA 1
ATOM 5415 C C . LYS A 1 691 ? -33.344 -14.648 -15.125 1 76 691 LYS A C 1
ATOM 5417 O O . LYS A 1 691 ? -34.5 -14.609 -14.719 1 76 691 LYS A O 1
ATOM 5422 N N . GLY A 1 692 ? -32.375 -14.93 -14.367 1 79.31 692 GLY A N 1
ATOM 5423 C CA . GLY A 1 692 ? -32.625 -15.484 -13.047 1 79.31 692 GLY A CA 1
ATOM 5424 C C . GLY A 1 692 ? -32.562 -14.445 -11.945 1 79.31 692 GLY A C 1
ATOM 5425 O O . GLY A 1 692 ? -32.5 -14.781 -10.758 1 79.31 692 GLY A O 1
ATOM 5426 N N . ILE A 1 693 ? -32.625 -13.164 -12.305 1 82.94 693 ILE A N 1
ATOM 5427 C CA . ILE A 1 693 ? -32.438 -12.094 -11.32 1 82.94 693 ILE A CA 1
ATOM 5428 C C . ILE A 1 693 ? -33.656 -12.047 -10.398 1 82.94 693 ILE A C 1
ATOM 5430 O O . ILE A 1 693 ? -33.531 -11.812 -9.195 1 82.94 693 ILE A O 1
ATOM 5434 N N . ASP A 1 694 ? -34.781 -12.414 -10.859 1 80.19 694 ASP A N 1
ATOM 5435 C CA . ASP A 1 694 ? -36 -12.289 -10.094 1 80.19 694 ASP A CA 1
ATOM 5436 C C . ASP A 1 694 ? -36.125 -13.406 -9.062 1 80.19 694 ASP A C 1
ATOM 5438 O O . ASP A 1 694 ? -36.781 -13.242 -8.039 1 80.19 694 ASP A O 1
ATOM 5442 N N . THR A 1 695 ? -35.438 -14.469 -9.336 1 83.69 695 THR A N 1
ATOM 5443 C CA . THR A 1 695 ? -35.562 -15.609 -8.43 1 83.69 695 THR A CA 1
ATOM 5444 C C . THR A 1 695 ? -34.375 -15.641 -7.457 1 83.69 695 THR A C 1
ATOM 5446 O O . THR A 1 695 ? -34.469 -16.281 -6.41 1 83.69 695 THR A O 1
ATOM 5449 N N . LEU A 1 696 ? -33.438 -14.938 -7.82 1 90.44 696 LEU A N 1
ATOM 5450 C CA . LEU A 1 696 ? -32.25 -15.07 -7.023 1 90.44 696 LEU A CA 1
ATOM 5451 C C . LEU A 1 696 ? -32 -13.82 -6.184 1 90.44 696 LEU A C 1
ATOM 5453 O O . LEU A 1 696 ? -31.281 -13.867 -5.18 1 90.44 696 LEU A O 1
ATOM 5457 N N . MET A 1 697 ? -32.594 -12.68 -6.547 1 90.75 697 MET A N 1
ATOM 5458 C CA . MET A 1 697 ? -32.312 -11.422 -5.867 1 90.75 697 MET A CA 1
ATOM 5459 C C . MET A 1 697 ? -33.594 -10.766 -5.363 1 90.75 697 MET A C 1
ATOM 5461 O O . MET A 1 697 ? -34.594 -10.727 -6.078 1 90.75 697 MET A O 1
ATOM 5465 N N . PHE A 1 698 ? -33.5 -10.32 -4.109 1 89.25 698 PHE A N 1
ATOM 5466 C CA . PHE A 1 698 ? -34.625 -9.641 -3.477 1 89.25 698 PHE A CA 1
ATOM 5467 C C . PHE A 1 698 ? -34.219 -8.289 -2.908 1 89.25 698 PHE A C 1
ATOM 5469 O O . PHE A 1 698 ? -33.031 -8.109 -2.541 1 89.25 698 PHE A O 1
ATOM 5476 N N . TYR A 1 699 ? -35.062 -7.418 -2.805 1 84.38 699 TYR A N 1
ATOM 5477 C CA . TYR A 1 699 ? -34.719 -6.051 -2.414 1 84.38 699 TYR A CA 1
ATOM 5478 C C . TYR A 1 699 ? -34.719 -5.906 -0.897 1 84.38 699 TYR A C 1
ATOM 5480 O O . TYR A 1 699 ? -34.156 -4.934 -0.363 1 84.38 699 TYR A O 1
ATOM 5488 N N . SER A 1 700 ? -35.344 -6.82 -0.222 1 86.75 700 SER A N 1
ATOM 5489 C CA . SER A 1 700 ? -35.344 -6.82 1.237 1 86.75 700 SER A CA 1
ATOM 5490 C C . SER A 1 700 ? -35.125 -8.227 1.79 1 86.75 700 SER A C 1
ATOM 5492 O O . SER A 1 700 ? -35.406 -9.211 1.115 1 86.75 700 SER A O 1
ATOM 5494 N N . VAL A 1 701 ? -34.625 -8.266 2.955 1 90.12 701 VAL A N 1
ATOM 5495 C CA . VAL A 1 701 ? -34.375 -9.547 3.605 1 90.12 701 VAL A CA 1
ATOM 5496 C C . VAL A 1 701 ? -35.719 -10.211 3.922 1 90.12 701 VAL A C 1
ATOM 5498 O O . VAL A 1 701 ? -35.875 -11.43 3.777 1 90.12 701 VAL A O 1
ATOM 5501 N N . HIS A 1 702 ? -36.625 -9.406 4.297 1 87.44 702 HIS A N 1
ATOM 5502 C CA . HIS A 1 702 ? -37.938 -9.93 4.664 1 87.44 702 HIS A CA 1
ATOM 5503 C C . HIS A 1 702 ? -38.625 -10.586 3.469 1 87.44 702 HIS A C 1
ATOM 5505 O O . HIS A 1 702 ? -39.219 -11.641 3.609 1 87.44 702 HIS A O 1
ATOM 5511 N N . SER A 1 703 ? -38.5 -9.977 2.312 1 87.31 703 SER A N 1
ATOM 5512 C CA . SER A 1 703 ? -39.062 -10.555 1.103 1 87.31 703 SER A CA 1
ATOM 5513 C C . SER A 1 703 ? -38.406 -11.875 0.743 1 87.31 703 SER A C 1
ATOM 5515 O O . SER A 1 703 ? -39.031 -12.797 0.251 1 87.31 703 SER A O 1
ATOM 5517 N N . ALA A 1 704 ? -37.125 -11.969 0.973 1 91.12 704 ALA A N 1
ATOM 5518 C CA . ALA A 1 704 ? -36.406 -13.195 0.693 1 91.12 704 ALA A CA 1
ATOM 5519 C C . ALA A 1 704 ? -36.812 -14.312 1.643 1 91.12 704 ALA A C 1
ATOM 5521 O O . ALA A 1 704 ? -36.938 -15.469 1.232 1 91.12 704 ALA A O 1
ATOM 5522 N N . VAL A 1 705 ? -37.031 -13.961 2.895 1 91.38 705 VAL A N 1
ATOM 5523 C CA . VAL A 1 705 ? -37.469 -14.945 3.895 1 91.38 705 VAL A CA 1
ATOM 5524 C C . VAL A 1 705 ? -38.844 -15.477 3.549 1 91.38 705 VAL A C 1
ATOM 5526 O O . VAL A 1 705 ? -39.094 -16.688 3.6 1 91.38 705 VAL A O 1
ATOM 5529 N N . ARG A 1 706 ? -39.719 -14.578 3.201 1 87.88 706 ARG A N 1
ATOM 5530 C CA . ARG A 1 706 ? -41.062 -14.984 2.848 1 87.88 706 ARG A CA 1
ATOM 5531 C C . ARG A 1 706 ? -41.062 -15.875 1.613 1 87.88 706 ARG A C 1
ATOM 5533 O O . ARG A 1 706 ? -41.844 -16.828 1.533 1 87.88 706 ARG A O 1
ATOM 5540 N N . TYR A 1 707 ? -40.25 -15.484 0.705 1 88.75 707 TYR A N 1
ATOM 5541 C CA . TYR A 1 707 ? -40.125 -16.297 -0.497 1 88.75 707 TYR A CA 1
ATOM 5542 C C . TYR A 1 707 ? -39.625 -17.688 -0.157 1 88.75 707 TYR A C 1
ATOM 5544 O O . TYR A 1 707 ? -40.125 -18.688 -0.668 1 88.75 707 TYR A O 1
ATOM 5552 N N . ALA A 1 708 ? -38.625 -17.797 0.659 1 90.38 708 ALA A N 1
ATOM 5553 C CA . ALA A 1 708 ? -38 -19.062 1.042 1 90.38 708 ALA A CA 1
ATOM 5554 C C . ALA A 1 708 ? -39 -19.938 1.81 1 90.38 708 ALA A C 1
ATOM 5556 O O . ALA A 1 708 ? -39.031 -21.156 1.631 1 90.38 708 ALA A O 1
ATOM 5557 N N . GLU A 1 709 ? -39.812 -19.328 2.662 1 87.62 709 GLU A N 1
ATOM 5558 C CA . GLU A 1 709 ? -40.812 -20.062 3.428 1 87.62 709 GLU A CA 1
ATOM 5559 C C . GLU A 1 709 ? -41.906 -20.625 2.518 1 87.62 709 GLU A C 1
ATOM 5561 O O . GLU A 1 709 ? -42.344 -21.75 2.697 1 87.62 709 GLU A O 1
ATOM 5566 N N . ALA A 1 710 ? -42.281 -19.812 1.58 1 83.81 710 ALA A N 1
ATOM 5567 C CA . ALA A 1 710 ? -43.312 -20.234 0.647 1 83.81 710 ALA A CA 1
ATOM 5568 C C . ALA A 1 710 ? -42.812 -21.359 -0.261 1 83.81 710 ALA A C 1
ATOM 5570 O O . ALA A 1 710 ? -43.594 -22.266 -0.593 1 83.81 710 ALA A O 1
ATOM 5571 N N . ALA A 1 711 ? -41.656 -21.234 -0.668 1 81.5 711 ALA A N 1
ATOM 5572 C CA . ALA A 1 711 ? -41.062 -22.234 -1.562 1 81.5 711 ALA A CA 1
ATOM 5573 C C . ALA A 1 711 ? -40.938 -23.594 -0.87 1 81.5 711 ALA A C 1
ATOM 5575 O O . ALA A 1 711 ? -41.156 -24.625 -1.5 1 81.5 711 ALA A O 1
ATOM 5576 N N . TRP A 1 712 ? -40.656 -23.578 0.35 1 79.38 712 TRP A N 1
ATOM 5577 C CA . TRP A 1 712 ? -40.531 -24.812 1.105 1 79.38 712 TRP A CA 1
ATOM 5578 C C . TRP A 1 712 ? -41.906 -25.453 1.325 1 79.38 712 TRP A C 1
ATOM 5580 O O . TRP A 1 712 ? -42.031 -26.688 1.257 1 79.38 712 TRP A O 1
ATOM 5590 N N . SER A 1 713 ? -42.906 -24.688 1.587 1 74.12 713 SER A N 1
ATOM 5591 C CA . SER A 1 713 ? -44.25 -25.203 1.843 1 74.12 713 SER A CA 1
ATOM 5592 C C . SER A 1 713 ? -44.812 -25.891 0.604 1 74.12 713 SER A C 1
ATOM 5594 O O . SER A 1 713 ? -45.469 -26.922 0.707 1 74.12 713 SER A O 1
ATOM 5596 N N . VAL A 1 714 ? -44.469 -25.344 -0.448 1 67.38 714 VAL A N 1
ATOM 5597 C CA . VAL A 1 714 ? -44.969 -25.922 -1.695 1 67.38 714 VAL A CA 1
ATOM 5598 C C . VAL A 1 714 ? -44.25 -27.234 -1.989 1 67.38 714 VAL A C 1
ATOM 5600 O O . VAL A 1 714 ? -44.906 -28.203 -2.428 1 67.38 714 VAL A O 1
ATOM 5603 N N . SER A 1 715 ? -43 -27.266 -1.771 1 67.25 715 SER A N 1
ATOM 5604 C CA . SER A 1 715 ? -42.25 -28.484 -2.037 1 67.25 715 SER A CA 1
ATOM 5605 C C . SER A 1 715 ? -42.594 -29.594 -1.062 1 67.25 715 SER A C 1
ATOM 5607 O O . SER A 1 715 ? -42.656 -30.766 -1.436 1 67.25 715 SER A O 1
ATOM 5609 N N . ALA A 1 716 ? -42.938 -29.25 0.153 1 63.84 716 ALA A N 1
ATOM 5610 C CA . ALA A 1 716 ? -43.344 -30.219 1.16 1 63.84 716 ALA A CA 1
ATOM 5611 C C . ALA A 1 716 ? -44.719 -30.781 0.843 1 63.84 716 ALA A C 1
ATOM 5613 O O . ALA A 1 716 ? -44.969 -31.969 1.044 1 63.84 716 ALA A O 1
ATOM 5614 N N . ASP A 1 717 ? -45.594 -29.984 0.328 1 58.56 717 ASP A N 1
ATOM 5615 C CA . ASP A 1 717 ? -46.938 -30.422 -0.017 1 58.56 717 ASP A CA 1
ATOM 5616 C C . ASP A 1 717 ? -46.906 -31.359 -1.229 1 58.56 717 ASP A C 1
ATOM 5618 O O . ASP A 1 717 ? -47.688 -32.312 -1.31 1 58.56 717 ASP A O 1
ATOM 5622 N N . SER A 1 718 ? -45.969 -31.047 -2.053 1 53.62 718 SER A N 1
ATOM 5623 C CA . SER A 1 718 ? -45.906 -31.891 -3.236 1 53.62 718 SER A CA 1
ATOM 5624 C C . SER A 1 718 ? -45.312 -33.25 -2.904 1 53.62 718 SER A C 1
ATOM 5626 O O . SER A 1 718 ? -45.5 -34.219 -3.656 1 53.62 718 SER A O 1
ATOM 5628 N N . SER A 1 719 ? -44.656 -33.406 -1.901 1 49.28 719 SER A N 1
ATOM 5629 C CA . SER A 1 719 ? -44.094 -34.688 -1.501 1 49.28 719 SER A CA 1
ATOM 5630 C C . SER A 1 719 ? -45.125 -35.5 -0.7 1 49.28 719 SER A C 1
ATOM 5632 O O . SER A 1 719 ? -44.906 -36.688 -0.457 1 49.28 719 SER A O 1
ATOM 5634 N N . ILE A 1 720 ? -46.25 -34.969 -0.24 1 41 720 ILE A N 1
ATOM 5635 C CA . ILE A 1 720 ? -47.312 -35.75 0.368 1 41 720 ILE A CA 1
ATOM 5636 C C . ILE A 1 720 ? -48.281 -36.25 -0.714 1 41 720 ILE A C 1
ATOM 5638 O O . ILE A 1 720 ? -48.75 -35.469 -1.529 1 41 720 ILE A O 1
ATOM 5642 N N . MET B 1 1 ? -35.312 21.391 26.719 1 42.09 1 MET B N 1
ATOM 5643 C CA . MET B 1 1 ? -35.062 20.75 25.422 1 42.09 1 MET B CA 1
ATOM 5644 C C . MET B 1 1 ? -34.75 19.281 25.609 1 42.09 1 MET B C 1
ATOM 5646 O O . MET B 1 1 ? -35.219 18.422 24.859 1 42.09 1 MET B O 1
ATOM 5650 N N . GLU B 1 2 ? -33.969 19 26.703 1 51.09 2 GLU B N 1
ATOM 5651 C CA . GLU B 1 2 ? -33.625 17.625 26.984 1 51.09 2 GLU B CA 1
ATOM 5652 C C . GLU B 1 2 ? -34.844 16.797 27.391 1 51.09 2 GLU B C 1
ATOM 5654 O O . GLU B 1 2 ? -35 15.656 26.969 1 51.09 2 GLU B O 1
ATOM 5659 N N . ASN B 1 3 ? -35.688 17.438 28.188 1 52.41 3 ASN B N 1
ATOM 5660 C CA . ASN B 1 3 ? -36.844 16.719 28.719 1 52.41 3 ASN B CA 1
ATOM 5661 C C . ASN B 1 3 ? -37.844 16.422 27.609 1 52.41 3 ASN B C 1
ATOM 5663 O O . ASN B 1 3 ? -38.469 15.352 27.609 1 52.41 3 ASN B O 1
ATOM 5667 N N . GLN B 1 4 ? -37.969 17.359 26.75 1 52.03 4 GLN B N 1
ATOM 5668 C CA . GLN B 1 4 ? -38.969 17.156 25.688 1 52.03 4 GLN B CA 1
ATOM 5669 C C . GLN B 1 4 ? -38.5 16.062 24.719 1 52.03 4 GLN B C 1
ATOM 5671 O O . GLN B 1 4 ? -39.312 15.266 24.25 1 52.03 4 GLN B O 1
ATOM 5676 N N . ASP B 1 5 ? -37.25 16.016 24.469 1 58.53 5 ASP B N 1
ATOM 5677 C CA . ASP B 1 5 ? -36.688 15 23.562 1 58.53 5 ASP B CA 1
ATOM 5678 C C . ASP B 1 5 ? -36.906 13.602 24.141 1 58.53 5 ASP B C 1
ATOM 5680 O O . ASP B 1 5 ? -37.219 12.656 23.406 1 58.53 5 ASP B O 1
ATOM 5684 N N . GLN B 1 6 ? -36.906 13.555 25.484 1 56.78 6 GLN B N 1
ATOM 5685 C CA . GLN B 1 6 ? -37.125 12.273 26.141 1 56.78 6 GLN B CA 1
ATOM 5686 C C . GLN B 1 6 ? -38.594 11.852 26.031 1 56.78 6 GLN B C 1
ATOM 5688 O O . GLN B 1 6 ? -38.906 10.664 25.875 1 56.78 6 GLN B O 1
ATOM 5693 N N . LEU B 1 7 ? -39.438 12.82 26.109 1 52.97 7 LEU B N 1
ATOM 5694 C CA . LEU B 1 7 ? -40.875 12.508 26.031 1 52.97 7 LEU B CA 1
ATOM 5695 C C . LEU B 1 7 ? -41.25 12.031 24.641 1 52.97 7 LEU B C 1
ATOM 5697 O O . LEU B 1 7 ? -42.031 11.094 24.5 1 52.97 7 LEU B O 1
ATOM 5701 N N . ILE B 1 8 ? -40.688 12.656 23.719 1 56.12 8 ILE B N 1
ATOM 5702 C CA . ILE B 1 8 ? -40.969 12.258 22.344 1 56.12 8 ILE B CA 1
ATOM 5703 C C . ILE B 1 8 ? -40.438 10.852 22.094 1 56.12 8 ILE B C 1
ATOM 5705 O O . ILE B 1 8 ? -41.125 10.039 21.438 1 56.12 8 ILE B O 1
ATOM 5709 N N . LYS B 1 9 ? -39.344 10.617 22.703 1 57.94 9 LYS B N 1
ATOM 5710 C CA . LYS B 1 9 ? -38.75 9.281 22.562 1 57.94 9 LYS B CA 1
ATOM 5711 C C . LYS B 1 9 ? -39.656 8.227 23.188 1 57.94 9 LYS B C 1
ATOM 5713 O O . LYS B 1 9 ? -39.812 7.133 22.641 1 57.94 9 LYS B O 1
ATOM 5718 N N . MET B 1 10 ? -40.188 8.586 24.359 1 52.84 10 MET B N 1
ATOM 5719 C CA . MET B 1 10 ? -41.062 7.645 25.047 1 52.84 10 MET B CA 1
ATOM 5720 C C . MET B 1 10 ? -42.312 7.359 24.219 1 52.84 10 MET B C 1
ATOM 5722 O O . MET B 1 10 ? -42.781 6.227 24.203 1 52.84 10 MET B O 1
ATOM 5726 N N . GLU B 1 11 ? -42.719 8.367 23.641 1 51.38 11 GLU B N 1
ATOM 5727 C CA . GLU B 1 11 ? -43.938 8.164 22.828 1 51.38 11 GLU B CA 1
ATOM 5728 C C . GLU B 1 11 ? -43.625 7.344 21.578 1 51.38 11 GLU B C 1
ATOM 5730 O O . GLU B 1 11 ? -44.438 6.508 21.172 1 51.38 11 GLU B O 1
ATOM 5735 N N . ILE B 1 12 ? -42.5 7.641 21.047 1 52.94 12 ILE B N 1
ATOM 5736 C CA . ILE B 1 12 ? -42.125 6.898 19.844 1 52.94 12 ILE B CA 1
ATOM 5737 C C . ILE B 1 12 ? -41.688 5.48 20.234 1 52.94 12 ILE B C 1
ATOM 5739 O O . ILE B 1 12 ? -41.969 4.527 19.484 1 52.94 12 ILE B O 1
ATOM 5743 N N . HIS B 1 13 ? -40.969 5.391 21.344 1 51.31 13 HIS B N 1
ATOM 5744 C CA . HIS B 1 13 ? -40.688 4.047 21.828 1 51.31 13 HIS B CA 1
ATOM 5745 C C . HIS B 1 13 ? -41.969 3.25 22.031 1 51.31 13 HIS B C 1
ATOM 5747 O O . HIS B 1 13 ? -42 2.035 21.828 1 51.31 13 HIS B O 1
ATOM 5753 N N . SER B 1 14 ? -42.875 3.936 22.594 1 47.28 14 SER B N 1
ATOM 5754 C CA . SER B 1 14 ? -44.125 3.227 22.797 1 47.28 14 SER B CA 1
ATOM 5755 C C . SER B 1 14 ? -44.719 2.74 21.469 1 47.28 14 SER B C 1
ATOM 5757 O O . SER B 1 14 ? -45.281 1.649 21.391 1 47.28 14 SER B O 1
ATOM 5759 N N . ASP B 1 15 ? -44.781 3.533 20.609 1 44.97 15 ASP B N 1
ATOM 5760 C CA . ASP B 1 15 ? -45.375 3.057 19.359 1 44.97 15 ASP B CA 1
ATOM 5761 C C . ASP B 1 15 ? -44.438 2.088 18.641 1 44.97 15 ASP B C 1
ATOM 5763 O O . ASP B 1 15 ? -44.875 1.097 18.062 1 44.97 15 ASP B O 1
ATOM 5767 N N . SER B 1 16 ? -43.25 2.506 18.234 1 49.56 16 SER B N 1
ATOM 5768 C CA . SER B 1 16 ? -42.375 1.626 17.484 1 49.56 16 SER B CA 1
ATOM 5769 C C . SER B 1 16 ? -41.531 0.75 18.422 1 49.56 16 SER B C 1
ATOM 5771 O O . SER B 1 16 ? -40.656 1.247 19.141 1 49.56 16 SER B O 1
ATOM 5773 N N . GLN B 1 17 ? -41.969 0.081 19.391 1 47.38 17 GLN B N 1
ATOM 5774 C CA . GLN B 1 17 ? -41.625 -0.862 20.453 1 47.38 17 GLN B CA 1
ATOM 5775 C C . GLN B 1 17 ? -40.312 -1.554 20.156 1 47.38 17 GLN B C 1
ATOM 5777 O O . GLN B 1 17 ? -40.125 -2.723 20.516 1 47.38 17 GLN B O 1
ATOM 5782 N N . ILE B 1 18 ? -39.562 -1.341 19.281 1 55.31 18 ILE B N 1
ATOM 5783 C CA . ILE B 1 18 ? -38.469 -2.287 19.109 1 55.31 18 ILE B CA 1
ATOM 5784 C C . ILE B 1 18 ? -37.406 -2.068 20.203 1 55.31 18 ILE B C 1
ATOM 5786 O O . ILE B 1 18 ? -36.719 -1.04 20.219 1 55.31 18 ILE B O 1
ATOM 5790 N N . TYR B 1 19 ? -37.719 -2.586 21.422 1 55.72 19 TYR B N 1
ATOM 5791 C CA . TYR B 1 19 ? -36.688 -2.561 22.469 1 55.72 19 TYR B CA 1
ATOM 5792 C C . TYR B 1 19 ? -35.5 -3.467 22.109 1 55.72 19 TYR B C 1
ATOM 5794 O O . TYR B 1 19 ? -35.656 -4.688 22.016 1 55.72 19 TYR B O 1
ATOM 5802 N N . ILE B 1 20 ? -34.5 -2.879 21.547 1 65.81 20 ILE B N 1
ATOM 5803 C CA . ILE B 1 20 ? -33.312 -3.652 21.25 1 65.81 20 ILE B CA 1
ATOM 5804 C C . ILE B 1 20 ? -32.281 -3.41 22.328 1 65.81 20 ILE B C 1
ATOM 5806 O O . ILE B 1 20 ? -31.984 -2.262 22.688 1 65.81 20 ILE B O 1
ATOM 5810 N N . GLU B 1 21 ? -32.062 -4.457 23.172 1 71.75 21 GLU B N 1
ATOM 5811 C CA . GLU B 1 21 ? -31.031 -4.363 24.188 1 71.75 21 GLU B CA 1
ATOM 5812 C C . GLU B 1 21 ? -29.719 -4.977 23.688 1 71.75 21 GLU B C 1
ATOM 5814 O O . GLU B 1 21 ? -29.719 -6.09 23.156 1 71.75 21 GLU B O 1
ATOM 5819 N N . ARG B 1 22 ? -28.703 -4.164 23.75 1 77.06 22 ARG B N 1
ATOM 5820 C CA . ARG B 1 22 ? -27.391 -4.648 23.344 1 77.06 22 ARG B CA 1
ATOM 5821 C C . ARG B 1 22 ? -26.781 -5.547 24.406 1 77.06 22 ARG B C 1
ATOM 5823 O O . ARG B 1 22 ? -26.922 -5.293 25.609 1 77.06 22 ARG B O 1
ATOM 5830 N N . THR B 1 23 ? -26.234 -6.633 23.844 1 74.19 23 THR B N 1
ATOM 5831 C CA . THR B 1 23 ? -25.562 -7.559 24.75 1 74.19 23 THR B CA 1
ATOM 5832 C C . THR B 1 23 ? -24.203 -7.012 25.172 1 74.19 23 THR B C 1
ATOM 5834 O O . THR B 1 23 ? -23.453 -6.48 24.344 1 74.19 23 THR B O 1
ATOM 5837 N N . GLU B 1 24 ? -23.953 -6.781 26.391 1 64.88 24 GLU B N 1
ATOM 5838 C CA . GLU B 1 24 ? -22.641 -6.336 26.875 1 64.88 24 GLU B CA 1
ATOM 5839 C C . GLU B 1 24 ? -21.578 -7.406 26.656 1 64.88 24 GLU B C 1
ATOM 5841 O O . GLU B 1 24 ? -21.75 -8.547 27.094 1 64.88 24 GLU B O 1
ATOM 5846 N N . ARG B 1 25 ? -20.703 -7.258 25.797 1 59.62 25 ARG B N 1
ATOM 5847 C CA . ARG B 1 25 ? -19.656 -8.234 25.547 1 59.62 25 ARG B CA 1
ATOM 5848 C C . ARG B 1 25 ? -18.609 -8.195 26.672 1 59.62 25 ARG B C 1
ATOM 5850 O O . ARG B 1 25 ? -18.203 -7.121 27.109 1 59.62 25 ARG B O 1
ATOM 5857 N N . GLU B 1 26 ? -18.469 -9.266 27.25 1 63.03 26 GLU B N 1
ATOM 5858 C CA . GLU B 1 26 ? -17.391 -9.383 28.234 1 63.03 26 GLU B CA 1
ATOM 5859 C C . GLU B 1 26 ? -16.016 -9.234 27.594 1 63.03 26 GLU B C 1
ATOM 5861 O O . GLU B 1 26 ? -15.766 -9.82 26.531 1 63.03 26 GLU B O 1
ATOM 5866 N N . LYS B 1 27 ? -15.273 -8.227 27.938 1 62.38 27 LYS B N 1
ATOM 5867 C CA . LYS B 1 27 ? -13.906 -8.055 27.469 1 62.38 27 LYS B CA 1
ATOM 5868 C C . LYS B 1 27 ? -13.07 -9.305 27.75 1 62.38 27 LYS B C 1
ATOM 5870 O O . LYS B 1 27 ? -12.992 -9.766 28.891 1 62.38 27 LYS B O 1
ATOM 5875 N N . PRO B 1 28 ? -12.742 -9.922 26.547 1 63.84 28 PRO B N 1
ATOM 5876 C CA . PRO B 1 28 ? -11.93 -11.102 26.828 1 63.84 28 PRO B CA 1
ATOM 5877 C C . PRO B 1 28 ? -10.656 -10.766 27.609 1 63.84 28 PRO B C 1
ATOM 5879 O O . PRO B 1 28 ? -10.031 -9.734 27.359 1 63.84 28 PRO B O 1
ATOM 5882 N N . LYS B 1 29 ? -10.406 -11.336 28.766 1 69.12 29 LYS B N 1
ATOM 5883 C CA . LYS B 1 29 ? -9.164 -11.188 29.531 1 69.12 29 LYS B CA 1
ATOM 5884 C C . LYS B 1 29 ? -7.961 -11.609 28.688 1 69.12 29 LYS B C 1
ATOM 5886 O O . LYS B 1 29 ? -7.648 -12.797 28.594 1 69.12 29 LYS B O 1
ATOM 5891 N N . VAL B 1 30 ? -7.395 -10.648 27.844 1 72.31 30 VAL B N 1
ATOM 5892 C CA . VAL B 1 30 ? -6.281 -10.867 26.922 1 72.31 30 VAL B CA 1
ATOM 5893 C C . VAL B 1 30 ? -5.203 -11.703 27.609 1 72.31 30 VAL B C 1
ATOM 5895 O O . VAL B 1 30 ? -4.613 -12.594 27 1 72.31 30 VAL B O 1
ATOM 5898 N N . LYS B 1 31 ? -4.969 -11.445 28.859 1 74.25 31 LYS B N 1
ATOM 5899 C CA . LYS B 1 31 ? -3.932 -12.156 29.609 1 74.25 31 LYS B CA 1
ATOM 5900 C C . LYS B 1 31 ? -4.262 -13.648 29.734 1 74.25 31 LYS B C 1
ATOM 5902 O O . LYS B 1 31 ? -3.377 -14.492 29.609 1 74.25 31 LYS B O 1
ATOM 5907 N N . GLU B 1 32 ? -5.504 -13.852 29.906 1 75.56 32 GLU B N 1
ATOM 5908 C CA . GLU B 1 32 ? -5.891 -15.25 30.047 1 75.56 32 GLU B CA 1
ATOM 5909 C C . GLU B 1 32 ? -5.832 -15.992 28.719 1 75.56 32 GLU B C 1
ATOM 5911 O O . GLU B 1 32 ? -5.469 -17.172 28.672 1 75.56 32 GLU B O 1
ATOM 5916 N N . ILE B 1 33 ? -6.113 -15.234 27.719 1 75.31 33 ILE B N 1
ATOM 5917 C CA . ILE B 1 33 ? -6.086 -15.852 26.391 1 75.31 33 ILE B CA 1
ATOM 5918 C C . ILE B 1 33 ? -4.641 -16.172 26.016 1 75.31 33 ILE B C 1
ATOM 5920 O O . ILE B 1 33 ? -4.355 -17.25 25.484 1 75.31 33 ILE B O 1
ATOM 5924 N N . ILE B 1 34 ? -3.768 -15.234 26.359 1 74.75 34 ILE B N 1
ATOM 5925 C CA . ILE B 1 34 ? -2.357 -15.445 26.047 1 74.75 34 ILE B CA 1
ATOM 5926 C C . ILE B 1 34 ? -1.807 -16.594 26.906 1 74.75 34 ILE B C 1
ATOM 5928 O O . ILE B 1 34 ? -1.048 -17.422 26.406 1 74.75 34 ILE B O 1
ATOM 5932 N N . LYS B 1 35 ? -2.158 -16.625 28.172 1 73.88 35 LYS B N 1
ATOM 5933 C CA . LYS B 1 35 ? -1.692 -17.672 29.062 1 73.88 35 LYS B CA 1
ATOM 5934 C C . LYS B 1 35 ? -2.188 -19.047 28.594 1 73.88 35 LYS B C 1
ATOM 5936 O O . LYS B 1 35 ? -1.442 -20.031 28.625 1 73.88 35 LYS B O 1
ATOM 5941 N N . LYS B 1 36 ? -3.367 -18.984 28.172 1 75.12 36 LYS B N 1
ATOM 5942 C CA . LYS B 1 36 ? -3.928 -20.234 27.688 1 75.12 36 LYS B CA 1
ATOM 5943 C C . LYS B 1 36 ? -3.244 -20.688 26.406 1 75.12 36 LYS B C 1
ATOM 5945 O O . LYS B 1 36 ? -2.945 -21.859 26.219 1 75.12 36 LYS B O 1
ATOM 5950 N N . LYS B 1 37 ? -3.039 -19.688 25.609 1 74.75 37 LYS B N 1
ATOM 5951 C CA . LYS B 1 37 ? -2.385 -20.016 24.344 1 74.75 37 LYS B CA 1
ATOM 5952 C C . LYS B 1 37 ? -0.938 -20.438 24.562 1 74.75 37 LYS B C 1
ATOM 5954 O O . LYS B 1 37 ? -0.445 -21.359 23.906 1 74.75 37 LYS B O 1
ATOM 5959 N N . LEU B 1 38 ? -0.255 -19.812 25.484 1 70.19 38 LEU B N 1
ATOM 5960 C CA . LEU B 1 38 ? 1.122 -20.156 25.812 1 70.19 38 LEU B CA 1
ATOM 5961 C C . LEU B 1 38 ? 1.189 -21.531 26.484 1 70.19 38 LEU B C 1
ATOM 5963 O O . LEU B 1 38 ? 2.092 -22.312 26.188 1 70.19 38 LEU B O 1
ATOM 5967 N N . LYS B 1 39 ? 0.298 -21.734 27.328 1 68.31 39 LYS B N 1
ATOM 5968 C CA . LYS B 1 39 ? 0.259 -23.031 28 1 68.31 39 LYS B CA 1
ATOM 5969 C C . LYS B 1 39 ? -0.02 -24.156 27 1 68.31 39 LYS B C 1
ATOM 5971 O O . LYS B 1 39 ? 0.584 -25.234 27.078 1 68.31 39 LYS B O 1
ATOM 5976 N N . LYS B 1 40 ? -0.894 -23.828 26.156 1 69.69 40 LYS B N 1
ATOM 5977 C CA . LYS B 1 40 ? -1.26 -24.828 25.141 1 69.69 40 LYS B CA 1
ATOM 5978 C C . LYS B 1 40 ? -0.11 -25.078 24.172 1 69.69 40 LYS B C 1
ATOM 5980 O O . LYS B 1 40 ? 0.149 -26.219 23.797 1 69.69 40 LYS B O 1
ATOM 5985 N N . ASN B 1 41 ? 0.604 -24.016 23.859 1 64.81 41 ASN B N 1
ATOM 5986 C CA . ASN B 1 41 ? 1.663 -24.125 22.859 1 64.81 41 ASN B CA 1
ATOM 5987 C C . ASN B 1 41 ? 2.979 -24.578 23.484 1 64.81 41 ASN B C 1
ATOM 5989 O O . ASN B 1 41 ? 3.826 -25.172 22.812 1 64.81 41 ASN B O 1
ATOM 5993 N N . CYS B 1 42 ? 3.184 -24.328 24.797 1 65.5 42 CYS B N 1
ATOM 5994 C CA . CYS B 1 42 ? 4.461 -24.625 25.438 1 65.5 42 CYS B CA 1
ATOM 5995 C C . CYS B 1 42 ? 4.383 -25.938 26.203 1 65.5 42 CYS B C 1
ATOM 5997 O O . CYS B 1 42 ? 5.305 -26.281 26.953 1 65.5 42 CYS B O 1
ATOM 5999 N N . SER B 1 43 ? 3.332 -26.594 26.234 1 68 43 SER B N 1
ATOM 6000 C CA . SER B 1 43 ? 3.324 -27.875 26.953 1 68 43 SER B CA 1
ATOM 6001 C C . SER B 1 43 ? 3.922 -28.984 26.094 1 68 43 SER B C 1
ATOM 6003 O O . SER B 1 43 ? 3.562 -29.125 24.922 1 68 43 SER B O 1
ATOM 6005 N N . CYS B 1 44 ? 5.227 -29.391 26.281 1 65.38 44 CYS B N 1
ATOM 6006 C CA . CYS B 1 44 ? 5.977 -30.391 25.531 1 65.38 44 CYS B CA 1
ATOM 6007 C C . CYS B 1 44 ? 5.539 -31.797 25.906 1 65.38 44 CYS B C 1
ATOM 6009 O O . CYS B 1 44 ? 5.672 -32.188 27.062 1 65.38 44 CYS B O 1
ATOM 6011 N N . SER B 1 45 ? 4.48 -32.25 25.5 1 74.62 45 SER B N 1
ATOM 6012 C CA . SER B 1 45 ? 4.168 -33.688 25.672 1 74.62 45 SER B CA 1
ATOM 6013 C C . SER B 1 45 ? 4.641 -34.5 24.484 1 74.62 45 SER B C 1
ATOM 6015 O O . SER B 1 45 ? 4.859 -33.969 23.391 1 74.62 45 SER B O 1
ATOM 6017 N N . LEU B 1 46 ? 5.152 -35.75 24.734 1 76.81 46 LEU B N 1
ATOM 6018 C CA . LEU B 1 46 ? 5.613 -36.688 23.719 1 76.81 46 LEU B CA 1
ATOM 6019 C C . LEU B 1 46 ? 4.598 -36.812 22.578 1 76.81 46 LEU B C 1
ATOM 6021 O O . LEU B 1 46 ? 4.977 -36.906 21.422 1 76.81 46 LEU B O 1
ATOM 6025 N N . HIS B 1 47 ? 3.369 -36.781 22.906 1 78.62 47 HIS B N 1
ATOM 6026 C CA . HIS B 1 47 ? 2.32 -36.875 21.906 1 78.62 47 HIS B CA 1
ATOM 6027 C C . HIS B 1 47 ? 2.303 -35.625 21.016 1 78.62 47 HIS B C 1
ATOM 6029 O O . HIS B 1 47 ? 2.074 -35.719 19.812 1 78.62 47 HIS B O 1
ATOM 6035 N N . LYS B 1 48 ? 2.643 -34.594 21.641 1 79.62 48 LYS B N 1
ATOM 6036 C CA . LYS B 1 48 ? 2.674 -33.344 20.875 1 79.62 48 LYS B CA 1
ATOM 6037 C C . LYS B 1 48 ? 3.852 -33.312 19.906 1 79.62 48 LYS B C 1
ATOM 6039 O O . LYS B 1 48 ? 3.732 -32.812 18.781 1 79.62 48 LYS B O 1
ATOM 6044 N N . VAL B 1 49 ? 4.945 -33.969 20.391 1 80.19 49 VAL B N 1
ATOM 6045 C CA . VAL B 1 49 ? 6.129 -34.031 19.547 1 80.19 49 VAL B CA 1
ATOM 6046 C C . VAL B 1 49 ? 5.855 -34.938 18.344 1 80.19 49 VAL B C 1
ATOM 6048 O O . VAL B 1 49 ? 6.254 -34.625 17.219 1 80.19 49 VAL B O 1
ATOM 6051 N N . LYS B 1 50 ? 5.273 -36 18.609 1 82.31 50 LYS B N 1
ATOM 6052 C CA . LYS B 1 50 ? 4.922 -36.938 17.516 1 82.31 50 LYS B CA 1
ATOM 6053 C C . LYS B 1 50 ? 3.977 -36.25 16.531 1 82.31 50 LYS B C 1
ATOM 6055 O O . LYS B 1 50 ? 4.137 -36.406 15.312 1 82.31 50 LYS B O 1
ATOM 6060 N N . ASN B 1 51 ? 3.158 -35.531 17.062 1 80.88 51 ASN B N 1
ATOM 6061 C CA . ASN B 1 51 ? 2.213 -34.844 16.203 1 80.88 51 ASN B CA 1
ATOM 6062 C C . ASN B 1 51 ? 2.895 -33.719 15.398 1 80.88 51 ASN B C 1
ATOM 6064 O O . ASN B 1 51 ? 2.531 -33.469 14.25 1 80.88 51 ASN B O 1
ATOM 6068 N N . ILE B 1 52 ? 3.857 -33.156 16.031 1 81.12 52 ILE B N 1
ATOM 6069 C CA . ILE B 1 52 ? 4.602 -32.125 15.344 1 81.12 52 ILE B CA 1
ATOM 6070 C C . ILE B 1 52 ? 5.438 -32.719 14.219 1 81.12 52 ILE B C 1
ATOM 6072 O O . ILE B 1 52 ? 5.492 -32.156 13.117 1 81.12 52 ILE B O 1
ATOM 6076 N N . ILE B 1 53 ? 5.984 -33.906 14.477 1 84.62 53 ILE B N 1
ATOM 6077 C CA . ILE B 1 53 ? 6.824 -34.562 13.477 1 84.62 53 ILE B CA 1
ATOM 6078 C C . ILE B 1 53 ? 5.949 -35.062 12.336 1 84.62 53 ILE B C 1
ATOM 6080 O O . ILE B 1 53 ? 6.293 -34.906 11.164 1 84.62 53 ILE B O 1
ATOM 6084 N N . THR B 1 54 ? 4.887 -35.594 12.68 1 84.19 54 THR B N 1
ATOM 6085 C CA . THR B 1 54 ? 3.994 -36.125 11.648 1 84.19 54 THR B CA 1
ATOM 6086 C C . THR B 1 54 ? 3.34 -35 10.875 1 84.19 54 THR B C 1
ATOM 6088 O O . THR B 1 54 ? 2.977 -35.156 9.711 1 84.19 54 THR B O 1
ATOM 6091 N N . GLY B 1 55 ? 3.285 -33.906 11.547 1 84.06 55 GLY B N 1
ATOM 6092 C CA . GLY B 1 55 ? 2.758 -32.75 10.867 1 84.06 55 GLY B CA 1
ATOM 6093 C C . GLY B 1 55 ? 3.758 -32.094 9.922 1 84.06 55 GLY B C 1
ATOM 6094 O O . GLY B 1 55 ? 3.383 -31.594 8.867 1 84.06 55 GLY B O 1
ATOM 6095 N N . PHE B 1 56 ? 4.965 -32.281 10.344 1 89 56 PHE B N 1
ATOM 6096 C CA . PHE B 1 56 ? 6.031 -31.688 9.539 1 89 56 PHE B CA 1
ATOM 6097 C C . PHE B 1 56 ? 6.387 -32.594 8.367 1 89 56 PHE B C 1
ATOM 6099 O O . PHE B 1 56 ? 6.836 -32.125 7.324 1 89 56 PHE B O 1
ATOM 6106 N N . PHE B 1 57 ? 6.211 -33.906 8.5 1 92.94 57 PHE B N 1
ATOM 6107 C CA . PHE B 1 57 ? 6.438 -34.906 7.449 1 92.94 57 PHE B CA 1
ATOM 6108 C C . PHE B 1 57 ? 5.16 -35.688 7.156 1 92.94 57 PHE B C 1
ATOM 6110 O O . PHE B 1 57 ? 5.02 -36.812 7.57 1 92.94 57 PHE B O 1
ATOM 6117 N N . PRO B 1 58 ? 4.355 -35.125 6.352 1 90.75 58 PRO B N 1
ATOM 6118 C CA . PRO B 1 58 ? 3.074 -35.781 6.059 1 90.75 58 PRO B CA 1
ATOM 6119 C C . PRO B 1 58 ? 3.234 -37.156 5.449 1 90.75 58 PRO B C 1
ATOM 6121 O O . PRO B 1 58 ? 2.305 -37.969 5.496 1 90.75 58 PRO B O 1
ATOM 6124 N N . VAL B 1 59 ? 4.402 -37.531 4.898 1 91.81 59 VAL B N 1
ATOM 6125 C CA . VAL B 1 59 ? 4.652 -38.812 4.285 1 91.81 59 VAL B CA 1
ATOM 6126 C C . VAL B 1 59 ? 4.492 -39.938 5.328 1 91.81 59 VAL B C 1
ATOM 6128 O O . VAL B 1 59 ? 4.082 -41.031 5.004 1 91.81 59 VAL B O 1
ATOM 6131 N N . LEU B 1 60 ? 4.707 -39.625 6.555 1 91.38 60 LEU B N 1
ATOM 6132 C CA . LEU B 1 60 ? 4.637 -40.594 7.629 1 91.38 60 LEU B CA 1
ATOM 6133 C C . LEU B 1 60 ? 3.189 -40.938 7.973 1 91.38 60 LEU B C 1
ATOM 6135 O O . LEU B 1 60 ? 2.912 -42 8.562 1 91.38 60 LEU B O 1
ATOM 6139 N N . GLN B 1 61 ? 2.289 -40.094 7.531 1 88.12 61 GLN B N 1
ATOM 6140 C CA . GLN B 1 61 ? 0.879 -40.312 7.836 1 88.12 61 GLN B CA 1
ATOM 6141 C C . GLN B 1 61 ? 0.183 -41.094 6.715 1 88.12 61 GLN B C 1
ATOM 6143 O O . GLN B 1 61 ? -0.549 -42.031 6.973 1 88.12 61 GLN B O 1
ATOM 6148 N N . TRP B 1 62 ? 0.422 -40.75 5.473 1 88.38 62 TRP B N 1
ATOM 6149 C CA . TRP B 1 62 ? -0.355 -41.344 4.391 1 88.38 62 TRP B CA 1
ATOM 6150 C C . TRP B 1 62 ? 0.375 -42.531 3.789 1 88.38 62 TRP B C 1
ATOM 6152 O O . TRP B 1 62 ? -0.252 -43.438 3.213 1 88.38 62 TRP B O 1
ATOM 6162 N N . LEU B 1 63 ? 1.762 -42.719 3.9 1 90.25 63 LEU B N 1
ATOM 6163 C CA . LEU B 1 63 ? 2.518 -43.781 3.258 1 90.25 63 LEU B CA 1
ATOM 6164 C C . LEU B 1 63 ? 2.119 -45.125 3.816 1 90.25 63 LEU B C 1
ATOM 6166 O O . LEU B 1 63 ? 1.966 -46.094 3.064 1 90.25 63 LEU B O 1
ATOM 6170 N N . PRO B 1 64 ? 1.91 -45.188 5.145 1 90 64 PRO B N 1
ATOM 6171 C CA . PRO B 1 64 ? 1.506 -46.469 5.691 1 90 64 PRO B CA 1
ATOM 6172 C C . PRO B 1 64 ? 0.094 -46.875 5.273 1 90 64 PRO B C 1
ATOM 6174 O O . PRO B 1 64 ? -0.243 -48.062 5.285 1 90 64 PRO B O 1
ATOM 6177 N N . LYS B 1 65 ? -0.672 -45.938 4.898 1 89.5 65 LYS B N 1
ATOM 6178 C CA . LYS B 1 65 ? -2.047 -46.188 4.484 1 89.5 65 LYS B CA 1
ATOM 6179 C C . LYS B 1 65 ? -2.148 -46.312 2.965 1 89.5 65 LYS B C 1
ATOM 6181 O O . LYS B 1 65 ? -3.25 -46.375 2.414 1 89.5 65 LYS B O 1
ATOM 6186 N N . TYR B 1 66 ? -0.997 -46.438 2.346 1 91.44 66 TYR B N 1
ATOM 6187 C CA . TYR B 1 66 ? -0.953 -46.5 0.889 1 91.44 66 TYR B CA 1
ATOM 6188 C C . TYR B 1 66 ? -1.438 -47.844 0.369 1 91.44 66 TYR B C 1
ATOM 6190 O O . TYR B 1 66 ? -0.937 -48.906 0.779 1 91.44 66 TYR B O 1
ATOM 6198 N N . ASN B 1 67 ? -2.467 -47.75 -0.43 1 90.94 67 ASN B N 1
ATOM 6199 C CA . ASN B 1 67 ? -2.969 -48.969 -1.072 1 90.94 67 ASN B CA 1
ATOM 6200 C C . ASN B 1 67 ? -2.156 -49.312 -2.314 1 90.94 67 ASN B C 1
ATOM 6202 O O . ASN B 1 67 ? -2.434 -48.812 -3.406 1 90.94 67 ASN B O 1
ATOM 6206 N N . ILE B 1 68 ? -1.298 -50.25 -2.266 1 89.88 68 ILE B N 1
ATOM 6207 C CA . ILE B 1 68 ? -0.343 -50.594 -3.312 1 89.88 68 ILE B CA 1
ATOM 6208 C C . ILE B 1 68 ? -1.083 -51.156 -4.516 1 89.88 68 ILE B C 1
ATOM 6210 O O . ILE B 1 68 ? -0.747 -50.844 -5.664 1 89.88 68 ILE B O 1
ATOM 6214 N N . LYS B 1 69 ? -2.061 -51.906 -4.336 1 88.69 69 LYS B N 1
ATOM 6215 C CA . LYS B 1 69 ? -2.748 -52.625 -5.418 1 88.69 69 LYS B CA 1
ATOM 6216 C C . LYS B 1 69 ? -3.57 -51.656 -6.262 1 88.69 69 LYS B C 1
ATOM 6218 O O . LYS B 1 69 ? -3.576 -51.75 -7.492 1 88.69 69 LYS B O 1
ATOM 6223 N N . LYS B 1 70 ? -4.039 -50.625 -5.641 1 87.88 70 LYS B N 1
ATOM 6224 C CA . LYS B 1 70 ? -4.977 -49.781 -6.352 1 87.88 70 LYS B CA 1
ATOM 6225 C C . LYS B 1 70 ? -4.277 -48.531 -6.891 1 87.88 70 LYS B C 1
ATOM 6227 O O . LYS B 1 70 ? -4.637 -48 -7.953 1 87.88 70 LYS B O 1
ATOM 6232 N N . TRP B 1 71 ? -3.186 -48.094 -6.227 1 91.06 71 TRP B N 1
ATOM 6233 C CA . TRP B 1 71 ? -2.701 -46.75 -6.531 1 91.06 71 TRP B CA 1
ATOM 6234 C C . TRP B 1 71 ? -1.338 -46.812 -7.211 1 91.06 71 TRP B C 1
ATOM 6236 O O . TRP B 1 71 ? -0.913 -45.844 -7.844 1 91.06 71 TRP B O 1
ATOM 6246 N N . ILE B 1 72 ? -0.637 -47.906 -7.254 1 92.69 72 ILE B N 1
ATOM 6247 C CA . ILE B 1 72 ? 0.755 -47.938 -7.688 1 92.69 72 ILE B CA 1
ATOM 6248 C C . ILE B 1 72 ? 0.831 -47.781 -9.203 1 92.69 72 ILE B C 1
ATOM 6250 O O . ILE B 1 72 ? 1.762 -47.156 -9.719 1 92.69 72 ILE B O 1
ATOM 6254 N N . VAL B 1 73 ? -0.097 -48.375 -9.93 1 91.81 73 VAL B N 1
ATOM 6255 C CA . VAL B 1 73 ? -0.073 -48.281 -11.391 1 91.81 73 VAL B CA 1
ATOM 6256 C C . VAL B 1 73 ? -0.317 -46.844 -11.82 1 91.81 73 VAL B C 1
ATOM 6258 O O . VAL B 1 73 ? 0.398 -46.312 -12.68 1 91.81 73 VAL B O 1
ATOM 6261 N N . GLY B 1 74 ? -1.276 -46.188 -11.289 1 91.25 74 GLY B N 1
ATOM 6262 C CA . GLY B 1 74 ? -1.564 -44.781 -11.602 1 91.25 74 GLY B CA 1
ATOM 6263 C C . GLY B 1 74 ? -0.425 -43.844 -11.258 1 91.25 74 GLY B C 1
ATOM 6264 O O . GLY B 1 74 ? -0.066 -42.969 -12.055 1 91.25 74 GLY B O 1
ATOM 6265 N N . ASP B 1 75 ? 0.121 -44 -10.148 1 94.69 75 ASP B N 1
ATOM 6266 C CA . ASP B 1 75 ? 1.227 -43.156 -9.703 1 94.69 75 ASP B CA 1
ATOM 6267 C C . ASP B 1 75 ? 2.477 -43.406 -10.547 1 94.69 75 ASP B C 1
ATOM 6269 O O . ASP B 1 75 ? 3.23 -42.5 -10.836 1 94.69 75 ASP B O 1
ATOM 6273 N N . ALA B 1 76 ? 2.695 -44.656 -10.969 1 94.44 76 ALA B N 1
ATOM 6274 C CA . ALA B 1 76 ? 3.865 -44.969 -11.781 1 94.44 76 ALA B CA 1
ATOM 6275 C C . ALA B 1 76 ? 3.748 -44.375 -13.18 1 94.44 76 ALA B C 1
ATOM 6277 O O . ALA B 1 76 ? 4.711 -43.781 -13.695 1 94.44 76 ALA B O 1
ATOM 6278 N N . ILE B 1 77 ? 2.605 -44.5 -13.742 1 92.5 77 ILE B N 1
ATOM 6279 C CA . ILE B 1 77 ? 2.387 -43.969 -15.078 1 92.5 77 ILE B CA 1
ATOM 6280 C C . ILE B 1 77 ? 2.496 -42.438 -15.031 1 92.5 77 ILE B C 1
ATOM 6282 O O . ILE B 1 77 ? 3.123 -41.812 -15.898 1 92.5 77 ILE B O 1
ATOM 6286 N N . SER B 1 78 ? 1.897 -41.906 -14.039 1 93.62 78 SER B N 1
ATOM 6287 C CA . SER B 1 78 ? 1.958 -40.469 -13.883 1 93.62 78 SER B CA 1
ATOM 6288 C C . SER B 1 78 ? 3.395 -39.969 -13.688 1 93.62 78 SER B C 1
ATOM 6290 O O . SER B 1 78 ? 3.807 -38.969 -14.273 1 93.62 78 SER B O 1
ATOM 6292 N N . GLY B 1 79 ? 4.129 -40.625 -12.875 1 94.38 79 GLY B N 1
ATOM 6293 C CA . GLY B 1 79 ? 5.52 -40.281 -12.656 1 94.38 79 GLY B CA 1
ATOM 6294 C C . GLY B 1 79 ? 6.363 -40.375 -13.914 1 94.38 79 GLY B C 1
ATOM 6295 O O . GLY B 1 79 ? 7.215 -39.5 -14.164 1 94.38 79 GLY B O 1
ATOM 6296 N N . LEU B 1 80 ? 6.102 -41.344 -14.695 1 92.94 80 LEU B N 1
ATOM 6297 C CA . LEU B 1 80 ? 6.832 -41.562 -15.945 1 92.94 80 LEU B CA 1
ATOM 6298 C C . LEU B 1 80 ? 6.512 -40.469 -16.953 1 92.94 80 LEU B C 1
ATOM 6300 O O . LEU B 1 80 ? 7.414 -39.906 -17.578 1 92.94 80 LEU B O 1
ATOM 6304 N N . LEU B 1 81 ? 5.277 -40.156 -17.031 1 90.94 81 LEU B N 1
ATOM 6305 C CA . LEU B 1 81 ? 4.852 -39.156 -18 1 90.94 81 LEU B CA 1
ATOM 6306 C C . LEU B 1 81 ? 5.383 -37.781 -17.625 1 90.94 81 LEU B C 1
ATOM 6308 O O . LEU B 1 81 ? 5.797 -37 -18.5 1 90.94 81 LEU B O 1
ATOM 6312 N N . VAL B 1 82 ? 5.348 -37.469 -16.375 1 92.94 82 VAL B N 1
ATOM 6313 C CA . VAL B 1 82 ? 5.875 -36.188 -15.914 1 92.94 82 VAL B CA 1
ATOM 6314 C C . VAL B 1 82 ? 7.375 -36.125 -16.172 1 92.94 82 VAL B C 1
ATOM 6316 O O . VAL B 1 82 ? 7.895 -35.062 -16.594 1 92.94 82 VAL B O 1
ATOM 6319 N N . ALA B 1 83 ? 8.078 -37.188 -15.961 1 93.12 83 ALA B N 1
ATOM 6320 C CA . ALA B 1 83 ? 9.523 -37.25 -16.156 1 93.12 83 ALA B CA 1
ATOM 6321 C C . ALA B 1 83 ? 9.883 -37 -17.625 1 93.12 83 ALA B C 1
ATOM 6323 O O . ALA B 1 83 ? 10.867 -36.312 -17.922 1 93.12 83 ALA B O 1
ATOM 6324 N N . VAL B 1 84 ? 9.148 -37.5 -18.469 1 88.12 84 VAL B N 1
ATOM 6325 C CA . VAL B 1 84 ? 9.406 -37.406 -19.906 1 88.12 84 VAL B CA 1
ATOM 6326 C C . VAL B 1 84 ? 9.305 -35.938 -20.344 1 88.12 84 VAL B C 1
ATOM 6328 O O . VAL B 1 84 ? 10.047 -35.5 -21.219 1 88.12 84 VAL B O 1
ATOM 6331 N N . VAL B 1 85 ? 8.492 -35.25 -19.734 1 88.69 85 VAL B N 1
ATOM 6332 C CA . VAL B 1 85 ? 8.328 -33.812 -20.062 1 88.69 85 VAL B CA 1
ATOM 6333 C C . VAL B 1 85 ? 9.336 -33 -19.281 1 88.69 85 VAL B C 1
ATOM 6335 O O . VAL B 1 85 ? 9.883 -32.031 -19.812 1 88.69 85 VAL B O 1
ATOM 6338 N N . LEU B 1 86 ? 9.602 -33.375 -18.125 1 92.5 86 LEU B N 1
ATOM 6339 C CA . LEU B 1 86 ? 10.43 -32.625 -17.188 1 92.5 86 LEU B CA 1
ATOM 6340 C C . LEU B 1 86 ? 11.883 -32.625 -17.625 1 92.5 86 LEU B C 1
ATOM 6342 O O . LEU B 1 86 ? 12.578 -31.609 -17.516 1 92.5 86 LEU B O 1
ATOM 6346 N N . VAL B 1 87 ? 12.391 -33.656 -18.156 1 90.44 87 VAL B N 1
ATOM 6347 C CA . VAL B 1 87 ? 13.812 -33.844 -18.438 1 90.44 87 VAL B CA 1
ATOM 6348 C C . VAL B 1 87 ? 14.242 -32.875 -19.547 1 90.44 87 VAL B C 1
ATOM 6350 O O . VAL B 1 87 ? 15.148 -32.062 -19.359 1 90.44 87 VAL B O 1
ATOM 6353 N N . PRO B 1 88 ? 13.586 -32.906 -20.672 1 89.44 88 PRO B N 1
ATOM 6354 C CA . PRO B 1 88 ? 13.992 -31.938 -21.703 1 89.44 88 PRO B CA 1
ATOM 6355 C C . PRO B 1 88 ? 13.82 -30.484 -21.25 1 89.44 88 PRO B C 1
ATOM 6357 O O . PRO B 1 88 ? 14.633 -29.625 -21.594 1 89.44 88 PRO B O 1
ATOM 6360 N N . GLN B 1 89 ? 12.82 -30.203 -20.516 1 91.56 89 GLN B N 1
ATOM 6361 C CA . GLN B 1 89 ? 12.586 -28.844 -20.031 1 91.56 89 GLN B CA 1
ATOM 6362 C C . GLN B 1 89 ? 13.664 -28.422 -19.031 1 91.56 89 GLN B C 1
ATOM 6364 O O . GLN B 1 89 ? 14.047 -27.25 -19 1 91.56 89 GLN B O 1
ATOM 6369 N N . SER B 1 90 ? 14.039 -29.344 -18.188 1 91.81 90 SER B N 1
ATOM 6370 C CA . SER B 1 90 ? 15.102 -29.031 -17.234 1 91.81 90 SER B CA 1
ATOM 6371 C C . SER B 1 90 ? 16.391 -28.609 -17.953 1 91.81 90 SER B C 1
ATOM 6373 O O . SER B 1 90 ? 17.047 -27.656 -17.562 1 91.81 90 SER B O 1
ATOM 6375 N N . ILE B 1 91 ? 16.688 -29.25 -19 1 88.62 91 ILE B N 1
ATOM 6376 C CA . ILE B 1 91 ? 17.891 -28.922 -19.766 1 88.62 91 ILE B CA 1
ATOM 6377 C C . ILE B 1 91 ? 17.703 -27.562 -20.453 1 88.62 91 ILE B C 1
ATOM 6379 O O . ILE B 1 91 ? 18.609 -26.719 -20.422 1 88.62 91 ILE B O 1
ATOM 6383 N N . ALA B 1 92 ? 16.578 -27.422 -21 1 91.38 92 ALA B N 1
ATOM 6384 C CA . ALA B 1 92 ? 16.297 -26.172 -21.703 1 91.38 92 ALA B CA 1
ATOM 6385 C C . ALA B 1 92 ? 16.297 -24.984 -20.75 1 91.38 92 ALA B C 1
ATOM 6387 O O . ALA B 1 92 ? 16.844 -23.938 -21.078 1 91.38 92 ALA B O 1
ATOM 6388 N N . TYR B 1 93 ? 15.75 -25.109 -19.578 1 93.38 93 TYR B N 1
ATOM 6389 C CA . TYR B 1 93 ? 15.578 -23.984 -18.641 1 93.38 93 TYR B CA 1
ATOM 6390 C C . TYR B 1 93 ? 16.906 -23.609 -18 1 93.38 93 TYR B C 1
ATOM 6392 O O . TYR B 1 93 ? 17.031 -22.531 -17.438 1 93.38 93 TYR B O 1
ATOM 6400 N N . SER B 1 94 ? 17.875 -24.469 -18.062 1 89.94 94 SER B N 1
ATOM 6401 C CA . SER B 1 94 ? 19.203 -24.094 -17.609 1 89.94 94 SER B CA 1
ATOM 6402 C C . SER B 1 94 ? 19.766 -22.953 -18.438 1 89.94 94 SER B C 1
ATOM 6404 O O . SER B 1 94 ? 20.531 -22.125 -17.938 1 89.94 94 SER B O 1
ATOM 6406 N N . LEU B 1 95 ? 19.359 -23 -19.688 1 87.56 95 LEU B N 1
ATOM 6407 C CA . LEU B 1 95 ? 19.75 -21.906 -20.578 1 87.56 95 LEU B CA 1
ATOM 6408 C C . LEU B 1 95 ? 19.172 -20.578 -20.109 1 87.56 95 LEU B C 1
ATOM 6410 O O . LEU B 1 95 ? 19.828 -19.547 -20.156 1 87.56 95 LEU B O 1
ATOM 6414 N N . LEU B 1 96 ? 18.031 -20.672 -19.594 1 89.25 96 LEU B N 1
ATOM 6415 C CA . LEU B 1 96 ? 17.328 -19.484 -19.109 1 89.25 96 LEU B CA 1
ATOM 6416 C C . LEU B 1 96 ? 17.984 -18.953 -17.844 1 89.25 96 LEU B C 1
ATOM 6418 O O . LEU B 1 96 ? 18.094 -17.734 -17.641 1 89.25 96 LEU B O 1
ATOM 6422 N N . ALA B 1 97 ? 18.438 -19.812 -17.047 1 91.5 97 ALA B N 1
ATOM 6423 C CA . ALA B 1 97 ? 19.047 -19.438 -15.781 1 91.5 97 ALA B CA 1
ATOM 6424 C C . ALA B 1 97 ? 20.516 -19.062 -15.977 1 91.5 97 ALA B C 1
ATOM 6426 O O . ALA B 1 97 ? 21.141 -18.484 -15.086 1 91.5 97 ALA B O 1
ATOM 6427 N N . GLY B 1 98 ? 21.062 -19.344 -17.109 1 87.62 98 GLY B N 1
ATOM 6428 C CA . GLY B 1 98 ? 22.469 -19.094 -17.375 1 87.62 98 GLY B CA 1
ATOM 6429 C C . GLY B 1 98 ? 23.391 -20.031 -16.641 1 87.62 98 GLY B C 1
ATOM 6430 O O . GLY B 1 98 ? 24.469 -19.625 -16.188 1 87.62 98 GLY B O 1
ATOM 6431 N N . LEU B 1 99 ? 22.875 -21.234 -16.391 1 90.62 99 LEU B N 1
ATOM 6432 C CA . LEU B 1 99 ? 23.641 -22.234 -15.648 1 90.62 99 LEU B CA 1
ATOM 6433 C C . LEU B 1 99 ? 23.828 -23.5 -16.469 1 90.62 99 LEU B C 1
ATOM 6435 O O . LEU B 1 99 ? 23.344 -23.609 -17.594 1 90.62 99 LEU B O 1
ATOM 6439 N N . GLU B 1 100 ? 24.578 -24.406 -15.93 1 88.62 100 GLU B N 1
ATOM 6440 C CA . GLU B 1 100 ? 24.781 -25.688 -16.578 1 88.62 100 GLU B CA 1
ATOM 6441 C C . GLU B 1 100 ? 23.562 -26.594 -16.438 1 88.62 100 GLU B C 1
ATOM 6443 O O . GLU B 1 100 ? 22.859 -26.531 -15.43 1 88.62 100 GLU B O 1
ATOM 6448 N N . PRO B 1 101 ? 23.281 -27.375 -17.422 1 89 101 PRO B N 1
ATOM 6449 C CA . PRO B 1 101 ? 22.094 -28.234 -17.422 1 89 101 PRO B CA 1
ATOM 6450 C C . PRO B 1 101 ? 22.062 -29.172 -16.219 1 89 101 PRO B C 1
ATOM 6452 O O . PRO B 1 101 ? 20.984 -29.547 -15.75 1 89 101 PRO B O 1
ATOM 6455 N N . ILE B 1 102 ? 23.172 -29.469 -15.656 1 88.25 102 ILE B N 1
ATOM 6456 C CA . ILE B 1 102 ? 23.234 -30.406 -14.539 1 88.25 102 ILE B CA 1
ATOM 6457 C C . ILE B 1 102 ? 22.562 -29.781 -13.312 1 88.25 102 ILE B C 1
ATOM 6459 O O . ILE B 1 102 ? 21.938 -30.5 -12.516 1 88.25 102 ILE B O 1
ATOM 6463 N N . SER B 1 103 ? 22.688 -28.516 -13.188 1 89.94 103 SER B N 1
ATOM 6464 C CA . SER B 1 103 ? 22.094 -27.844 -12.039 1 89.94 103 SER B CA 1
ATOM 6465 C C . SER B 1 103 ? 20.562 -27.922 -12.07 1 89.94 103 SER B C 1
ATOM 6467 O O . SER B 1 103 ? 19.922 -28.062 -11.031 1 89.94 103 SER B O 1
ATOM 6469 N N . SER B 1 104 ? 20 -27.828 -13.227 1 91.38 104 SER B N 1
ATOM 6470 C CA . SER B 1 104 ? 18.562 -27.922 -13.359 1 91.38 104 SER B CA 1
ATOM 6471 C C . SER B 1 104 ? 18.062 -29.344 -13.109 1 91.38 104 SER B C 1
ATOM 6473 O O . SER B 1 104 ? 16.969 -29.547 -12.578 1 91.38 104 SER B O 1
ATOM 6475 N N . LEU B 1 105 ? 18.844 -30.312 -13.555 1 90.81 105 LEU B N 1
ATOM 6476 C CA . LEU B 1 105 ? 18.5 -31.703 -13.312 1 90.81 105 LEU B CA 1
ATOM 6477 C C . LEU B 1 105 ? 18.562 -32.031 -11.828 1 90.81 105 LEU B C 1
ATOM 6479 O O . LEU B 1 105 ? 17.688 -32.75 -11.305 1 90.81 105 LEU B O 1
ATOM 6483 N N . TYR B 1 106 ? 19.562 -31.484 -11.188 1 92.31 106 TYR B N 1
ATOM 6484 C CA . TYR B 1 106 ? 19.641 -31.656 -9.742 1 92.31 106 TYR B CA 1
ATOM 6485 C C . TYR B 1 106 ? 18.438 -31.031 -9.047 1 92.31 106 TYR B C 1
ATOM 6487 O O . TYR B 1 106 ? 17.875 -31.641 -8.125 1 92.31 106 TYR B O 1
ATOM 6495 N N . THR B 1 107 ? 18.062 -29.875 -9.5 1 93.75 107 THR B N 1
ATOM 6496 C CA . THR B 1 107 ? 16.938 -29.172 -8.914 1 93.75 107 THR B CA 1
ATOM 6497 C C . THR B 1 107 ? 15.656 -30.016 -9.031 1 93.75 107 THR B C 1
ATOM 6499 O O . THR B 1 107 ? 14.891 -30.125 -8.07 1 93.75 107 THR B O 1
ATOM 6502 N N . SER B 1 108 ? 15.445 -30.562 -10.172 1 93.56 108 SER B N 1
ATOM 6503 C CA . SER B 1 108 ? 14.258 -31.391 -10.398 1 93.56 108 SER B CA 1
ATOM 6504 C C . SER B 1 108 ? 14.289 -32.656 -9.547 1 93.56 108 SER B C 1
ATOM 6506 O O . SER B 1 108 ? 13.25 -33.062 -9.023 1 93.56 108 SER B O 1
ATOM 6508 N N . PHE B 1 109 ? 15.445 -33.219 -9.375 1 93.94 109 PHE B N 1
ATOM 6509 C CA . PHE B 1 109 ? 15.578 -34.438 -8.586 1 93.94 109 PHE B CA 1
ATOM 6510 C C . PHE B 1 109 ? 15.289 -34.156 -7.113 1 93.94 109 PHE B C 1
ATOM 6512 O O . PHE B 1 109 ? 14.438 -34.812 -6.504 1 93.94 109 PHE B O 1
ATOM 6519 N N . PHE B 1 110 ? 15.898 -33.188 -6.586 1 94.19 110 PHE B N 1
ATOM 6520 C CA . PHE B 1 110 ? 15.797 -32.938 -5.156 1 94.19 110 PHE B CA 1
ATOM 6521 C C . PHE B 1 110 ? 14.453 -32.312 -4.812 1 94.19 110 PHE B C 1
ATOM 6523 O O . PHE B 1 110 ? 13.891 -32.562 -3.746 1 94.19 110 PHE B O 1
ATOM 6530 N N . ALA B 1 111 ? 13.984 -31.453 -5.668 1 94.69 111 ALA B N 1
ATOM 6531 C CA . ALA B 1 111 ? 12.695 -30.812 -5.402 1 94.69 111 ALA B CA 1
ATOM 6532 C C . ALA B 1 111 ? 11.586 -31.859 -5.285 1 94.69 111 ALA B C 1
ATOM 6534 O O . ALA B 1 111 ? 10.758 -31.797 -4.367 1 94.69 111 ALA B O 1
ATOM 6535 N N . ASN B 1 112 ? 11.617 -32.844 -6.195 1 95.12 112 ASN B N 1
ATOM 6536 C CA . ASN B 1 112 ? 10.609 -33.906 -6.168 1 95.12 112 ASN B CA 1
ATOM 6537 C C . ASN B 1 112 ? 10.766 -34.781 -4.938 1 95.12 112 ASN B C 1
ATOM 6539 O O . ASN B 1 112 ? 9.773 -35.188 -4.332 1 95.12 112 ASN B O 1
ATOM 6543 N N . THR B 1 113 ? 11.953 -35.031 -4.512 1 95.25 113 THR B N 1
ATOM 6544 C CA . THR B 1 113 ? 12.203 -35.906 -3.379 1 95.25 113 THR B CA 1
ATOM 6545 C C . THR B 1 113 ? 11.82 -35.219 -2.066 1 95.25 113 THR B C 1
ATOM 6547 O O . THR B 1 113 ? 11.164 -35.844 -1.217 1 95.25 113 THR B O 1
ATOM 6550 N N . VAL B 1 114 ? 12.211 -34 -1.969 1 95.56 114 VAL B N 1
ATOM 6551 C CA . VAL B 1 114 ? 11.93 -33.281 -0.727 1 95.56 114 VAL B CA 1
ATOM 6552 C C . VAL B 1 114 ? 10.43 -33 -0.609 1 95.56 114 VAL B C 1
ATOM 6554 O O . VAL B 1 114 ? 9.852 -33.125 0.474 1 95.56 114 VAL B O 1
ATOM 6557 N N . TYR B 1 115 ? 9.828 -32.625 -1.704 1 96.25 115 TYR B N 1
ATOM 6558 C CA . TYR B 1 115 ? 8.398 -32.344 -1.648 1 96.25 115 TYR B CA 1
ATOM 6559 C C . TYR B 1 115 ? 7.617 -33.594 -1.292 1 96.25 115 TYR B C 1
ATOM 6561 O O . TYR B 1 115 ? 6.59 -33.531 -0.61 1 96.25 115 TYR B O 1
ATOM 6569 N N . PHE B 1 116 ? 8.078 -34.75 -1.735 1 95.5 116 PHE B N 1
ATOM 6570 C CA . PHE B 1 116 ? 7.457 -36.031 -1.386 1 95.5 116 PHE B CA 1
ATOM 6571 C C . PHE B 1 116 ? 7.426 -36.219 0.126 1 95.5 116 PHE B C 1
ATOM 6573 O O . PHE B 1 116 ? 6.426 -36.688 0.678 1 95.5 116 PHE B O 1
ATOM 6580 N N . LEU B 1 117 ? 8.375 -35.75 0.762 1 95.06 117 LEU B N 1
ATOM 6581 C CA . LEU B 1 117 ? 8.492 -35.969 2.201 1 95.06 117 LEU B CA 1
ATOM 6582 C C . LEU B 1 117 ? 7.648 -34.938 2.967 1 95.06 117 LEU B C 1
ATOM 6584 O O . LEU B 1 117 ? 7.074 -35.281 4.008 1 95.06 117 LEU B O 1
ATOM 6588 N N . MET B 1 118 ? 7.523 -33.75 2.398 1 94.88 118 MET B N 1
ATOM 6589 C CA . MET B 1 118 ? 6.996 -32.656 3.24 1 94.88 118 MET B CA 1
ATOM 6590 C C . MET B 1 118 ? 5.727 -32.094 2.639 1 94.88 118 MET B C 1
ATOM 6592 O O . MET B 1 118 ? 5 -31.344 3.307 1 94.88 118 MET B O 1
ATOM 6596 N N . GLY B 1 119 ? 5.391 -32.375 1.5 1 92.69 119 GLY B N 1
ATOM 6597 C CA . GLY B 1 119 ? 4.254 -31.75 0.827 1 92.69 119 GLY B CA 1
ATOM 6598 C C . GLY B 1 119 ? 2.918 -32.281 1.307 1 92.69 119 GLY B C 1
ATOM 6599 O O . GLY B 1 119 ? 2.822 -33.438 1.745 1 92.69 119 GLY B O 1
ATOM 6600 N N . THR B 1 120 ? 1.841 -31.406 1.252 1 92.12 120 THR B N 1
ATOM 6601 C CA . THR B 1 120 ? 0.5 -31.812 1.663 1 92.12 120 THR B CA 1
ATOM 6602 C C . THR B 1 120 ? -0.395 -32.031 0.447 1 92.12 120 THR B C 1
ATOM 6604 O O . THR B 1 120 ? -1.426 -32.688 0.542 1 92.12 120 THR B O 1
ATOM 6607 N N . SER B 1 121 ? 0.025 -31.469 -0.653 1 93.5 121 SER B N 1
ATOM 6608 C CA . SER B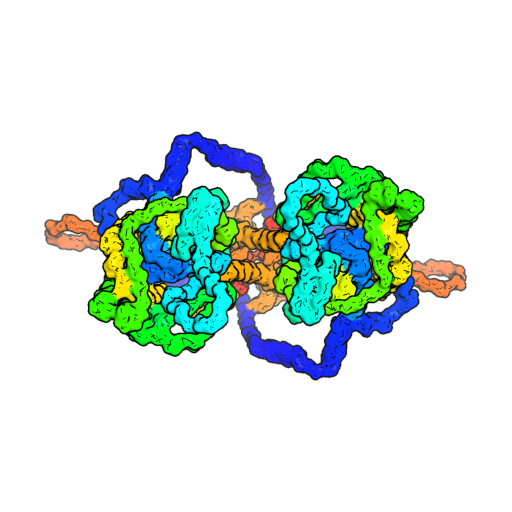 1 121 ? -0.779 -31.656 -1.856 1 93.5 121 SER B CA 1
ATOM 6609 C C . SER B 1 121 ? -0.523 -33.031 -2.494 1 93.5 121 SER B C 1
ATOM 6611 O O . SER B 1 121 ? 0.62 -33.469 -2.557 1 93.5 121 SER B O 1
ATOM 6613 N N . ARG B 1 122 ? -1.506 -33.625 -3 1 92.06 122 ARG B N 1
ATOM 6614 C CA . ARG B 1 122 ? -1.401 -34.969 -3.557 1 92.06 122 ARG B CA 1
ATOM 6615 C C . ARG B 1 122 ? -1.054 -34.938 -5.039 1 92.06 122 ARG B C 1
ATOM 6617 O O . ARG B 1 122 ? -0.471 -35.875 -5.578 1 92.06 122 ARG B O 1
ATOM 6624 N N . HIS B 1 123 ? -1.337 -33.875 -5.664 1 92.38 123 HIS B N 1
ATOM 6625 C CA . HIS B 1 123 ? -1.315 -33.875 -7.121 1 92.38 123 HIS B CA 1
ATOM 6626 C C . HIS B 1 123 ? -0.285 -32.906 -7.676 1 92.38 123 HIS B C 1
ATOM 6628 O O . HIS B 1 123 ? 0.083 -32.969 -8.852 1 92.38 123 HIS B O 1
ATOM 6634 N N . ILE B 1 124 ? 0.317 -32.062 -6.895 1 94.31 124 ILE B N 1
ATOM 6635 C CA . ILE B 1 124 ? 1.155 -31 -7.418 1 94.31 124 ILE B CA 1
ATOM 6636 C C . ILE B 1 124 ? 2.525 -31.547 -7.801 1 94.31 124 ILE B C 1
ATOM 6638 O O . ILE B 1 124 ? 3.021 -32.5 -7.172 1 94.31 124 ILE B O 1
ATOM 6642 N N . SER B 1 125 ? 3.051 -31.031 -8.859 1 94.5 125 SER B N 1
ATOM 6643 C CA . SER B 1 125 ? 4.426 -31.312 -9.266 1 94.5 125 SER B CA 1
ATOM 6644 C C . SER B 1 125 ? 5.328 -30.109 -9.016 1 94.5 125 SER B C 1
ATOM 6646 O O . SER B 1 125 ? 5.125 -29.031 -9.602 1 94.5 125 SER B O 1
ATOM 6648 N N . VAL B 1 126 ? 6.281 -30.312 -8.117 1 94.19 126 VAL B N 1
ATOM 6649 C CA . VAL B 1 126 ? 7.215 -29.234 -7.789 1 94.19 126 VAL B CA 1
ATOM 6650 C C . VAL B 1 126 ? 8.547 -29.484 -8.5 1 94.19 126 VAL B C 1
ATOM 6652 O O . VAL B 1 126 ? 9.086 -30.594 -8.477 1 94.19 126 VAL B O 1
ATOM 6655 N N . GLY B 1 127 ? 9.062 -28.531 -9.188 1 92.62 127 GLY B N 1
ATOM 6656 C CA . GLY B 1 127 ? 10.32 -28.625 -9.922 1 92.62 127 GLY B CA 1
ATOM 6657 C C . GLY B 1 127 ? 10.734 -27.312 -10.555 1 92.62 127 GLY B C 1
ATOM 6658 O O . GLY B 1 127 ? 10.57 -26.25 -9.945 1 92.62 127 GLY B O 1
ATOM 6659 N N . ILE B 1 128 ? 11.305 -27.453 -11.672 1 92.12 128 ILE B N 1
ATOM 6660 C CA . ILE B 1 128 ? 11.805 -26.281 -12.383 1 92.12 128 ILE B CA 1
ATOM 6661 C C . ILE B 1 128 ? 10.656 -25.562 -13.078 1 92.12 128 ILE B C 1
ATOM 6663 O O . ILE B 1 128 ? 9.742 -26.203 -13.609 1 92.12 128 ILE B O 1
ATOM 6667 N N . PHE B 1 129 ? 10.68 -24.312 -12.992 1 92.19 129 PHE B N 1
ATOM 6668 C CA . PHE B 1 129 ? 9.68 -23.422 -13.57 1 92.19 129 PHE B CA 1
ATOM 6669 C C . PHE B 1 129 ? 10.336 -22.297 -14.359 1 92.19 129 PHE B C 1
ATOM 6671 O O . PHE B 1 129 ? 11.297 -21.688 -13.891 1 92.19 129 PHE B O 1
ATOM 6678 N N . SER B 1 130 ? 9.891 -22.094 -15.586 1 91.56 130 SER B N 1
ATOM 6679 C CA . SER B 1 130 ? 10.516 -21.141 -16.5 1 91.56 130 SER B CA 1
ATOM 6680 C C . SER B 1 130 ? 10.633 -19.766 -15.844 1 91.56 130 SER B C 1
ATOM 6682 O O . SER B 1 130 ? 11.664 -19.109 -15.969 1 91.56 130 SER B O 1
ATOM 6684 N N . LEU B 1 131 ? 9.609 -19.375 -15.156 1 90.94 131 LEU B N 1
ATOM 6685 C CA . LEU B 1 131 ? 9.602 -18.047 -14.547 1 90.94 131 LEU B CA 1
ATOM 6686 C C . LEU B 1 131 ? 10.664 -17.953 -13.461 1 90.94 131 LEU B C 1
ATOM 6688 O O . LEU B 1 131 ? 11.344 -16.922 -13.344 1 90.94 131 LEU B O 1
ATOM 6692 N N . MET B 1 132 ? 10.812 -18.938 -12.711 1 93.69 132 MET B N 1
ATOM 6693 C CA . MET B 1 132 ? 11.828 -18.938 -11.664 1 93.69 132 MET B CA 1
ATOM 6694 C C . MET B 1 132 ? 13.227 -18.922 -12.266 1 93.69 132 MET B C 1
ATOM 6696 O O . MET B 1 132 ? 14.125 -18.266 -11.75 1 93.69 132 MET B O 1
ATOM 6700 N N . CYS B 1 133 ? 13.367 -19.609 -13.336 1 94.25 133 CYS B N 1
ATOM 6701 C CA . CYS B 1 133 ? 14.656 -19.656 -14.008 1 94.25 133 CYS B CA 1
ATOM 6702 C C . CYS B 1 133 ? 15.031 -18.297 -14.586 1 94.25 133 CYS B C 1
ATOM 6704 O O . CYS B 1 133 ? 16.203 -17.906 -14.562 1 94.25 133 CYS B O 1
ATOM 6706 N N . LEU B 1 134 ? 14.023 -17.688 -15.078 1 92.06 134 LEU B N 1
ATOM 6707 C CA . LEU B 1 134 ? 14.266 -16.344 -15.578 1 92.06 134 LEU B CA 1
ATOM 6708 C C . LEU B 1 134 ? 14.734 -15.422 -14.453 1 92.06 134 LEU B C 1
ATOM 6710 O O . LEU B 1 134 ? 15.703 -14.672 -14.625 1 92.06 134 LEU B O 1
ATOM 6714 N N . MET B 1 135 ? 14.047 -15.461 -13.32 1 93.38 135 MET B N 1
ATOM 6715 C CA . MET B 1 135 ? 14.375 -14.586 -12.203 1 93.38 135 MET B CA 1
ATOM 6716 C C . MET B 1 135 ? 15.773 -14.883 -11.672 1 93.38 135 MET B C 1
ATOM 6718 O O . MET B 1 135 ? 16.531 -13.961 -11.375 1 93.38 135 MET B O 1
ATOM 6722 N N . VAL B 1 136 ? 16.094 -16.109 -11.609 1 94.25 136 VAL B N 1
ATOM 6723 C CA . VAL B 1 136 ? 17.438 -16.5 -11.172 1 94.25 136 VAL B CA 1
ATOM 6724 C C . VAL B 1 136 ? 18.469 -16.016 -12.188 1 94.25 136 VAL B C 1
ATOM 6726 O O . VAL B 1 136 ? 19.5 -15.461 -11.812 1 94.25 136 VAL B O 1
ATOM 6729 N N . GLY B 1 137 ? 18.172 -16.203 -13.422 1 92.38 137 GLY B N 1
ATOM 6730 C CA . GLY B 1 137 ? 19.062 -15.797 -14.477 1 92.38 137 GLY B CA 1
ATOM 6731 C C . GLY B 1 137 ? 19.344 -14.305 -14.484 1 92.38 137 GLY B C 1
ATOM 6732 O O . GLY B 1 137 ? 20.469 -13.875 -14.711 1 92.38 137 GLY B O 1
ATOM 6733 N N . GLN B 1 138 ? 18.375 -13.57 -14.219 1 90.75 138 GLN B N 1
ATOM 6734 C CA . GLN B 1 138 ? 18.531 -12.117 -14.203 1 90.75 138 GLN B CA 1
ATOM 6735 C C . GLN B 1 138 ? 19.453 -11.68 -13.062 1 90.75 138 GLN B C 1
ATOM 6737 O O . GLN B 1 138 ? 20.266 -10.766 -13.234 1 90.75 138 GLN B O 1
ATOM 6742 N N . VAL B 1 139 ? 19.312 -12.281 -11.961 1 91.81 139 VAL B N 1
ATOM 6743 C CA . VAL B 1 139 ? 20.156 -11.938 -10.82 1 91.81 139 VAL B CA 1
ATOM 6744 C C . VAL B 1 139 ? 21.578 -12.375 -11.086 1 91.81 139 VAL B C 1
ATOM 6746 O O . VAL B 1 139 ? 22.531 -11.648 -10.789 1 91.81 139 VAL B O 1
ATOM 6749 N N . VAL B 1 140 ? 21.75 -13.531 -11.648 1 91.75 140 VAL B N 1
ATOM 6750 C CA . VAL B 1 140 ? 23.062 -14.062 -11.969 1 91.75 140 VAL B CA 1
ATOM 6751 C C . VAL B 1 140 ? 23.766 -13.148 -12.977 1 91.75 140 VAL B C 1
ATOM 6753 O O . VAL B 1 140 ? 24.922 -12.789 -12.797 1 91.75 140 VAL B O 1
ATOM 6756 N N . ASP B 1 141 ? 23.016 -12.758 -13.953 1 88.31 141 ASP B N 1
ATOM 6757 C CA . ASP B 1 141 ? 23.578 -11.891 -14.984 1 88.31 141 ASP B CA 1
ATOM 6758 C C . ASP B 1 141 ? 24 -10.547 -14.398 1 88.31 141 ASP B C 1
ATOM 6760 O O . ASP B 1 141 ? 25.062 -10.016 -14.734 1 88.31 141 ASP B O 1
ATOM 6764 N N . ARG B 1 142 ? 23.219 -10.031 -13.602 1 87.44 142 ARG B N 1
ATOM 6765 C CA . ARG B 1 142 ? 23.516 -8.742 -12.984 1 87.44 142 ARG B CA 1
ATOM 6766 C C . ARG B 1 142 ? 24.766 -8.828 -12.109 1 87.44 142 ARG B C 1
ATOM 6768 O O . ARG B 1 142 ? 25.641 -7.969 -12.18 1 87.44 142 ARG B O 1
ATOM 6775 N N . GLU B 1 143 ? 24.906 -9.859 -11.305 1 88.44 143 GLU B N 1
ATOM 6776 C CA . GLU B 1 143 ? 26.047 -10.016 -10.398 1 88.44 143 GLU B CA 1
ATOM 6777 C C . GLU B 1 143 ? 27.328 -10.336 -11.164 1 88.44 143 GLU B C 1
ATOM 6779 O O . GLU B 1 143 ? 28.406 -9.938 -10.75 1 88.44 143 GLU B O 1
ATOM 6784 N N . LEU B 1 144 ? 27.188 -11.078 -12.266 1 86.75 144 LEU B N 1
ATOM 6785 C CA . LEU B 1 144 ? 28.344 -11.359 -13.102 1 86.75 144 LEU B CA 1
ATOM 6786 C C . LEU B 1 144 ? 28.906 -10.078 -13.711 1 86.75 144 LEU B C 1
ATOM 6788 O O . LEU B 1 144 ? 30.109 -9.883 -13.766 1 86.75 144 LEU B O 1
ATOM 6792 N N . GLN B 1 145 ? 28.016 -9.242 -14.078 1 81.94 145 GLN B N 1
ATOM 6793 C CA . GLN B 1 145 ? 28.438 -7.961 -14.641 1 81.94 145 GLN B CA 1
ATOM 6794 C C . GLN B 1 145 ? 29.094 -7.082 -13.578 1 81.94 145 GLN B C 1
ATOM 6796 O O . GLN B 1 145 ? 30.094 -6.418 -13.852 1 81.94 145 GLN B O 1
ATOM 6801 N N . LEU B 1 146 ? 28.469 -7.109 -12.445 1 79.94 146 LEU B N 1
ATOM 6802 C CA . LEU B 1 146 ? 29 -6.309 -11.352 1 79.94 146 LEU B CA 1
ATOM 6803 C C . LEU B 1 146 ? 30.391 -6.816 -10.938 1 79.94 146 LEU B C 1
ATOM 6805 O O . LEU B 1 146 ? 31.234 -6.031 -10.516 1 79.94 146 LEU B O 1
ATOM 6809 N N . ALA B 1 147 ? 30.594 -8.125 -11.141 1 79.25 147 ALA B N 1
ATOM 6810 C CA . ALA B 1 147 ? 31.875 -8.734 -10.797 1 79.25 147 ALA B CA 1
ATOM 6811 C C . ALA B 1 147 ? 32.906 -8.539 -11.914 1 79.25 147 ALA B C 1
ATOM 6813 O O . ALA B 1 147 ? 34.094 -8.82 -11.734 1 79.25 147 ALA B O 1
ATOM 6814 N N . GLY B 1 148 ? 32.531 -7.949 -13.086 1 73.38 148 GLY B N 1
ATOM 6815 C CA . GLY B 1 148 ? 33.438 -7.594 -14.156 1 73.38 148 GLY B CA 1
ATOM 6816 C C . GLY B 1 148 ? 33.594 -8.68 -15.195 1 73.38 148 GLY B C 1
ATOM 6817 O O . GLY B 1 148 ? 34.5 -8.633 -16.031 1 73.38 148 GLY B O 1
ATOM 6818 N N . PHE B 1 149 ? 32.812 -9.711 -15.102 1 71.94 149 PHE B N 1
ATOM 6819 C CA . PHE B 1 149 ? 32.875 -10.773 -16.094 1 71.94 149 PHE B CA 1
ATOM 6820 C C . PHE B 1 149 ? 32.219 -10.359 -17.391 1 71.94 149 PHE B C 1
ATOM 6822 O O . PHE B 1 149 ? 31.234 -9.617 -17.375 1 71.94 149 PHE B O 1
ATOM 6829 N N . ASP B 1 150 ? 32.938 -10.453 -18.547 1 60.31 150 ASP B N 1
ATOM 6830 C CA . ASP B 1 150 ? 32.344 -10.148 -19.844 1 60.31 150 ASP B CA 1
ATOM 6831 C C . ASP B 1 150 ? 31.25 -11.164 -20.188 1 60.31 150 ASP B C 1
ATOM 6833 O O . ASP B 1 150 ? 31.531 -12.359 -20.328 1 60.31 150 ASP B O 1
ATOM 6837 N N . VAL B 1 151 ? 30.141 -10.953 -20 1 56.19 151 VAL B N 1
ATOM 6838 C CA . VAL B 1 151 ? 29.016 -11.859 -20.188 1 56.19 151 VAL B CA 1
ATOM 6839 C C . VAL B 1 151 ? 28.75 -12.047 -21.672 1 56.19 151 VAL B C 1
ATOM 6841 O O . VAL B 1 151 ? 27.719 -12.602 -22.062 1 56.19 151 VAL B O 1
ATOM 6844 N N . SER B 1 152 ? 29.703 -11.562 -22.625 1 50.16 152 SER B N 1
ATOM 6845 C CA . SER B 1 152 ? 29.5 -11.859 -24.047 1 50.16 152 SER B CA 1
ATOM 6846 C C . SER B 1 152 ? 29.906 -13.289 -24.375 1 50.16 152 SER B C 1
ATOM 6848 O O . SER B 1 152 ? 30.828 -13.836 -23.766 1 50.16 152 SER B O 1
ATOM 6850 N N . GLU B 1 153 ? 29.172 -14.055 -24.797 1 46.72 153 GLU B N 1
ATOM 6851 C CA . GLU B 1 153 ? 29.406 -15.461 -25.125 1 46.72 153 GLU B CA 1
ATOM 6852 C C . GLU B 1 153 ? 30.703 -15.641 -25.891 1 46.72 153 GLU B C 1
ATOM 6854 O O . GLU B 1 153 ? 31.375 -16.672 -25.75 1 46.72 153 GLU B O 1
ATOM 6859 N N . ASP B 1 154 ? 31.203 -14.781 -26.938 1 36.78 154 ASP B N 1
ATOM 6860 C CA . ASP B 1 154 ? 32.25 -15.102 -27.906 1 36.78 154 ASP B CA 1
ATOM 6861 C C . ASP B 1 154 ? 33.625 -14.797 -27.328 1 36.78 154 ASP B C 1
ATOM 6863 O O . ASP B 1 154 ? 34.625 -14.734 -28.078 1 36.78 154 ASP B O 1
ATOM 6867 N N . SER B 1 155 ? 33.875 -14.406 -26.297 1 37.62 155 SER B N 1
ATOM 6868 C CA . SER B 1 155 ? 35.25 -13.922 -26.047 1 37.62 155 SER B CA 1
ATOM 6869 C C . SER B 1 155 ? 36.25 -15.055 -26.172 1 37.62 155 SER B C 1
ATOM 6871 O O . SER B 1 155 ? 37.406 -14.898 -25.766 1 37.62 155 SER B O 1
ATOM 6873 N N . LYS B 1 156 ? 35.938 -16.203 -26.641 1 35.06 156 LYS B N 1
ATOM 6874 C CA . LYS B 1 156 ? 37.094 -17.094 -26.781 1 35.06 156 LYS B CA 1
ATOM 6875 C C . LYS B 1 156 ? 38.062 -16.562 -27.828 1 35.06 156 LYS B C 1
ATOM 6877 O O . LYS B 1 156 ? 39.281 -16.797 -27.75 1 35.06 156 LYS B O 1
ATOM 6882 N N . LYS B 1 157 ? 37.656 -16.297 -29.125 1 32.22 157 LYS B N 1
ATOM 6883 C CA . LYS B 1 157 ? 38.594 -16.516 -30.234 1 32.22 157 LYS B CA 1
ATOM 6884 C C . LYS B 1 157 ? 39.406 -15.258 -30.562 1 32.22 157 LYS B C 1
ATOM 6886 O O . LYS B 1 157 ? 40.094 -15.203 -31.562 1 32.22 157 LYS B O 1
ATOM 6891 N N . LEU B 1 158 ? 39.094 -13.969 -30.375 1 28.94 158 LEU B N 1
ATOM 6892 C CA . LEU B 1 158 ? 39.969 -13.109 -31.188 1 28.94 158 LEU B CA 1
ATOM 6893 C C . LEU B 1 158 ? 41.406 -13.234 -30.766 1 28.94 158 LEU B C 1
ATOM 6895 O O . LEU B 1 158 ? 41.75 -12.961 -29.625 1 28.94 158 LEU B O 1
ATOM 6899 N N . PRO B 1 159 ? 42.25 -13.906 -31.672 1 27.62 159 PRO B N 1
ATOM 6900 C CA . PRO B 1 159 ? 43.688 -13.789 -31.594 1 27.62 159 PRO B CA 1
ATOM 6901 C C . PRO B 1 159 ? 44.188 -12.344 -31.719 1 27.62 159 PRO B C 1
ATOM 6903 O O . PRO B 1 159 ? 43.562 -11.547 -32.438 1 27.62 159 PRO B O 1
ATOM 6906 N N . ARG B 1 160 ? 44.812 -11.703 -30.828 1 28.55 160 ARG B N 1
ATOM 6907 C CA . ARG B 1 160 ? 45.562 -10.453 -30.891 1 28.55 160 ARG B CA 1
ATOM 6908 C C . ARG B 1 160 ? 46.531 -10.438 -32.062 1 28.55 160 ARG B C 1
ATOM 6910 O O . ARG B 1 160 ? 47.594 -11.039 -32.031 1 28.55 160 ARG B O 1
ATOM 6917 N N . VAL B 1 161 ? 46.25 -10.531 -33.312 1 25.23 161 VAL B N 1
ATOM 6918 C CA . VAL B 1 161 ? 47.25 -10.375 -34.375 1 25.23 161 VAL B CA 1
ATOM 6919 C C . VAL B 1 161 ? 47.938 -9.016 -34.25 1 25.23 161 VAL B C 1
ATOM 6921 O O . VAL B 1 161 ? 49.156 -8.922 -34.25 1 25.23 161 VAL B O 1
ATOM 6924 N N . LEU B 1 162 ? 47.656 -7.863 -35.062 1 24.14 162 LEU B N 1
ATOM 6925 C CA . LEU B 1 162 ? 48.469 -7.035 -35.906 1 24.14 162 LEU B CA 1
ATOM 6926 C C . LEU B 1 162 ? 49.031 -5.84 -35.156 1 24.14 162 LEU B C 1
ATOM 6928 O O . LEU B 1 162 ? 49.625 -4.934 -35.75 1 24.14 162 LEU B O 1
ATOM 6932 N N . ALA B 1 163 ? 48.656 -5.027 -34.062 1 26.23 163 ALA B N 1
ATOM 6933 C CA . ALA B 1 163 ? 49.469 -3.803 -34 1 26.23 163 ALA B CA 1
ATOM 6934 C C . ALA B 1 163 ? 50.938 -4.113 -34 1 26.23 163 ALA B C 1
ATOM 6936 O O . ALA B 1 163 ? 51.438 -4.793 -33.094 1 26.23 163 ALA B O 1
ATOM 6937 N N . SER B 1 164 ? 51.719 -4.234 -35.094 1 24.41 164 SER B N 1
ATOM 6938 C CA . SER B 1 164 ? 53.156 -4.133 -35.344 1 24.41 164 SER B CA 1
ATOM 6939 C C . SER B 1 164 ? 53.781 -3.066 -34.438 1 24.41 164 SER B C 1
ATOM 6941 O O . SER B 1 164 ? 54.875 -3.258 -33.938 1 24.41 164 SER B O 1
ATOM 6943 N N . GLY B 1 165 ? 53.688 -1.728 -34.938 1 26.48 165 GLY B N 1
ATOM 6944 C CA . GLY B 1 165 ? 54.75 -0.797 -34.625 1 26.48 165 GLY B CA 1
ATOM 6945 C C . GLY B 1 165 ? 55.031 -0.636 -33.156 1 26.48 165 GLY B C 1
ATOM 6946 O O . GLY B 1 165 ? 55.938 -1.24 -32.594 1 26.48 165 GLY B O 1
ATOM 6947 N N . GLU B 1 166 ? 55.031 0.783 -32.562 1 25.47 166 GLU B N 1
ATOM 6948 C CA . GLU B 1 166 ? 55.781 1.01 -31.328 1 25.47 166 GLU B CA 1
ATOM 6949 C C . GLU B 1 166 ? 55.219 0.128 -30.203 1 25.47 166 GLU B C 1
ATOM 6951 O O . GLU B 1 166 ? 54.031 -0.12 -30.141 1 25.47 166 GLU B O 1
ATOM 6956 N N . LYS B 1 167 ? 55.938 -0.751 -29.469 1 27 167 LYS B N 1
ATOM 6957 C CA . LYS B 1 167 ? 56.094 -1.616 -28.297 1 27 167 LYS B CA 1
ATOM 6958 C C . LYS B 1 167 ? 55.344 -1.066 -27.094 1 27 167 LYS B C 1
ATOM 6960 O O . LYS B 1 167 ? 55.688 -1.381 -25.953 1 27 167 LYS B O 1
ATOM 6965 N N . TRP B 1 168 ? 54.531 0.015 -27.281 1 24.77 168 TRP B N 1
ATOM 6966 C CA . TRP B 1 168 ? 54.156 0.363 -25.922 1 24.77 168 TRP B CA 1
ATOM 6967 C C . TRP B 1 168 ? 53.406 -0.792 -25.25 1 24.77 168 TRP B C 1
ATOM 6969 O O . TRP B 1 168 ? 52.531 -1.419 -25.875 1 24.77 168 TRP B O 1
ATOM 6979 N N . ASN B 1 169 ? 54 -1.665 -24.266 1 25.27 169 ASN B N 1
ATOM 6980 C CA . ASN B 1 169 ? 53.75 -2.771 -23.344 1 25.27 169 ASN B CA 1
ATOM 6981 C C . ASN B 1 169 ? 52.344 -2.703 -22.766 1 25.27 169 ASN B C 1
ATOM 6983 O O . ASN B 1 169 ? 52.125 -2.137 -21.688 1 25.27 169 ASN B O 1
ATOM 6987 N N . ALA B 1 170 ? 51.344 -2.285 -23.484 1 25.81 170 ALA B N 1
ATOM 6988 C CA . ALA B 1 170 ? 50 -2.24 -22.922 1 25.81 170 ALA B CA 1
ATOM 6989 C C . ALA B 1 170 ? 49.5 -3.639 -22.547 1 25.81 170 ALA B C 1
ATOM 6991 O O . ALA B 1 170 ? 49.031 -4.391 -23.422 1 25.81 170 ALA B O 1
ATOM 6992 N N . SER B 1 171 ? 50.219 -4.539 -21.812 1 27.38 171 SER B N 1
ATOM 6993 C CA . SER B 1 171 ? 49.844 -5.758 -21.109 1 27.38 171 SER B CA 1
ATOM 6994 C C . SER B 1 171 ? 48.5 -5.59 -20.422 1 27.38 171 SER B C 1
ATOM 6996 O O . SER B 1 171 ? 48.438 -5.059 -19.312 1 27.38 171 SER B O 1
ATOM 6998 N N . VAL B 1 172 ? 47.625 -4.906 -20.984 1 27.84 172 VAL B N 1
ATOM 6999 C CA . VAL B 1 172 ? 46.312 -4.992 -20.328 1 27.84 172 VAL B CA 1
ATOM 7000 C C . VAL B 1 172 ? 45.906 -6.453 -20.219 1 27.84 172 VAL B C 1
ATOM 7002 O O . VAL B 1 172 ? 45.594 -7.102 -21.219 1 27.84 172 VAL B O 1
ATOM 7005 N N . ASN B 1 173 ? 46.625 -7.359 -19.531 1 26.66 173 ASN B N 1
ATOM 7006 C CA . ASN B 1 173 ? 46.25 -8.695 -19.062 1 26.66 173 ASN B CA 1
ATOM 7007 C C . ASN B 1 173 ? 44.781 -8.805 -18.766 1 26.66 173 ASN B C 1
ATOM 7009 O O . ASN B 1 173 ? 44.188 -7.922 -18.125 1 26.66 173 ASN B O 1
ATOM 7013 N N . SER B 1 174 ? 44.031 -9.188 -19.688 1 31.44 174 SER B N 1
ATOM 7014 C CA . SER B 1 174 ? 42.688 -9.719 -19.422 1 31.44 174 SER B CA 1
ATOM 7015 C C . SER B 1 174 ? 42.625 -10.367 -18.047 1 31.44 174 SER B C 1
ATOM 7017 O O . SER B 1 174 ? 43 -11.523 -17.875 1 31.44 174 SER B O 1
ATOM 7019 N N . ALA B 1 175 ? 43.062 -9.781 -16.969 1 30.11 175 ALA B N 1
ATOM 7020 C CA . ALA B 1 175 ? 42.906 -10.211 -15.578 1 30.11 175 ALA B CA 1
ATOM 7021 C C . ALA B 1 175 ? 41.562 -10.914 -15.367 1 30.11 175 ALA B C 1
ATOM 7023 O O . ALA B 1 175 ? 40.5 -10.289 -15.422 1 30.11 175 ALA B O 1
ATOM 7024 N N . VAL B 1 176 ? 41.281 -12.086 -15.914 1 33.16 176 VAL B N 1
ATOM 7025 C CA . VAL B 1 176 ? 40.375 -13.047 -15.297 1 33.16 176 VAL B CA 1
ATOM 7026 C C . VAL B 1 176 ? 40.281 -12.773 -13.797 1 33.16 176 VAL B C 1
ATOM 7028 O O . VAL B 1 176 ? 41.25 -12.992 -13.055 1 33.16 176 VAL B O 1
ATOM 7031 N N . ARG B 1 177 ? 39.812 -11.781 -13.414 1 35.72 177 ARG B N 1
ATOM 7032 C CA . ARG B 1 177 ? 39.625 -11.406 -12.023 1 35.72 177 ARG B CA 1
ATOM 7033 C C . ARG B 1 177 ? 38.969 -12.539 -11.242 1 35.72 177 ARG B C 1
ATOM 7035 O O . ARG B 1 177 ? 37.781 -12.812 -11.422 1 35.72 177 ARG B O 1
ATOM 7042 N N . ASN B 1 178 ? 39.656 -13.695 -11.031 1 36.25 178 ASN B N 1
ATOM 7043 C CA . ASN B 1 178 ? 39.312 -14.641 -9.969 1 36.25 178 ASN B CA 1
ATOM 7044 C C . ASN B 1 178 ? 38.906 -13.922 -8.68 1 36.25 178 ASN B C 1
ATOM 7046 O O . ASN B 1 178 ? 39.688 -13.102 -8.164 1 36.25 178 ASN B O 1
ATOM 7050 N N . ILE B 1 179 ? 37.781 -13.477 -8.688 1 42.12 179 ILE B N 1
ATOM 7051 C CA . ILE B 1 179 ? 37.344 -12.93 -7.418 1 42.12 179 ILE B CA 1
ATOM 7052 C C . ILE B 1 179 ? 37.625 -13.922 -6.293 1 42.12 179 ILE B C 1
ATOM 7054 O O . ILE B 1 179 ? 37.25 -15.094 -6.383 1 42.12 179 ILE B O 1
ATOM 7058 N N . THR B 1 180 ? 38.781 -13.773 -5.648 1 40.81 180 THR B N 1
ATOM 7059 C CA . THR B 1 180 ? 39.094 -14.547 -4.457 1 40.81 180 THR B CA 1
ATOM 7060 C C . THR B 1 180 ? 38.062 -14.289 -3.352 1 40.81 180 THR B C 1
ATOM 7062 O O . THR B 1 180 ? 37.906 -13.148 -2.926 1 40.81 180 THR B O 1
ATOM 7065 N N . PHE B 1 181 ? 37.062 -15.086 -3.404 1 44.56 181 PHE B N 1
ATOM 7066 C CA . PHE B 1 181 ? 36.188 -14.992 -2.23 1 44.56 181 PHE B CA 1
ATOM 7067 C C . PHE B 1 181 ? 37 -15.086 -0.95 1 44.56 181 PHE B C 1
ATOM 7069 O O . PHE B 1 181 ? 37.938 -15.883 -0.862 1 44.56 181 PHE B O 1
ATOM 7076 N N . LEU B 1 182 ? 37.312 -13.938 -0.366 1 36.97 182 LEU B N 1
ATOM 7077 C CA . LEU B 1 182 ? 38.094 -13.867 0.863 1 36.97 182 LEU B CA 1
ATOM 7078 C C . LEU B 1 182 ? 37.781 -15.047 1.771 1 36.97 182 LEU B C 1
ATOM 7080 O O . LEU B 1 182 ? 38.25 -15.102 2.914 1 36.97 182 LEU B O 1
ATOM 7084 N N . GLY B 1 183 ? 36.844 -15.977 1.592 1 36.78 183 GLY B N 1
ATOM 7085 C CA . GLY B 1 183 ? 36.906 -16.969 2.656 1 36.78 183 GLY B CA 1
ATOM 7086 C C . GLY B 1 183 ? 38.125 -17.859 2.566 1 36.78 183 GLY B C 1
ATOM 7087 O O . GLY B 1 183 ? 38.969 -17.703 1.661 1 36.78 183 GLY B O 1
ATOM 7088 N N . PRO B 1 184 ? 38.438 -18.688 3.578 1 38.78 184 PRO B N 1
ATOM 7089 C CA . PRO B 1 184 ? 39.594 -19.562 3.625 1 38.78 184 PRO B CA 1
ATOM 7090 C C . PRO B 1 184 ? 39.875 -20.25 2.293 1 38.78 184 PRO B C 1
ATOM 7092 O O . PRO B 1 184 ? 40.938 -20.844 2.111 1 38.78 184 PRO B O 1
ATOM 7095 N N . LEU B 1 185 ? 38.812 -20.594 1.552 1 38.34 185 LEU B N 1
ATOM 7096 C CA . LEU B 1 185 ? 39.125 -21.422 0.397 1 38.34 185 LEU B CA 1
ATOM 7097 C C . LEU B 1 185 ? 39.375 -20.562 -0.839 1 38.34 185 LEU B C 1
ATOM 7099 O O . LEU B 1 185 ? 38.531 -19.766 -1.238 1 38.34 185 LEU B O 1
ATOM 7103 N N . ASN B 1 186 ? 40.438 -20.094 -1.173 1 41.75 186 ASN B N 1
ATOM 7104 C CA . ASN B 1 186 ? 41 -19.484 -2.359 1 41.75 186 ASN B CA 1
ATOM 7105 C C . ASN B 1 186 ? 40.469 -20.109 -3.641 1 41.75 186 ASN B C 1
ATOM 7107 O O . ASN B 1 186 ? 41.156 -20.922 -4.273 1 41.75 186 ASN B O 1
ATOM 7111 N N . ILE B 1 187 ? 39.25 -20.562 -3.65 1 46.72 187 ILE B N 1
ATOM 7112 C CA . ILE B 1 187 ? 38.844 -21.297 -4.848 1 46.72 187 ILE B CA 1
ATOM 7113 C C . ILE B 1 187 ? 38.781 -20.344 -6.031 1 46.72 187 ILE B C 1
ATOM 7115 O O . ILE B 1 187 ? 38.094 -19.297 -5.949 1 46.72 187 ILE B O 1
ATOM 7119 N N . GLU B 1 188 ? 39.688 -20.266 -6.844 1 56 188 GLU B N 1
ATOM 7120 C CA . GLU B 1 188 ? 39.656 -19.625 -8.164 1 56 188 GLU B CA 1
ATOM 7121 C C . GLU B 1 188 ? 38.344 -19.938 -8.883 1 56 188 GLU B C 1
ATOM 7123 O O . GLU B 1 188 ? 38.031 -21.109 -9.133 1 56 188 GLU B O 1
ATOM 7128 N N . CYS B 1 189 ? 37.344 -19.188 -8.633 1 65.81 189 CYS B N 1
ATOM 7129 C CA . CYS B 1 189 ? 36.031 -19.469 -9.234 1 65.81 189 CYS B CA 1
ATOM 7130 C C . CYS B 1 189 ? 35.938 -18.797 -10.602 1 65.81 189 CYS B C 1
ATOM 7132 O O . CYS B 1 189 ? 36.188 -17.609 -10.742 1 65.81 189 CYS B O 1
ATOM 7134 N N . ASP B 1 190 ? 35.844 -19.625 -11.609 1 78.62 190 ASP B N 1
ATOM 7135 C CA . ASP B 1 190 ? 35.594 -19.172 -12.961 1 78.62 190 ASP B CA 1
ATOM 7136 C C . ASP B 1 190 ? 34.188 -18.594 -13.078 1 78.62 190 ASP B C 1
ATOM 7138 O O . ASP B 1 190 ? 33.438 -18.516 -12.086 1 78.62 190 ASP B O 1
ATOM 7142 N N . GLU B 1 191 ? 33.875 -18.047 -14.266 1 83.5 191 GLU B N 1
ATOM 7143 C CA . GLU B 1 191 ? 32.562 -17.438 -14.547 1 83.5 191 GLU B CA 1
ATOM 7144 C C . GLU B 1 191 ? 31.438 -18.391 -14.227 1 83.5 191 GLU B C 1
ATOM 7146 O O . GLU B 1 191 ? 30.438 -18 -13.602 1 83.5 191 GLU B O 1
ATOM 7151 N N . LYS B 1 192 ? 31.625 -19.656 -14.625 1 82.62 192 LYS B N 1
ATOM 7152 C CA . LYS B 1 192 ? 30.594 -20.641 -14.414 1 82.62 192 LYS B CA 1
ATOM 7153 C C . LYS B 1 192 ? 30.422 -20.969 -12.93 1 82.62 192 LYS B C 1
ATOM 7155 O O . LYS B 1 192 ? 29.312 -21.141 -12.438 1 82.62 192 LYS B O 1
ATOM 7160 N N . CYS B 1 193 ? 31.547 -20.953 -12.281 1 83.19 193 CYS B N 1
ATOM 7161 C CA . CYS B 1 193 ? 31.516 -21.25 -10.859 1 83.19 193 CYS B CA 1
ATOM 7162 C C . CYS B 1 193 ? 30.875 -20.109 -10.078 1 83.19 193 CYS B C 1
ATOM 7164 O O . CYS B 1 193 ? 30.094 -20.344 -9.148 1 83.19 193 CYS B O 1
ATOM 7166 N N . TYR B 1 194 ? 31.203 -18.938 -10.531 1 88.12 194 TYR B N 1
ATOM 7167 C CA . TYR B 1 194 ? 30.625 -17.781 -9.852 1 88.12 194 TYR B CA 1
ATOM 7168 C C . TYR B 1 194 ? 29.125 -17.703 -10.102 1 88.12 194 TYR B C 1
ATOM 7170 O O . TYR B 1 194 ? 28.359 -17.391 -9.188 1 88.12 194 TYR B O 1
ATOM 7178 N N . ALA B 1 195 ? 28.719 -18 -11.281 1 90.31 195 ALA B N 1
ATOM 7179 C CA . ALA B 1 195 ? 27.297 -18.016 -11.609 1 90.31 195 ALA B CA 1
ATOM 7180 C C . ALA B 1 195 ? 26.547 -19.047 -10.773 1 90.31 195 ALA B C 1
ATOM 7182 O O . ALA B 1 195 ? 25.469 -18.75 -10.242 1 90.31 195 ALA B O 1
ATOM 7183 N N . ALA B 1 196 ? 27.141 -20.141 -10.641 1 90.44 196 ALA B N 1
ATOM 7184 C CA . ALA B 1 196 ? 26.531 -21.219 -9.852 1 90.44 196 ALA B CA 1
ATOM 7185 C C . ALA B 1 196 ? 26.469 -20.844 -8.375 1 90.44 196 ALA B C 1
ATOM 7187 O O . ALA B 1 196 ? 25.484 -21.141 -7.695 1 90.44 196 ALA B O 1
ATOM 7188 N N . SER B 1 197 ? 27.469 -20.172 -7.93 1 91.06 197 SER B N 1
ATOM 7189 C CA . SER B 1 197 ? 27.516 -19.781 -6.527 1 91.06 197 SER B CA 1
ATOM 7190 C C . SER B 1 197 ? 26.453 -18.734 -6.207 1 91.06 197 SER B C 1
ATOM 7192 O O . SER B 1 197 ? 25.859 -18.766 -5.129 1 91.06 197 SER B O 1
ATOM 7194 N N . ILE B 1 198 ? 26.219 -17.859 -7.141 1 92.88 198 ILE B N 1
ATOM 7195 C CA . ILE B 1 198 ? 25.203 -16.844 -6.957 1 92.88 198 ILE B CA 1
ATOM 7196 C C . ILE B 1 198 ? 23.812 -17.5 -6.934 1 92.88 198 ILE B C 1
ATOM 7198 O O . ILE B 1 198 ? 22.984 -17.188 -6.078 1 92.88 198 ILE B O 1
ATOM 7202 N N . ALA B 1 199 ? 23.625 -18.406 -7.855 1 94.38 199 ALA B N 1
ATOM 7203 C CA . ALA B 1 199 ? 22.344 -19.078 -7.934 1 94.38 199 ALA B CA 1
ATOM 7204 C C . ALA B 1 199 ? 22.062 -19.891 -6.668 1 94.38 199 ALA B C 1
ATOM 7206 O O . ALA B 1 199 ? 20.938 -19.891 -6.16 1 94.38 199 ALA B O 1
ATOM 7207 N N . VAL B 1 200 ? 23.109 -20.484 -6.168 1 94.06 200 VAL B N 1
ATOM 7208 C CA . VAL B 1 200 ? 22.984 -21.297 -4.965 1 94.06 200 VAL B CA 1
ATOM 7209 C C . VAL B 1 200 ? 22.703 -20.406 -3.76 1 94.06 200 VAL B C 1
ATOM 7211 O O . VAL B 1 200 ? 21.844 -20.719 -2.932 1 94.06 200 VAL B O 1
ATOM 7214 N N . ALA B 1 201 ? 23.375 -19.359 -3.695 1 94.88 201 ALA B N 1
ATOM 7215 C CA . ALA B 1 201 ? 23.172 -18.422 -2.596 1 94.88 201 ALA B CA 1
ATOM 7216 C C . ALA B 1 201 ? 21.766 -17.828 -2.635 1 94.88 201 ALA B C 1
ATOM 7218 O O . ALA B 1 201 ? 21.109 -17.703 -1.599 1 94.88 201 ALA B O 1
ATOM 7219 N N . LEU B 1 202 ? 21.375 -17.484 -3.779 1 95.5 202 LEU B N 1
ATOM 7220 C CA . LEU B 1 202 ? 20.047 -16.938 -3.986 1 95.5 202 LEU B CA 1
ATOM 7221 C C . LEU B 1 202 ? 18.969 -17.922 -3.576 1 95.5 202 LEU B C 1
ATOM 7223 O O . LEU B 1 202 ? 18 -17.562 -2.896 1 95.5 202 LEU B O 1
ATOM 7227 N N . THR B 1 203 ? 19.141 -19.125 -3.936 1 95.62 203 THR B N 1
ATOM 7228 C CA . THR B 1 203 ? 18.172 -20.188 -3.65 1 95.62 203 THR B CA 1
ATOM 7229 C C . THR B 1 203 ? 18.141 -20.5 -2.156 1 95.62 203 THR B C 1
ATOM 7231 O O . THR B 1 203 ? 17.062 -20.703 -1.587 1 95.62 203 THR B O 1
ATOM 7234 N N . PHE B 1 204 ? 19.219 -20.516 -1.603 1 95.88 204 PHE B N 1
ATOM 7235 C CA . PHE B 1 204 ? 19.297 -20.766 -0.166 1 95.88 204 PHE B CA 1
ATOM 7236 C C . PHE B 1 204 ? 18.578 -19.672 0.605 1 95.88 204 PHE B C 1
ATOM 7238 O O . PHE B 1 204 ? 17.781 -19.953 1.504 1 95.88 204 PHE B O 1
ATOM 7245 N N . MET B 1 205 ? 18.844 -18.5 0.248 1 96.06 205 MET B N 1
ATOM 7246 C CA . MET B 1 205 ? 18.219 -17.375 0.926 1 96.06 205 MET B CA 1
ATOM 7247 C C . MET B 1 205 ? 16.703 -17.375 0.706 1 96.06 205 MET B C 1
ATOM 7249 O O . MET B 1 205 ? 15.938 -17.062 1.617 1 96.06 205 MET B O 1
ATOM 7253 N N . ALA B 1 206 ? 16.281 -17.656 -0.469 1 96.12 206 ALA B N 1
ATOM 7254 C CA . ALA B 1 206 ? 14.859 -17.766 -0.749 1 96.12 206 ALA B CA 1
ATOM 7255 C C . ALA B 1 206 ? 14.203 -18.828 0.123 1 96.12 206 ALA B C 1
ATOM 7257 O O . ALA B 1 206 ? 13.109 -18.625 0.65 1 96.12 206 ALA B O 1
ATOM 7258 N N . GLY B 1 207 ? 14.922 -19.938 0.276 1 96.5 207 GLY B N 1
ATOM 7259 C CA . GLY B 1 207 ? 14.43 -21 1.144 1 96.5 207 GLY B CA 1
ATOM 7260 C C . GLY B 1 207 ? 14.344 -20.578 2.6 1 96.5 207 GLY B C 1
ATOM 7261 O O . GLY B 1 207 ? 13.359 -20.875 3.277 1 96.5 207 GLY B O 1
ATOM 7262 N N . VAL B 1 208 ? 15.281 -19.859 3.006 1 95.88 208 VAL B N 1
ATOM 7263 C CA . VAL B 1 208 ? 15.297 -19.391 4.387 1 95.88 208 VAL B CA 1
ATOM 7264 C C . VAL B 1 208 ? 14.141 -18.422 4.621 1 95.88 208 VAL B C 1
ATOM 7266 O O . VAL B 1 208 ? 13.469 -18.484 5.652 1 95.88 208 VAL B O 1
ATOM 7269 N N . TYR B 1 209 ? 13.977 -17.547 3.666 1 95.12 209 TYR B N 1
ATOM 7270 C CA . TYR B 1 209 ? 12.852 -16.625 3.777 1 95.12 209 TYR B CA 1
ATOM 7271 C C . TYR B 1 209 ? 11.531 -17.375 3.834 1 95.12 209 TYR B C 1
ATOM 7273 O O . TYR B 1 209 ? 10.625 -17.016 4.594 1 95.12 209 TYR B O 1
ATOM 7281 N N . GLN B 1 210 ? 11.398 -18.391 3.117 1 96 210 GLN B N 1
ATOM 7282 C CA . GLN B 1 210 ? 10.172 -19.188 3.121 1 96 210 GLN B CA 1
ATOM 7283 C C . GLN B 1 210 ? 9.992 -19.906 4.449 1 96 210 GLN B C 1
ATOM 7285 O O . GLN B 1 210 ? 8.883 -19.969 4.984 1 96 210 GLN B O 1
ATOM 7290 N N . VAL B 1 211 ? 11.039 -20.391 4.988 1 95.12 211 VAL B N 1
ATOM 7291 C CA . VAL B 1 211 ? 10.961 -21.062 6.285 1 95.12 211 VAL B CA 1
ATOM 7292 C C . VAL B 1 211 ? 10.594 -20.047 7.363 1 95.12 211 VAL B C 1
ATOM 7294 O O . VAL B 1 211 ? 9.773 -20.328 8.242 1 95.12 211 VAL B O 1
ATOM 7297 N N . LEU B 1 212 ? 11.156 -18.891 7.211 1 93.38 212 LEU B N 1
ATOM 7298 C CA . LEU B 1 212 ? 10.828 -17.828 8.156 1 93.38 212 LEU B CA 1
ATOM 7299 C C . LEU B 1 212 ? 9.359 -17.422 8.031 1 93.38 212 LEU B C 1
ATOM 7301 O O . LEU B 1 212 ? 8.695 -17.156 9.039 1 93.38 212 LEU B O 1
ATOM 7305 N N . MET B 1 213 ? 8.953 -17.375 6.863 1 92 213 MET B N 1
ATOM 7306 C CA . MET B 1 213 ? 7.535 -17.078 6.641 1 92 213 MET B CA 1
ATOM 7307 C C . MET B 1 213 ? 6.652 -18.156 7.266 1 92 213 MET B C 1
ATOM 7309 O O . MET B 1 213 ? 5.586 -17.859 7.801 1 92 213 MET B O 1
ATOM 7313 N N . GLY B 1 214 ? 7.09 -19.406 7.172 1 90.06 214 GLY B N 1
ATOM 7314 C CA . GLY B 1 214 ? 6.359 -20.484 7.797 1 90.06 214 GLY B CA 1
ATOM 7315 C C . GLY B 1 214 ? 6.34 -20.406 9.312 1 90.06 214 GLY B C 1
ATOM 7316 O O . GLY B 1 214 ? 5.297 -20.609 9.938 1 90.06 214 GLY B O 1
ATOM 7317 N N . VAL B 1 215 ? 7.41 -20 9.852 1 90.31 215 VAL B N 1
ATOM 7318 C CA . VAL B 1 215 ? 7.531 -19.906 11.305 1 90.31 215 VAL B CA 1
ATOM 7319 C C . VAL B 1 215 ? 6.648 -18.766 11.82 1 90.31 215 VAL B C 1
ATOM 7321 O O . VAL B 1 215 ? 6.012 -18.906 12.867 1 90.31 215 VAL B O 1
ATOM 7324 N N . PHE B 1 216 ? 6.488 -17.703 10.969 1 86.5 216 PHE B N 1
ATOM 7325 C CA . PHE B 1 216 ? 5.699 -16.547 11.391 1 86.5 216 PHE B CA 1
ATOM 7326 C C . PHE B 1 216 ? 4.277 -16.641 10.852 1 86.5 216 PHE B C 1
ATOM 7328 O O . PHE B 1 216 ? 3.506 -15.688 10.938 1 86.5 216 PHE B O 1
ATOM 7335 N N . ASN B 1 217 ? 3.938 -17.703 10.305 1 83.81 217 ASN B N 1
ATOM 7336 C CA . ASN B 1 217 ? 2.602 -17.969 9.781 1 83.81 217 ASN B CA 1
ATOM 7337 C C . ASN B 1 217 ? 2.184 -16.922 8.75 1 83.81 217 ASN B C 1
ATOM 7339 O O . ASN B 1 217 ? 1.062 -16.422 8.789 1 83.81 217 ASN B O 1
ATOM 7343 N N . LEU B 1 218 ? 3.182 -16.547 7.898 1 80.94 218 LEU B N 1
ATOM 7344 C CA . LEU B 1 218 ? 2.936 -15.539 6.867 1 80.94 218 LEU B CA 1
ATOM 7345 C C . LEU B 1 218 ? 2.428 -16.188 5.586 1 80.94 218 LEU B C 1
ATOM 7347 O O . LEU B 1 218 ? 2.666 -15.68 4.488 1 80.94 218 LEU B O 1
ATOM 7351 N N . GLY B 1 219 ? 1.841 -17.297 5.727 1 77.31 219 GLY B N 1
ATOM 7352 C CA . GLY B 1 219 ? 1.188 -17.891 4.57 1 77.31 219 GLY B CA 1
ATOM 7353 C C . GLY B 1 219 ? 0.069 -17.016 4.012 1 77.31 219 GLY B C 1
ATOM 7354 O O . GLY B 1 219 ? -0.325 -17.172 2.855 1 77.31 219 GLY B O 1
ATOM 7355 N N . ILE B 1 220 ? -0.29 -16.016 4.762 1 78.81 220 ILE B N 1
ATOM 7356 C CA . ILE B 1 220 ? -1.39 -15.125 4.41 1 78.81 220 ILE B CA 1
ATOM 7357 C C . ILE B 1 220 ? -0.947 -14.164 3.309 1 78.81 220 ILE B C 1
ATOM 7359 O O . ILE B 1 220 ? -1.781 -13.578 2.613 1 78.81 220 ILE B O 1
ATOM 7363 N N . VAL B 1 221 ? 0.317 -14.117 3.088 1 81.56 221 VAL B N 1
ATOM 7364 C CA . VAL B 1 221 ? 0.86 -13.172 2.119 1 81.56 221 VAL B CA 1
ATOM 7365 C C . VAL B 1 221 ? 0.344 -13.5 0.722 1 81.56 221 VAL B C 1
ATOM 7367 O O . VAL B 1 221 ? 0.145 -12.609 -0.104 1 81.56 221 VAL B O 1
ATOM 7370 N N . SER B 1 222 ? 0.082 -14.758 0.465 1 83.5 222 SER B N 1
ATOM 7371 C CA . SER B 1 222 ? -0.383 -15.172 -0.856 1 83.5 222 SER B CA 1
ATOM 7372 C C . SER B 1 222 ? -1.767 -14.602 -1.156 1 83.5 222 SER B C 1
ATOM 7374 O O . SER B 1 222 ? -2.145 -14.461 -2.32 1 83.5 222 SER B O 1
ATOM 7376 N N . LYS B 1 223 ? -2.451 -14.227 -0.116 1 85.5 223 LYS B N 1
ATOM 7377 C CA . LYS B 1 223 ? -3.811 -13.719 -0.281 1 85.5 223 LYS B CA 1
ATOM 7378 C C . LYS B 1 223 ? -3.801 -12.297 -0.837 1 85.5 223 LYS B C 1
ATOM 7380 O O . LYS B 1 223 ? -4.812 -11.82 -1.355 1 85.5 223 LYS B O 1
ATOM 7385 N N . TYR B 1 224 ? -2.66 -11.711 -0.774 1 84.69 224 TYR B N 1
ATOM 7386 C CA . TYR B 1 224 ? -2.559 -10.328 -1.228 1 84.69 224 TYR B CA 1
ATOM 7387 C C . TYR B 1 224 ? -2.176 -10.266 -2.701 1 84.69 224 TYR B C 1
ATOM 7389 O O . TYR B 1 224 ? -2.09 -9.18 -3.281 1 84.69 224 TYR B O 1
ATOM 7397 N N . LEU B 1 225 ? -2.01 -11.414 -3.26 1 87.62 225 LEU B N 1
ATOM 7398 C CA . LEU B 1 225 ? -1.708 -11.453 -4.688 1 87.62 225 LEU B CA 1
ATOM 7399 C C . LEU B 1 225 ? -2.92 -11.914 -5.488 1 87.62 225 LEU B C 1
ATOM 7401 O O . LEU B 1 225 ? -3.301 -13.086 -5.422 1 87.62 225 LEU B O 1
ATOM 7405 N N . SER B 1 226 ? -3.492 -10.992 -6.25 1 90.56 226 SER B N 1
ATOM 7406 C CA . SER B 1 226 ? -4.695 -11.281 -7.027 1 90.56 226 SER B CA 1
ATOM 7407 C C . SER B 1 226 ? -4.371 -12.109 -8.266 1 90.56 226 SER B C 1
ATOM 7409 O O . SER B 1 226 ? -3.227 -12.125 -8.727 1 90.56 226 SER B O 1
ATOM 7411 N N . GLN B 1 227 ? -5.309 -12.773 -8.797 1 90.88 227 GLN B N 1
ATOM 7412 C CA . GLN B 1 227 ? -5.121 -13.609 -9.977 1 90.88 227 GLN B CA 1
ATOM 7413 C C . GLN B 1 227 ? -4.742 -12.766 -11.195 1 90.88 227 GLN B C 1
ATOM 7415 O O . GLN B 1 227 ? -3.83 -13.117 -11.938 1 90.88 227 GLN B O 1
ATOM 7420 N N . PRO B 1 228 ? -5.406 -11.625 -11.367 1 92.88 228 PRO B N 1
ATOM 7421 C CA . PRO B 1 228 ? -4.992 -10.789 -12.5 1 92.88 228 PRO B CA 1
ATOM 7422 C C . PRO B 1 228 ? -3.539 -10.336 -12.391 1 92.88 228 PRO B C 1
ATOM 7424 O O . PRO B 1 228 ? -2.85 -10.227 -13.406 1 92.88 228 PRO B O 1
ATOM 7427 N N . LEU B 1 229 ? -3.107 -10.07 -11.188 1 93.88 229 LEU B N 1
ATOM 7428 C CA . LEU B 1 229 ? -1.712 -9.695 -10.977 1 93.88 229 LEU B CA 1
ATOM 7429 C C . LEU B 1 229 ? -0.781 -10.844 -11.367 1 93.88 229 LEU B C 1
ATOM 7431 O O . LEU B 1 229 ? 0.208 -10.633 -12.07 1 93.88 229 LEU B O 1
ATOM 7435 N N . LEU B 1 230 ? -1.11 -12.047 -10.945 1 91.75 230 LEU B N 1
ATOM 7436 C CA . LEU B 1 230 ? -0.293 -13.219 -11.25 1 91.75 230 LEU B CA 1
ATOM 7437 C C . LEU B 1 230 ? -0.28 -13.5 -12.742 1 91.75 230 LEU B C 1
ATOM 7439 O O . LEU B 1 230 ? 0.771 -13.805 -13.312 1 91.75 230 LEU B O 1
ATOM 7443 N N . ASP B 1 231 ? -1.41 -13.359 -13.383 1 93.31 231 ASP B N 1
ATOM 7444 C CA . ASP B 1 231 ? -1.508 -13.578 -14.82 1 93.31 231 ASP B CA 1
ATOM 7445 C C . ASP B 1 231 ? -0.718 -12.523 -15.594 1 93.31 231 ASP B C 1
ATOM 7447 O O . ASP B 1 231 ? -0.055 -12.836 -16.578 1 93.31 231 ASP B O 1
ATOM 7451 N N . GLY B 1 232 ? -0.869 -11.328 -15.18 1 94.31 232 GLY B N 1
ATOM 7452 C CA . GLY B 1 232 ? -0.084 -10.273 -15.805 1 94.31 232 GLY B CA 1
ATOM 7453 C C . GLY B 1 232 ? 1.411 -10.461 -15.633 1 94.31 232 GLY B C 1
ATOM 7454 O O . GLY B 1 232 ? 2.184 -10.234 -16.562 1 94.31 232 GLY B O 1
ATOM 7455 N N . PHE B 1 233 ? 1.784 -10.852 -14.477 1 93.38 233 PHE B N 1
ATOM 7456 C CA . PHE B 1 233 ? 3.189 -11.125 -14.195 1 93.38 233 PHE B CA 1
ATOM 7457 C C . PHE B 1 233 ? 3.713 -12.242 -15.094 1 93.38 233 PHE B C 1
ATOM 7459 O O . PHE B 1 233 ? 4.793 -12.117 -15.68 1 93.38 233 PHE B O 1
ATOM 7466 N N . ALA B 1 234 ? 2.979 -13.305 -15.148 1 92.75 234 ALA B N 1
ATOM 7467 C CA . ALA B 1 234 ? 3.365 -14.445 -15.969 1 92.75 234 ALA B CA 1
ATOM 7468 C C . ALA B 1 234 ? 3.471 -14.055 -17.438 1 92.75 234 ALA B C 1
ATOM 7470 O O . ALA B 1 234 ? 4.406 -14.461 -18.141 1 92.75 234 ALA B O 1
ATOM 7471 N N . THR B 1 235 ? 2.555 -13.289 -17.922 1 94.81 235 THR B N 1
ATOM 7472 C CA . THR B 1 235 ? 2.572 -12.852 -19.312 1 94.81 235 THR B CA 1
ATOM 7473 C C . THR B 1 235 ? 3.754 -11.922 -19.578 1 94.81 235 THR B C 1
ATOM 7475 O O . THR B 1 235 ? 4.441 -12.055 -20.594 1 94.81 235 THR B O 1
ATOM 7478 N N . GLY B 1 236 ? 3.938 -10.977 -18.703 1 94.69 236 GLY B N 1
ATOM 7479 C CA . GLY B 1 236 ? 5.09 -10.102 -18.844 1 94.69 236 GLY B CA 1
ATOM 7480 C C . GLY B 1 236 ? 6.414 -10.844 -18.812 1 94.69 236 GLY B C 1
ATOM 7481 O O . GLY B 1 236 ? 7.312 -10.555 -19.609 1 94.69 236 GLY B O 1
ATOM 7482 N N . ALA B 1 237 ? 6.516 -11.781 -17.922 1 93.62 237 ALA B N 1
ATOM 7483 C CA . ALA B 1 237 ? 7.723 -12.602 -17.828 1 93.62 237 ALA B CA 1
ATOM 7484 C C . ALA B 1 237 ? 7.914 -13.438 -19.094 1 93.62 237 ALA B C 1
ATOM 7486 O O . ALA B 1 237 ? 9.047 -13.672 -19.516 1 93.62 237 ALA B O 1
ATOM 7487 N N . SER B 1 238 ? 6.824 -13.945 -19.656 1 94.69 238 SER B N 1
ATOM 7488 C CA . SER B 1 238 ? 6.906 -14.734 -20.875 1 94.69 238 SER B CA 1
ATOM 7489 C C . SER B 1 238 ? 7.43 -13.898 -22.047 1 94.69 238 SER B C 1
ATOM 7491 O O . SER B 1 238 ? 8.18 -14.391 -22.891 1 94.69 238 SER B O 1
ATOM 7493 N N . ILE B 1 239 ? 7.043 -12.688 -22.047 1 94.62 239 ILE B N 1
ATOM 7494 C CA . ILE B 1 239 ? 7.562 -11.789 -23.078 1 94.62 239 ILE B CA 1
ATOM 7495 C C . ILE B 1 239 ? 9.07 -11.617 -22.891 1 94.62 239 ILE B C 1
ATOM 7497 O O . ILE B 1 239 ? 9.82 -11.625 -23.859 1 94.62 239 ILE B O 1
ATOM 7501 N N . THR B 1 240 ? 9.422 -11.461 -21.703 1 93.5 240 THR B N 1
ATOM 7502 C CA . THR B 1 240 ? 10.844 -11.32 -21.406 1 93.5 240 THR B CA 1
ATOM 7503 C C . THR B 1 240 ? 11.602 -12.594 -21.766 1 93.5 240 THR B C 1
ATOM 7505 O O . THR B 1 240 ? 12.695 -12.531 -22.328 1 93.5 240 THR B O 1
ATOM 7508 N N . ILE B 1 241 ? 11.07 -13.742 -21.438 1 94 241 ILE B N 1
ATOM 7509 C CA . ILE B 1 241 ? 11.688 -15.023 -21.75 1 94 241 ILE B CA 1
ATOM 7510 C C . ILE B 1 241 ? 11.82 -15.164 -23.266 1 94 241 ILE B C 1
ATOM 7512 O O . ILE B 1 241 ? 12.883 -15.531 -23.781 1 94 241 ILE B O 1
ATOM 7516 N N . LEU B 1 242 ? 10.766 -14.867 -23.969 1 94.5 242 LEU B N 1
ATOM 7517 C CA . LEU B 1 242 ? 10.789 -14.938 -25.422 1 94.5 242 LEU B CA 1
ATOM 7518 C C . LEU B 1 242 ? 11.898 -14.055 -25.984 1 94.5 242 LEU B C 1
ATOM 7520 O O . LEU B 1 242 ? 12.641 -14.484 -26.875 1 94.5 242 LEU B O 1
ATOM 7524 N N . THR B 1 243 ? 12.039 -12.914 -25.453 1 92.88 243 THR B N 1
ATOM 7525 C CA . THR B 1 243 ? 13.031 -11.953 -25.922 1 92.88 243 THR B CA 1
ATOM 7526 C C . THR B 1 243 ? 14.445 -12.469 -25.672 1 92.88 243 THR B C 1
ATOM 7528 O O . THR B 1 243 ? 15.312 -12.367 -26.547 1 92.88 243 THR B O 1
ATOM 7531 N N . THR B 1 244 ? 14.672 -13.047 -24.578 1 89.75 244 THR B N 1
ATOM 7532 C CA . THR B 1 244 ? 16.016 -13.516 -24.234 1 89.75 244 THR B CA 1
ATOM 7533 C C . THR B 1 244 ? 16.359 -14.766 -25.031 1 89.75 244 THR B C 1
ATOM 7535 O O . THR B 1 244 ? 17.547 -15.078 -25.203 1 89.75 244 THR B O 1
ATOM 7538 N N . GLN B 1 245 ? 15.359 -15.469 -25.5 1 91.56 245 GLN B N 1
ATOM 7539 C CA . GLN B 1 245 ? 15.609 -16.719 -26.203 1 91.56 245 GLN B CA 1
ATOM 7540 C C . GLN B 1 245 ? 15.75 -16.5 -27.703 1 91.56 245 GLN B C 1
ATOM 7542 O O . GLN B 1 245 ? 16.25 -17.375 -28.422 1 91.56 245 GLN B O 1
ATOM 7547 N N . VAL B 1 246 ? 15.391 -15.375 -28.188 1 91.94 246 VAL B N 1
ATOM 7548 C CA . VAL B 1 246 ? 15.43 -15.109 -29.625 1 91.94 246 VAL B CA 1
ATOM 7549 C C . VAL B 1 246 ? 16.875 -15.188 -30.125 1 91.94 246 VAL B C 1
ATOM 7551 O O . VAL B 1 246 ? 17.125 -15.625 -31.25 1 91.94 246 VAL B O 1
ATOM 7554 N N . LYS B 1 247 ? 17.828 -14.859 -29.344 1 91.06 247 LYS B N 1
ATOM 7555 C CA . LYS B 1 247 ? 19.234 -14.898 -29.766 1 91.06 247 LYS B CA 1
ATOM 7556 C C . LYS B 1 247 ? 19.672 -16.328 -30.078 1 91.06 247 LYS B C 1
ATOM 7558 O O . LYS B 1 247 ? 20.469 -16.547 -30.984 1 91.06 247 LYS B O 1
ATOM 7563 N N . TYR B 1 248 ? 19.109 -17.281 -29.375 1 91.06 248 TYR B N 1
ATOM 7564 C CA . TYR B 1 248 ? 19.453 -18.672 -29.609 1 91.06 248 TYR B CA 1
ATOM 7565 C C . TYR B 1 248 ? 18.688 -19.234 -30.797 1 91.06 248 TYR B C 1
ATOM 7567 O O . TYR B 1 248 ? 19.188 -20.141 -31.484 1 91.06 248 TYR B O 1
ATOM 7575 N N . LEU B 1 249 ? 17.5 -18.703 -31.047 1 93.5 249 LEU B N 1
ATOM 7576 C CA . LEU B 1 249 ? 16.703 -19.141 -32.188 1 93.5 249 LEU B CA 1
ATOM 7577 C C . LEU B 1 249 ? 17.359 -18.766 -33.5 1 93.5 249 LEU B C 1
ATOM 7579 O O . LEU B 1 249 ? 17.344 -19.547 -34.469 1 93.5 249 LEU B O 1
ATOM 7583 N N . VAL B 1 250 ? 17.953 -17.562 -33.469 1 92 250 VAL B N 1
ATOM 7584 C CA . VAL B 1 250 ? 18.562 -17.062 -34.719 1 92 250 VAL B CA 1
ATOM 7585 C C . VAL B 1 250 ? 20.062 -17.312 -34.688 1 92 250 VAL B C 1
ATOM 7587 O O . VAL B 1 250 ? 20.75 -17.188 -35.688 1 92 250 VAL B O 1
ATOM 7590 N N . GLY B 1 251 ? 20.562 -17.828 -33.625 1 90.75 251 GLY B N 1
ATOM 7591 C CA . GLY B 1 251 ? 21.969 -18.172 -33.5 1 90.75 251 GLY B CA 1
ATOM 7592 C C . GLY B 1 251 ? 22.875 -16.953 -33.438 1 90.75 251 GLY B C 1
ATOM 7593 O O . GLY B 1 251 ? 23.922 -16.906 -34.094 1 90.75 251 GLY B O 1
ATOM 7594 N N . LEU B 1 252 ? 22.391 -15.883 -32.781 1 88.56 252 LEU B N 1
ATOM 7595 C CA . LEU B 1 252 ? 23.172 -14.656 -32.625 1 88.56 252 LEU B CA 1
ATOM 7596 C C . LEU B 1 252 ? 23.938 -14.656 -31.312 1 88.56 252 LEU B C 1
ATOM 7598 O O . LEU B 1 252 ? 23.453 -15.172 -30.312 1 88.56 252 LEU B O 1
ATOM 7602 N N . LYS B 1 253 ? 25.109 -14.164 -31.375 1 84 253 LYS B N 1
ATOM 7603 C CA . LYS B 1 253 ? 25.906 -14 -30.156 1 84 253 LYS B CA 1
ATOM 7604 C C . LYS B 1 253 ? 25.859 -12.562 -29.656 1 84 253 LYS B C 1
ATOM 7606 O O . LYS B 1 253 ? 26.719 -11.758 -30 1 84 253 LYS B O 1
ATOM 7611 N N . ILE B 1 254 ? 24.812 -12.242 -29 1 81.88 254 ILE B N 1
ATOM 7612 C CA . ILE B 1 254 ? 24.641 -10.898 -28.453 1 81.88 254 ILE B CA 1
ATOM 7613 C C . ILE B 1 254 ? 24.781 -10.953 -26.938 1 81.88 254 ILE B C 1
ATOM 7615 O O . ILE B 1 254 ? 24.469 -11.961 -26.297 1 81.88 254 ILE B O 1
ATOM 7619 N N . PRO B 1 255 ? 25.406 -9.898 -26.391 1 76.56 255 PRO B N 1
ATOM 7620 C CA . PRO B 1 255 ? 25.531 -9.875 -24.938 1 76.56 255 PRO B CA 1
ATOM 7621 C C . PRO B 1 255 ? 24.188 -9.789 -24.234 1 76.56 255 PRO B C 1
ATOM 7623 O O . PRO B 1 255 ? 23.234 -9.203 -24.766 1 76.56 255 PRO B O 1
ATOM 7626 N N . ARG B 1 256 ? 24.125 -10.414 -23.125 1 74.5 256 ARG B N 1
ATOM 7627 C CA . ARG B 1 256 ? 22.906 -10.344 -22.328 1 74.5 256 ARG B CA 1
ATOM 7628 C C . ARG B 1 256 ? 22.781 -8.992 -21.625 1 74.5 256 ARG B C 1
ATOM 7630 O O . ARG B 1 256 ? 23.75 -8.484 -21.062 1 74.5 256 ARG B O 1
ATOM 7637 N N . SER B 1 257 ? 21.766 -8.25 -21.938 1 70.75 257 SER B N 1
ATOM 7638 C CA . SER B 1 257 ? 21.484 -6.961 -21.312 1 70.75 257 SER B CA 1
ATOM 7639 C C . SER B 1 257 ? 20.75 -7.133 -19.984 1 70.75 257 SER B C 1
ATOM 7641 O O . SER B 1 257 ? 20 -8.094 -19.812 1 70.75 257 SER B O 1
ATOM 7643 N N . HIS B 1 258 ? 21.25 -6.375 -18.984 1 72.75 258 HIS B N 1
ATOM 7644 C CA . HIS B 1 258 ? 20.578 -6.422 -17.703 1 72.75 258 HIS B CA 1
ATOM 7645 C C . HIS B 1 258 ? 20 -5.059 -17.328 1 72.75 258 HIS B C 1
ATOM 7647 O O . HIS B 1 258 ? 20.406 -4.039 -17.891 1 72.75 258 HIS B O 1
ATOM 7653 N N . GLY B 1 259 ? 18.969 -5.07 -16.516 1 71.81 259 GLY B N 1
ATOM 7654 C CA . GLY B 1 259 ? 18.422 -3.818 -16.016 1 71.81 259 GLY B CA 1
ATOM 7655 C C . GLY B 1 259 ? 17.094 -3.443 -16.641 1 71.81 259 GLY B C 1
ATOM 7656 O O . GLY B 1 259 ? 16.453 -4.273 -17.297 1 71.81 259 GLY B O 1
ATOM 7657 N N . PRO B 1 260 ? 16.766 -2.254 -16.375 1 81.25 260 PRO B N 1
ATOM 7658 C CA . PRO B 1 260 ? 15.5 -1.8 -16.938 1 81.25 260 PRO B CA 1
ATOM 7659 C C . PRO B 1 260 ? 15.562 -1.596 -18.453 1 81.25 260 PRO B C 1
ATOM 7661 O O . PRO B 1 260 ? 16.594 -1.141 -18.969 1 81.25 260 PRO B O 1
ATOM 7664 N N . GLY B 1 261 ? 14.594 -2.025 -19.203 1 83.38 261 GLY B N 1
ATOM 7665 C CA . GLY B 1 261 ? 14.516 -1.887 -20.641 1 83.38 261 GLY B CA 1
ATOM 7666 C C . GLY B 1 261 ? 15.234 -2.998 -21.391 1 83.38 261 GLY B C 1
ATOM 7667 O O . GLY B 1 261 ? 15.695 -2.801 -22.516 1 83.38 261 GLY B O 1
ATOM 7668 N N . THR B 1 262 ? 15.469 -4.051 -20.781 1 84.94 262 THR B N 1
ATOM 7669 C CA . THR B 1 262 ? 16.188 -5.172 -21.375 1 84.94 262 THR B CA 1
ATOM 7670 C C . THR B 1 262 ? 15.469 -5.676 -22.625 1 84.94 262 THR B C 1
ATOM 7672 O O . THR B 1 262 ? 16.109 -6.07 -23.594 1 84.94 262 THR B O 1
ATOM 7675 N N . VAL B 1 263 ? 14.18 -5.645 -22.594 1 91.25 263 VAL B N 1
ATOM 7676 C CA . VAL B 1 263 ? 13.398 -6.145 -23.734 1 91.25 263 VAL B CA 1
ATOM 7677 C C . VAL B 1 263 ? 13.641 -5.262 -24.953 1 91.25 263 VAL B C 1
ATOM 7679 O O . VAL B 1 263 ? 13.945 -5.762 -26.031 1 91.25 263 VAL B O 1
ATOM 7682 N N . ILE B 1 264 ? 13.633 -3.988 -24.75 1 90.75 264 ILE B N 1
ATOM 7683 C CA . ILE B 1 264 ? 13.789 -3.057 -25.859 1 90.75 264 ILE B CA 1
ATOM 7684 C C . ILE B 1 264 ? 15.234 -3.074 -26.344 1 90.75 264 ILE B C 1
ATOM 7686 O O . ILE B 1 264 ? 15.484 -3.127 -27.562 1 90.75 264 ILE B O 1
ATOM 7690 N N . LEU B 1 265 ? 16.156 -3.09 -25.453 1 88.56 265 LEU B N 1
ATOM 7691 C CA . LEU B 1 265 ? 17.562 -3.076 -25.812 1 88.56 265 LEU B CA 1
ATOM 7692 C C . LEU B 1 265 ? 17.953 -4.359 -26.531 1 88.56 265 LEU B C 1
ATOM 7694 O O . LEU B 1 265 ? 18.75 -4.332 -27.469 1 88.56 265 LEU B O 1
ATOM 7698 N N . THR B 1 266 ? 17.453 -5.496 -26.094 1 90.88 266 THR B N 1
ATOM 7699 C CA . THR B 1 266 ? 17.766 -6.766 -26.734 1 90.88 266 THR B CA 1
ATOM 7700 C C . THR B 1 266 ? 17.25 -6.793 -28.172 1 90.88 266 THR B C 1
ATOM 7702 O O . THR B 1 266 ? 17.922 -7.277 -29.078 1 90.88 266 THR B O 1
ATOM 7705 N N . TRP B 1 267 ? 16.078 -6.258 -28.375 1 92.62 267 TRP B N 1
ATOM 7706 C CA . TRP B 1 267 ? 15.523 -6.242 -29.719 1 92.62 267 TRP B CA 1
ATOM 7707 C C . TRP B 1 267 ? 16.297 -5.297 -30.625 1 92.62 267 TRP B C 1
ATOM 7709 O O . TRP B 1 267 ? 16.5 -5.578 -31.812 1 92.62 267 TRP B O 1
ATOM 7719 N N . ILE B 1 268 ? 16.781 -4.188 -30.031 1 91.62 268 ILE B N 1
ATOM 7720 C CA . ILE B 1 268 ? 17.625 -3.275 -30.812 1 91.62 268 ILE B CA 1
ATOM 7721 C C . ILE B 1 268 ? 18.922 -3.975 -31.203 1 91.62 268 ILE B C 1
ATOM 7723 O O . ILE B 1 268 ? 19.359 -3.887 -32.344 1 91.62 268 ILE B O 1
ATOM 7727 N N . ASN B 1 269 ? 19.469 -4.723 -30.312 1 89.81 269 ASN B N 1
ATOM 7728 C CA . ASN B 1 269 ? 20.719 -5.445 -30.562 1 89.81 269 ASN B CA 1
ATOM 7729 C C . ASN B 1 269 ? 20.5 -6.566 -31.594 1 89.81 269 ASN B C 1
ATOM 7731 O O . ASN B 1 269 ? 21.391 -6.84 -32.406 1 89.81 269 ASN B O 1
ATOM 7735 N N . ILE B 1 270 ? 19.422 -7.215 -31.547 1 91.81 270 ILE B N 1
ATOM 7736 C CA . ILE B 1 270 ? 19.125 -8.297 -32.5 1 91.81 270 ILE B CA 1
ATOM 7737 C C . ILE B 1 270 ? 19.016 -7.738 -33.906 1 91.81 270 ILE B C 1
ATOM 7739 O O . ILE B 1 270 ? 19.578 -8.289 -34.844 1 91.81 270 ILE B O 1
ATOM 7743 N N . PHE B 1 271 ? 18.344 -6.629 -34 1 93.06 271 PHE B N 1
ATOM 7744 C CA . PHE B 1 271 ? 18.156 -6.047 -35.312 1 93.06 271 PHE B CA 1
ATOM 7745 C C . PHE B 1 271 ? 19.453 -5.473 -35.844 1 93.06 271 PHE B C 1
ATOM 7747 O O . PHE B 1 271 ? 19.703 -5.504 -37.062 1 93.06 271 PHE B O 1
ATOM 7754 N N . LYS B 1 272 ? 20.266 -5 -34.938 1 92.31 272 LYS B N 1
ATOM 7755 C CA . LYS B 1 272 ? 21.562 -4.461 -35.344 1 92.31 272 LYS B CA 1
ATOM 7756 C C . LYS B 1 272 ? 22.5 -5.57 -35.812 1 92.31 272 LYS B C 1
ATOM 7758 O O . LYS B 1 272 ? 23.328 -5.352 -36.688 1 92.31 272 LYS B O 1
ATOM 7763 N N . ASN B 1 273 ? 22.359 -6.77 -35.25 1 91.62 273 ASN B N 1
ATOM 7764 C CA . ASN B 1 273 ? 23.266 -7.871 -35.594 1 91.62 273 ASN B CA 1
ATOM 7765 C C . ASN B 1 273 ? 22.562 -8.953 -36.375 1 91.62 273 ASN B C 1
ATOM 7767 O O . ASN B 1 273 ? 22.984 -10.109 -36.406 1 91.62 273 ASN B O 1
ATOM 7771 N N . ILE B 1 274 ? 21.484 -8.617 -37.062 1 90.5 274 ILE B N 1
ATOM 7772 C CA . ILE B 1 274 ? 20.672 -9.602 -37.75 1 90.5 274 ILE B CA 1
ATOM 7773 C C . ILE B 1 274 ? 21.469 -10.242 -38.875 1 90.5 274 ILE B C 1
ATOM 7775 O O . ILE B 1 274 ? 21.219 -11.398 -39.25 1 90.5 274 ILE B O 1
ATOM 7779 N N . HIS B 1 275 ? 22.5 -9.57 -39.312 1 91 275 HIS B N 1
ATOM 7780 C CA . HIS B 1 275 ? 23.312 -10.062 -40.406 1 91 275 HIS B CA 1
ATOM 7781 C C . HIS B 1 275 ? 24.25 -11.172 -39.969 1 91 275 HIS B C 1
ATOM 7783 O O . HIS B 1 275 ? 24.75 -11.945 -40.781 1 91 275 HIS B O 1
ATOM 7789 N N . GLN B 1 276 ? 24.469 -11.328 -38.688 1 90.88 276 GLN B N 1
ATOM 7790 C CA . GLN B 1 276 ? 25.359 -12.352 -38.156 1 90.88 276 GLN B CA 1
ATOM 7791 C C . GLN B 1 276 ? 24.594 -13.609 -37.781 1 90.88 276 GLN B C 1
ATOM 7793 O O . GLN B 1 276 ? 25.109 -14.469 -37.062 1 90.88 276 GLN B O 1
ATOM 7798 N N . THR B 1 277 ? 23.422 -13.742 -38.344 1 92 277 THR B N 1
ATOM 7799 C CA . THR B 1 277 ? 22.562 -14.883 -38.031 1 92 277 THR B CA 1
ATOM 7800 C C . THR B 1 277 ? 23.156 -16.172 -38.594 1 92 277 THR B C 1
ATOM 7802 O O . THR B 1 277 ? 23.656 -16.172 -39.719 1 92 277 THR B O 1
ATOM 7805 N N . ASN B 1 278 ? 23.188 -17.234 -37.75 1 93.06 278 ASN B N 1
ATOM 7806 C CA . ASN B 1 278 ? 23.609 -18.562 -38.219 1 93.06 278 ASN B CA 1
ATOM 7807 C C . ASN B 1 278 ? 22.5 -19.25 -39 1 93.06 278 ASN B C 1
ATOM 7809 O O . ASN B 1 278 ? 21.453 -19.594 -38.438 1 93.06 278 ASN B O 1
ATOM 7813 N N . ILE B 1 279 ? 22.672 -19.578 -40.156 1 92.25 279 ILE B N 1
ATOM 7814 C CA . ILE B 1 279 ? 21.672 -20.125 -41.031 1 92.25 279 ILE B CA 1
ATOM 7815 C C . ILE B 1 279 ? 21.266 -21.516 -40.562 1 92.25 279 ILE B C 1
ATOM 7817 O O . ILE B 1 279 ? 20.109 -21.906 -40.688 1 92.25 279 ILE B O 1
ATOM 7821 N N . CYS B 1 280 ? 22.234 -22.25 -40.094 1 92.06 280 CYS B N 1
ATOM 7822 C CA . CYS B 1 280 ? 21.938 -23.578 -39.594 1 92.06 280 CYS B CA 1
ATOM 7823 C C . CYS B 1 280 ? 20.938 -23.531 -38.438 1 92.06 280 CYS B C 1
ATOM 7825 O O . CYS B 1 280 ? 19.953 -24.281 -38.438 1 92.06 280 CYS B O 1
ATOM 7827 N N . ASP B 1 281 ? 21.188 -22.656 -37.531 1 94.06 281 ASP B N 1
ATOM 7828 C CA . ASP B 1 281 ? 20.281 -22.5 -36.406 1 94.06 281 ASP B CA 1
ATOM 7829 C C . ASP B 1 281 ? 18.922 -21.969 -36.844 1 94.06 281 ASP B C 1
ATOM 7831 O O . ASP B 1 281 ? 17.891 -22.359 -36.312 1 94.06 281 ASP B O 1
ATOM 7835 N N . LEU B 1 282 ? 18.891 -21.141 -37.781 1 94.44 282 LEU B N 1
ATOM 7836 C CA . LEU B 1 282 ? 17.641 -20.578 -38.312 1 94.44 282 LEU B CA 1
ATOM 7837 C C . LEU B 1 282 ? 16.797 -21.672 -38.938 1 94.44 282 LEU B C 1
ATOM 7839 O O . LEU B 1 282 ? 15.578 -21.688 -38.781 1 94.44 282 LEU B O 1
ATOM 7843 N N . ILE B 1 283 ? 17.438 -22.547 -39.625 1 94.12 283 ILE B N 1
ATOM 7844 C CA . ILE B 1 283 ? 16.734 -23.641 -40.281 1 94.12 283 ILE B CA 1
ATOM 7845 C C . ILE B 1 283 ? 16.203 -24.609 -39.219 1 94.12 283 ILE B C 1
ATOM 7847 O O . ILE B 1 283 ? 15.07 -25.094 -39.344 1 94.12 283 ILE B O 1
ATOM 7851 N N . THR B 1 284 ? 17.078 -24.922 -38.344 1 94.31 284 THR B N 1
ATOM 7852 C CA . THR B 1 284 ? 16.641 -25.797 -37.25 1 94.31 284 THR B CA 1
ATOM 7853 C C . THR B 1 284 ? 15.422 -25.234 -36.562 1 94.31 284 THR B C 1
ATOM 7855 O O . THR B 1 284 ? 14.469 -25.953 -36.25 1 94.31 284 THR B O 1
ATOM 7858 N N . THR B 1 285 ? 15.43 -23.953 -36.281 1 95.75 285 THR B N 1
ATOM 7859 C CA . THR B 1 285 ? 14.312 -23.297 -35.625 1 95.75 285 THR B CA 1
ATOM 7860 C C . THR B 1 285 ? 13.07 -23.312 -36.5 1 95.75 285 THR B C 1
ATOM 7862 O O . THR B 1 285 ? 11.961 -23.531 -36.031 1 95.75 285 THR B O 1
ATOM 7865 N N . ALA B 1 286 ? 13.211 -23.078 -37.781 1 95.81 286 ALA B N 1
ATOM 7866 C CA . ALA B 1 286 ? 12.109 -23.016 -38.719 1 95.81 286 ALA B CA 1
ATOM 7867 C C . ALA B 1 286 ? 11.43 -24.375 -38.875 1 95.81 286 ALA B C 1
ATOM 7869 O O . ALA B 1 286 ? 10.242 -24.453 -39.188 1 95.81 286 ALA B O 1
ATOM 7870 N N . VAL B 1 287 ? 12.164 -25.391 -38.531 1 94.75 287 VAL B N 1
ATOM 7871 C CA . VAL B 1 287 ? 11.609 -26.734 -38.656 1 94.75 287 VAL B CA 1
ATOM 7872 C C . VAL B 1 287 ? 11.078 -27.188 -37.281 1 94.75 287 VAL B C 1
ATOM 7874 O O . VAL B 1 287 ? 9.953 -27.688 -37.188 1 94.75 287 VAL B O 1
ATOM 7877 N N . CYS B 1 288 ? 11.883 -27.016 -36.312 1 94.88 288 CYS B N 1
ATOM 7878 C CA . CYS B 1 288 ? 11.578 -27.531 -34.969 1 94.88 288 CYS B CA 1
ATOM 7879 C C . CYS B 1 288 ? 10.391 -26.812 -34.375 1 94.88 288 CYS B C 1
ATOM 7881 O O . CYS B 1 288 ? 9.508 -27.438 -33.781 1 94.88 288 CYS B O 1
ATOM 7883 N N . LEU B 1 289 ? 10.273 -25.547 -34.438 1 95.44 289 LEU B N 1
ATOM 7884 C CA . LEU B 1 289 ? 9.25 -24.75 -33.781 1 95.44 289 LEU B CA 1
ATOM 7885 C C . LEU B 1 289 ? 7.859 -25.109 -34.312 1 95.44 289 LEU B C 1
ATOM 7887 O O . LEU B 1 289 ? 6.965 -25.438 -33.531 1 95.44 289 LEU B O 1
ATOM 7891 N N . PRO B 1 290 ? 7.672 -25.094 -35.625 1 94.88 290 PRO B N 1
ATOM 7892 C CA . PRO B 1 290 ? 6.344 -25.469 -36.125 1 94.88 290 PRO B CA 1
ATOM 7893 C C . PRO B 1 290 ? 5.984 -26.906 -35.812 1 94.88 290 PRO B C 1
ATOM 7895 O O . PRO B 1 290 ? 4.816 -27.219 -35.562 1 94.88 290 PRO B O 1
ATOM 7898 N N . VAL B 1 291 ? 6.934 -27.797 -35.812 1 93.38 291 VAL B N 1
ATOM 7899 C CA . VAL B 1 291 ? 6.676 -29.203 -35.5 1 93.38 291 VAL B CA 1
ATOM 7900 C C . VAL B 1 291 ? 6.203 -29.328 -34.031 1 93.38 291 VAL B C 1
ATOM 7902 O O . VAL B 1 291 ? 5.203 -29.984 -33.75 1 93.38 291 VAL B O 1
ATOM 7905 N N . LEU B 1 292 ? 6.902 -28.734 -33.156 1 93.88 292 LEU B N 1
ATOM 7906 C CA . LEU B 1 292 ? 6.547 -28.781 -31.734 1 93.88 292 LEU B CA 1
ATOM 7907 C C . LEU B 1 292 ? 5.195 -28.141 -31.484 1 93.88 292 LEU B C 1
ATOM 7909 O O . LEU B 1 292 ? 4.379 -28.656 -30.734 1 93.88 292 LEU B O 1
ATOM 7913 N N . ILE B 1 293 ? 4.898 -27.016 -32.156 1 92.69 293 ILE B N 1
ATOM 7914 C CA . ILE B 1 293 ? 3.637 -26.297 -31.969 1 92.69 293 ILE B CA 1
ATOM 7915 C C . ILE B 1 293 ? 2.486 -27.156 -32.5 1 92.69 293 ILE B C 1
ATOM 7917 O O . ILE B 1 293 ? 1.434 -27.25 -31.875 1 92.69 293 ILE B O 1
ATOM 7921 N N . THR B 1 294 ? 2.697 -27.766 -33.688 1 91.25 294 THR B N 1
ATOM 7922 C CA . THR B 1 294 ? 1.66 -28.562 -34.344 1 91.25 294 THR B CA 1
ATOM 7923 C C . THR B 1 294 ? 1.336 -29.812 -33.5 1 91.25 294 THR B C 1
ATOM 7925 O O . THR B 1 294 ? 0.168 -30.172 -33.344 1 91.25 294 THR B O 1
ATOM 7928 N N . VAL B 1 295 ? 2.318 -30.406 -33 1 87.88 295 VAL B N 1
ATOM 7929 C CA . VAL B 1 295 ? 2.1 -31.609 -32.219 1 87.88 295 VAL B CA 1
ATOM 7930 C C . VAL B 1 295 ? 1.38 -31.25 -30.922 1 87.88 295 VAL B C 1
ATOM 7932 O O . VAL B 1 295 ? 0.502 -32 -30.469 1 87.88 295 VAL B O 1
ATOM 7935 N N . LYS B 1 296 ? 1.762 -30.219 -30.328 1 86.62 296 LYS B N 1
ATOM 7936 C CA . LYS B 1 296 ? 1.11 -29.781 -29.094 1 86.62 296 LYS B CA 1
ATOM 7937 C C . LYS B 1 296 ? -0.352 -29.422 -29.344 1 86.62 296 LYS B C 1
ATOM 7939 O O . LYS B 1 296 ? -1.222 -29.734 -28.531 1 86.62 296 LYS B O 1
ATOM 7944 N N . GLU B 1 297 ? -0.683 -28.797 -30.438 1 86.5 297 GLU B N 1
ATOM 7945 C CA . GLU B 1 297 ? -2.055 -28.438 -30.797 1 86.5 297 GLU B CA 1
ATOM 7946 C C . GLU B 1 297 ? -2.891 -29.688 -31.062 1 86.5 297 GLU B C 1
ATOM 7948 O O . GLU B 1 297 ? -4.055 -29.766 -30.672 1 86.5 297 GLU B O 1
ATOM 7953 N N . LEU B 1 298 ? -2.266 -30.594 -31.734 1 84.62 298 LEU B N 1
ATOM 7954 C CA . LEU B 1 298 ? -2.955 -31.844 -32.031 1 84.62 298 LEU B CA 1
ATOM 7955 C C . LEU B 1 298 ? -3.223 -32.625 -30.734 1 84.62 298 LEU B C 1
ATOM 7957 O O . LEU B 1 298 ? -4.262 -33.281 -30.609 1 84.62 298 LEU B O 1
ATOM 7961 N N . GLY B 1 299 ? -2.275 -32.562 -29.922 1 81.06 299 GLY B N 1
ATOM 7962 C CA . GLY B 1 299 ? -2.477 -33.188 -28.625 1 81.06 299 GLY B CA 1
ATOM 7963 C C . GLY B 1 299 ? -3.631 -32.594 -27.844 1 81.06 299 GLY B C 1
ATOM 7964 O O . GLY B 1 299 ? -4.402 -33.312 -27.203 1 81.06 299 GLY B O 1
ATOM 7965 N N . ASP B 1 300 ? -3.801 -31.312 -27.938 1 78.94 300 ASP B N 1
ATOM 7966 C CA . ASP B 1 300 ? -4.871 -30.609 -27.219 1 78.94 300 ASP B CA 1
ATOM 7967 C C . ASP B 1 300 ? -6.227 -30.875 -27.875 1 78.94 300 ASP B C 1
ATOM 7969 O O . ASP B 1 300 ? -7.242 -31 -27.172 1 78.94 300 ASP B O 1
ATOM 7973 N N . ARG B 1 301 ? -6.273 -30.969 -29.141 1 80.38 301 ARG B N 1
ATOM 7974 C CA . ARG B 1 301 ? -7.516 -31.203 -29.859 1 80.38 301 ARG B CA 1
ATOM 7975 C C . ARG B 1 301 ? -8.008 -32.625 -29.672 1 80.38 301 ARG B C 1
ATOM 7977 O O . ARG B 1 301 ? -9.219 -32.875 -29.578 1 80.38 301 ARG B O 1
ATOM 7984 N N . TYR B 1 302 ? -7.055 -33.531 -29.578 1 78.12 302 TYR B N 1
ATOM 7985 C CA . TYR B 1 302 ? -7.445 -34.938 -29.484 1 78.12 302 TYR B CA 1
ATOM 7986 C C . TYR B 1 302 ? -7.25 -35.469 -28.078 1 78.12 302 TYR B C 1
ATOM 7988 O O . TYR B 1 302 ? -6.941 -36.6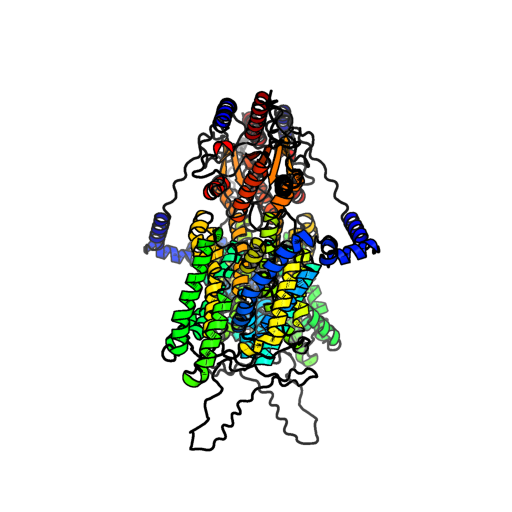25 -27.891 1 78.12 302 TYR B O 1
ATOM 7996 N N . LYS B 1 303 ? -7.27 -34.594 -27.25 1 74.12 303 LYS B N 1
ATOM 7997 C CA . LYS B 1 303 ? -7.078 -34.969 -25.859 1 74.12 303 LYS B CA 1
ATOM 7998 C C . LYS B 1 303 ? -8.094 -36 -25.422 1 74.12 303 LYS B C 1
ATOM 8000 O O . LYS B 1 303 ? -7.777 -36.875 -24.594 1 74.12 303 LYS B O 1
ATOM 8005 N N . HIS B 1 304 ? -9.258 -35.969 -25.922 1 70.69 304 HIS B N 1
ATOM 8006 C CA . HIS B 1 304 ? -10.32 -36.875 -25.531 1 70.69 304 HIS B CA 1
ATOM 8007 C C . HIS B 1 304 ? -10.055 -38.281 -26.078 1 70.69 304 HIS B C 1
ATOM 8009 O O . HIS B 1 304 ? -10.492 -39.281 -25.484 1 70.69 304 HIS B O 1
ATOM 8015 N N . LYS B 1 305 ? -9.219 -38.281 -27.172 1 68.44 305 LYS B N 1
ATOM 8016 C CA . LYS B 1 305 ? -9 -39.562 -27.812 1 68.44 305 LYS B CA 1
ATOM 8017 C C . LYS B 1 305 ? -7.676 -40.188 -27.375 1 68.44 305 LYS B C 1
ATOM 8019 O O . LYS B 1 305 ? -7.527 -41.406 -27.375 1 68.44 305 LYS B O 1
ATOM 8024 N N . ILE B 1 306 ? -6.77 -39.312 -27.094 1 66.5 306 ILE B N 1
ATOM 8025 C CA . ILE B 1 306 ? -5.441 -39.781 -26.734 1 66.5 306 ILE B CA 1
ATOM 8026 C C . ILE B 1 306 ? -5.262 -39.75 -25.234 1 66.5 306 ILE B C 1
ATOM 8028 O O . ILE B 1 306 ? -5.277 -38.656 -24.625 1 66.5 306 ILE B O 1
ATOM 8032 N N . LYS B 1 307 ? -5.414 -40.875 -24.578 1 61.28 307 LYS B N 1
ATOM 8033 C CA . LYS B 1 307 ? -5.328 -40.969 -23.125 1 61.28 307 LYS B CA 1
ATOM 8034 C C . LYS B 1 307 ? -3.934 -40.594 -22.625 1 61.28 307 LYS B C 1
ATOM 8036 O O . LYS B 1 307 ? -3.734 -40.406 -21.422 1 61.28 307 LYS B O 1
ATOM 8041 N N . PHE B 1 308 ? -2.818 -40.656 -23.641 1 66.31 308 PHE B N 1
ATOM 8042 C CA . PHE B 1 308 ? -1.449 -40.406 -23.203 1 66.31 308 PHE B CA 1
ATOM 8043 C C . PHE B 1 308 ? -0.875 -39.156 -23.875 1 66.31 308 PHE B C 1
ATOM 8045 O O . PHE B 1 308 ? -1.052 -38.969 -25.078 1 66.31 308 PHE B O 1
ATOM 8052 N N . PRO B 1 309 ? -0.354 -38.25 -22.969 1 70.81 309 PRO B N 1
ATOM 8053 C CA . PRO B 1 309 ? 0.311 -37.094 -23.609 1 70.81 309 PRO B CA 1
ATOM 8054 C C . PRO B 1 309 ? 1.521 -37.5 -24.438 1 70.81 309 PRO B C 1
ATOM 8056 O O . PRO B 1 309 ? 2.33 -38.344 -24 1 70.81 309 PRO B O 1
ATOM 8059 N N . LEU B 1 310 ? 1.535 -37.188 -25.672 1 74.25 310 LEU B N 1
ATOM 8060 C CA . LEU B 1 310 ? 2.645 -37.5 -26.562 1 74.25 310 LEU B CA 1
ATOM 8061 C C . LEU B 1 310 ? 3.928 -36.812 -26.094 1 74.25 310 LEU B C 1
ATOM 8063 O O . LEU B 1 310 ? 3.941 -35.594 -25.875 1 74.25 310 LEU B O 1
ATOM 8067 N N . PRO B 1 311 ? 5.016 -37.594 -25.781 1 82.12 311 PRO B N 1
ATOM 8068 C CA . PRO B 1 311 ? 6.297 -37 -25.391 1 82.12 311 PRO B CA 1
ATOM 8069 C C . PRO B 1 311 ? 7 -36.312 -26.547 1 82.12 311 PRO B C 1
ATOM 8071 O O . PRO B 1 311 ? 8.094 -36.719 -26.953 1 82.12 311 PRO B O 1
ATOM 8074 N N . THR B 1 312 ? 6.438 -35.219 -26.984 1 86.06 312 THR B N 1
ATOM 8075 C CA . THR B 1 312 ? 6.922 -34.531 -28.172 1 86.06 312 THR B CA 1
ATOM 8076 C C . THR B 1 312 ? 8.266 -33.875 -27.891 1 86.06 312 THR B C 1
ATOM 8078 O O . THR B 1 312 ? 9.156 -33.875 -28.734 1 86.06 312 THR B O 1
ATOM 8081 N N . GLU B 1 313 ? 8.461 -33.312 -26.734 1 90 313 GLU B N 1
ATOM 8082 C CA . GLU B 1 313 ? 9.695 -32.625 -26.406 1 90 313 GLU B CA 1
ATOM 8083 C C . GLU B 1 313 ? 10.875 -33.594 -26.312 1 90 313 GLU B C 1
ATOM 8085 O O . GLU B 1 313 ? 11.969 -33.312 -26.797 1 90 313 GLU B O 1
ATOM 8090 N N . MET B 1 314 ? 10.617 -34.75 -25.766 1 89.94 314 MET B N 1
ATOM 8091 C CA . MET B 1 314 ? 11.672 -35.75 -25.641 1 89.94 314 MET B CA 1
ATOM 8092 C C . MET B 1 314 ? 12.086 -36.281 -27.016 1 89.94 314 MET B C 1
ATOM 8094 O O . MET B 1 314 ? 13.273 -36.438 -27.297 1 89.94 314 MET B O 1
ATOM 8098 N N . VAL B 1 315 ? 11.156 -36.438 -27.781 1 90.25 315 VAL B N 1
ATOM 8099 C CA . VAL B 1 315 ? 11.43 -36.938 -29.125 1 90.25 315 VAL B CA 1
ATOM 8100 C C . VAL B 1 315 ? 12.203 -35.875 -29.906 1 90.25 315 VAL B C 1
ATOM 8102 O O . VAL B 1 315 ? 13.141 -36.219 -30.641 1 90.25 315 VAL B O 1
ATOM 8105 N N . ALA B 1 316 ? 11.75 -34.688 -29.766 1 91.38 316 ALA B N 1
ATOM 8106 C CA . ALA B 1 316 ? 12.43 -33.594 -30.469 1 91.38 316 ALA B CA 1
ATOM 8107 C C . ALA B 1 316 ? 13.891 -33.5 -30.047 1 91.38 316 ALA B C 1
ATOM 8109 O O . ALA B 1 316 ? 14.781 -33.312 -30.891 1 91.38 316 ALA B O 1
ATOM 8110 N N . VAL B 1 317 ? 14.188 -33.656 -28.797 1 90.62 317 VAL B N 1
ATOM 8111 C CA . VAL B 1 317 ? 15.547 -33.594 -28.281 1 90.62 317 VAL B CA 1
ATOM 8112 C C . VAL B 1 317 ? 16.375 -34.75 -28.812 1 90.62 317 VAL B C 1
ATOM 8114 O O . VAL B 1 317 ? 17.516 -34.594 -29.25 1 90.62 317 VAL B O 1
ATOM 8117 N N . ILE B 1 318 ? 15.82 -35.938 -28.859 1 90.44 318 ILE B N 1
ATOM 8118 C CA . ILE B 1 318 ? 16.531 -37.125 -29.312 1 90.44 318 ILE B CA 1
ATOM 8119 C C . ILE B 1 318 ? 16.844 -37.031 -30.797 1 90.44 318 ILE B C 1
ATOM 8121 O O . ILE B 1 318 ? 17.984 -37.219 -31.219 1 90.44 318 ILE B O 1
ATOM 8125 N N . VAL B 1 319 ? 15.867 -36.656 -31.547 1 92.94 319 VAL B N 1
ATOM 8126 C CA . VAL B 1 319 ? 16.031 -36.562 -33 1 92.94 319 VAL B CA 1
ATOM 8127 C C . VAL B 1 319 ? 17.031 -35.469 -33.312 1 92.94 319 VAL B C 1
ATOM 8129 O O . VAL B 1 319 ? 17.922 -35.656 -34.156 1 92.94 319 VAL B O 1
ATOM 8132 N N . ALA B 1 320 ? 16.844 -34.375 -32.688 1 92.88 320 ALA B N 1
ATOM 8133 C CA . ALA B 1 320 ? 17.75 -33.25 -32.938 1 92.88 320 ALA B CA 1
ATOM 8134 C C . ALA B 1 320 ? 19.188 -33.594 -32.562 1 92.88 320 ALA B C 1
ATOM 8136 O O . ALA B 1 320 ? 20.141 -33.219 -33.25 1 92.88 320 ALA B O 1
ATOM 8137 N N . THR B 1 321 ? 19.375 -34.312 -31.484 1 92 321 THR B N 1
ATOM 8138 C CA . THR B 1 321 ? 20.719 -34.719 -31.031 1 92 321 THR B CA 1
ATOM 8139 C C . THR B 1 321 ? 21.344 -35.688 -32.031 1 92 321 THR B C 1
ATOM 8141 O O . THR B 1 321 ? 22.531 -35.562 -32.344 1 92 321 THR B O 1
ATOM 8144 N N . ILE B 1 322 ? 20.578 -36.562 -32.531 1 93.31 322 ILE B N 1
ATOM 8145 C CA . ILE B 1 322 ? 21.078 -37.531 -33.5 1 93.31 322 ILE B CA 1
ATOM 8146 C C . ILE B 1 322 ? 21.5 -36.844 -34.781 1 93.31 322 ILE B C 1
ATOM 8148 O O . ILE B 1 322 ? 22.578 -37.094 -35.312 1 93.31 322 ILE B O 1
ATOM 8152 N N . ILE B 1 323 ? 20.672 -35.938 -35.188 1 93 323 ILE B N 1
ATOM 8153 C CA . ILE B 1 323 ? 20.969 -35.219 -36.406 1 93 323 ILE B CA 1
ATOM 8154 C C . ILE B 1 323 ? 22.219 -34.375 -36.219 1 93 323 ILE B C 1
ATOM 8156 O O . ILE B 1 323 ? 23.109 -34.344 -37.094 1 93 323 ILE B O 1
ATOM 8160 N N . SER B 1 324 ? 22.281 -33.719 -35.125 1 92.25 324 SER B N 1
ATOM 8161 C CA . SER B 1 324 ? 23.422 -32.844 -34.844 1 92.25 324 SER B CA 1
ATOM 8162 C C . SER B 1 324 ? 24.719 -33.625 -34.719 1 92.25 324 SER B C 1
ATOM 8164 O O . SER B 1 324 ? 25.781 -33.156 -35.156 1 92.25 324 SER B O 1
ATOM 8166 N N . HIS B 1 325 ? 24.609 -34.812 -34.156 1 89.44 325 HIS B N 1
ATOM 8167 C CA . HIS B 1 325 ? 25.781 -35.656 -33.938 1 89.44 325 HIS B CA 1
ATOM 8168 C C . HIS B 1 325 ? 26.312 -36.219 -35.281 1 89.44 325 HIS B C 1
ATOM 8170 O O . HIS B 1 325 ? 27.516 -36.125 -35.562 1 89.44 325 HIS B O 1
ATOM 8176 N N . TYR B 1 326 ? 25.516 -36.656 -36.094 1 91.81 326 TYR B N 1
ATOM 8177 C CA . TYR B 1 326 ? 25.938 -37.312 -37.312 1 91.81 326 TYR B CA 1
ATOM 8178 C C . TYR B 1 326 ? 26.234 -36.281 -38.406 1 91.81 326 TYR B C 1
ATOM 8180 O O . TYR B 1 326 ? 27.094 -36.5 -39.25 1 91.81 326 TYR B O 1
ATOM 8188 N N . ALA B 1 327 ? 25.547 -35.188 -38.375 1 91 327 ALA B N 1
ATOM 8189 C CA . ALA B 1 327 ? 25.781 -34.156 -39.375 1 91 327 ALA B CA 1
ATOM 8190 C C . ALA B 1 327 ? 26.875 -33.188 -38.906 1 91 327 ALA B C 1
ATOM 8192 O O . ALA B 1 327 ? 27.281 -32.312 -39.656 1 91 327 ALA B O 1
ATOM 8193 N N . ASN B 1 328 ? 27.438 -33.281 -37.75 1 89.12 328 ASN B N 1
ATOM 8194 C CA . ASN B 1 328 ? 28.484 -32.438 -37.188 1 89.12 328 ASN B CA 1
ATOM 8195 C C . ASN B 1 328 ? 28.156 -30.953 -37.406 1 89.12 328 ASN B C 1
ATOM 8197 O O . ASN B 1 328 ? 28.984 -30.219 -37.938 1 89.12 328 ASN B O 1
ATOM 8201 N N . LEU B 1 329 ? 27.078 -30.594 -37 1 88.88 329 LEU B N 1
ATOM 8202 C CA . LEU B 1 329 ? 26.578 -29.25 -37.25 1 88.88 329 LEU B CA 1
ATOM 8203 C C . LEU B 1 329 ? 27.422 -28.203 -36.531 1 88.88 329 LEU B C 1
ATOM 8205 O O . LEU B 1 329 ? 27.547 -27.062 -37 1 88.88 329 LEU B O 1
ATOM 8209 N N . ASN B 1 330 ? 28 -28.516 -35.406 1 88 330 ASN B N 1
ATOM 8210 C CA . ASN B 1 330 ? 28.844 -27.578 -34.656 1 88 330 ASN B CA 1
ATOM 8211 C C . ASN B 1 330 ? 30.141 -27.281 -35.406 1 88 330 ASN B C 1
ATOM 8213 O O . ASN B 1 330 ? 30.531 -26.109 -35.531 1 88 330 ASN B O 1
ATOM 8217 N N . GLU B 1 331 ? 30.781 -28.25 -35.906 1 86.62 331 GLU B N 1
ATOM 8218 C CA . GLU B 1 331 ? 32.094 -28.094 -36.562 1 86.62 331 GLU B CA 1
ATOM 8219 C C . GLU B 1 331 ? 31.938 -27.547 -37.969 1 86.62 331 GLU B C 1
ATOM 8221 O O . GLU B 1 331 ? 32.719 -26.719 -38.406 1 86.62 331 GLU B O 1
ATOM 8226 N N . LYS B 1 332 ? 30.875 -27.953 -38.531 1 89.25 332 LYS B N 1
ATOM 8227 C CA . LYS B 1 332 ? 30.734 -27.594 -39.938 1 89.25 332 LYS B CA 1
ATOM 8228 C C . LYS B 1 332 ? 30.016 -26.25 -40.125 1 89.25 332 LYS B C 1
ATOM 8230 O O . LYS B 1 332 ? 30.375 -25.469 -41 1 89.25 332 LYS B O 1
ATOM 8235 N N . TYR B 1 333 ? 29.047 -26 -39.375 1 88.81 333 TYR B N 1
ATOM 8236 C CA . TYR B 1 333 ? 28.203 -24.844 -39.594 1 88.81 333 TYR B CA 1
ATOM 8237 C C . TYR B 1 333 ? 28.281 -23.875 -38.438 1 88.81 333 TYR B C 1
ATOM 8239 O O . TYR B 1 333 ? 27.641 -22.812 -38.438 1 88.81 333 TYR B O 1
ATOM 8247 N N . GLY B 1 334 ? 28.953 -24.172 -37.375 1 85.94 334 GLY B N 1
ATOM 8248 C CA . GLY B 1 334 ? 29.141 -23.266 -36.25 1 85.94 334 GLY B CA 1
ATOM 8249 C C . GLY B 1 334 ? 27.922 -23.125 -35.375 1 85.94 334 GLY B C 1
ATOM 8250 O O . GLY B 1 334 ? 27.703 -22.094 -34.75 1 85.94 334 GLY B O 1
ATOM 8251 N N . SER B 1 335 ? 27.109 -24.078 -35.406 1 88.31 335 SER B N 1
ATOM 8252 C CA . SER B 1 335 ? 25.938 -24.047 -34.531 1 88.31 335 SER B CA 1
ATOM 8253 C C . SER B 1 335 ? 26.312 -24.203 -33.062 1 88.31 335 SER B C 1
ATOM 8255 O O . SER B 1 335 ? 27.266 -24.906 -32.75 1 88.31 335 SER B O 1
ATOM 8257 N N . SER B 1 336 ? 25.672 -23.438 -32.219 1 86.62 336 SER B N 1
ATOM 8258 C CA . SER B 1 336 ? 25.953 -23.5 -30.797 1 86.62 336 SER B CA 1
ATOM 8259 C C . SER B 1 336 ? 25.344 -24.766 -30.172 1 86.62 336 SER B C 1
ATOM 8261 O O . SER B 1 336 ? 24.156 -25.047 -30.391 1 86.62 336 SER B O 1
ATOM 8263 N N . ILE B 1 337 ? 26.141 -25.484 -29.453 1 86.75 337 ILE B N 1
ATOM 8264 C CA . ILE B 1 337 ? 25.672 -26.734 -28.844 1 86.75 337 ILE B CA 1
ATOM 8265 C C . ILE B 1 337 ? 25.812 -26.656 -27.328 1 86.75 337 ILE B C 1
ATOM 8267 O O . ILE B 1 337 ? 26.406 -25.703 -26.812 1 86.75 337 ILE B O 1
ATOM 8271 N N . THR B 1 338 ? 25.234 -27.562 -26.562 1 82.56 338 THR B N 1
ATOM 8272 C CA . THR B 1 338 ? 25.234 -27.578 -25.109 1 82.56 338 THR B CA 1
ATOM 8273 C C . THR B 1 338 ? 26.609 -27.953 -24.562 1 82.56 338 THR B C 1
ATOM 8275 O O . THR B 1 338 ? 27.078 -27.359 -23.578 1 82.56 338 THR B O 1
ATOM 8278 N N . GLY B 1 339 ? 27.344 -28.781 -25.172 1 79.5 339 GLY B N 1
ATOM 8279 C CA . GLY B 1 339 ? 28.672 -29.141 -24.75 1 79.5 339 GLY B CA 1
ATOM 8280 C C . GLY B 1 339 ? 28.703 -30.266 -23.734 1 79.5 339 GLY B C 1
ATOM 8281 O O . GLY B 1 339 ? 27.766 -31.062 -23.672 1 79.5 339 GLY B O 1
ATOM 8282 N N . GLU B 1 340 ? 29.734 -30.297 -22.922 1 78.81 340 GLU B N 1
ATOM 8283 C CA . GLU B 1 340 ? 29.938 -31.406 -22 1 78.81 340 GLU B CA 1
ATOM 8284 C C . GLU B 1 340 ? 29.109 -31.234 -20.734 1 78.81 340 GLU B C 1
ATOM 8286 O O . GLU B 1 340 ? 29.156 -30.188 -20.078 1 78.81 340 GLU B O 1
ATOM 8291 N N . ILE B 1 341 ? 28.25 -32.156 -20.516 1 76.94 341 ILE B N 1
ATOM 8292 C CA . ILE B 1 341 ? 27.469 -32.219 -19.281 1 76.94 341 ILE B CA 1
ATOM 8293 C C . ILE B 1 341 ? 28.109 -33.25 -18.328 1 76.94 341 ILE B C 1
ATOM 8295 O O . ILE B 1 341 ? 28.156 -34.438 -18.625 1 76.94 341 ILE B O 1
ATOM 8299 N N . PRO B 1 342 ? 28.656 -32.781 -17.234 1 76.38 342 PRO B N 1
ATOM 8300 C CA . PRO B 1 342 ? 29.281 -33.719 -16.312 1 76.38 342 PRO B CA 1
ATOM 8301 C C . PRO B 1 342 ? 28.281 -34.75 -15.766 1 76.38 342 PRO B C 1
ATOM 8303 O O . PRO B 1 342 ? 27.094 -34.469 -15.641 1 76.38 342 PRO B O 1
ATOM 8306 N N . THR B 1 343 ? 28.781 -36 -15.617 1 77.31 343 THR B N 1
ATOM 8307 C CA . THR B 1 343 ? 27.938 -37.062 -15.094 1 77.31 343 THR B CA 1
ATOM 8308 C C . THR B 1 343 ? 28.156 -37.25 -13.594 1 77.31 343 THR B C 1
ATOM 8310 O O . THR B 1 343 ? 29.234 -36.969 -13.078 1 77.31 343 THR B O 1
ATOM 8313 N N . GLY B 1 344 ? 27.125 -37.562 -12.875 1 75.62 344 GLY B N 1
ATOM 8314 C CA . GLY B 1 344 ? 27.219 -37.906 -11.461 1 75.62 344 GLY B CA 1
ATOM 8315 C C . GLY B 1 344 ? 26.875 -36.75 -10.555 1 75.62 344 GLY B C 1
ATOM 8316 O O . GLY B 1 344 ? 26.188 -35.812 -10.977 1 75.62 344 GLY B O 1
ATOM 8317 N N . PHE B 1 345 ? 27.141 -36.969 -9.25 1 79.69 345 PHE B N 1
ATOM 8318 C CA . PHE B 1 345 ? 26.812 -35.969 -8.234 1 79.69 345 PHE B CA 1
ATOM 8319 C C . PHE B 1 345 ? 28.016 -35.062 -7.949 1 79.69 345 PHE B C 1
ATOM 8321 O O . PHE B 1 345 ? 29.125 -35.562 -7.738 1 79.69 345 PHE B O 1
ATOM 8328 N N . LEU B 1 346 ? 27.797 -33.844 -8.211 1 78.44 346 LEU B N 1
ATOM 8329 C CA . LEU B 1 346 ? 28.828 -32.906 -7.828 1 78.44 346 LEU B CA 1
ATOM 8330 C C . LEU B 1 346 ? 28.969 -32.812 -6.309 1 78.44 346 LEU B C 1
ATOM 8332 O O . LEU B 1 346 ? 28.016 -33.125 -5.582 1 78.44 346 LEU B O 1
ATOM 8336 N N . THR B 1 347 ? 30.062 -32.562 -5.867 1 78.38 347 THR B N 1
ATOM 8337 C CA . THR B 1 347 ? 30.312 -32.438 -4.434 1 78.38 347 THR B CA 1
ATOM 8338 C C . THR B 1 347 ? 29.484 -31.312 -3.83 1 78.38 347 THR B C 1
ATOM 8340 O O . THR B 1 347 ? 29.422 -30.219 -4.383 1 78.38 347 THR B O 1
ATOM 8343 N N . PRO B 1 348 ? 28.797 -31.719 -2.807 1 86.12 348 PRO B N 1
ATOM 8344 C CA . PRO B 1 348 ? 28 -30.688 -2.141 1 86.12 348 PRO B CA 1
ATOM 8345 C C . PRO B 1 348 ? 28.828 -29.469 -1.721 1 86.12 348 PRO B C 1
ATOM 8347 O O . PRO B 1 348 ? 30.016 -29.609 -1.398 1 86.12 348 PRO B O 1
ATOM 8350 N N . GLN B 1 349 ? 28.312 -28.359 -1.96 1 82.25 349 GLN B N 1
ATOM 8351 C CA . GLN B 1 349 ? 28.984 -27.125 -1.594 1 82.25 349 GLN B CA 1
ATOM 8352 C C . GLN B 1 349 ? 28.094 -26.266 -0.701 1 82.25 349 GLN B C 1
ATOM 8354 O O . GLN B 1 349 ? 26.891 -26.188 -0.91 1 82.25 349 GLN B O 1
ATOM 8359 N N . ILE B 1 350 ? 28.781 -25.688 0.317 1 85.88 350 ILE B N 1
ATOM 8360 C CA . ILE B 1 350 ? 28.078 -24.766 1.206 1 85.88 350 ILE B CA 1
ATOM 8361 C C . ILE B 1 350 ? 27.938 -23.406 0.534 1 85.88 350 ILE B C 1
ATOM 8363 O O . ILE B 1 350 ? 28.891 -22.875 -0.024 1 85.88 350 ILE B O 1
ATOM 8367 N N . PRO B 1 351 ? 26.766 -22.969 0.54 1 88.19 351 PRO B N 1
ATOM 8368 C CA . PRO B 1 351 ? 26.578 -21.656 -0.062 1 88.19 351 PRO B CA 1
ATOM 8369 C C . PRO B 1 351 ? 27.438 -20.578 0.589 1 88.19 351 PRO B C 1
ATOM 8371 O O . PRO B 1 351 ? 27.656 -20.594 1.805 1 88.19 351 PRO B O 1
ATOM 8374 N N . ASN B 1 352 ? 27.953 -19.719 -0.194 1 85.5 352 ASN B N 1
ATOM 8375 C CA . ASN B 1 352 ? 28.828 -18.641 0.261 1 85.5 352 ASN B CA 1
ATOM 8376 C C . ASN B 1 352 ? 28.047 -17.562 1.015 1 85.5 352 ASN B C 1
ATOM 8378 O O . ASN B 1 352 ? 27.234 -16.859 0.426 1 85.5 352 ASN B O 1
ATOM 8382 N N . TRP B 1 353 ? 28.375 -17.359 2.201 1 86.06 353 TRP B N 1
ATOM 8383 C CA . TRP B 1 353 ? 27.656 -16.453 3.084 1 86.06 353 TRP B CA 1
ATOM 8384 C C . TRP B 1 353 ? 27.938 -15 2.709 1 86.06 353 TRP B C 1
ATOM 8386 O O . TRP B 1 353 ? 27.141 -14.109 3.004 1 86.06 353 TRP B O 1
ATOM 8396 N N . SER B 1 354 ? 29.078 -14.734 2.035 1 85.31 354 SER B N 1
ATOM 8397 C CA . SER B 1 354 ? 29.453 -13.367 1.681 1 85.31 354 SER B CA 1
ATOM 8398 C C . SER B 1 354 ? 28.531 -12.812 0.596 1 85.31 354 SER B C 1
ATOM 8400 O O . SER B 1 354 ? 28.406 -11.594 0.445 1 85.31 354 SER B O 1
ATOM 8402 N N . LEU B 1 355 ? 27.922 -13.75 -0.079 1 89.75 355 LEU B N 1
ATOM 8403 C CA . LEU B 1 355 ? 27.078 -13.328 -1.191 1 89.75 355 LEU B CA 1
ATOM 8404 C C . LEU B 1 355 ? 25.641 -13.062 -0.723 1 89.75 355 LEU B C 1
ATOM 8406 O O . LEU B 1 355 ? 24.828 -12.539 -1.479 1 89.75 355 LEU B O 1
ATOM 8410 N N . PHE B 1 356 ? 25.344 -13.289 0.538 1 90.5 356 PHE B N 1
ATOM 8411 C CA . PHE B 1 356 ? 23.984 -13.203 1.048 1 90.5 356 PHE B CA 1
ATOM 8412 C C . PHE B 1 356 ? 23.484 -11.766 1.038 1 90.5 356 PHE B C 1
ATOM 8414 O O . PHE B 1 356 ? 22.328 -11.5 0.682 1 90.5 356 PHE B O 1
ATOM 8421 N N . SER B 1 357 ? 24.312 -10.875 1.345 1 85.75 357 SER B N 1
ATOM 8422 C CA . SER B 1 357 ? 23.906 -9.484 1.436 1 85.75 357 SER B CA 1
ATOM 8423 C C . SER B 1 357 ? 23.594 -8.906 0.058 1 85.75 357 SER B C 1
ATOM 8425 O O . SER B 1 357 ? 22.781 -7.992 -0.073 1 85.75 357 SER B O 1
ATOM 8427 N N . ARG B 1 358 ? 24.188 -9.453 -0.947 1 86.44 358 ARG B N 1
ATOM 8428 C CA . ARG B 1 358 ? 24.031 -8.938 -2.303 1 86.44 358 ARG B CA 1
ATOM 8429 C C . ARG B 1 358 ? 22.734 -9.453 -2.932 1 86.44 358 ARG B C 1
ATOM 8431 O O . ARG B 1 358 ? 22.141 -8.781 -3.77 1 86.44 358 ARG B O 1
ATOM 8438 N N . VAL B 1 359 ? 22.406 -10.609 -2.527 1 91.88 359 VAL B N 1
ATOM 8439 C CA . VAL B 1 359 ? 21.266 -11.227 -3.193 1 91.88 359 VAL B CA 1
ATOM 8440 C C . VAL B 1 359 ? 20.047 -11.203 -2.268 1 91.88 359 VAL B C 1
ATOM 8442 O O . VAL B 1 359 ? 18.969 -11.68 -2.629 1 91.88 359 VAL B O 1
ATOM 8445 N N . ALA B 1 360 ? 20.078 -10.578 -1.144 1 89.75 360 ALA B N 1
ATOM 8446 C CA . ALA B 1 360 ? 19.062 -10.625 -0.103 1 89.75 360 ALA B CA 1
ATOM 8447 C C . ALA B 1 360 ? 17.734 -10.062 -0.609 1 89.75 360 ALA B C 1
ATOM 8449 O O . ALA B 1 360 ? 16.672 -10.656 -0.405 1 89.75 360 ALA B O 1
ATOM 8450 N N . ILE B 1 361 ? 17.766 -9.008 -1.328 1 84.44 361 ILE B N 1
ATOM 8451 C CA . ILE B 1 361 ? 16.531 -8.344 -1.769 1 84.44 361 ILE B CA 1
ATOM 8452 C C . ILE B 1 361 ? 15.898 -9.141 -2.904 1 84.44 361 ILE B C 1
ATOM 8454 O O . ILE B 1 361 ? 14.68 -9.305 -2.941 1 84.44 361 ILE B O 1
ATOM 8458 N N . ASP B 1 362 ? 16.688 -9.68 -3.756 1 90.31 362 ASP B N 1
ATOM 8459 C CA . ASP B 1 362 ? 16.172 -10.469 -4.875 1 90.31 362 ASP B CA 1
ATOM 8460 C C . ASP B 1 362 ? 15.57 -11.781 -4.391 1 90.31 362 ASP B C 1
ATOM 8462 O O . ASP B 1 362 ? 14.594 -12.266 -4.969 1 90.31 362 ASP B O 1
ATOM 8466 N N . ALA B 1 363 ? 16.141 -12.242 -3.326 1 94.81 363 ALA B N 1
ATOM 8467 C CA . ALA B 1 363 ? 15.68 -13.523 -2.807 1 94.81 363 ALA B CA 1
ATOM 8468 C C . ALA B 1 363 ? 14.258 -13.414 -2.262 1 94.81 363 ALA B C 1
ATOM 8470 O O . ALA B 1 363 ? 13.5 -14.391 -2.27 1 94.81 363 ALA B O 1
ATOM 8471 N N . VAL B 1 364 ? 13.812 -12.281 -1.899 1 91.88 364 VAL B N 1
ATOM 8472 C CA . VAL B 1 364 ? 12.469 -12.078 -1.361 1 91.88 364 VAL B CA 1
ATOM 8473 C C . VAL B 1 364 ? 11.438 -12.25 -2.473 1 91.88 364 VAL B C 1
ATOM 8475 O O . VAL B 1 364 ? 10.414 -12.906 -2.283 1 91.88 364 VAL B O 1
ATOM 8478 N N . SER B 1 365 ? 11.742 -11.711 -3.584 1 91.25 365 SER B N 1
ATOM 8479 C CA . SER B 1 365 ? 10.82 -11.797 -4.711 1 91.25 365 SER B CA 1
ATOM 8480 C C . SER B 1 365 ? 10.656 -13.242 -5.184 1 91.25 365 SER B C 1
ATOM 8482 O O . SER B 1 365 ? 9.547 -13.672 -5.492 1 91.25 365 SER B O 1
ATOM 8484 N N . ILE B 1 366 ? 11.742 -13.922 -5.18 1 94.25 366 ILE B N 1
ATOM 8485 C CA . ILE B 1 366 ? 11.711 -15.32 -5.613 1 94.25 366 ILE B CA 1
ATOM 8486 C C . ILE B 1 366 ? 10.938 -16.156 -4.602 1 94.25 366 ILE B C 1
ATOM 8488 O O . ILE B 1 366 ? 10.125 -17 -4.977 1 94.25 366 ILE B O 1
ATOM 8492 N N . ALA B 1 367 ? 11.172 -15.859 -3.352 1 94.88 367 ALA B N 1
ATOM 8493 C CA . ALA B 1 367 ? 10.5 -16.609 -2.293 1 94.88 367 ALA B CA 1
ATOM 8494 C C . ALA B 1 367 ? 8.984 -16.406 -2.354 1 94.88 367 ALA B C 1
ATOM 8496 O O . ALA B 1 367 ? 8.219 -17.375 -2.303 1 94.88 367 ALA B O 1
ATOM 8497 N N . ILE B 1 368 ? 8.555 -15.234 -2.568 1 91.38 368 ILE B N 1
ATOM 8498 C CA . ILE B 1 368 ? 7.133 -14.898 -2.559 1 91.38 368 ILE B CA 1
ATOM 8499 C C . ILE B 1 368 ? 6.465 -15.453 -3.812 1 91.38 368 ILE B C 1
ATOM 8501 O O . ILE B 1 368 ? 5.41 -16.094 -3.732 1 91.38 368 ILE B O 1
ATOM 8505 N N . MET B 1 369 ? 7.055 -15.297 -4.902 1 91.31 369 MET B N 1
ATOM 8506 C CA . MET B 1 369 ? 6.449 -15.727 -6.16 1 91.31 369 MET B CA 1
ATOM 8507 C C . MET B 1 369 ? 6.395 -17.25 -6.25 1 91.31 369 MET B C 1
ATOM 8509 O O . MET B 1 369 ? 5.395 -17.812 -6.695 1 91.31 369 MET B O 1
ATOM 8513 N N . SER B 1 370 ? 7.504 -17.828 -5.848 1 94 370 SER B N 1
ATOM 8514 C CA . SER B 1 370 ? 7.512 -19.281 -5.871 1 94 370 SER B CA 1
ATOM 8515 C C . SER B 1 370 ? 6.414 -19.859 -4.98 1 94 370 SER B C 1
ATOM 8517 O O . SER B 1 370 ? 5.707 -20.781 -5.379 1 94 370 SER B O 1
ATOM 8519 N N . PHE B 1 371 ? 6.203 -19.266 -3.875 1 93.19 371 PHE B N 1
ATOM 8520 C CA . PHE B 1 371 ? 5.188 -19.734 -2.941 1 93.19 371 PHE B CA 1
ATOM 8521 C C . PHE B 1 371 ? 3.789 -19.453 -3.482 1 93.19 371 PHE B C 1
ATOM 8523 O O . PHE B 1 371 ? 2.92 -20.328 -3.445 1 93.19 371 PHE B O 1
ATOM 8530 N N . THR B 1 372 ? 3.609 -18.344 -3.965 1 90.06 372 THR B N 1
ATOM 8531 C CA . THR B 1 372 ? 2.283 -17.922 -4.41 1 90.06 372 THR B CA 1
ATOM 8532 C C . THR B 1 372 ? 1.817 -18.781 -5.586 1 90.06 372 THR B C 1
ATOM 8534 O O . THR B 1 372 ? 0.663 -19.219 -5.625 1 90.06 372 THR B O 1
ATOM 8537 N N . PHE B 1 373 ? 2.67 -19.078 -6.504 1 90.56 373 PHE B N 1
ATOM 8538 C CA . PHE B 1 373 ? 2.295 -19.922 -7.621 1 90.56 373 PHE B CA 1
ATOM 8539 C C . PHE B 1 373 ? 2.01 -21.344 -7.148 1 90.56 373 PHE B C 1
ATOM 8541 O O . PHE B 1 373 ? 1.042 -21.969 -7.586 1 90.56 373 PHE B O 1
ATOM 8548 N N . THR B 1 374 ? 2.82 -21.734 -6.238 1 94.44 374 THR B N 1
ATOM 8549 C CA . THR B 1 374 ? 2.67 -23.094 -5.75 1 94.44 374 THR B CA 1
ATOM 8550 C C . THR B 1 374 ? 1.361 -23.266 -4.98 1 94.44 374 THR B C 1
ATOM 8552 O O . THR B 1 374 ? 0.59 -24.188 -5.242 1 94.44 374 THR B O 1
ATOM 8555 N N . ILE B 1 375 ? 1.071 -22.359 -4.113 1 91.94 375 ILE B N 1
ATOM 8556 C CA . ILE B 1 375 ? -0.109 -22.484 -3.266 1 91.94 375 ILE B CA 1
ATOM 8557 C C . ILE B 1 375 ? -1.371 -22.312 -4.109 1 91.94 375 ILE B C 1
ATOM 8559 O O . ILE B 1 375 ? -2.393 -22.953 -3.842 1 91.94 375 ILE B O 1
ATOM 8563 N N . SER B 1 376 ? -1.33 -21.516 -5.102 1 89 376 SER B N 1
ATOM 8564 C CA . SER B 1 376 ? -2.471 -21.328 -5.988 1 89 376 SER B CA 1
ATOM 8565 C C . SER B 1 376 ? -2.838 -22.625 -6.707 1 89 376 SER B C 1
ATOM 8567 O O . SER B 1 376 ? -4.016 -22.953 -6.816 1 89 376 SER B O 1
ATOM 8569 N N . ILE B 1 377 ? -1.834 -23.328 -7.117 1 92.44 377 ILE B N 1
ATOM 8570 C CA . ILE B 1 377 ? -2.053 -24.594 -7.805 1 92.44 377 ILE B CA 1
ATOM 8571 C C . ILE B 1 377 ? -2.547 -25.641 -6.805 1 92.44 377 ILE B C 1
ATOM 8573 O O . ILE B 1 377 ? -3.469 -26.406 -7.102 1 92.44 377 ILE B O 1
ATOM 8577 N N . CYS B 1 378 ? -1.979 -25.594 -5.629 1 93.31 378 CYS B N 1
ATOM 8578 C CA . CYS B 1 378 ? -2.4 -26.516 -4.582 1 93.31 378 CYS B CA 1
ATOM 8579 C C . CYS B 1 378 ? -3.875 -26.328 -4.25 1 93.31 378 CYS B C 1
ATOM 8581 O O . CYS B 1 378 ? -4.621 -27.312 -4.141 1 93.31 378 CYS B O 1
ATOM 8583 N N . GLU B 1 379 ? -4.273 -25.141 -4.156 1 87.56 379 GLU B N 1
ATOM 8584 C CA . GLU B 1 379 ? -5.656 -24.844 -3.799 1 87.56 379 GLU B CA 1
ATOM 8585 C C . GLU B 1 379 ? -6.613 -25.203 -4.93 1 87.56 379 GLU B C 1
ATOM 8587 O O . GLU B 1 379 ? -7.73 -25.672 -4.68 1 87.56 379 GLU B O 1
ATOM 8592 N N . MET B 1 380 ? -6.219 -25.047 -6.082 1 86.19 380 MET B N 1
ATOM 8593 C CA . MET B 1 380 ? -7.035 -25.359 -7.246 1 86.19 380 MET B CA 1
ATOM 8594 C C . MET B 1 380 ? -7.371 -26.844 -7.285 1 86.19 380 MET B C 1
ATOM 8596 O O . MET B 1 380 ? -8.531 -27.219 -7.445 1 86.19 380 MET B O 1
ATOM 8600 N N . PHE B 1 381 ? -6.422 -27.688 -7.039 1 90.06 381 PHE B N 1
ATOM 8601 C CA . PHE B 1 381 ? -6.648 -29.125 -7.164 1 90.06 381 PHE B CA 1
ATOM 8602 C C . PHE B 1 381 ? -7.215 -29.688 -5.867 1 90.06 381 PHE B C 1
ATOM 8604 O O . PHE B 1 381 ? -7.883 -30.734 -5.883 1 90.06 381 PHE B O 1
ATOM 8611 N N . ALA B 1 382 ? -6.918 -28.984 -4.789 1 88.5 382 ALA B N 1
ATOM 8612 C CA . ALA B 1 382 ? -7.57 -29.375 -3.545 1 88.5 382 ALA B CA 1
ATOM 8613 C C . ALA B 1 382 ? -9.078 -29.172 -3.631 1 88.5 382 ALA B C 1
ATOM 8615 O O . ALA B 1 382 ? -9.852 -30.016 -3.17 1 88.5 382 ALA B O 1
ATOM 8616 N N . LYS B 1 383 ? -9.453 -28.172 -4.207 1 81.5 383 LYS B N 1
ATOM 8617 C CA . LYS B 1 383 ? -10.875 -27.875 -4.398 1 81.5 383 LYS B CA 1
ATOM 8618 C C . LYS B 1 383 ? -11.516 -28.875 -5.355 1 81.5 383 LYS B C 1
ATOM 8620 O O . LYS B 1 383 ? -12.625 -29.359 -5.105 1 81.5 383 LYS B O 1
ATOM 8625 N N . LYS B 1 384 ? -10.82 -29.188 -6.395 1 83.31 384 LYS B N 1
ATOM 8626 C CA . LYS B 1 384 ? -11.328 -30.109 -7.406 1 83.31 384 LYS B CA 1
ATOM 8627 C C . LYS B 1 384 ? -11.539 -31.516 -6.832 1 83.31 384 LYS B C 1
ATOM 8629 O O . LYS B 1 384 ? -12.516 -32.188 -7.164 1 83.31 384 LYS B O 1
ATOM 8634 N N . HIS B 1 385 ? -10.617 -31.938 -5.965 1 86.81 385 HIS B N 1
ATOM 8635 C CA . HIS B 1 385 ? -10.672 -33.312 -5.461 1 86.81 385 HIS B CA 1
ATOM 8636 C C . HIS B 1 385 ? -11.219 -33.344 -4.035 1 86.81 385 HIS B C 1
ATOM 8638 O O . HIS B 1 385 ? -11.281 -34.406 -3.422 1 86.81 385 HIS B O 1
ATOM 8644 N N . GLY B 1 386 ? -11.562 -32.156 -3.465 1 80.5 386 GLY B N 1
ATOM 8645 C CA . GLY B 1 386 ? -12.297 -32.062 -2.211 1 80.5 386 GLY B CA 1
ATOM 8646 C C . GLY B 1 386 ? -11.438 -32.375 -0.997 1 80.5 386 GLY B C 1
ATOM 8647 O O . GLY B 1 386 ? -11.805 -33.188 -0.142 1 80.5 386 GLY B O 1
ATOM 8648 N N . TYR B 1 387 ? -10.227 -31.938 -0.951 1 85 387 TYR B N 1
ATOM 8649 C CA . TYR B 1 387 ? -9.414 -32.031 0.258 1 85 387 TYR B CA 1
ATOM 8650 C C . TYR B 1 387 ? -8.875 -30.672 0.664 1 85 387 TYR B C 1
ATOM 8652 O O . TYR B 1 387 ? -9.055 -29.688 -0.055 1 85 387 TYR B O 1
ATOM 8660 N N . ASN B 1 388 ? -8.398 -30.562 1.851 1 84.12 388 ASN B N 1
ATOM 8661 C CA . ASN B 1 388 ? -7.895 -29.297 2.365 1 84.12 388 ASN B CA 1
ATOM 8662 C C . ASN B 1 388 ? -6.367 -29.281 2.418 1 84.12 388 ASN B C 1
ATOM 8664 O O . ASN B 1 388 ? -5.738 -30.328 2.57 1 84.12 388 ASN B O 1
ATOM 8668 N N . ILE B 1 389 ? -5.809 -28.141 2.154 1 87.75 389 ILE B N 1
ATOM 8669 C CA . ILE B 1 389 ? -4.363 -27.953 2.199 1 87.75 389 ILE B CA 1
ATOM 8670 C C . ILE B 1 389 ? -4 -27 3.324 1 87.75 389 ILE B C 1
ATOM 8672 O O . ILE B 1 389 ? -4.777 -26.094 3.652 1 87.75 389 ILE B O 1
ATOM 8676 N N . LYS B 1 390 ? -2.939 -27.234 3.924 1 88.19 390 LYS B N 1
ATOM 8677 C CA . LYS B 1 390 ? -2.4 -26.297 4.914 1 88.19 390 LYS B CA 1
ATOM 8678 C C . LYS B 1 390 ? -1.342 -25.391 4.297 1 88.19 390 LYS B C 1
ATOM 8680 O O . LYS B 1 390 ? -0.213 -25.812 4.051 1 88.19 390 LYS B O 1
ATOM 8685 N N . ALA B 1 391 ? -1.671 -24.234 4.184 1 87.31 391 ALA B N 1
ATOM 8686 C CA . ALA B 1 391 ? -0.807 -23.266 3.504 1 87.31 391 ALA B CA 1
ATOM 8687 C C . ALA B 1 391 ? 0.534 -23.141 4.219 1 87.31 391 ALA B C 1
ATOM 8689 O O . ALA B 1 391 ? 1.578 -23 3.576 1 87.31 391 ALA B O 1
ATOM 8690 N N . ASN B 1 392 ? 0.568 -23.188 5.531 1 88.62 392 ASN B N 1
ATOM 8691 C CA . ASN B 1 392 ? 1.805 -23.031 6.289 1 88.62 392 ASN B CA 1
ATOM 8692 C C . ASN B 1 392 ? 2.742 -24.219 6.09 1 88.62 392 ASN B C 1
ATOM 8694 O O . ASN B 1 392 ? 3.963 -24.047 6.043 1 88.62 392 ASN B O 1
ATOM 8698 N N . GLN B 1 393 ? 2.221 -25.359 5.977 1 91.12 393 GLN B N 1
ATOM 8699 C CA . GLN B 1 393 ? 3.049 -26.531 5.723 1 91.12 393 GLN B CA 1
ATOM 8700 C C . GLN B 1 393 ? 3.613 -26.516 4.305 1 91.12 393 GLN B C 1
ATOM 8702 O O . GLN B 1 393 ? 4.73 -26.969 4.07 1 91.12 393 GLN B O 1
ATOM 8707 N N . GLU B 1 394 ? 2.812 -26 3.463 1 93.31 394 GLU B N 1
ATOM 8708 C CA . GLU B 1 394 ? 3.275 -25.922 2.082 1 93.31 394 GLU B CA 1
ATOM 8709 C C . GLU B 1 394 ? 4.457 -24.953 1.954 1 93.31 394 GLU B C 1
ATOM 8711 O O . GLU B 1 394 ? 5.367 -25.188 1.154 1 93.31 394 GLU B O 1
ATOM 8716 N N . ILE B 1 395 ? 4.41 -23.922 2.697 1 94.06 395 ILE B N 1
ATOM 8717 C CA . ILE B 1 395 ? 5.52 -22.969 2.623 1 94.06 395 ILE B CA 1
ATOM 8718 C C . ILE B 1 395 ? 6.777 -23.609 3.211 1 94.06 395 ILE B C 1
ATOM 8720 O O . ILE B 1 395 ? 7.887 -23.359 2.73 1 94.06 395 ILE B O 1
ATOM 8724 N N . PHE B 1 396 ? 6.68 -24.422 4.258 1 93.94 396 PHE B N 1
ATOM 8725 C CA . PHE B 1 396 ? 7.812 -25.156 4.812 1 93.94 396 PHE B CA 1
ATOM 8726 C C . PHE B 1 396 ? 8.367 -26.141 3.793 1 93.94 396 PHE B C 1
ATOM 8728 O O . PHE B 1 396 ? 9.586 -26.25 3.617 1 93.94 396 PHE B O 1
ATOM 8735 N N . ALA B 1 397 ? 7.445 -26.812 3.205 1 95.12 397 ALA B N 1
ATOM 8736 C CA . ALA B 1 397 ? 7.855 -27.797 2.205 1 95.12 397 ALA B CA 1
ATOM 8737 C C . ALA B 1 397 ? 8.633 -27.141 1.074 1 95.12 397 ALA B C 1
ATOM 8739 O O . ALA B 1 397 ? 9.711 -27.609 0.689 1 95.12 397 ALA B O 1
ATOM 8740 N N . LEU B 1 398 ? 8.141 -26.047 0.594 1 95.19 398 LEU B N 1
ATOM 8741 C CA . LEU B 1 398 ? 8.805 -25.328 -0.493 1 95.19 398 LEU B CA 1
ATOM 8742 C C . LEU B 1 398 ? 10.133 -24.75 -0.024 1 95.19 398 LEU B C 1
ATOM 8744 O O . LEU B 1 398 ? 11.102 -24.703 -0.784 1 95.19 398 LEU B O 1
ATOM 8748 N N . GLY B 1 399 ? 10.117 -24.203 1.202 1 95.88 399 GLY B N 1
ATOM 8749 C CA . GLY B 1 399 ? 11.352 -23.672 1.758 1 95.88 399 GLY B CA 1
ATOM 8750 C C . GLY B 1 399 ? 12.469 -24.703 1.809 1 95.88 399 GLY B C 1
ATOM 8751 O O . GLY B 1 399 ? 13.602 -24.422 1.404 1 95.88 399 GLY B O 1
ATOM 8752 N N . PHE B 1 400 ? 12.172 -25.875 2.139 1 95.75 400 PHE B N 1
ATOM 8753 C CA . PHE B 1 400 ? 13.18 -26.922 2.23 1 95.75 400 PHE B CA 1
ATOM 8754 C C . PHE B 1 400 ? 13.5 -27.5 0.853 1 95.75 400 PHE B C 1
ATOM 8756 O O . PHE B 1 400 ? 14.586 -28.031 0.635 1 95.75 400 PHE B O 1
ATOM 8763 N N . CYS B 1 401 ? 12.555 -27.391 -0.05 1 95.62 401 CYS B N 1
ATOM 8764 C CA . CYS B 1 401 ? 12.828 -27.75 -1.436 1 95.62 401 CYS B CA 1
ATOM 8765 C C . CYS B 1 401 ? 13.883 -26.828 -2.039 1 95.62 401 CYS B C 1
ATOM 8767 O O . CYS B 1 401 ? 14.508 -27.156 -3.047 1 95.62 401 CYS B O 1
ATOM 8769 N N . ASN B 1 402 ? 14.062 -25.688 -1.41 1 96.38 402 ASN B N 1
ATOM 8770 C CA . ASN B 1 402 ? 15.078 -24.75 -1.887 1 96.38 402 ASN B CA 1
ATOM 8771 C C . ASN B 1 402 ? 16.328 -24.781 -1.022 1 96.38 402 ASN B C 1
ATOM 8773 O O . ASN B 1 402 ? 17.453 -24.703 -1.539 1 96.38 402 ASN B O 1
ATOM 8777 N N . ILE B 1 403 ? 16.219 -25.047 0.25 1 95.56 403 ILE B N 1
ATOM 8778 C CA . ILE B 1 403 ? 17.344 -25.031 1.162 1 95.56 403 ILE B CA 1
ATOM 8779 C C . ILE B 1 403 ? 18.203 -26.281 0.953 1 95.56 403 ILE B C 1
ATOM 8781 O O . ILE B 1 403 ? 19.406 -26.203 0.742 1 95.56 403 ILE B O 1
ATOM 8785 N N . VAL B 1 404 ? 17.609 -27.422 0.92 1 93.62 404 VAL B N 1
ATOM 8786 C CA . VAL B 1 404 ? 18.344 -28.688 0.859 1 93.62 404 VAL B CA 1
ATOM 8787 C C . VAL B 1 404 ? 19.078 -28.797 -0.475 1 93.62 404 VAL B C 1
ATOM 8789 O O . VAL B 1 404 ? 20.281 -29.016 -0.507 1 93.62 404 VAL B O 1
ATOM 8792 N N . PRO B 1 405 ? 18.422 -28.562 -1.52 1 92.69 405 PRO B N 1
ATOM 8793 C CA . PRO B 1 405 ? 19.125 -28.688 -2.799 1 92.69 405 PRO B CA 1
ATOM 8794 C C . PRO B 1 405 ? 20.188 -27.609 -3.01 1 92.69 405 PRO B C 1
ATOM 8796 O O . PRO B 1 405 ? 21.078 -27.781 -3.838 1 92.69 405 PRO B O 1
ATOM 8799 N N . SER B 1 406 ? 20.016 -26.484 -2.316 1 93.25 406 SER B N 1
ATOM 8800 C CA . SER B 1 406 ? 21.016 -25.438 -2.465 1 93.25 406 SER B CA 1
ATOM 8801 C C . SER B 1 406 ? 22.406 -25.922 -2.086 1 93.25 406 SER B C 1
ATOM 8803 O O . SER B 1 406 ? 23.406 -25.422 -2.604 1 93.25 406 SER B O 1
ATOM 8805 N N . PHE B 1 407 ? 22.484 -26.969 -1.344 1 92.25 407 PHE B N 1
ATOM 8806 C CA . PHE B 1 407 ? 23.766 -27.547 -0.961 1 92.25 407 PHE B CA 1
ATOM 8807 C C . PHE B 1 407 ? 24.312 -28.453 -2.066 1 92.25 407 PHE B C 1
ATOM 8809 O O . PHE B 1 407 ? 25.484 -28.844 -2.047 1 92.25 407 PHE B O 1
ATOM 8816 N N . PHE B 1 408 ? 23.453 -28.719 -3.068 1 90.31 408 PHE B N 1
ATOM 8817 C CA . PHE B 1 408 ? 23.828 -29.609 -4.16 1 90.31 408 PHE B CA 1
ATOM 8818 C C . PHE B 1 408 ? 23.75 -28.891 -5.5 1 90.31 408 PHE B C 1
ATOM 8820 O O . PHE B 1 408 ? 23.219 -29.438 -6.473 1 90.31 408 PHE B O 1
ATOM 8827 N N . HIS B 1 409 ? 24.125 -27.688 -5.543 1 87.31 409 HIS B N 1
ATOM 8828 C CA . HIS B 1 409 ? 24.266 -26.891 -6.754 1 87.31 409 HIS B CA 1
ATOM 8829 C C . HIS B 1 409 ? 22.938 -26.766 -7.484 1 87.31 409 HIS B C 1
ATOM 8831 O O . HIS B 1 409 ? 22.891 -26.875 -8.711 1 87.31 409 HIS B O 1
ATOM 8837 N N . SER B 1 410 ? 21.906 -26.672 -6.734 1 90.25 410 SER B N 1
ATOM 8838 C CA . SER B 1 410 ? 20.562 -26.516 -7.301 1 90.25 410 SER B CA 1
ATOM 8839 C C . SER B 1 410 ? 20.047 -25.094 -7.125 1 90.25 410 SER B C 1
ATOM 8841 O O . SER B 1 410 ? 20.625 -24.312 -6.371 1 90.25 410 SER B O 1
ATOM 8843 N N . PHE B 1 411 ? 19.094 -24.797 -7.941 1 90.94 411 PHE B N 1
ATOM 8844 C CA . PHE B 1 411 ? 18.516 -23.453 -7.812 1 90.94 411 PHE B CA 1
ATOM 8845 C C . PHE B 1 411 ? 17.016 -23.516 -7.598 1 90.94 411 PHE B C 1
ATOM 8847 O O . PHE B 1 411 ? 16.484 -24.594 -7.289 1 90.94 411 PHE B O 1
ATOM 8854 N N . ALA B 1 412 ? 16.359 -22.406 -7.582 1 92.12 412 ALA B N 1
ATOM 8855 C CA . ALA B 1 412 ? 15.016 -22.203 -7.035 1 92.12 412 ALA B CA 1
ATOM 8856 C C . ALA B 1 412 ? 13.984 -23.047 -7.781 1 92.12 412 ALA B C 1
ATOM 8858 O O . ALA B 1 412 ? 14.07 -23.203 -9 1 92.12 412 ALA B O 1
ATOM 8859 N N . SER B 1 413 ? 13.07 -23.609 -6.996 1 93.25 413 SER B N 1
ATOM 8860 C CA . SER B 1 413 ? 12.016 -24.469 -7.523 1 93.25 413 SER B CA 1
ATOM 8861 C C . SER B 1 413 ? 10.633 -23.906 -7.195 1 93.25 413 SER B C 1
ATOM 8863 O O . SER B 1 413 ? 10.5 -23.047 -6.328 1 93.25 413 SER B O 1
ATOM 8865 N N . SER B 1 414 ? 9.633 -24.312 -7.969 1 93.38 414 SER B N 1
ATOM 8866 C CA . SER B 1 414 ? 8.242 -23.922 -7.773 1 93.38 414 SER B CA 1
ATOM 8867 C C . SER B 1 414 ? 7.289 -24.922 -8.391 1 93.38 414 SER B C 1
ATOM 8869 O O . SER B 1 414 ? 7.707 -25.797 -9.156 1 93.38 414 SER B O 1
ATOM 8871 N N . GLY B 1 415 ? 6.043 -24.812 -7.93 1 92.88 415 GLY B N 1
ATOM 8872 C CA . GLY B 1 415 ? 5.016 -25.609 -8.57 1 92.88 415 GLY B CA 1
ATOM 8873 C C . GLY B 1 415 ? 4.652 -25.109 -9.961 1 92.88 415 GLY B C 1
ATOM 8874 O O . GLY B 1 415 ? 4.641 -23.906 -10.211 1 92.88 415 GLY B O 1
ATOM 8875 N N . THR B 1 416 ? 4.371 -26.125 -10.828 1 90.19 416 THR B N 1
ATOM 8876 C CA . THR B 1 416 ? 4.004 -25.781 -12.195 1 90.19 416 THR B CA 1
ATOM 8877 C C . THR B 1 416 ? 2.637 -26.359 -12.555 1 90.19 416 THR B C 1
ATOM 8879 O O . THR B 1 416 ? 2.32 -27.5 -12.188 1 90.19 416 THR B O 1
ATOM 8882 N N . LEU B 1 417 ? 1.875 -25.656 -13.266 1 86.88 417 LEU B N 1
ATOM 8883 C CA . LEU B 1 417 ? 0.507 -26.031 -13.602 1 86.88 417 LEU B CA 1
ATOM 8884 C C . LEU B 1 417 ? 0.492 -27.125 -14.664 1 86.88 417 LEU B C 1
ATOM 8886 O O . LEU B 1 417 ? -0.253 -28.109 -14.555 1 86.88 417 LEU B O 1
ATOM 8890 N N . VAL B 1 418 ? 1.338 -27.016 -15.703 1 84.44 418 VAL B N 1
ATOM 8891 C CA . VAL B 1 418 ? 1.314 -27.922 -16.844 1 84.44 418 VAL B CA 1
ATOM 8892 C C . VAL B 1 418 ? 1.663 -29.328 -16.406 1 84.44 418 VAL B C 1
ATOM 8894 O O . VAL B 1 418 ? 0.945 -30.281 -16.719 1 84.44 418 VAL B O 1
ATOM 8897 N N . LYS B 1 419 ? 2.725 -29.469 -15.68 1 90.75 419 LYS B N 1
ATOM 8898 C CA . LYS B 1 419 ? 3.141 -30.797 -15.219 1 90.75 419 LYS B CA 1
ATOM 8899 C C . LYS B 1 419 ? 2.15 -31.359 -14.203 1 90.75 419 LYS B C 1
ATOM 8901 O O . LYS B 1 419 ? 1.94 -32.562 -14.141 1 90.75 419 LYS B O 1
ATOM 8906 N N . THR B 1 420 ? 1.536 -30.484 -13.422 1 93.5 420 THR B N 1
ATOM 8907 C CA . THR B 1 420 ? 0.529 -30.922 -12.461 1 93.5 420 THR B CA 1
ATOM 8908 C C . THR B 1 420 ? -0.72 -31.422 -13.18 1 93.5 420 THR B C 1
ATOM 8910 O O . THR B 1 420 ? -1.346 -32.406 -12.742 1 93.5 420 THR B O 1
ATOM 8913 N N . LEU B 1 421 ? -1.035 -30.812 -14.281 1 88.5 421 LEU B N 1
ATOM 8914 C CA . LEU B 1 421 ? -2.184 -31.25 -15.07 1 88.5 421 LEU B CA 1
ATOM 8915 C C . LEU B 1 421 ? -1.938 -32.625 -15.664 1 88.5 421 LEU B C 1
ATOM 8917 O O . LEU B 1 421 ? -2.834 -33.469 -15.68 1 88.5 421 LEU B O 1
ATOM 8921 N N . ILE B 1 422 ? -0.756 -32.812 -16.141 1 87.75 422 ILE B N 1
ATOM 8922 C CA . ILE B 1 422 ? -0.385 -34.125 -16.688 1 87.75 422 ILE B CA 1
ATOM 8923 C C . ILE B 1 422 ? -0.434 -35.156 -15.57 1 87.75 422 ILE B C 1
ATOM 8925 O O . ILE B 1 422 ? -0.962 -36.25 -15.766 1 87.75 422 ILE B O 1
ATOM 8929 N N . LYS B 1 423 ? 0.064 -34.781 -14.461 1 92 423 LYS B N 1
ATOM 8930 C CA . LYS B 1 423 ? 0.087 -35.656 -13.297 1 92 423 LYS B CA 1
ATOM 8931 C C . LYS B 1 423 ? -1.327 -36.062 -12.875 1 92 423 LYS B C 1
ATOM 8933 O O . LYS B 1 423 ? -1.604 -37.219 -12.617 1 92 423 LYS B O 1
ATOM 8938 N N . GLU B 1 424 ? -2.229 -35.156 -12.875 1 90.19 424 GLU B N 1
ATOM 8939 C CA . GLU B 1 424 ? -3.604 -35.375 -12.43 1 90.19 424 GLU B CA 1
ATOM 8940 C C . GLU B 1 424 ? -4.398 -36.156 -13.469 1 90.19 424 GLU B C 1
ATOM 8942 O O . GLU B 1 424 ? -5.168 -37.062 -13.117 1 90.19 424 GLU B O 1
ATOM 8947 N N . SER B 1 425 ? -4.191 -35.875 -14.719 1 85.44 425 SER B N 1
ATOM 8948 C CA . SER B 1 425 ? -4.969 -36.5 -15.781 1 85.44 425 SER B CA 1
ATOM 8949 C C . SER B 1 425 ? -4.547 -37.938 -15.977 1 85.44 425 SER B C 1
ATOM 8951 O O . SER B 1 425 ? -5.32 -38.75 -16.484 1 85.44 425 SER B O 1
ATOM 8953 N N . SER B 1 426 ? -3.373 -38.25 -15.516 1 88.19 426 SER B N 1
ATOM 8954 C CA . SER B 1 426 ? -2.854 -39.594 -15.719 1 88.19 426 SER B CA 1
ATOM 8955 C C . SER B 1 426 ? -3.225 -40.531 -14.555 1 88.19 426 SER B C 1
ATOM 8957 O O . SER B 1 426 ? -2.787 -41.656 -14.5 1 88.19 426 SER B O 1
ATOM 8959 N N . GLY B 1 427 ? -3.922 -39.938 -13.602 1 85.25 427 GLY B N 1
ATOM 8960 C CA . GLY B 1 427 ? -4.465 -40.781 -12.547 1 85.25 427 GLY B CA 1
ATOM 8961 C C . GLY B 1 427 ? -3.656 -40.75 -11.266 1 85.25 427 GLY B C 1
ATOM 8962 O O . GLY B 1 427 ? -3.689 -41.688 -10.469 1 85.25 427 GLY B O 1
ATOM 8963 N N . CYS B 1 428 ? -2.934 -39.75 -11.055 1 91.12 428 CYS B N 1
ATOM 8964 C CA . CYS B 1 428 ? -2.133 -39.625 -9.844 1 91.12 428 CYS B CA 1
ATOM 8965 C C . CYS B 1 428 ? -3.021 -39.562 -8.609 1 91.12 428 CYS B C 1
ATOM 8967 O O . CYS B 1 428 ? -4.074 -38.938 -8.617 1 91.12 428 CYS B O 1
ATOM 8969 N N . GLN B 1 429 ? -2.539 -40.344 -7.566 1 88.56 429 GLN B N 1
ATOM 8970 C CA . GLN B 1 429 ? -3.324 -40.344 -6.336 1 88.56 429 GLN B CA 1
ATOM 8971 C C . GLN B 1 429 ? -2.512 -39.812 -5.16 1 88.56 429 GLN B C 1
ATOM 8973 O O . GLN B 1 429 ? -3.074 -39.25 -4.215 1 88.56 429 GLN B O 1
ATOM 8978 N N . THR B 1 430 ? -1.258 -40.062 -5.285 1 92.38 430 THR B N 1
ATOM 8979 C CA . THR B 1 430 ? -0.41 -39.625 -4.18 1 92.38 430 THR B CA 1
ATOM 8980 C C . THR B 1 430 ? 0.901 -39.031 -4.703 1 92.38 430 THR B C 1
ATOM 8982 O O . THR B 1 430 ? 1.146 -39.031 -5.91 1 92.38 430 THR B O 1
ATOM 8985 N N . GLN B 1 431 ? 1.763 -38.594 -3.773 1 93.75 431 GLN B N 1
ATOM 8986 C CA . GLN B 1 431 ? 3.037 -37.969 -4.121 1 93.75 431 GLN B CA 1
ATOM 8987 C C . GLN B 1 431 ? 4.105 -39.031 -4.398 1 93.75 431 GLN B C 1
ATOM 8989 O O . GLN B 1 431 ? 5.25 -38.688 -4.707 1 93.75 431 GLN B O 1
ATOM 8994 N N . LEU B 1 432 ? 3.742 -40.25 -4.387 1 94.31 432 LEU B N 1
ATOM 8995 C CA . LEU B 1 432 ? 4.676 -41.312 -4.785 1 94.31 432 LEU B CA 1
ATOM 8996 C C . LEU B 1 432 ? 5.066 -41.156 -6.25 1 94.31 432 LEU B C 1
ATOM 8998 O O . LEU B 1 432 ? 6.164 -41.562 -6.648 1 94.31 432 LEU B O 1
ATOM 9002 N N . SER B 1 433 ? 4.184 -40.625 -7.016 1 94.69 433 SER B N 1
ATOM 9003 C CA . SER B 1 433 ? 4.473 -40.312 -8.414 1 94.69 433 SER B CA 1
ATOM 9004 C C . SER B 1 433 ? 5.703 -39.438 -8.539 1 94.69 433 SER B C 1
ATOM 9006 O O . SER B 1 433 ? 6.48 -39.562 -9.484 1 94.69 433 SER B O 1
ATOM 9008 N N . SER B 1 434 ? 5.941 -38.531 -7.605 1 95.56 434 SER B N 1
ATOM 9009 C CA . SER B 1 434 ? 7.09 -37.625 -7.625 1 95.56 434 SER B CA 1
ATOM 9010 C C . SER B 1 434 ? 8.391 -38.406 -7.426 1 95.56 434 SER B C 1
ATOM 9012 O O . SER B 1 434 ? 9.438 -38 -7.953 1 95.56 434 SER B O 1
ATOM 9014 N N . ILE B 1 435 ? 8.359 -39.469 -6.684 1 95.38 435 ILE B N 1
ATOM 9015 C CA . ILE B 1 435 ? 9.555 -40.281 -6.457 1 95.38 435 ILE B CA 1
ATOM 9016 C C . ILE B 1 435 ? 9.914 -41.031 -7.734 1 95.38 435 ILE B C 1
ATOM 9018 O O . ILE B 1 435 ? 11.094 -41.219 -8.039 1 95.38 435 ILE B O 1
ATOM 9022 N N . ILE B 1 436 ? 8.945 -41.438 -8.375 1 95.5 436 ILE B N 1
ATOM 9023 C CA . ILE B 1 436 ? 9.188 -42.125 -9.648 1 95.5 436 ILE B CA 1
ATOM 9024 C C . ILE B 1 436 ? 9.812 -41.125 -10.641 1 95.5 436 ILE B C 1
ATOM 9026 O O . ILE B 1 436 ? 10.766 -41.469 -11.336 1 95.5 436 ILE B O 1
ATOM 9030 N N . THR B 1 437 ? 9.219 -39.969 -10.688 1 95.81 437 THR B N 1
ATOM 9031 C CA . THR B 1 437 ? 9.812 -38.938 -11.539 1 95.81 437 THR B CA 1
ATOM 9032 C C . THR B 1 437 ? 11.266 -38.688 -11.148 1 95.81 437 THR B C 1
ATOM 9034 O O . THR B 1 437 ? 12.141 -38.625 -12.016 1 95.81 437 THR B O 1
ATOM 9037 N N . ALA B 1 438 ? 11.516 -38.625 -9.859 1 96.12 438 ALA B N 1
ATOM 9038 C CA . ALA B 1 438 ? 12.859 -38.344 -9.359 1 96.12 438 ALA B CA 1
ATOM 9039 C C . ALA B 1 438 ? 13.812 -39.469 -9.742 1 96.12 438 ALA B C 1
ATOM 9041 O O . ALA B 1 438 ? 14.969 -39.219 -10.094 1 96.12 438 ALA B O 1
ATOM 9042 N N . MET B 1 439 ? 13.367 -40.656 -9.75 1 95.25 439 MET B N 1
ATOM 9043 C CA . MET B 1 439 ? 14.203 -41.812 -10.078 1 95.25 439 MET B CA 1
ATOM 9044 C C . MET B 1 439 ? 14.57 -41.781 -11.562 1 95.25 439 MET B C 1
ATOM 9046 O O . MET B 1 439 ? 15.703 -42.125 -11.922 1 95.25 439 MET B O 1
ATOM 9050 N N . ILE B 1 440 ? 13.68 -41.406 -12.312 1 93.44 440 ILE B N 1
ATOM 9051 C CA . ILE B 1 440 ? 13.945 -41.344 -13.742 1 93.44 440 ILE B CA 1
ATOM 9052 C C . ILE B 1 440 ? 14.938 -40.219 -14.039 1 93.44 440 ILE B C 1
ATOM 9054 O O . ILE B 1 440 ? 15.859 -40.375 -14.836 1 93.44 440 ILE B O 1
ATOM 9058 N N . VAL B 1 441 ? 14.719 -39.094 -13.438 1 92.88 441 VAL B N 1
ATOM 9059 C CA . VAL B 1 441 ? 15.648 -38 -13.594 1 92.88 441 VAL B CA 1
ATOM 9060 C C . VAL B 1 441 ? 17.047 -38.406 -13.117 1 92.88 441 VAL B C 1
ATOM 9062 O O . VAL B 1 441 ? 18.047 -38.062 -13.734 1 92.88 441 VAL B O 1
ATOM 9065 N N . LEU B 1 442 ? 17.078 -39.125 -12.031 1 92 442 LEU B N 1
ATOM 9066 C CA . LEU B 1 442 ? 18.344 -39.625 -11.5 1 92 442 LEU B CA 1
ATOM 9067 C C . LEU B 1 442 ? 19.031 -40.562 -12.5 1 92 442 LEU B C 1
ATOM 9069 O O . LEU B 1 442 ? 20.25 -40.469 -12.688 1 92 442 LEU B O 1
ATOM 9073 N N . LEU B 1 443 ? 18.266 -41.344 -13.141 1 89.75 443 LEU B N 1
ATOM 9074 C CA . LEU B 1 443 ? 18.797 -42.219 -14.156 1 89.75 443 LEU B CA 1
ATOM 9075 C C . LEU B 1 443 ? 19.375 -41.438 -15.328 1 89.75 443 LEU B C 1
ATOM 9077 O O . LEU B 1 443 ? 20.438 -41.781 -15.859 1 89.75 443 LEU B O 1
ATOM 9081 N N . MET B 1 444 ? 18.703 -40.438 -15.672 1 85.88 444 MET B N 1
ATOM 9082 C CA . MET B 1 444 ? 19.188 -39.562 -16.75 1 85.88 444 MET B CA 1
ATOM 9083 C C . MET B 1 444 ? 20.484 -38.875 -16.344 1 85.88 444 MET B C 1
ATOM 9085 O O . MET B 1 444 ? 21.391 -38.75 -17.172 1 85.88 444 MET B O 1
ATOM 9089 N N . LEU B 1 445 ? 20.594 -38.469 -15.164 1 85.94 445 LEU B N 1
ATOM 9090 C CA . LEU B 1 445 ? 21.766 -37.781 -14.633 1 85.94 445 LEU B CA 1
ATOM 9091 C C . LEU B 1 445 ? 22.969 -38.688 -14.602 1 85.94 445 LEU B C 1
ATOM 9093 O O . LEU B 1 445 ? 24.094 -38.281 -14.844 1 85.94 445 LEU B O 1
ATOM 9097 N N . LEU B 1 446 ? 22.75 -39.938 -14.344 1 85.81 446 LEU B N 1
ATOM 9098 C CA . LEU B 1 446 ? 23.844 -40.844 -14.141 1 85.81 446 LEU B CA 1
ATOM 9099 C C . LEU B 1 446 ? 24.297 -41.469 -15.461 1 85.81 446 LEU B C 1
ATOM 9101 O O . LEU B 1 446 ? 25.469 -41.812 -15.625 1 85.81 446 LEU B O 1
ATOM 9105 N N . SER B 1 447 ? 23.438 -41.594 -16.484 1 83.25 447 SER B N 1
ATOM 9106 C CA . SER B 1 447 ? 23.828 -42.375 -17.625 1 83.25 447 SER B CA 1
ATOM 9107 C C . SER B 1 447 ? 23.594 -41.625 -18.938 1 83.25 447 SER B C 1
ATOM 9109 O O . SER B 1 447 ? 24.344 -41.812 -19.906 1 83.25 447 SER B O 1
ATOM 9111 N N . LEU B 1 448 ? 22.703 -40.781 -19.031 1 79.5 448 LEU B N 1
ATOM 9112 C CA . LEU B 1 448 ? 22.266 -40.312 -20.344 1 79.5 448 LEU B CA 1
ATOM 9113 C C . LEU B 1 448 ? 22.719 -38.875 -20.594 1 79.5 448 LEU B C 1
ATOM 9115 O O . LEU B 1 448 ? 22.641 -38.406 -21.719 1 79.5 448 LEU B O 1
ATOM 9119 N N . ALA B 1 449 ? 23.281 -38.281 -19.656 1 77 449 ALA B N 1
ATOM 9120 C CA . ALA B 1 449 ? 23.609 -36.875 -19.766 1 77 449 ALA B CA 1
ATOM 9121 C C . ALA B 1 449 ? 24.641 -36.625 -20.859 1 77 449 ALA B C 1
ATOM 9123 O O . ALA B 1 449 ? 24.516 -35.719 -21.656 1 77 449 ALA B O 1
ATOM 9124 N N . PRO B 1 450 ? 25.656 -37.531 -21.109 1 79.69 450 PRO B N 1
ATOM 9125 C CA . PRO B 1 450 ? 26.688 -37.281 -22.109 1 79.69 450 PRO B CA 1
ATOM 9126 C C . PRO B 1 450 ? 26.172 -37.438 -23.547 1 79.69 450 PRO B C 1
ATOM 9128 O O . PRO B 1 450 ? 26.766 -36.906 -24.484 1 79.69 450 PRO B O 1
ATOM 9131 N N . LEU B 1 451 ? 25.078 -38.062 -23.609 1 82.69 451 LEU B N 1
ATOM 9132 C CA . LEU B 1 451 ? 24.516 -38.25 -24.938 1 82.69 451 LEU B CA 1
ATOM 9133 C C . LEU B 1 451 ? 23.922 -36.969 -25.484 1 82.69 451 LEU B C 1
ATOM 9135 O O . LEU B 1 451 ? 23.688 -36.844 -26.703 1 82.69 451 LEU B O 1
ATOM 9139 N N . LEU B 1 452 ? 23.766 -36.031 -24.656 1 84.69 452 LEU B N 1
ATOM 9140 C CA . LEU B 1 452 ? 23.141 -34.781 -25.078 1 84.69 452 LEU B CA 1
ATOM 9141 C C . LEU B 1 452 ? 24.188 -33.719 -25.406 1 84.69 452 LEU B C 1
ATOM 9143 O O . LEU B 1 452 ? 23.859 -32.531 -25.516 1 84.69 452 LEU B O 1
ATOM 9147 N N . TYR B 1 453 ? 25.375 -34.125 -25.625 1 84.31 453 TYR B N 1
ATOM 9148 C CA . TYR B 1 453 ? 26.5 -33.219 -25.922 1 84.31 453 TYR B CA 1
ATOM 9149 C C . TYR B 1 453 ? 26.25 -32.406 -27.172 1 84.31 453 TYR B C 1
ATOM 9151 O O . TYR B 1 453 ? 26.484 -31.203 -27.203 1 84.31 453 TYR B O 1
ATOM 9159 N N . SER B 1 454 ? 25.719 -33 -28.172 1 89 454 SER B N 1
ATOM 9160 C CA . SER B 1 454 ? 25.594 -32.375 -29.484 1 89 454 SER B CA 1
ATOM 9161 C C . SER B 1 454 ? 24.25 -31.672 -29.625 1 89 454 SER B C 1
ATOM 9163 O O . SER B 1 454 ? 23.922 -31.188 -30.719 1 89 454 SER B O 1
ATOM 9165 N N . LEU B 1 455 ? 23.594 -31.547 -28.609 1 90.5 455 LEU B N 1
ATOM 9166 C CA . LEU B 1 455 ? 22.281 -30.922 -28.688 1 90.5 455 LEU B CA 1
ATOM 9167 C C . LEU B 1 455 ? 22.406 -29.422 -28.938 1 90.5 455 LEU B C 1
ATOM 9169 O O . LEU B 1 455 ? 23.172 -28.734 -28.266 1 90.5 455 LEU B O 1
ATOM 9173 N N . GLN B 1 456 ? 21.703 -28.953 -29.969 1 92.69 456 GLN B N 1
ATOM 9174 C CA . GLN B 1 456 ? 21.75 -27.531 -30.344 1 92.69 456 GLN B CA 1
ATOM 9175 C C . GLN B 1 456 ? 20.969 -26.672 -29.344 1 92.69 456 GLN B C 1
ATOM 9177 O O . GLN B 1 456 ? 19.891 -27.078 -28.875 1 92.69 456 GLN B O 1
ATOM 9182 N N . LYS B 1 457 ? 21.469 -25.516 -29.062 1 92.06 457 LYS B N 1
ATOM 9183 C CA . LYS B 1 457 ? 20.797 -24.578 -28.172 1 92.06 457 LYS B CA 1
ATOM 9184 C C . LYS B 1 457 ? 19.531 -24.031 -28.797 1 92.06 457 LYS B C 1
ATOM 9186 O O . LYS B 1 457 ? 18.578 -23.656 -28.094 1 92.06 457 LYS B O 1
ATOM 9191 N N . SER B 1 458 ? 19.438 -24 -30.078 1 94.19 458 SER B N 1
ATOM 9192 C CA . SER B 1 458 ? 18.25 -23.531 -30.781 1 94.19 458 SER B CA 1
ATOM 9193 C C . SER B 1 458 ? 17.062 -24.438 -30.516 1 94.19 458 SER B C 1
ATOM 9195 O O . SER B 1 458 ? 15.93 -23.969 -30.391 1 94.19 458 SER B O 1
ATOM 9197 N N . VAL B 1 459 ? 17.328 -25.688 -30.391 1 94.19 459 VAL B N 1
ATOM 9198 C CA . VAL B 1 459 ? 16.266 -26.656 -30.094 1 94.19 459 VAL B CA 1
ATOM 9199 C C . VAL B 1 459 ? 15.742 -26.422 -28.688 1 94.19 459 VAL B C 1
ATOM 9201 O O . VAL B 1 459 ? 14.531 -26.484 -28.453 1 94.19 459 VAL B O 1
ATOM 9204 N N . LEU B 1 460 ? 16.609 -26.203 -27.844 1 92.38 460 LEU B N 1
ATOM 9205 C CA . LEU B 1 460 ? 16.234 -25.922 -26.453 1 92.38 460 LEU B CA 1
ATOM 9206 C C . LEU B 1 460 ? 15.391 -24.656 -26.375 1 92.38 460 LEU B C 1
ATOM 9208 O O . LEU B 1 460 ? 14.398 -24.625 -25.656 1 92.38 460 LEU B O 1
ATOM 9212 N N . ALA B 1 461 ? 15.773 -23.656 -27.078 1 94.81 461 ALA B N 1
ATOM 9213 C CA . ALA B 1 461 ? 15.016 -22.406 -27.109 1 94.81 461 ALA B CA 1
ATOM 9214 C C . ALA B 1 461 ? 13.609 -22.641 -27.656 1 94.81 461 ALA B C 1
ATOM 9216 O O . ALA B 1 461 ? 12.648 -22.016 -27.203 1 94.81 461 ALA B O 1
ATOM 9217 N N . CYS B 1 462 ? 13.531 -23.547 -28.609 1 95.31 462 CYS B N 1
ATOM 9218 C CA . CYS B 1 462 ? 12.227 -23.875 -29.172 1 95.31 462 CYS B CA 1
ATOM 9219 C C . CYS B 1 462 ? 11.328 -24.516 -28.125 1 95.31 462 CYS B C 1
ATOM 9221 O O . CYS B 1 462 ? 10.141 -24.203 -28.047 1 95.31 462 CYS B O 1
ATOM 9223 N N . ILE B 1 463 ? 11.891 -25.328 -27.344 1 93 463 ILE B N 1
ATOM 9224 C CA . ILE B 1 463 ? 11.141 -25.984 -26.281 1 93 463 ILE B CA 1
ATOM 9225 C C . ILE B 1 463 ? 10.641 -24.953 -25.281 1 93 463 ILE B C 1
ATOM 9227 O O . ILE B 1 463 ? 9.492 -25.016 -24.828 1 93 463 ILE B O 1
ATOM 9231 N N . ILE B 1 464 ? 11.406 -24 -24.938 1 93.75 464 ILE B N 1
ATOM 9232 C CA . ILE B 1 464 ? 11.055 -22.953 -23.984 1 93.75 464 ILE B CA 1
ATOM 9233 C C . ILE B 1 464 ? 9.883 -22.141 -24.531 1 93.75 464 ILE B C 1
ATOM 9235 O O . ILE B 1 464 ? 8.906 -21.891 -23.828 1 93.75 464 ILE B O 1
ATOM 9239 N N . ILE B 1 465 ? 9.977 -21.781 -25.766 1 93.88 465 ILE B N 1
ATOM 9240 C CA . ILE B 1 465 ? 8.969 -20.938 -26.375 1 93.88 465 ILE B CA 1
ATOM 9241 C C . ILE B 1 465 ? 7.629 -21.672 -26.422 1 93.88 465 ILE B C 1
ATOM 9243 O O . ILE B 1 465 ? 6.578 -21.078 -26.141 1 93.88 465 ILE B O 1
ATOM 9247 N N . VAL B 1 466 ? 7.703 -22.906 -26.75 1 91.94 466 VAL B N 1
ATOM 9248 C CA . VAL B 1 466 ? 6.477 -23.688 -26.859 1 91.94 466 VAL B CA 1
ATOM 9249 C C . VAL B 1 466 ? 5.844 -23.844 -25.484 1 91.94 466 VAL B C 1
ATOM 9251 O O . VAL B 1 466 ? 4.617 -23.906 -25.359 1 91.94 466 VAL B O 1
ATOM 9254 N N . SER B 1 467 ? 6.637 -23.906 -24.469 1 89 467 SER B N 1
ATOM 9255 C CA . SER B 1 467 ? 6.133 -24.047 -23.109 1 89 467 SER B CA 1
ATOM 9256 C C . SER B 1 467 ? 5.426 -22.781 -22.641 1 89 467 SER B C 1
ATOM 9258 O O . SER B 1 467 ? 4.664 -22.812 -21.672 1 89 467 SER B O 1
ATOM 9260 N N . LEU B 1 468 ? 5.645 -21.688 -23.328 1 91.88 468 LEU B N 1
ATOM 9261 C CA . LEU B 1 468 ? 5.066 -20.406 -22.938 1 91.88 468 LEU B CA 1
ATOM 9262 C C . LEU B 1 468 ? 3.691 -20.219 -23.578 1 91.88 468 LEU B C 1
ATOM 9264 O O . LEU B 1 468 ? 3.039 -19.188 -23.359 1 91.88 468 LEU B O 1
ATOM 9268 N N . ARG B 1 469 ? 3.252 -21.109 -24.281 1 89.44 469 ARG B N 1
ATOM 9269 C CA . ARG B 1 469 ? 1.992 -21.016 -25 1 89.44 469 ARG B CA 1
ATOM 9270 C C . ARG B 1 469 ? 0.831 -20.734 -24.062 1 89.44 469 ARG B C 1
ATOM 9272 O O . ARG B 1 469 ? -0.035 -19.906 -24.359 1 89.44 469 ARG B O 1
ATOM 9279 N N . GLY B 1 470 ? 0.805 -21.359 -22.922 1 85.38 470 GLY B N 1
ATOM 9280 C CA . GLY B 1 470 ? -0.254 -21.156 -21.938 1 85.38 470 GLY B CA 1
ATOM 9281 C C . GLY B 1 470 ? -0.31 -19.734 -21.422 1 85.38 470 GLY B C 1
ATOM 9282 O O . GLY B 1 470 ? -1.394 -19.172 -21.25 1 85.38 470 GLY B O 1
ATOM 9283 N N . ALA B 1 471 ? 0.797 -19.203 -21.203 1 86.69 471 ALA B N 1
ATOM 9284 C CA . ALA B 1 471 ? 0.873 -17.844 -20.688 1 86.69 471 ALA B CA 1
ATOM 9285 C C . ALA B 1 471 ? 0.463 -16.828 -21.75 1 86.69 471 ALA B C 1
ATOM 9287 O O . ALA B 1 471 ? -0.204 -15.836 -21.438 1 86.69 471 ALA B O 1
ATOM 9288 N N . PHE B 1 472 ? 0.766 -17.109 -23.031 1 90.75 472 PHE B N 1
ATOM 9289 C CA . PHE B 1 472 ? 0.426 -16.188 -24.109 1 90.75 472 PHE B CA 1
ATOM 9290 C C . PHE B 1 472 ? -1.059 -16.281 -24.438 1 90.75 472 PHE B C 1
ATOM 9292 O O . PHE B 1 472 ? -1.648 -15.305 -24.922 1 90.75 472 PHE B O 1
ATOM 9299 N N . ARG B 1 473 ? -1.604 -17.359 -24.156 1 88.75 473 ARG B N 1
ATOM 9300 C CA . ARG B 1 473 ? -3.033 -17.531 -24.406 1 88.75 473 ARG B CA 1
ATOM 9301 C C . ARG B 1 473 ? -3.854 -16.672 -23.453 1 88.75 473 ARG B C 1
ATOM 9303 O O . ARG B 1 473 ? -5.027 -16.391 -23.703 1 88.75 473 ARG B O 1
ATOM 9310 N N . LYS B 1 474 ? -3.295 -16.281 -22.422 1 88 474 LYS B N 1
ATOM 9311 C CA . LYS B 1 474 ? -3.984 -15.406 -21.469 1 88 474 LYS B CA 1
ATOM 9312 C C . LYS B 1 474 ? -4.312 -14.055 -22.078 1 88 474 LYS B C 1
ATOM 9314 O O . LYS B 1 474 ? -5.207 -13.352 -21.625 1 88 474 LYS B O 1
ATOM 9319 N N . PHE B 1 475 ? -3.627 -13.68 -23.219 1 89.69 475 PHE B N 1
ATOM 9320 C CA . PHE B 1 475 ? -3.945 -12.453 -23.938 1 89.69 475 PHE B CA 1
ATOM 9321 C C . PHE B 1 475 ? -5.355 -12.516 -24.516 1 89.69 475 PHE B C 1
ATOM 9323 O O . PHE B 1 475 ? -6.016 -11.484 -24.656 1 89.69 475 PHE B O 1
ATOM 9330 N N . ARG B 1 476 ? -5.766 -13.711 -24.703 1 90.31 476 ARG B N 1
ATOM 9331 C CA . ARG B 1 476 ? -7.094 -13.898 -25.281 1 90.31 476 ARG B CA 1
ATOM 9332 C C . ARG B 1 476 ? -8.18 -13.695 -24.234 1 90.31 476 ARG B C 1
ATOM 9334 O O . ARG B 1 476 ? -9.328 -13.398 -24.562 1 90.31 476 ARG B O 1
ATOM 9341 N N . ASP B 1 477 ? -7.82 -13.797 -23.031 1 90.75 477 ASP B N 1
ATOM 9342 C CA . ASP B 1 477 ? -8.789 -13.68 -21.938 1 90.75 477 ASP B CA 1
ATOM 9343 C C . ASP B 1 477 ? -8.945 -12.227 -21.5 1 90.75 477 ASP B C 1
ATOM 9345 O O . ASP B 1 477 ? -9.828 -11.898 -20.703 1 90.75 477 ASP B O 1
ATOM 9349 N N . VAL B 1 478 ? -8.141 -11.305 -22.031 1 93 478 VAL B N 1
ATOM 9350 C CA . VAL B 1 478 ? -8.078 -9.922 -21.547 1 93 478 VAL B CA 1
ATOM 9351 C C . VAL B 1 478 ? -9.375 -9.203 -21.906 1 93 478 VAL B C 1
ATOM 9353 O O . VAL B 1 478 ? -9.953 -8.5 -21.062 1 93 478 VAL B O 1
ATOM 9356 N N . PRO B 1 479 ? -9.961 -9.438 -23.109 1 92.62 479 PRO B N 1
ATOM 9357 C CA . PRO B 1 479 ? -11.219 -8.758 -23.406 1 92.62 479 PRO B CA 1
ATOM 9358 C C . PRO B 1 479 ? -12.375 -9.227 -22.531 1 92.62 479 PRO B C 1
ATOM 9360 O O . PRO B 1 479 ? -13.234 -8.422 -22.156 1 92.62 479 PRO B O 1
ATOM 9363 N N . LYS B 1 480 ? -12.383 -10.469 -22.219 1 91.5 480 LYS B N 1
ATOM 9364 C CA . LYS B 1 480 ? -13.398 -10.984 -21.297 1 91.5 480 LYS B CA 1
ATOM 9365 C C . LYS B 1 480 ? -13.219 -10.398 -19.891 1 91.5 480 LYS B C 1
ATOM 9367 O O . LYS B 1 480 ? -14.203 -10.055 -19.234 1 91.5 480 LYS B O 1
ATOM 9372 N N . GLN B 1 481 ? -12.023 -10.32 -19.562 1 92.25 481 GLN B N 1
ATOM 9373 C CA . GLN B 1 481 ? -11.742 -9.734 -18.25 1 92.25 481 GLN B CA 1
ATOM 9374 C C . GLN B 1 481 ? -12.148 -8.266 -18.219 1 92.25 481 GLN B C 1
ATOM 9376 O O . GLN B 1 481 ? -12.625 -7.777 -17.188 1 92.25 481 GLN B O 1
ATOM 9381 N N . TRP B 1 482 ? -11.945 -7.574 -19.344 1 92.31 482 TRP B N 1
ATOM 9382 C CA . TRP B 1 482 ? -12.305 -6.164 -19.453 1 92.31 482 TRP B CA 1
ATOM 9383 C C . TRP B 1 482 ? -13.812 -5.973 -19.312 1 92.31 482 TRP B C 1
ATOM 9385 O O . TRP B 1 482 ? -14.273 -4.98 -18.75 1 92.31 482 TRP B O 1
ATOM 9395 N N . GLN B 1 483 ? -14.547 -6.949 -19.703 1 90.56 483 GLN B N 1
ATOM 9396 C CA . GLN B 1 483 ? -16 -6.879 -19.609 1 90.56 483 GLN B CA 1
ATOM 9397 C C . GLN B 1 483 ? -16.469 -7.125 -18.188 1 90.56 483 GLN B C 1
ATOM 9399 O O . GLN B 1 483 ? -17.469 -6.555 -17.75 1 90.56 483 GLN B O 1
ATOM 9404 N N . ILE B 1 484 ? -15.742 -7.871 -17.562 1 90.75 484 ILE B N 1
ATOM 9405 C CA . ILE B 1 484 ? -16.141 -8.227 -16.203 1 90.75 484 ILE B CA 1
ATOM 9406 C C . ILE B 1 484 ? -15.695 -7.129 -15.227 1 90.75 484 ILE B C 1
ATOM 9408 O O . ILE B 1 484 ? -16.484 -6.668 -14.398 1 90.75 484 ILE B O 1
ATOM 9412 N N . SER B 1 485 ? -14.406 -6.762 -15.352 1 92.69 485 SER B N 1
ATOM 9413 C CA . SER B 1 485 ? -13.883 -5.742 -14.453 1 92.69 485 SER B CA 1
ATOM 9414 C C . SER B 1 485 ? -12.781 -4.93 -15.109 1 92.69 485 SER B C 1
ATOM 9416 O O . SER B 1 485 ? -11.711 -5.457 -15.414 1 92.69 485 SER B O 1
ATOM 9418 N N . LYS B 1 486 ? -12.945 -3.689 -15.25 1 93.06 486 LYS B N 1
ATOM 9419 C CA . LYS B 1 486 ? -11.977 -2.793 -15.867 1 93.06 486 LYS B CA 1
ATOM 9420 C C . LYS B 1 486 ? -10.766 -2.582 -14.961 1 93.06 486 LYS B C 1
ATOM 9422 O O . LYS B 1 486 ? -9.633 -2.477 -15.438 1 93.06 486 LYS B O 1
ATOM 9427 N N . ILE B 1 487 ? -10.992 -2.57 -13.695 1 92.94 487 ILE B N 1
ATOM 9428 C CA . ILE B 1 487 ? -9.922 -2.34 -12.734 1 92.94 487 ILE B CA 1
ATOM 9429 C C . ILE B 1 487 ? -8.969 -3.531 -12.727 1 92.94 487 ILE B C 1
ATOM 9431 O O . ILE B 1 487 ? -7.746 -3.355 -12.727 1 92.94 487 ILE B O 1
ATOM 9435 N N . ASP B 1 488 ? -9.469 -4.707 -12.766 1 93.88 488 ASP B N 1
ATOM 9436 C CA . ASP B 1 488 ? -8.633 -5.906 -12.781 1 93.88 488 ASP B CA 1
ATOM 9437 C C . ASP B 1 488 ? -7.828 -5.996 -14.07 1 93.88 488 ASP B C 1
ATOM 9439 O O . ASP B 1 488 ? -6.703 -6.5 -14.07 1 93.88 488 ASP B O 1
ATOM 9443 N N . THR B 1 489 ? -8.422 -5.508 -15.156 1 95.69 489 THR B N 1
ATOM 9444 C CA . THR B 1 489 ? -7.703 -5.492 -16.422 1 95.69 489 THR B CA 1
ATOM 9445 C C . THR B 1 489 ? -6.547 -4.496 -16.375 1 95.69 489 THR B C 1
ATOM 9447 O O . THR B 1 489 ? -5.48 -4.742 -16.938 1 95.69 489 THR B O 1
ATOM 9450 N N . LEU B 1 490 ? -6.777 -3.42 -15.695 1 95.81 490 LEU B N 1
ATOM 9451 C CA . LEU B 1 490 ? -5.711 -2.438 -15.531 1 95.81 490 LEU B CA 1
ATOM 9452 C C . LEU B 1 490 ? -4.57 -3.008 -14.695 1 95.81 490 LEU B C 1
ATOM 9454 O O . LEU B 1 490 ? -3.398 -2.74 -14.969 1 95.81 490 LEU B O 1
ATOM 9458 N N . VAL B 1 491 ? -4.934 -3.725 -13.664 1 95.69 491 VAL B N 1
ATOM 9459 C CA . VAL B 1 491 ? -3.918 -4.363 -12.828 1 95.69 491 VAL B CA 1
ATOM 9460 C C . VAL B 1 491 ? -3.105 -5.348 -13.672 1 95.69 491 VAL B C 1
ATOM 9462 O O . VAL B 1 491 ? -1.876 -5.379 -13.578 1 95.69 491 VAL B O 1
ATOM 9465 N N . TRP B 1 492 ? -3.787 -6.129 -14.5 1 96 492 TRP B N 1
ATOM 9466 C CA . TRP B 1 492 ? -3.119 -7.062 -15.406 1 96 492 TRP B CA 1
ATOM 9467 C C . TRP B 1 492 ? -2.191 -6.32 -16.359 1 96 492 TRP B C 1
ATOM 9469 O O . TRP B 1 492 ? -1.03 -6.703 -16.531 1 96 492 TRP B O 1
ATOM 9479 N N . GLY B 1 493 ? -2.645 -5.266 -16.938 1 96.5 493 GLY B N 1
ATOM 9480 C CA . GLY B 1 493 ? -1.876 -4.512 -17.906 1 96.5 493 GLY B CA 1
ATOM 9481 C C . GLY B 1 493 ? -0.67 -3.812 -17.312 1 96.5 493 GLY B C 1
ATOM 9482 O O . GLY B 1 493 ? 0.429 -3.873 -17.859 1 96.5 493 GLY B O 1
ATOM 9483 N N . VAL B 1 494 ? -0.833 -3.201 -16.188 1 96.06 494 VAL B N 1
ATOM 9484 C CA . VAL B 1 494 ? 0.254 -2.479 -15.531 1 96.06 494 VAL B CA 1
ATOM 9485 C C . VAL B 1 494 ? 1.329 -3.463 -15.078 1 96.06 494 VAL B C 1
ATOM 9487 O O . VAL B 1 494 ? 2.525 -3.197 -15.227 1 96.06 494 VAL B O 1
ATOM 9490 N N . THR B 1 495 ? 0.919 -4.578 -14.531 1 95.88 495 THR B N 1
ATOM 9491 C CA . THR B 1 495 ? 1.875 -5.59 -14.094 1 95.88 495 THR B CA 1
ATOM 9492 C C . THR B 1 495 ? 2.639 -6.164 -15.289 1 95.88 495 THR B C 1
ATOM 9494 O O . THR B 1 495 ? 3.867 -6.266 -15.25 1 95.88 495 THR B O 1
ATOM 9497 N N . MET B 1 496 ? 1.919 -6.484 -16.359 1 96.44 496 MET B N 1
ATOM 9498 C CA . MET B 1 496 ? 2.541 -7.051 -17.547 1 96.44 496 MET B CA 1
ATOM 9499 C C . MET B 1 496 ? 3.551 -6.074 -18.156 1 96.44 496 MET B C 1
ATOM 9501 O O . MET B 1 496 ? 4.688 -6.453 -18.438 1 96.44 496 MET B O 1
ATOM 9505 N N . LEU B 1 497 ? 3.207 -4.836 -18.203 1 96.5 497 LEU B N 1
ATOM 9506 C CA . LEU B 1 497 ? 4.074 -3.828 -18.797 1 96.5 497 LEU B CA 1
ATOM 9507 C C . LEU B 1 497 ? 5.281 -3.551 -17.922 1 96.5 497 LEU B C 1
ATOM 9509 O O . LEU B 1 497 ? 6.395 -3.369 -18.406 1 96.5 497 LEU B O 1
ATOM 9513 N N . SER B 1 498 ? 5.043 -3.518 -16.641 1 95.19 498 SER B N 1
ATOM 9514 C CA . SER B 1 498 ? 6.148 -3.248 -15.727 1 95.19 498 SER B CA 1
ATOM 9515 C C . SER B 1 498 ? 7.148 -4.398 -15.711 1 95.19 498 SER B C 1
ATOM 9517 O O . SER B 1 498 ? 8.359 -4.176 -15.664 1 95.19 498 SER B O 1
ATOM 9519 N N . VAL B 1 499 ? 6.664 -5.613 -15.766 1 93.5 499 VAL B N 1
ATOM 9520 C CA . VAL B 1 499 ? 7.543 -6.781 -15.766 1 93.5 499 VAL B CA 1
ATOM 9521 C C . VAL B 1 499 ? 8.305 -6.852 -17.094 1 93.5 499 VAL B C 1
ATOM 9523 O O . VAL B 1 499 ? 9.5 -7.145 -17.109 1 93.5 499 VAL B O 1
ATOM 9526 N N . ALA B 1 500 ? 7.684 -6.488 -18.188 1 93.81 500 ALA B N 1
ATOM 9527 C CA . ALA B 1 500 ? 8.281 -6.578 -19.516 1 93.81 500 ALA B CA 1
ATOM 9528 C C . ALA B 1 500 ? 9.25 -5.418 -19.766 1 93.81 500 ALA B C 1
ATOM 9530 O O . ALA B 1 500 ? 10.305 -5.605 -20.375 1 93.81 500 ALA B O 1
ATOM 9531 N N . LEU B 1 501 ? 8.992 -4.262 -19.234 1 93.12 501 LEU B N 1
ATOM 9532 C CA . LEU B 1 501 ? 9.758 -3.074 -19.609 1 93.12 501 LEU B CA 1
ATOM 9533 C C . LEU B 1 501 ? 10.805 -2.752 -18.547 1 93.12 501 LEU B C 1
ATOM 9535 O O . LEU B 1 501 ? 11.82 -2.123 -18.844 1 93.12 501 LEU B O 1
ATOM 9539 N N . LEU B 1 502 ? 10.562 -3.152 -17.422 1 90.56 502 LEU B N 1
ATOM 9540 C CA . LEU B 1 502 ? 11.531 -2.887 -16.359 1 90.56 502 LEU B CA 1
ATOM 9541 C C . LEU B 1 502 ? 12.258 -4.164 -15.953 1 90.56 502 LEU B C 1
ATOM 9543 O O . LEU B 1 502 ? 12.961 -4.77 -16.766 1 90.56 502 LEU B O 1
ATOM 9547 N N . THR B 1 503 ? 12.125 -4.648 -14.805 1 87.69 503 THR B N 1
ATOM 9548 C CA . THR B 1 503 ? 12.641 -5.918 -14.305 1 87.69 503 THR B CA 1
ATOM 9549 C C . THR B 1 503 ? 11.539 -6.711 -13.609 1 87.69 503 THR B C 1
ATOM 9551 O O . THR B 1 503 ? 10.5 -6.156 -13.242 1 87.69 503 THR B O 1
ATOM 9554 N N . THR B 1 504 ? 11.758 -7.918 -13.602 1 88.75 504 THR B N 1
ATOM 9555 C CA . THR B 1 504 ? 10.758 -8.789 -13 1 88.75 504 THR B CA 1
ATOM 9556 C C . THR B 1 504 ? 10.539 -8.445 -11.531 1 88.75 504 THR B C 1
ATOM 9558 O O . THR B 1 504 ? 9.414 -8.484 -11.039 1 88.75 504 THR B O 1
ATOM 9561 N N . GLU B 1 505 ? 11.586 -8.109 -10.82 1 86.81 505 GLU B N 1
ATOM 9562 C CA . GLU B 1 505 ? 11.484 -7.762 -9.406 1 86.81 505 GLU B CA 1
ATOM 9563 C C . GLU B 1 505 ? 10.695 -6.473 -9.211 1 86.81 505 GLU B C 1
ATOM 9565 O O . GLU B 1 505 ? 9.797 -6.414 -8.375 1 86.81 505 GLU B O 1
ATOM 9570 N N . LEU B 1 506 ? 11.039 -5.48 -9.961 1 86.44 506 LEU B N 1
ATOM 9571 C CA . LEU B 1 506 ? 10.336 -4.207 -9.875 1 86.44 506 LEU B CA 1
ATOM 9572 C C . LEU B 1 506 ? 8.898 -4.352 -10.375 1 86.44 506 LEU B C 1
ATOM 9574 O O . LEU B 1 506 ? 7.988 -3.715 -9.836 1 86.44 506 LEU B O 1
ATOM 9578 N N . GLY B 1 507 ? 8.797 -5.105 -11.406 1 90.69 507 GLY B N 1
ATOM 9579 C CA . GLY B 1 507 ? 7.457 -5.336 -11.922 1 90.69 507 GLY B CA 1
ATOM 9580 C C . GLY B 1 507 ? 6.523 -5.953 -10.891 1 90.69 507 GLY B C 1
ATOM 9581 O O . GLY B 1 507 ? 5.348 -5.582 -10.812 1 90.69 507 GLY B O 1
ATOM 9582 N N . LEU B 1 508 ? 7.043 -6.879 -10.141 1 89.56 508 LEU B N 1
ATOM 9583 C CA . LEU B 1 508 ? 6.242 -7.492 -9.086 1 89.56 508 LEU B CA 1
ATOM 9584 C C . LEU B 1 508 ? 5.848 -6.461 -8.031 1 89.56 508 LEU B C 1
ATOM 9586 O O . LEU B 1 508 ? 4.684 -6.387 -7.633 1 89.56 508 LEU B O 1
ATOM 9590 N N . LEU B 1 509 ? 6.777 -5.719 -7.609 1 87.19 509 LEU B N 1
ATOM 9591 C CA . LEU B 1 509 ? 6.527 -4.707 -6.586 1 87.19 509 LEU B CA 1
ATOM 9592 C C . LEU B 1 509 ? 5.492 -3.695 -7.062 1 87.19 509 LEU B C 1
ATOM 9594 O O . LEU B 1 509 ? 4.547 -3.379 -6.336 1 87.19 509 LEU B O 1
ATOM 9598 N N . ILE B 1 510 ? 5.621 -3.248 -8.25 1 89.81 510 ILE B N 1
ATOM 9599 C CA . ILE B 1 510 ? 4.691 -2.281 -8.82 1 89.81 510 ILE B CA 1
ATOM 9600 C C . ILE B 1 510 ? 3.303 -2.906 -8.945 1 89.81 510 ILE B C 1
ATOM 9602 O O . ILE B 1 510 ? 2.295 -2.256 -8.656 1 89.81 510 ILE B O 1
ATOM 9606 N N . GLY B 1 511 ? 3.332 -4.121 -9.391 1 93.19 511 GLY B N 1
ATOM 9607 C CA . GLY B 1 511 ? 2.059 -4.812 -9.492 1 93.19 511 GLY B CA 1
ATOM 9608 C C . GLY B 1 511 ? 1.329 -4.926 -8.172 1 93.19 511 GLY B C 1
ATOM 9609 O O . GLY B 1 511 ? 0.129 -4.656 -8.086 1 93.19 511 GLY B O 1
ATOM 9610 N N . ILE B 1 512 ? 2.008 -5.246 -7.102 1 89.56 512 ILE B N 1
ATOM 9611 C CA . ILE B 1 512 ? 1.419 -5.406 -5.777 1 89.56 512 ILE B CA 1
ATOM 9612 C C . ILE B 1 512 ? 0.925 -4.059 -5.262 1 89.56 512 ILE B C 1
ATOM 9614 O O . ILE B 1 512 ? -0.218 -3.938 -4.812 1 89.56 512 ILE B O 1
ATOM 9618 N N . VAL B 1 513 ? 1.733 -3.02 -5.363 1 86.5 513 VAL B N 1
ATOM 9619 C CA . VAL B 1 513 ? 1.396 -1.689 -4.867 1 86.5 513 VAL B CA 1
ATOM 9620 C C . VAL B 1 513 ? 0.204 -1.135 -5.645 1 86.5 513 VAL B C 1
ATOM 9622 O O . VAL B 1 513 ? -0.718 -0.565 -5.055 1 86.5 513 VAL B O 1
ATOM 9625 N N . PHE B 1 514 ? 0.242 -1.314 -6.875 1 91 514 PHE B N 1
ATOM 9626 C CA . PHE B 1 514 ? -0.843 -0.82 -7.715 1 91 514 PHE B CA 1
ATOM 9627 C C . PHE B 1 514 ? -2.15 -1.529 -7.383 1 91 514 PHE B C 1
ATOM 9629 O O . PHE B 1 514 ? -3.213 -0.905 -7.355 1 91 514 PHE B O 1
ATOM 9636 N N . SER B 1 515 ? -2.039 -2.805 -7.246 1 92.06 515 SER B N 1
ATOM 9637 C CA . SER B 1 515 ? -3.232 -3.562 -6.883 1 92.06 515 SER B CA 1
ATOM 9638 C C . SER B 1 515 ? -3.812 -3.08 -5.559 1 92.06 515 SER B C 1
ATOM 9640 O O . SER B 1 515 ? -5.027 -2.928 -5.426 1 92.06 515 SER B O 1
ATOM 9642 N N . LEU B 1 516 ? -3.016 -2.859 -4.602 1 86.75 516 LEU B N 1
ATOM 9643 C CA . LEU B 1 516 ? -3.459 -2.375 -3.299 1 86.75 516 LEU B CA 1
ATOM 9644 C C . LEU B 1 516 ? -4.047 -0.973 -3.41 1 86.75 516 LEU B C 1
ATOM 9646 O O . LEU B 1 516 ? -5.07 -0.672 -2.789 1 86.75 516 LEU B O 1
ATOM 9650 N N . LEU B 1 517 ? -3.402 -0.131 -4.215 1 86.69 517 LEU B N 1
ATOM 9651 C CA . LEU B 1 517 ? -3.885 1.232 -4.402 1 86.69 517 LEU B CA 1
ATOM 9652 C C . LEU B 1 517 ? -5.254 1.234 -5.078 1 86.69 517 LEU B C 1
ATOM 9654 O O . LEU B 1 517 ? -6.086 2.102 -4.801 1 86.69 517 LEU B O 1
ATOM 9658 N N . CYS B 1 518 ? -5.48 0.282 -5.945 1 89.88 518 CYS B N 1
ATOM 9659 C CA . CYS B 1 518 ? -6.773 0.178 -6.609 1 89.88 518 CYS B CA 1
ATOM 9660 C C . CYS B 1 518 ? -7.879 -0.139 -5.609 1 89.88 518 CYS B C 1
ATOM 9662 O O . CYS B 1 518 ? -9 0.366 -5.734 1 89.88 518 CYS B O 1
ATOM 9664 N N . ILE B 1 519 ? -7.605 -0.897 -4.664 1 88.19 519 ILE B N 1
ATOM 9665 C CA . ILE B 1 519 ? -8.586 -1.232 -3.639 1 88.19 519 ILE B CA 1
ATOM 9666 C C . ILE B 1 519 ? -8.883 0.001 -2.789 1 88.19 519 ILE B C 1
ATOM 9668 O O . ILE B 1 519 ? -10.047 0.295 -2.5 1 88.19 519 ILE B O 1
ATOM 9672 N N . ILE B 1 520 ? -7.871 0.701 -2.439 1 86.62 520 ILE B N 1
ATOM 9673 C CA . ILE B 1 520 ? -8.031 1.891 -1.611 1 86.62 520 ILE B CA 1
ATOM 9674 C C . ILE B 1 520 ? -8.781 2.969 -2.395 1 86.62 520 ILE B C 1
ATOM 9676 O O . ILE B 1 520 ? -9.617 3.68 -1.838 1 86.62 520 ILE B O 1
ATOM 9680 N N . ALA B 1 521 ? -8.477 3.086 -3.656 1 86.06 521 ALA B N 1
ATOM 9681 C CA . ALA B 1 521 ? -9.133 4.086 -4.496 1 86.06 521 ALA B CA 1
ATOM 9682 C C . ALA B 1 521 ? -10.625 3.809 -4.613 1 86.06 521 ALA B C 1
ATOM 9684 O O . ALA B 1 521 ? -11.438 4.738 -4.672 1 86.06 521 ALA B O 1
ATOM 9685 N N . ARG B 1 522 ? -10.984 2.596 -4.574 1 85.81 522 ARG B N 1
ATOM 9686 C CA . ARG B 1 522 ? -12.398 2.232 -4.652 1 85.81 522 ARG B CA 1
ATOM 9687 C C . ARG B 1 522 ? -13.125 2.572 -3.357 1 85.81 522 ARG B C 1
ATOM 9689 O O . ARG B 1 522 ? -14.312 2.906 -3.375 1 85.81 522 ARG B O 1
ATOM 9696 N N . THR B 1 523 ? -12.445 2.512 -2.326 1 86.19 523 THR B N 1
ATOM 9697 C CA . THR B 1 523 ? -13.055 2.834 -1.039 1 86.19 523 THR B CA 1
ATOM 9698 C C . THR B 1 523 ? -13.078 4.344 -0.815 1 86.19 523 THR B C 1
ATOM 9700 O O . THR B 1 523 ? -13.859 4.84 -0.001 1 86.19 523 THR B O 1
ATOM 9703 N N . GLN B 1 524 ? -12.227 5.07 -1.53 1 84.75 524 GLN B N 1
ATOM 9704 C CA . GLN B 1 524 ? -12.148 6.52 -1.373 1 84.75 524 GLN B CA 1
ATOM 9705 C C . GLN B 1 524 ? -13.281 7.215 -2.125 1 84.75 524 GLN B C 1
ATOM 9707 O O . GLN B 1 524 ? -13.695 8.312 -1.756 1 84.75 524 GLN B O 1
ATOM 9712 N N . LEU B 1 525 ? -13.742 6.578 -3.207 1 86.06 525 LEU B N 1
ATOM 9713 C CA . LEU B 1 525 ? -14.797 7.191 -4.008 1 86.06 525 LEU B CA 1
ATOM 9714 C C . LEU B 1 525 ? -16.047 6.32 -4.016 1 86.06 525 LEU B C 1
ATOM 9716 O O . LEU B 1 525 ? -16.453 5.82 -5.066 1 86.06 525 LEU B O 1
ATOM 9720 N N . PRO B 1 526 ? -16.656 6.285 -2.824 1 87.19 526 PRO B N 1
ATOM 9721 C CA . PRO B 1 526 ? -17.875 5.477 -2.748 1 87.19 526 PRO B CA 1
ATOM 9722 C C . PRO B 1 526 ? -19.094 6.203 -3.285 1 87.19 526 PRO B C 1
ATOM 9724 O O . PRO B 1 526 ? -19.016 7.391 -3.621 1 87.19 526 PRO B O 1
ATOM 9727 N N . ARG B 1 527 ? -20.125 5.516 -3.398 1 87.81 527 ARG B N 1
ATOM 9728 C CA . ARG B 1 527 ? -21.406 6.125 -3.748 1 87.81 527 ARG B CA 1
ATOM 9729 C C . ARG B 1 527 ? -22.016 6.824 -2.545 1 87.81 527 ARG B C 1
ATOM 9731 O O . ARG B 1 527 ? -21.906 6.344 -1.415 1 87.81 527 ARG B O 1
ATOM 9738 N N . THR B 1 528 ? -22.562 7.957 -2.785 1 91.69 528 THR B N 1
ATOM 9739 C CA . THR B 1 528 ? -23.203 8.742 -1.73 1 91.69 528 THR B CA 1
ATOM 9740 C C . THR B 1 528 ? -24.609 9.156 -2.141 1 91.69 528 THR B C 1
ATOM 9742 O O . THR B 1 528 ? -24.828 10.297 -2.539 1 91.69 528 THR B O 1
ATOM 9745 N N . PRO B 1 529 ? -25.562 8.281 -1.913 1 90.56 529 PRO B N 1
ATOM 9746 C CA . PRO B 1 529 ? -26.922 8.609 -2.344 1 90.56 529 PRO B CA 1
ATOM 9747 C C . PRO B 1 529 ? -27.75 9.273 -1.244 1 90.56 529 PRO B C 1
ATOM 9749 O O . PRO B 1 529 ? -27.391 9.18 -0.065 1 90.56 529 PRO B O 1
ATOM 9752 N N . LEU B 1 530 ? -28.75 9.992 -1.699 1 93.38 530 LEU B N 1
ATOM 9753 C CA . LEU B 1 530 ? -29.844 10.414 -0.832 1 93.38 530 LEU B CA 1
ATOM 9754 C C . LEU B 1 530 ? -30.984 9.406 -0.866 1 93.38 530 LEU B C 1
ATOM 9756 O O . LEU B 1 530 ? -31.328 8.883 -1.93 1 93.38 530 LEU B O 1
ATOM 9760 N N . LEU B 1 531 ? -31.438 9.102 0.268 1 92.44 531 LEU B N 1
ATOM 9761 C CA . LEU B 1 531 ? -32.438 8.047 0.347 1 92.44 531 LEU B CA 1
ATOM 9762 C C . LEU B 1 531 ? -33.844 8.641 0.328 1 92.44 531 LEU B C 1
ATOM 9764 O O . LEU B 1 531 ? -34.094 9.727 0.857 1 92.44 531 LEU B O 1
ATOM 9768 N N . GLY B 1 532 ? -34.688 7.98 -0.437 1 89.56 532 GLY B N 1
ATOM 9769 C CA . GLY B 1 532 ? -36.125 8.258 -0.452 1 89.56 532 GLY B CA 1
ATOM 9770 C C . GLY B 1 532 ? -36.969 7.109 0.074 1 89.56 532 GLY B C 1
ATOM 9771 O O . GLY B 1 532 ? -36.469 5.984 0.203 1 89.56 532 GLY B O 1
ATOM 9772 N N . GLN B 1 533 ? -38.156 7.445 0.477 1 88.81 533 GLN B N 1
ATOM 9773 C CA . GLN B 1 533 ? -39.031 6.43 1.05 1 88.81 533 GLN B CA 1
ATOM 9774 C C . GLN B 1 533 ? -39.906 5.801 -0.022 1 88.81 533 GLN B C 1
ATOM 9776 O O . GLN B 1 533 ? -40.406 6.492 -0.91 1 88.81 533 GLN B O 1
ATOM 9781 N N . ILE B 1 534 ? -39.938 4.441 0.049 1 83.19 534 ILE B N 1
ATOM 9782 C CA . ILE B 1 534 ? -40.906 3.75 -0.797 1 83.19 534 ILE B CA 1
ATOM 9783 C C . ILE B 1 534 ? -42.312 3.988 -0.27 1 83.19 534 ILE B C 1
ATOM 9785 O O . ILE B 1 534 ? -42.594 3.762 0.911 1 83.19 534 ILE B O 1
ATOM 9789 N N . GLN B 1 535 ? -43.156 4.383 -1.127 1 77.38 535 GLN B N 1
ATOM 9790 C CA . GLN B 1 535 ? -44.5 4.773 -0.729 1 77.38 535 GLN B CA 1
ATOM 9791 C C . GLN B 1 535 ? -45.219 3.648 0.035 1 77.38 535 GLN B C 1
ATOM 9793 O O . GLN B 1 535 ? -45.25 2.504 -0.425 1 77.38 535 GLN B O 1
ATOM 9798 N N . GLY B 1 536 ? -45.562 3.938 1.191 1 69.12 536 GLY B N 1
ATOM 9799 C CA . GLY B 1 536 ? -46.375 3.01 1.974 1 69.12 536 GLY B CA 1
ATOM 9800 C C . GLY B 1 536 ? -45.531 2.023 2.766 1 69.12 536 GLY B C 1
ATOM 9801 O O . GLY B 1 536 ? -46.094 1.141 3.436 1 69.12 536 GLY B O 1
ATOM 9802 N N . THR B 1 537 ? -44.188 2.119 2.625 1 76.44 537 THR B N 1
ATOM 9803 C CA . THR B 1 537 ? -43.375 1.164 3.34 1 76.44 537 THR B CA 1
ATOM 9804 C C . THR B 1 537 ? -42.344 1.889 4.234 1 76.44 537 THR B C 1
ATOM 9806 O O . THR B 1 537 ? -42.281 3.119 4.219 1 76.44 537 THR B O 1
ATOM 9809 N N . SER B 1 538 ? -41.719 1.096 5.094 1 79.62 538 SER B N 1
ATOM 9810 C CA . SER B 1 538 ? -40.688 1.642 5.969 1 79.62 538 SER B CA 1
ATOM 9811 C C . SER B 1 538 ? -39.281 1.415 5.391 1 79.62 538 SER B C 1
ATOM 9813 O O . SER B 1 538 ? -38.281 1.412 6.125 1 79.62 538 SER B O 1
ATOM 9815 N N . LEU B 1 539 ? -39.312 1.266 4.051 1 83.62 539 LEU B N 1
ATOM 9816 C CA . LEU B 1 539 ? -38.031 1.008 3.404 1 83.62 539 LEU B CA 1
ATOM 9817 C C . LEU B 1 539 ? -37.531 2.248 2.674 1 83.62 539 LEU B C 1
ATOM 9819 O O . LEU B 1 539 ? -38.344 2.975 2.064 1 83.62 539 LEU B O 1
ATOM 9823 N N . TYR B 1 540 ? -36.375 2.504 2.82 1 88.31 540 TYR B N 1
ATOM 9824 C CA . TYR B 1 540 ? -35.719 3.658 2.207 1 88.31 540 TYR B CA 1
ATOM 9825 C C . TYR B 1 540 ? -34.656 3.221 1.205 1 88.31 540 TYR B C 1
ATOM 9827 O O . TYR B 1 540 ? -33.844 2.346 1.499 1 88.31 540 TYR B O 1
ATOM 9835 N N . LYS B 1 541 ? -34.719 3.746 -0.019 1 87.19 541 LYS B N 1
ATOM 9836 C CA . LYS B 1 541 ? -33.781 3.371 -1.074 1 87.19 541 LYS B CA 1
ATOM 9837 C C . LYS B 1 541 ? -33.25 4.605 -1.785 1 87.19 541 LYS B C 1
ATOM 9839 O O . LYS B 1 541 ? -33.656 5.73 -1.494 1 87.19 541 LYS B O 1
ATOM 9844 N N . ASP B 1 542 ? -32.281 4.395 -2.602 1 87.44 542 ASP B N 1
ATOM 9845 C CA . ASP B 1 542 ? -31.562 5.449 -3.326 1 87.44 542 ASP B CA 1
ATOM 9846 C C . ASP B 1 542 ? -32.5 6.141 -4.324 1 87.44 542 ASP B C 1
ATOM 9848 O O . ASP B 1 542 ? -33.062 5.488 -5.195 1 87.44 542 ASP B O 1
ATOM 9852 N N . GLU B 1 543 ? -32.5 7.418 -4.223 1 84.38 543 GLU B N 1
ATOM 9853 C CA . GLU B 1 543 ? -33.406 8.211 -5.051 1 84.38 543 GLU B CA 1
ATOM 9854 C C . GLU B 1 543 ? -32.938 8.227 -6.508 1 84.38 543 GLU B C 1
ATOM 9856 O O . GLU B 1 543 ? -33.781 8.344 -7.418 1 84.38 543 GLU B O 1
ATOM 9861 N N . THR B 1 544 ? -31.703 8.117 -6.684 1 82.31 544 THR B N 1
ATOM 9862 C CA . THR B 1 544 ? -31.156 8.234 -8.031 1 82.31 544 THR B CA 1
ATOM 9863 C C . THR B 1 544 ? -31.281 6.91 -8.781 1 82.31 544 THR B C 1
ATOM 9865 O O . THR B 1 544 ? -31.359 6.891 -10.008 1 82.31 544 THR B O 1
ATOM 9868 N N . GLU B 1 545 ? -31.422 5.812 -8.102 1 83.62 545 GLU B N 1
ATOM 9869 C CA . GLU B 1 545 ? -31.391 4.5 -8.742 1 83.62 545 GLU B CA 1
ATOM 9870 C C . GLU B 1 545 ? -32.812 3.932 -8.906 1 83.62 545 GLU B C 1
ATOM 9872 O O . GLU B 1 545 ? -33.031 3.113 -9.797 1 83.62 545 GLU B O 1
ATOM 9877 N N . TYR B 1 546 ? -33.688 4.383 -8.086 1 82.31 546 TYR B N 1
ATOM 9878 C CA . TYR B 1 546 ? -35 3.801 -8.125 1 82.31 546 TYR B CA 1
ATOM 9879 C C . TYR B 1 546 ? -36.062 4.875 -8.367 1 82.31 546 TYR B C 1
ATOM 9881 O O . TYR B 1 546 ? -35.906 6.031 -7.977 1 82.31 546 TYR B O 1
ATOM 9889 N N . LYS B 1 547 ? -37.094 4.379 -9 1 80.25 547 LYS B N 1
ATOM 9890 C CA . LYS B 1 547 ? -38.188 5.277 -9.312 1 80.25 547 LYS B CA 1
ATOM 9891 C C . LYS B 1 547 ? -39.312 5.168 -8.273 1 80.25 547 LYS B C 1
ATOM 9893 O O . LYS B 1 547 ? -39.344 4.207 -7.504 1 80.25 547 LYS B O 1
ATOM 9898 N N . ASN B 1 548 ? -40.094 6.09 -8.133 1 76.62 548 ASN B N 1
ATOM 9899 C CA . ASN B 1 548 ? -41.312 6.094 -7.336 1 76.62 548 ASN B CA 1
ATOM 9900 C C . ASN B 1 548 ? -41 6.195 -5.844 1 76.62 548 ASN B C 1
ATOM 9902 O O . ASN B 1 548 ? -41.562 5.461 -5.039 1 76.62 548 ASN B O 1
ATOM 9906 N N . LEU B 1 549 ? -40.031 6.977 -5.578 1 83.81 549 LEU B N 1
ATOM 9907 C CA . LEU B 1 549 ? -39.719 7.223 -4.176 1 83.81 549 LEU B CA 1
ATOM 9908 C C . LEU B 1 549 ? -40.312 8.555 -3.713 1 83.81 549 LEU B C 1
ATOM 9910 O O . LEU B 1 549 ? -40.469 9.484 -4.512 1 83.81 549 LEU B O 1
ATOM 9914 N N . SER B 1 550 ? -40.875 8.484 -2.535 1 82.75 550 SER B N 1
ATOM 9915 C CA . SER B 1 550 ? -41.438 9.711 -1.969 1 82.75 550 SER B CA 1
ATOM 9916 C C . SER B 1 550 ? -40.375 10.484 -1.179 1 82.75 550 SER B C 1
ATOM 9918 O O . SER B 1 550 ? -39.625 9.898 -0.412 1 82.75 550 SER B O 1
ATOM 9920 N N . PHE B 1 551 ? -40.406 11.664 -1.496 1 83.06 551 PHE B N 1
ATOM 9921 C CA . PHE B 1 551 ? -39.5 12.555 -0.768 1 83.06 551 PHE B CA 1
ATOM 9922 C C . PHE B 1 551 ? -40.094 12.922 0.591 1 83.06 551 PHE B C 1
ATOM 9924 O O . PHE B 1 551 ? -41.281 13.117 0.719 1 83.06 551 PHE B O 1
ATOM 9931 N N . ILE B 1 552 ? -39.281 12.867 1.589 1 86.5 552 ILE B N 1
ATOM 9932 C CA . ILE B 1 552 ? -39.719 13.312 2.91 1 86.5 552 ILE B CA 1
ATOM 9933 C C . ILE B 1 552 ? -39.438 14.805 3.072 1 86.5 552 ILE B C 1
ATOM 9935 O O . ILE B 1 552 ? -38.281 15.227 3.074 1 86.5 552 ILE B O 1
ATOM 9939 N N . PRO B 1 553 ? -40.406 15.477 3.279 1 86.88 553 PRO B N 1
ATOM 9940 C CA . PRO B 1 553 ? -40.219 16.922 3.367 1 86.88 553 PRO B CA 1
ATOM 9941 C C . PRO B 1 553 ? -39.375 17.328 4.566 1 86.88 553 PRO B C 1
ATOM 9943 O O . PRO B 1 553 ? -39.5 16.75 5.648 1 86.88 553 PRO B O 1
ATOM 9946 N N . ARG B 1 554 ? -38.438 18.203 4.461 1 89.31 554 ARG B N 1
ATOM 9947 C CA . ARG B 1 554 ? -37.656 18.906 5.461 1 89.31 554 ARG B CA 1
ATOM 9948 C C . ARG B 1 554 ? -36.656 17.969 6.137 1 89.31 554 ARG B C 1
ATOM 9950 O O . ARG B 1 554 ? -36.094 18.297 7.191 1 89.31 554 ARG B O 1
ATOM 9957 N N . ILE B 1 555 ? -36.625 16.75 5.699 1 93.44 555 ILE B N 1
ATOM 9958 C CA . ILE B 1 555 ? -35.625 15.805 6.23 1 93.44 555 ILE B CA 1
ATOM 9959 C C . ILE B 1 555 ? -34.781 15.25 5.094 1 93.44 555 ILE B C 1
ATOM 9961 O O . ILE B 1 555 ? -35.312 14.828 4.062 1 93.44 555 ILE B O 1
ATOM 9965 N N . LYS B 1 556 ? -33.562 15.359 5.23 1 94.44 556 LYS B N 1
ATOM 9966 C CA . LYS B 1 556 ? -32.625 14.781 4.262 1 94.44 556 LYS B CA 1
ATOM 9967 C C . LYS B 1 556 ? -31.922 13.547 4.832 1 94.44 556 LYS B C 1
ATOM 9969 O O . LYS B 1 556 ? -31.391 13.586 5.941 1 94.44 556 LYS B O 1
ATOM 9974 N N . ILE B 1 557 ? -31.984 12.414 4.152 1 95.56 557 ILE B N 1
ATOM 9975 C CA . ILE B 1 557 ? -31.344 11.172 4.578 1 95.56 557 ILE B CA 1
ATOM 9976 C C . ILE B 1 557 ? -30.141 10.883 3.686 1 95.56 557 ILE B C 1
ATOM 9978 O O . ILE B 1 557 ? -30.281 10.664 2.482 1 95.56 557 ILE B O 1
ATOM 9982 N N . PHE B 1 558 ? -28.953 10.938 4.281 1 95.69 558 PHE B N 1
ATOM 9983 C CA . PHE B 1 558 ? -27.688 10.789 3.559 1 95.69 558 PHE B CA 1
ATOM 9984 C C . PHE B 1 558 ? -27.031 9.461 3.912 1 95.69 558 PHE B C 1
ATOM 9986 O O . PHE B 1 558 ? -26.875 9.125 5.09 1 95.69 558 PHE B O 1
ATOM 9993 N N . ARG B 1 559 ? -26.672 8.695 2.906 1 94.06 559 ARG B N 1
ATOM 9994 C CA . ARG B 1 559 ? -26 7.418 3.115 1 94.06 559 ARG B CA 1
ATOM 9995 C C . ARG B 1 559 ? -24.594 7.449 2.531 1 94.06 559 ARG B C 1
ATOM 9997 O O . ARG B 1 559 ? -24.375 7.938 1.417 1 94.06 559 ARG B O 1
ATOM 10004 N N . PHE B 1 560 ? -23.609 7.047 3.322 1 93 560 PHE B N 1
ATOM 10005 C CA . PHE B 1 560 ? -22.219 6.906 2.891 1 93 560 PHE B CA 1
ATOM 10006 C C . PHE B 1 560 ? -21.828 5.438 2.793 1 93 560 PHE B C 1
ATOM 10008 O O . PHE B 1 560 ? -21.781 4.73 3.805 1 93 560 PHE B O 1
ATOM 10015 N N . GLU B 1 561 ? -21.516 4.906 1.549 1 90.81 561 GLU B N 1
ATOM 10016 C CA . GLU B 1 561 ? -21.328 3.477 1.323 1 90.81 561 GLU B CA 1
ATOM 10017 C C . GLU B 1 561 ? -19.844 3.098 1.396 1 90.81 561 GLU B C 1
ATOM 10019 O O . GLU B 1 561 ? -19.312 2.496 0.464 1 90.81 561 GLU B O 1
ATOM 10024 N N . ALA B 1 562 ? -19.172 3.479 2.377 1 91.5 562 ALA B N 1
ATOM 10025 C CA . ALA B 1 562 ? -17.766 3.143 2.613 1 91.5 562 ALA B CA 1
ATOM 10026 C C . ALA B 1 562 ? -17.375 3.41 4.062 1 91.5 562 ALA B C 1
ATOM 10028 O O . ALA B 1 562 ? -18.094 4.113 4.785 1 91.5 562 ALA B O 1
ATOM 10029 N N . PRO B 1 563 ? -16.297 2.699 4.48 1 92.38 563 PRO B N 1
ATOM 10030 C CA . PRO B 1 563 ? -15.789 3.1 5.793 1 92.38 563 PRO B CA 1
ATOM 10031 C C . PRO B 1 563 ? -15.281 4.539 5.816 1 92.38 563 PRO B C 1
ATOM 10033 O O . PRO B 1 563 ? -14.898 5.078 4.773 1 92.38 563 PRO B O 1
ATOM 10036 N N . LEU B 1 564 ? -15.422 5.16 6.879 1 93.75 564 LEU B N 1
ATOM 10037 C CA . LEU B 1 564 ? -14.984 6.547 7.008 1 93.75 564 LEU B CA 1
ATOM 10038 C C . LEU B 1 564 ? -13.641 6.629 7.719 1 93.75 564 LEU B C 1
ATOM 10040 O O . LEU B 1 564 ? -13.539 6.305 8.906 1 93.75 564 LEU B O 1
ATOM 10044 N N . TYR B 1 565 ? -12.625 6.977 7.035 1 92.62 565 TYR B N 1
ATOM 10045 C CA . TYR B 1 565 ? -11.273 7.055 7.582 1 92.62 565 TYR B CA 1
ATOM 10046 C C . TYR B 1 565 ? -10.508 8.227 6.977 1 92.62 565 TYR B C 1
ATOM 10048 O O . TYR B 1 565 ? -11.094 9.078 6.312 1 92.62 565 TYR B O 1
ATOM 10056 N N . TYR B 1 566 ? -9.273 8.414 7.199 1 90.81 566 TYR B N 1
ATOM 10057 C CA . TYR B 1 566 ? -8.508 9.625 6.93 1 90.81 566 TYR B CA 1
ATOM 10058 C C . TYR B 1 566 ? -8.445 9.906 5.434 1 90.81 566 TYR B C 1
ATOM 10060 O O . TYR B 1 566 ? -8.422 11.07 5.016 1 90.81 566 TYR B O 1
ATOM 10068 N N . ALA B 1 567 ? -8.469 8.93 4.57 1 88.44 567 ALA B N 1
ATOM 10069 C CA . ALA B 1 567 ? -8.258 9.125 3.135 1 88.44 567 ALA B CA 1
ATOM 10070 C C . ALA B 1 567 ? -9.539 9.602 2.455 1 88.44 567 ALA B C 1
ATOM 10072 O O . ALA B 1 567 ? -9.492 10.195 1.376 1 88.44 567 ALA B O 1
ATOM 10073 N N . ASN B 1 568 ? -10.719 9.328 3.018 1 92.12 568 ASN B N 1
ATOM 10074 C CA . ASN B 1 568 ? -11.953 9.695 2.332 1 92.12 568 ASN B CA 1
ATOM 10075 C C . ASN B 1 568 ? -12.773 10.695 3.145 1 92.12 568 ASN B C 1
ATOM 10077 O O . ASN B 1 568 ? -13.922 10.992 2.803 1 92.12 568 ASN B O 1
ATOM 10081 N N . LYS B 1 569 ? -12.312 11.172 4.242 1 91.94 569 LYS B N 1
ATOM 10082 C CA . LYS B 1 569 ? -13.062 12.102 5.086 1 91.94 569 LYS B CA 1
ATOM 10083 C C . LYS B 1 569 ? -13.43 13.367 4.316 1 91.94 569 LYS B C 1
ATOM 10085 O O . LYS B 1 569 ? -14.531 13.891 4.461 1 91.94 569 LYS B O 1
ATOM 10090 N N . ASP B 1 570 ? -12.492 13.867 3.463 1 88.5 570 ASP B N 1
ATOM 10091 C CA . ASP B 1 570 ? -12.758 15.086 2.697 1 88.5 570 ASP B CA 1
ATOM 10092 C C . ASP B 1 570 ? -13.828 14.836 1.632 1 88.5 570 ASP B C 1
ATOM 10094 O O . ASP B 1 570 ? -14.656 15.703 1.361 1 88.5 570 ASP B O 1
ATOM 10098 N N . PHE B 1 571 ? -13.781 13.695 1.1 1 91.31 571 PHE B N 1
ATOM 10099 C CA . PHE B 1 571 ? -14.805 13.336 0.121 1 91.31 571 PHE B CA 1
ATOM 10100 C C . PHE B 1 571 ? -16.172 13.242 0.78 1 91.31 571 PHE B C 1
ATOM 10102 O O . PHE B 1 571 ? -17.172 13.688 0.211 1 91.31 571 PHE B O 1
ATOM 10109 N N . PHE B 1 572 ? -16.203 12.688 1.944 1 94.75 572 PHE B N 1
ATOM 10110 C CA . PHE B 1 572 ? -17.438 12.57 2.713 1 94.75 572 PHE B CA 1
ATOM 10111 C C . PHE B 1 572 ? -18.047 13.945 2.98 1 94.75 572 PHE B C 1
ATOM 10113 O O . PHE B 1 572 ? -19.234 14.164 2.748 1 94.75 572 PHE B O 1
ATOM 10120 N N . LEU B 1 573 ? -17.219 14.836 3.414 1 93.25 573 LEU B N 1
ATOM 10121 C CA . LEU B 1 573 ? -17.688 16.172 3.746 1 93.25 573 LEU B CA 1
ATOM 10122 C C . LEU B 1 573 ? -18.172 16.906 2.498 1 93.25 573 LEU B C 1
ATOM 10124 O O . LEU B 1 573 ? -19.266 17.484 2.498 1 93.25 573 LEU B O 1
ATOM 10128 N N . ASN B 1 574 ? -17.406 16.812 1.506 1 91 574 ASN B N 1
ATOM 10129 C CA . ASN B 1 574 ? -17.781 17.484 0.265 1 91 574 ASN B CA 1
ATOM 10130 C C . ASN B 1 574 ? -19.062 16.891 -0.323 1 91 574 ASN B C 1
ATOM 10132 O O . ASN B 1 574 ? -19.906 17.625 -0.844 1 91 574 ASN B O 1
ATOM 10136 N N . ALA B 1 575 ? -19.156 15.594 -0.238 1 94.38 575 ALA B N 1
ATOM 10137 C CA . ALA B 1 575 ? -20.359 14.93 -0.74 1 94.38 575 ALA B CA 1
ATOM 10138 C C . ALA B 1 575 ? -21.594 15.32 0.081 1 94.38 575 ALA B C 1
ATOM 10140 O O . ALA B 1 575 ? -22.656 15.57 -0.474 1 94.38 575 ALA B O 1
ATOM 10141 N N . LEU B 1 576 ? -21.438 15.336 1.39 1 95.31 576 LEU B N 1
ATOM 10142 C CA . LEU B 1 576 ? -22.531 15.719 2.277 1 95.31 576 LEU B CA 1
ATOM 10143 C C . LEU B 1 576 ? -22.984 17.156 2.002 1 95.31 576 LEU B C 1
ATOM 10145 O O . LEU B 1 576 ? -24.172 17.422 1.847 1 95.31 576 LEU B O 1
ATOM 10149 N N . TYR B 1 577 ? -22.031 18.078 1.861 1 93.5 577 TYR B N 1
ATOM 10150 C CA . TYR B 1 577 ? -22.344 19.484 1.627 1 93.5 577 TYR B CA 1
ATOM 10151 C C . TYR B 1 577 ? -23.031 19.688 0.285 1 93.5 577 TYR B C 1
ATOM 10153 O O . TYR B 1 577 ? -23.969 20.484 0.172 1 93.5 577 TYR B O 1
ATOM 10161 N N . LYS B 1 578 ? -22.578 18.969 -0.673 1 93.12 578 LYS B N 1
ATOM 10162 C CA . LYS B 1 578 ? -23.125 19.094 -2.02 1 93.12 578 LYS B CA 1
ATOM 10163 C C . LYS B 1 578 ? -24.547 18.516 -2.09 1 93.12 578 LYS B C 1
ATOM 10165 O O . LYS B 1 578 ? -25.438 19.125 -2.697 1 93.12 578 LYS B O 1
ATOM 10170 N N . LYS B 1 579 ? -24.75 17.375 -1.479 1 92.69 579 LYS B N 1
ATOM 10171 C CA . LYS B 1 579 ? -26.047 16.703 -1.556 1 92.69 579 LYS B CA 1
ATOM 10172 C C . LYS B 1 579 ? -27.109 17.438 -0.73 1 92.69 579 LYS B C 1
ATOM 10174 O O . LYS B 1 579 ? -28.266 17.531 -1.136 1 92.69 579 LYS B O 1
ATOM 10179 N N . VAL B 1 580 ? -26.734 17.906 0.432 1 92 580 VAL B N 1
ATOM 10180 C CA . VAL B 1 580 ? -27.656 18.656 1.277 1 92 580 VAL B CA 1
ATOM 10181 C C . VAL B 1 580 ? -27.703 20.109 0.814 1 92 580 VAL B C 1
ATOM 10183 O O . VAL B 1 580 ? -28.641 20.844 1.162 1 92 580 VAL B O 1
ATOM 10186 N N . ASP B 1 581 ? -26.812 20.609 -0.03 1 89.5 581 ASP B N 1
ATOM 10187 C CA . ASP B 1 581 ? -26.703 21.938 -0.604 1 89.5 581 ASP B CA 1
ATOM 10188 C C . ASP B 1 581 ? -26.594 23 0.491 1 89.5 581 ASP B C 1
ATOM 10190 O O . ASP B 1 581 ? -27.297 24 0.469 1 89.5 581 ASP B O 1
ATOM 10194 N N . LEU B 1 582 ? -25.891 22.656 1.532 1 90.75 582 LEU B N 1
ATOM 10195 C CA . LEU B 1 582 ? -25.688 23.578 2.641 1 90.75 582 LEU B CA 1
ATOM 10196 C C . LEU B 1 582 ? -24.344 23.328 3.332 1 90.75 582 LEU B C 1
ATOM 10198 O O . LEU B 1 582 ? -24.125 22.234 3.861 1 90.75 582 LEU B O 1
ATOM 10202 N N . ASN B 1 583 ? -23.469 24.25 3.258 1 89 583 ASN B N 1
ATOM 10203 C CA . ASN B 1 583 ? -22.203 24.188 3.979 1 89 583 ASN B CA 1
ATOM 10204 C C . ASN B 1 583 ? -22.266 24.969 5.289 1 89 583 ASN B C 1
ATOM 10206 O O . ASN B 1 583 ? -22.297 26.203 5.281 1 89 583 ASN B O 1
ATOM 10210 N N . PRO B 1 584 ? -22.281 24.25 6.355 1 89.75 584 PRO B N 1
ATOM 10211 C CA . PRO B 1 584 ? -22.469 24.922 7.645 1 89.75 584 PRO B CA 1
ATOM 10212 C C . PRO B 1 584 ? -21.297 25.812 8.023 1 89.75 584 PRO B C 1
ATOM 10214 O O . PRO B 1 584 ? -21.469 26.812 8.734 1 89.75 584 PRO B O 1
ATOM 10217 N N . VAL B 1 585 ? -20.109 25.562 7.602 1 85.62 585 VAL B N 1
ATOM 10218 C CA . VAL B 1 585 ? -18.906 26.312 7.965 1 85.62 585 VAL B CA 1
ATOM 10219 C C . VAL B 1 585 ? -18.953 27.703 7.332 1 85.62 585 VAL B C 1
ATOM 10221 O O . VAL B 1 585 ? -18.641 28.688 7.984 1 85.62 585 VAL B O 1
ATOM 10224 N N . LEU B 1 586 ? -19.406 27.75 6.121 1 84.31 586 LEU B N 1
ATOM 10225 C CA . LEU B 1 586 ? -19.5 29.016 5.418 1 84.31 586 LEU B CA 1
ATOM 10226 C C . LEU B 1 586 ? -20.641 29.875 5.98 1 84.31 586 LEU B C 1
ATOM 10228 O O . LEU B 1 586 ? -20.5 31.094 6.102 1 84.31 586 LEU B O 1
ATOM 10232 N N . VAL B 1 587 ? -21.703 29.203 6.348 1 85.81 587 VAL B N 1
ATOM 10233 C CA . VAL B 1 587 ? -22.875 29.906 6.879 1 85.81 587 VAL B CA 1
ATOM 10234 C C . VAL B 1 587 ? -22.547 30.469 8.266 1 85.81 587 VAL B C 1
ATOM 10236 O O . VAL B 1 587 ? -22.906 31.594 8.586 1 85.81 587 VAL B O 1
ATOM 10239 N N . ALA B 1 588 ? -21.875 29.656 9.039 1 84.62 588 ALA B N 1
ATOM 10240 C CA . ALA B 1 588 ? -21.5 30.094 10.391 1 84.62 588 ALA B CA 1
ATOM 10241 C C . ALA B 1 588 ? -20.531 31.25 10.344 1 84.62 588 ALA B C 1
ATOM 10243 O O . ALA B 1 588 ? -20.609 32.188 11.156 1 84.62 588 ALA B O 1
ATOM 10244 N N . ALA B 1 589 ? -19.594 31.25 9.453 1 78.5 589 ALA B N 1
ATOM 10245 C CA . ALA B 1 589 ? -18.609 32.312 9.312 1 78.5 589 ALA B CA 1
ATOM 10246 C C . ALA B 1 589 ? -19.281 33.625 8.875 1 78.5 589 ALA B C 1
ATOM 10248 O O . ALA B 1 589 ? -18.906 34.719 9.344 1 78.5 589 ALA B O 1
ATOM 10249 N N . LYS B 1 590 ? -20.219 33.5 8.039 1 78.62 590 LYS B N 1
ATOM 10250 C CA . LYS B 1 590 ? -20.953 34.688 7.57 1 78.62 590 LYS B CA 1
ATOM 10251 C C . LYS B 1 590 ? -21.781 35.312 8.695 1 78.62 590 LYS B C 1
ATOM 10253 O O . LYS B 1 590 ? -21.859 36.531 8.805 1 78.62 590 LYS B O 1
ATOM 10258 N N . CYS B 1 591 ? -22.281 34.375 9.461 1 80.19 591 CYS B N 1
ATOM 10259 C CA . CYS B 1 591 ? -23.094 34.844 10.586 1 80.19 591 CYS B CA 1
ATOM 10260 C C . CYS B 1 591 ? -22.219 35.562 11.625 1 80.19 591 CYS B C 1
ATOM 10262 O O . CYS B 1 591 ? -22.609 36.594 12.164 1 80.19 591 CYS B O 1
ATOM 10264 N N . LYS B 1 592 ? -21.062 35.031 11.898 1 77.31 592 LYS B N 1
ATOM 10265 C CA . LYS B 1 592 ? -20.156 35.625 12.867 1 77.31 592 LYS B CA 1
ATOM 10266 C C . LYS B 1 592 ? -19.625 36.969 12.375 1 77.31 592 LYS B C 1
ATOM 10268 O O . LYS B 1 592 ? -19.469 37.906 13.156 1 77.31 592 LYS B O 1
ATOM 10273 N N . LYS B 1 593 ? -19.328 37.094 11.133 1 73.44 593 LYS B N 1
ATOM 10274 C CA . LYS B 1 593 ? -18.859 38.344 10.547 1 73.44 593 LYS B CA 1
ATOM 10275 C C . LYS B 1 593 ? -19.938 39.406 10.617 1 73.44 593 LYS B C 1
ATOM 10277 O O . LYS B 1 593 ? -19.641 40.562 10.891 1 73.44 593 LYS B O 1
ATOM 10282 N N . ALA B 1 594 ? -21.094 39 10.414 1 71.88 594 ALA B N 1
ATOM 10283 C CA . ALA B 1 594 ? -22.219 39.906 10.469 1 71.88 594 ALA B CA 1
ATOM 10284 C C . ALA B 1 594 ? -22.438 40.438 11.891 1 71.88 594 ALA B C 1
ATOM 10286 O O . ALA B 1 594 ? -22.734 41.594 12.094 1 71.88 594 ALA B O 1
ATOM 10287 N N . GLU B 1 595 ? -22.219 39.531 12.812 1 72.12 595 GLU B N 1
ATOM 10288 C CA . GLU B 1 595 ? -22.359 39.906 14.219 1 72.12 595 GLU B CA 1
ATOM 10289 C C . GLU B 1 595 ? -21.266 40.875 14.648 1 72.12 595 GLU B C 1
ATOM 10291 O O . GLU B 1 595 ? -21.516 41.812 15.406 1 72.12 595 GLU B O 1
ATOM 10296 N N . LYS B 1 596 ? -20.016 40.719 14.234 1 67.75 596 LYS B N 1
ATOM 10297 C CA . LYS B 1 596 ? -18.891 41.594 14.586 1 67.75 596 LYS B CA 1
ATOM 10298 C C . LYS B 1 596 ? -19.047 42.969 13.969 1 67.75 596 LYS B C 1
ATOM 10300 O O . LYS B 1 596 ? -18.672 43.969 14.578 1 67.75 596 LYS B O 1
ATOM 10305 N N . GLN B 1 597 ? -19.531 43.031 12.828 1 63.38 597 GLN B N 1
ATOM 10306 C CA . GLN B 1 597 ? -19.766 44.312 12.164 1 63.38 597 GLN B CA 1
ATOM 10307 C C . GLN B 1 597 ? -20.859 45.125 12.859 1 63.38 597 GLN B C 1
ATOM 10309 O O . GLN B 1 597 ? -20.828 46.344 12.883 1 63.38 597 GLN B O 1
ATOM 10314 N N . GLN B 1 598 ? -21.734 44.375 13.461 1 60.47 598 GLN B N 1
ATOM 10315 C CA . GLN B 1 598 ? -22.828 45.062 14.156 1 60.47 598 GLN B CA 1
ATOM 10316 C C . GLN B 1 598 ? -22.375 45.562 15.516 1 60.47 598 GLN B C 1
ATOM 10318 O O . GLN B 1 598 ? -22.891 46.594 16 1 60.47 598 GLN B O 1
ATOM 10323 N N . ASN B 1 599 ? -21.359 44.969 16.109 1 54.94 599 ASN B N 1
ATOM 10324 C CA . ASN B 1 599 ? -20.891 45.375 17.422 1 54.94 599 ASN B CA 1
ATOM 10325 C C . ASN B 1 599 ? -19.875 46.5 17.328 1 54.94 599 ASN B C 1
ATOM 10327 O O . ASN B 1 599 ? -19.266 46.875 18.328 1 54.94 599 ASN B O 1
ATOM 10331 N N . VAL B 1 600 ? -19.406 47 16.234 1 50.28 600 VAL B N 1
ATOM 10332 C CA . VAL B 1 600 ? -18.594 48.188 16.156 1 50.28 600 VAL B CA 1
ATOM 10333 C C . VAL B 1 600 ? -19.406 49.406 16.609 1 50.28 600 VAL B C 1
ATOM 10335 O O . VAL B 1 600 ? -20.469 49.688 16.062 1 50.28 600 VAL B O 1
ATOM 10338 N N . PRO B 1 601 ? -19.125 49.906 17.812 1 46.91 601 PRO B N 1
ATOM 10339 C CA . PRO B 1 601 ? -19.844 51.062 18.359 1 46.91 601 PRO B CA 1
ATOM 10340 C C . PRO B 1 601 ? -19.906 52.219 17.375 1 46.91 601 PRO B C 1
ATOM 10342 O O . PRO B 1 601 ? -18.891 52.594 16.781 1 46.91 601 PRO B O 1
ATOM 10345 N N . LYS B 1 602 ? -20.906 52.5 16.625 1 46.69 602 LYS B N 1
ATOM 10346 C CA . LYS B 1 602 ? -21.094 53.781 15.961 1 46.69 602 LYS B CA 1
ATOM 10347 C C . LYS B 1 602 ? -20.75 54.938 16.891 1 46.69 602 LYS B C 1
ATOM 10349 O O . LYS B 1 602 ? -21.469 55.219 17.859 1 46.69 602 LYS B O 1
ATOM 10354 N N . LYS B 1 603 ? -19.531 55.281 17.031 1 40.62 603 LYS B N 1
ATOM 10355 C CA . LYS B 1 603 ? -19.125 56.406 17.859 1 40.62 603 LYS B CA 1
ATOM 10356 C C . LYS B 1 603 ? -19.953 57.656 17.562 1 40.62 603 LYS B C 1
ATOM 10358 O O . LYS B 1 603 ? -19.812 58.688 18.219 1 40.62 603 LYS B O 1
ATOM 10363 N N . GLY B 1 604 ? -20.188 57.875 16.266 1 37.91 604 GLY B N 1
ATOM 10364 C CA . GLY B 1 604 ? -20.375 59.312 16.109 1 37.91 604 GLY B CA 1
ATOM 10365 C C . GLY B 1 604 ? -21.594 59.844 16.828 1 37.91 604 GLY B C 1
ATOM 10366 O O . GLY B 1 604 ? -21.875 61.062 16.766 1 37.91 604 GLY B O 1
ATOM 10367 N N . ARG B 1 605 ? -22.766 59.281 16.719 1 37.03 605 ARG B N 1
ATOM 10368 C CA . ARG B 1 605 ? -23.891 60.156 17.078 1 37.03 605 ARG B CA 1
ATOM 10369 C C . ARG B 1 605 ? -23.938 60.375 18.594 1 37.03 605 ARG B C 1
ATOM 10371 O O . ARG B 1 605 ? -24.266 59.469 19.344 1 37.03 605 ARG B O 1
ATOM 10378 N N . LYS B 1 606 ? -23.109 61.375 19.094 1 35.31 606 LYS B N 1
ATOM 10379 C CA . LYS B 1 606 ? -23.141 62.125 20.344 1 35.31 606 LYS B CA 1
ATOM 10380 C C . LYS B 1 606 ? -24.562 62.219 20.891 1 35.31 606 LYS B C 1
ATOM 10382 O O . LYS B 1 606 ? -25.531 62 20.156 1 35.31 606 LYS B O 1
ATOM 10387 N N . GLU B 1 607 ? -24.703 63.25 21.891 1 32.59 607 GLU B N 1
ATOM 10388 C CA . GLU B 1 607 ? -25.312 63.625 23.156 1 32.59 607 GLU B CA 1
ATOM 10389 C C . GLU B 1 607 ? -26.75 64.125 22.938 1 32.59 607 GLU B C 1
ATOM 10391 O O . GLU B 1 607 ? -27.453 64.438 23.891 1 32.59 607 GLU B O 1
ATOM 10396 N N . LYS B 1 608 ? -27.031 64.875 21.797 1 32.97 608 LYS B N 1
ATOM 10397 C CA . LYS B 1 608 ? -27.969 65.938 22.219 1 32.97 608 LYS B CA 1
ATOM 10398 C C . LYS B 1 608 ? -29.297 65.312 22.656 1 32.97 608 LYS B C 1
ATOM 10400 O O . LYS B 1 608 ? -30.281 66 22.875 1 32.97 608 LYS B O 1
ATOM 10405 N N . GLU B 1 609 ? -29.672 64.188 22.203 1 30.75 609 GLU B N 1
ATOM 10406 C CA . GLU B 1 609 ? -31.125 64 22.406 1 30.75 609 GLU B CA 1
ATOM 10407 C C . GLU B 1 609 ? -31.453 63.875 23.891 1 30.75 609 GLU B C 1
ATOM 10409 O O . GLU B 1 609 ? -31 62.938 24.531 1 30.75 609 GLU B O 1
ATOM 10414 N N . GLU B 1 610 ? -31.641 65 24.609 1 28.88 610 GLU B N 1
ATOM 10415 C CA . GLU B 1 610 ? -32.219 65.312 25.922 1 28.88 610 GLU B CA 1
ATOM 10416 C C . GLU B 1 610 ? -33.25 64.25 26.297 1 28.88 610 GLU B C 1
ATOM 10418 O O . GLU B 1 610 ? -33.75 63.531 25.453 1 28.88 610 GLU B O 1
ATOM 10423 N N . PHE B 1 611 ? -34.188 64.75 27.328 1 29.72 611 PHE B N 1
ATOM 10424 C CA . PHE B 1 611 ? -34.938 64.312 28.516 1 29.72 611 PHE B CA 1
ATOM 10425 C C . PHE B 1 611 ? -36.156 63.5 28.125 1 29.72 611 PHE B C 1
ATOM 10427 O O . PHE B 1 611 ? -36.938 63.094 28.984 1 29.72 611 PHE B O 1
ATOM 10434 N N . SER B 1 612 ? -36.719 63.75 26.969 1 30.39 612 SER B N 1
ATOM 10435 C CA . SER B 1 612 ? -38.125 63.438 27.141 1 30.39 612 SER B CA 1
ATOM 10436 C C . SER B 1 612 ? -38.312 61.938 27.469 1 30.39 612 SER B C 1
ATOM 10438 O O . SER B 1 612 ? -37.594 61.094 26.953 1 30.39 612 SER B O 1
ATOM 10440 N N . GLY B 1 613 ? -38.844 61.562 28.719 1 27.77 613 GLY B N 1
ATOM 10441 C CA . GLY B 1 613 ? -39.188 60.438 29.547 1 27.77 613 GLY B CA 1
ATOM 10442 C C . GLY B 1 613 ? -39.75 59.281 28.75 1 27.77 613 GLY B C 1
ATOM 10443 O O . GLY B 1 613 ? -40.281 58.312 29.328 1 27.77 613 GLY B O 1
ATOM 10444 N N . ASN B 1 614 ? -40.281 59.594 27.547 1 29.92 614 ASN B N 1
ATOM 10445 C CA . ASN B 1 614 ? -41.156 58.469 27.234 1 29.92 614 ASN B CA 1
ATOM 10446 C C . ASN B 1 614 ? -40.406 57.188 27.078 1 29.92 614 ASN B C 1
ATOM 10448 O O . ASN B 1 614 ? -39.312 57.156 26.469 1 29.92 614 ASN B O 1
ATOM 10452 N N . MET B 1 615 ? -40.5 56.25 28.047 1 29.02 615 MET B N 1
ATOM 10453 C CA . MET B 1 615 ? -40.094 54.844 28.203 1 29.02 615 MET B CA 1
ATOM 10454 C C . MET B 1 615 ? -40.188 54.125 26.859 1 29.02 615 MET B C 1
ATOM 10456 O O . MET B 1 615 ? -41.25 53.625 26.5 1 29.02 615 MET B O 1
ATOM 10460 N N . GLN B 1 616 ? -39.969 54.812 25.719 1 27.44 616 GLN B N 1
ATOM 10461 C CA . GLN B 1 616 ? -40.156 53.812 24.656 1 27.44 616 GLN B CA 1
ATOM 10462 C C . GLN B 1 616 ? -39.25 52.625 24.844 1 27.44 616 GLN B C 1
ATOM 10464 O O . GLN B 1 616 ? -38.031 52.75 25.016 1 27.44 616 GLN B O 1
ATOM 10469 N N . GLU B 1 617 ? -39.844 51.562 25.391 1 29.89 617 GLU B N 1
ATOM 10470 C CA . GLU B 1 617 ? -39.344 50.188 25.438 1 29.89 617 GLU B CA 1
ATOM 10471 C C . GLU B 1 617 ? -38.531 49.844 24.203 1 29.89 617 GLU B C 1
ATOM 10473 O O . GLU B 1 617 ? -39.031 49.906 23.078 1 29.89 617 GLU B O 1
ATOM 10478 N N . ASN B 1 618 ? -37.344 50.375 24.094 1 30.31 618 ASN B N 1
ATOM 10479 C CA . ASN B 1 618 ? -36.375 49.875 23.109 1 30.31 618 ASN B CA 1
ATOM 10480 C C . ASN B 1 618 ? -36.5 48.344 22.922 1 30.31 618 ASN B C 1
ATOM 10482 O O . ASN B 1 618 ? -36.312 47.594 23.859 1 30.31 618 ASN B O 1
ATOM 10486 N N . ASP B 1 619 ? -37.562 48.031 22.188 1 29.77 619 ASP B N 1
ATOM 10487 C CA . ASP B 1 619 ? -37.656 46.656 21.656 1 29.77 619 ASP B CA 1
ATOM 10488 C C . ASP B 1 619 ? -36.281 46.156 21.234 1 29.77 619 ASP B C 1
ATOM 10490 O O . ASP B 1 619 ? -35.719 46.625 20.25 1 29.77 619 ASP B O 1
ATOM 10494 N N . ILE B 1 620 ? -35.312 46.219 22.109 1 31.78 620 ILE B N 1
ATOM 10495 C CA . ILE B 1 620 ? -34.219 45.312 21.844 1 31.78 620 ILE B CA 1
ATOM 10496 C C . ILE B 1 620 ? -34.719 44.125 21.031 1 31.78 620 ILE B C 1
ATOM 10498 O O . ILE B 1 620 ? -35.469 43.281 21.547 1 31.78 620 ILE B O 1
ATOM 10502 N N . THR B 1 621 ? -35.219 44.469 19.859 1 30.23 621 THR B N 1
ATOM 10503 C CA . THR B 1 621 ? -35.406 43.344 18.938 1 30.23 621 THR B CA 1
ATOM 10504 C C . THR B 1 621 ? -34.375 42.25 19.203 1 30.23 621 THR B C 1
ATOM 10506 O O . THR B 1 621 ? -33.188 42.469 19.172 1 30.23 621 THR B O 1
ATOM 10509 N N . ASN B 1 622 ? -34.531 41.5 20.266 1 31.2 622 ASN B N 1
ATOM 10510 C CA . ASN B 1 622 ? -33.969 40.125 20.281 1 31.2 622 ASN B CA 1
ATOM 10511 C C . ASN B 1 622 ? -33.688 39.625 18.875 1 31.2 622 ASN B C 1
ATOM 10513 O O . ASN B 1 622 ? -34.594 39.312 18.125 1 31.2 622 ASN B O 1
ATOM 10517 N N . GLU B 1 623 ? -33 40.438 18.125 1 33.12 623 GLU B N 1
ATOM 10518 C CA . GLU B 1 623 ? -32.5 39.781 16.938 1 33.12 623 GLU B CA 1
ATOM 10519 C C . GLU B 1 623 ? -32.219 38.281 17.203 1 33.12 623 GLU B C 1
ATOM 10521 O O . GLU B 1 623 ? -31.156 37.938 17.719 1 33.12 623 GLU B O 1
ATOM 10526 N N . ARG B 1 624 ? -33.156 37.594 17.797 1 33.06 624 ARG B N 1
ATOM 10527 C CA . ARG B 1 624 ? -33.25 36.156 17.766 1 33.06 624 ARG B CA 1
ATOM 10528 C C . ARG B 1 624 ? -32.531 35.594 16.531 1 33.06 624 ARG B C 1
ATOM 10530 O O . ARG B 1 624 ? -32.562 36.188 15.469 1 33.06 624 ARG B O 1
ATOM 10537 N N . PHE B 1 625 ? -31.516 34.844 16.719 1 37.25 625 PHE B N 1
ATOM 10538 C CA . PHE B 1 625 ? -31 33.906 15.727 1 37.25 625 PHE B CA 1
ATOM 10539 C C . PHE B 1 625 ? -32.062 33.531 14.727 1 37.25 625 PHE B C 1
ATOM 10541 O O . PHE B 1 625 ? -33.031 32.812 15.07 1 37.25 625 PHE B O 1
ATOM 10548 N N . VAL B 1 626 ? -32.719 34.469 14.109 1 35.91 626 VAL B N 1
ATOM 10549 C CA . VAL B 1 626 ? -33.531 34.062 12.984 1 35.91 626 VAL B CA 1
ATOM 10550 C C . VAL B 1 626 ? -33 32.781 12.391 1 35.91 626 VAL B C 1
ATOM 10552 O O . VAL B 1 626 ? -31.891 32.719 11.891 1 35.91 626 VAL B O 1
ATOM 10555 N N . TYR B 1 627 ? -33.25 31.641 12.93 1 42 627 TYR B N 1
ATOM 10556 C CA . TYR B 1 627 ? -33.125 30.375 12.203 1 42 627 TYR B CA 1
ATOM 10557 C C . TYR B 1 627 ? -33.438 30.562 10.719 1 42 627 TYR B C 1
ATOM 10559 O O . TYR B 1 627 ? -34.562 30.922 10.352 1 42 627 TYR B O 1
ATOM 10567 N N . LYS B 1 628 ? -32.594 31.328 9.969 1 51.69 628 LYS B N 1
ATOM 10568 C CA . LYS B 1 628 ? -32.781 31.297 8.516 1 51.69 628 LYS B CA 1
ATOM 10569 C C . LYS B 1 628 ? -33.438 30 8.07 1 51.69 628 LYS B C 1
ATOM 10571 O O . LYS B 1 628 ? -33.031 28.922 8.5 1 51.69 628 LYS B O 1
ATOM 10576 N N . SER B 1 629 ? -34.719 30.016 7.848 1 63.75 629 SER B N 1
ATOM 10577 C CA . SER B 1 629 ? -35.625 28.969 7.383 1 63.75 629 SER B CA 1
ATOM 10578 C C . SER B 1 629 ? -35 28.141 6.27 1 63.75 629 SER B C 1
ATOM 10580 O O . SER B 1 629 ? -34.781 28.641 5.16 1 63.75 629 SER B O 1
ATOM 10582 N N . TYR B 1 630 ? -34.062 27.297 6.719 1 76.44 630 TYR B N 1
ATOM 10583 C CA . TYR B 1 630 ? -33.594 26.359 5.719 1 76.44 630 TYR B CA 1
ATOM 10584 C C . TYR B 1 630 ? -34.719 25.453 5.234 1 76.44 630 TYR B C 1
ATOM 10586 O O . TYR B 1 630 ? -35.781 25.391 5.855 1 76.44 630 TYR B O 1
ATOM 10594 N N . ASP B 1 631 ? -34.625 24.938 4.09 1 82.94 631 ASP B N 1
ATOM 10595 C CA . ASP B 1 631 ? -35.625 24.078 3.471 1 82.94 631 ASP B CA 1
ATOM 10596 C C . ASP B 1 631 ? -35.781 22.766 4.238 1 82.94 631 ASP B C 1
ATOM 10598 O O . ASP B 1 631 ? -36.75 22.031 4.055 1 82.94 631 ASP B O 1
ATOM 10602 N N . PHE B 1 632 ? -34.75 22.5 5.148 1 89.81 632 PHE B N 1
ATOM 10603 C CA . PHE B 1 632 ? -34.812 21.297 5.953 1 89.81 632 PHE B CA 1
ATOM 10604 C C . PHE B 1 632 ? -34.344 21.562 7.375 1 89.81 632 PHE B C 1
ATOM 10606 O O . PHE B 1 632 ? -33.594 22.516 7.613 1 89.81 632 PHE B O 1
ATOM 10613 N N . HIS B 1 633 ? -34.781 20.75 8.367 1 90.94 633 HIS B N 1
ATOM 10614 C CA . HIS B 1 633 ? -34.438 20.984 9.766 1 90.94 633 HIS B CA 1
ATOM 10615 C C . HIS B 1 633 ? -33.594 19.828 10.32 1 90.94 633 HIS B C 1
ATOM 10617 O O . HIS B 1 633 ? -32.969 19.969 11.367 1 90.94 633 HIS B O 1
ATOM 10623 N N . THR B 1 634 ? -33.594 18.656 9.648 1 94.12 634 THR B N 1
ATOM 10624 C CA . THR B 1 634 ? -32.906 17.5 10.195 1 94.12 634 THR B CA 1
ATOM 10625 C C . THR B 1 634 ? -32.188 16.719 9.094 1 94.12 634 THR B C 1
ATOM 10627 O O . THR B 1 634 ? -32.688 16.578 7.988 1 94.12 634 THR B O 1
ATOM 10630 N N . ILE B 1 635 ? -30.969 16.359 9.375 1 96.12 635 ILE B N 1
ATOM 10631 C CA . ILE B 1 635 ? -30.203 15.461 8.516 1 96.12 635 ILE B CA 1
ATOM 10632 C C . ILE B 1 635 ? -30.031 14.109 9.211 1 96.12 635 ILE B C 1
ATOM 10634 O O . ILE B 1 635 ? -29.609 14.047 10.367 1 96.12 635 ILE B O 1
ATOM 10638 N N . ILE B 1 636 ? -30.406 13.047 8.547 1 96.25 636 ILE B N 1
ATOM 10639 C CA . ILE B 1 636 ? -30.219 11.695 9.07 1 96.25 636 ILE B CA 1
ATOM 10640 C C . ILE B 1 636 ? -29.078 11.008 8.32 1 96.25 636 ILE B C 1
ATOM 10642 O O . ILE B 1 636 ? -29.141 10.852 7.098 1 96.25 636 ILE B O 1
ATOM 10646 N N . LEU B 1 637 ? -28.047 10.688 9.031 1 96.5 637 LEU B N 1
ATOM 10647 C CA . LEU B 1 637 ? -26.938 9.93 8.453 1 96.5 637 LEU B CA 1
ATOM 10648 C C . LEU B 1 637 ? -27.172 8.43 8.594 1 96.5 637 LEU B C 1
ATOM 10650 O O . LEU B 1 637 ? -27.203 7.906 9.711 1 96.5 637 LEU B O 1
ATOM 10654 N N . GLU B 1 638 ? -27.406 7.816 7.5 1 94.94 638 GLU B N 1
ATOM 10655 C CA . GLU B 1 638 ? -27.578 6.367 7.48 1 94.94 638 GLU B CA 1
ATOM 10656 C C . GLU B 1 638 ? -26.234 5.652 7.469 1 94.94 638 GLU B C 1
ATOM 10658 O O . GLU B 1 638 ? -25.531 5.66 6.453 1 94.94 638 GLU B O 1
ATOM 10663 N N . CYS B 1 639 ? -25.844 4.949 8.547 1 92.38 639 CYS B N 1
ATOM 10664 C CA . CYS B 1 639 ? -24.484 4.441 8.734 1 92.38 639 CYS B CA 1
ATOM 10665 C C . CYS B 1 639 ? -24.469 2.918 8.68 1 92.38 639 CYS B C 1
ATOM 10667 O O . CYS B 1 639 ? -23.594 2.283 9.281 1 92.38 639 CYS B O 1
ATOM 10669 N N . SER B 1 640 ? -25.359 2.279 7.973 1 89.06 640 SER B N 1
ATOM 10670 C CA . SER B 1 640 ? -25.375 0.823 7.895 1 89.06 640 SER B CA 1
ATOM 10671 C C . SER B 1 640 ? -24.203 0.3 7.07 1 89.06 640 SER B C 1
ATOM 10673 O O . SER B 1 640 ? -23.688 -0.785 7.344 1 89.06 640 SER B O 1
ATOM 10675 N N . THR B 1 641 ? -23.781 1.139 6.133 1 90.44 641 THR B N 1
ATOM 10676 C CA . THR B 1 641 ? -22.75 0.688 5.195 1 90.44 641 THR B CA 1
ATOM 10677 C C . THR B 1 641 ? -21.359 1.119 5.664 1 90.44 641 THR B C 1
ATOM 10679 O O . THR B 1 641 ? -20.359 0.796 5.023 1 90.44 641 THR B O 1
ATOM 10682 N N . ILE B 1 642 ? -21.266 1.823 6.797 1 92.5 642 ILE B N 1
ATOM 10683 C CA . ILE B 1 642 ? -19.969 2.221 7.344 1 92.5 642 ILE B CA 1
ATOM 10684 C C . ILE B 1 642 ? -19.391 1.088 8.188 1 92.5 642 ILE B C 1
ATOM 10686 O O . ILE B 1 642 ? -19.906 0.79 9.273 1 92.5 642 ILE B O 1
ATOM 10690 N N . GLN B 1 643 ? -18.391 0.518 7.758 1 90.38 643 GLN B N 1
ATOM 10691 C CA . GLN B 1 643 ? -17.844 -0.68 8.391 1 90.38 643 GLN B CA 1
ATOM 10692 C C . GLN B 1 643 ? -17.016 -0.324 9.617 1 90.38 643 GLN B C 1
ATOM 10694 O O . GLN B 1 643 ? -17.078 -1.012 10.641 1 90.38 643 GLN B O 1
ATOM 10699 N N . PHE B 1 644 ? -16.25 0.658 9.539 1 91.44 644 PHE B N 1
ATOM 10700 C CA . PHE B 1 644 ? -15.414 1.071 10.664 1 91.44 644 PHE B CA 1
ATOM 10701 C C . PHE B 1 644 ? -15.086 2.557 10.578 1 91.44 644 PHE B C 1
ATOM 10703 O O . PHE B 1 644 ? -15.289 3.184 9.531 1 91.44 644 PHE B O 1
ATOM 10710 N N . LEU B 1 645 ? -14.641 3.078 11.719 1 93.75 645 LEU B N 1
ATOM 10711 C CA . LEU B 1 645 ? -14.211 4.465 11.844 1 93.75 645 LEU B CA 1
ATOM 10712 C C . LEU B 1 645 ? -12.805 4.551 12.422 1 93.75 645 LEU B C 1
ATOM 10714 O O . LEU B 1 645 ? -12.469 3.812 13.352 1 93.75 645 LEU B O 1
ATOM 10718 N N . ASP B 1 646 ? -12.031 5.348 11.812 1 91.94 646 ASP B N 1
ATOM 10719 C CA . ASP B 1 646 ? -10.75 5.664 12.43 1 91.94 646 ASP B CA 1
ATOM 10720 C C . ASP B 1 646 ? -10.82 6.98 13.203 1 91.94 646 ASP B C 1
ATOM 10722 O O . ASP B 1 646 ? -11.898 7.555 13.359 1 91.94 646 ASP B O 1
ATOM 10726 N N . THR B 1 647 ? -9.758 7.449 13.742 1 92.88 647 THR B N 1
ATOM 10727 C CA . THR B 1 647 ? -9.742 8.672 14.531 1 92.88 647 THR B CA 1
ATOM 10728 C C . THR B 1 647 ? -10.188 9.867 13.688 1 92.88 647 THR B C 1
ATOM 10730 O O . THR B 1 647 ? -10.953 10.711 14.148 1 92.88 647 THR B O 1
ATOM 10733 N N . ALA B 1 648 ? -9.68 9.914 12.492 1 92.75 648 ALA B N 1
ATOM 10734 C CA . ALA B 1 648 ? -10.07 10.992 11.594 1 92.75 648 ALA B CA 1
ATOM 10735 C C . ALA B 1 648 ? -11.57 10.93 11.289 1 92.75 648 ALA B C 1
ATOM 10737 O O . ALA B 1 648 ? -12.227 11.969 11.18 1 92.75 648 ALA B O 1
ATOM 10738 N N . GLY B 1 649 ? -12.047 9.703 11.133 1 94.5 649 GLY B N 1
ATOM 10739 C CA . GLY B 1 649 ? -13.477 9.539 10.906 1 94.5 649 GLY B CA 1
ATOM 10740 C C . GLY B 1 649 ? -14.32 9.969 12.086 1 94.5 649 GLY B C 1
ATOM 10741 O O . GLY B 1 649 ? -15.344 10.633 11.914 1 94.5 649 GLY B O 1
ATOM 10742 N N . ILE B 1 650 ? -13.945 9.633 13.25 1 95.38 650 ILE B N 1
ATOM 10743 C CA . ILE B 1 650 ? -14.656 10 14.469 1 95.38 650 ILE B CA 1
ATOM 10744 C C . ILE B 1 650 ? -14.688 11.523 14.609 1 95.38 650 ILE B C 1
ATOM 10746 O O . ILE B 1 650 ? -15.75 12.102 14.859 1 95.38 650 ILE B O 1
ATOM 10750 N N . ASN B 1 651 ? -13.57 12.125 14.367 1 93.06 651 ASN B N 1
ATOM 10751 C CA . ASN B 1 651 ? -13.469 13.578 14.484 1 93.06 651 ASN B CA 1
ATOM 10752 C C . ASN B 1 651 ? -14.305 14.281 13.414 1 93.06 651 ASN B C 1
ATOM 10754 O O . ASN B 1 651 ? -14.867 15.344 13.664 1 93.06 651 ASN B O 1
ATOM 10758 N N . THR B 1 652 ? -14.336 13.711 12.297 1 94.44 652 THR B N 1
ATOM 10759 C CA . THR B 1 652 ? -15.133 14.273 11.219 1 94.44 652 THR B CA 1
ATOM 10760 C C . THR B 1 652 ? -16.625 14.219 11.562 1 94.44 652 THR B C 1
ATOM 10762 O O . THR B 1 652 ? -17.344 15.195 11.352 1 94.44 652 THR B O 1
ATOM 10765 N N . MET B 1 653 ? -17.062 13.102 12.109 1 95.94 653 MET B N 1
ATOM 10766 C CA . MET B 1 653 ? -18.469 12.961 12.516 1 95.94 653 MET B CA 1
ATOM 10767 C C . MET B 1 653 ? -18.797 13.945 13.633 1 95.94 653 MET B C 1
ATOM 10769 O O . MET B 1 653 ? -19.891 14.523 13.641 1 95.94 653 MET B O 1
ATOM 10773 N N . LYS B 1 654 ? -17.891 14.148 14.508 1 94.69 654 LYS B N 1
ATOM 10774 C CA . LYS B 1 654 ? -18.078 15.102 15.594 1 94.69 654 LYS B CA 1
ATOM 10775 C C . LYS B 1 654 ? -18.172 16.531 15.055 1 94.69 654 LYS B C 1
ATOM 10777 O O . LYS B 1 654 ? -19.016 17.312 15.5 1 94.69 654 LYS B O 1
ATOM 10782 N N . SER B 1 655 ? -17.281 16.828 14.125 1 92.69 655 SER B N 1
ATOM 10783 C CA . SER B 1 655 ? -17.266 18.156 13.523 1 92.69 655 SER B CA 1
ATOM 10784 C C . SER B 1 655 ? -18.562 18.422 12.766 1 92.69 655 SER B C 1
ATOM 10786 O O . SER B 1 655 ? -19.078 19.547 12.789 1 92.69 655 SER B O 1
ATOM 10788 N N . VAL B 1 656 ? -19.094 17.438 12.086 1 95.19 656 VAL B N 1
ATOM 10789 C CA . VAL B 1 656 ? -20.344 17.562 11.344 1 95.19 656 VAL B CA 1
ATOM 10790 C C . VAL B 1 656 ? -21.484 17.844 12.312 1 95.19 656 VAL B C 1
ATOM 10792 O O . VAL B 1 656 ? -22.328 18.703 12.055 1 95.19 656 VAL B O 1
ATOM 10795 N N . LEU B 1 657 ? -21.516 17.094 13.414 1 95.19 657 LEU B N 1
ATOM 10796 C CA . LEU B 1 657 ? -22.547 17.297 14.438 1 95.19 657 LEU B CA 1
ATOM 10797 C C . LEU B 1 657 ? -22.469 18.703 15.016 1 95.19 657 LEU B C 1
ATOM 10799 O O . LEU B 1 657 ? -23.5 19.391 15.125 1 95.19 657 LEU B O 1
ATOM 10803 N N . LYS B 1 658 ? -21.297 19.156 15.32 1 93.31 658 LYS B N 1
ATOM 10804 C CA . LYS B 1 658 ? -21.078 20.469 15.93 1 93.31 658 LYS B CA 1
ATOM 10805 C C . LYS B 1 658 ? -21.406 21.594 14.945 1 93.31 658 LYS B C 1
ATOM 10807 O O . LYS B 1 658 ? -22.109 22.547 15.297 1 93.31 658 LYS B O 1
ATOM 10812 N N . ASP B 1 659 ? -20.969 21.516 13.742 1 92.06 659 ASP B N 1
ATOM 10813 C CA . ASP B 1 659 ? -21.125 22.547 12.734 1 92.06 659 ASP B CA 1
ATOM 10814 C C . ASP B 1 659 ? -22.594 22.734 12.359 1 92.06 659 ASP B C 1
ATOM 10816 O O . ASP B 1 659 ? -23.062 23.875 12.25 1 92.06 659 ASP B O 1
ATOM 10820 N N . TYR B 1 660 ? -23.312 21.672 12.156 1 94 660 TYR B N 1
ATOM 10821 C CA . TYR B 1 660 ? -24.719 21.781 11.789 1 94 660 TYR B CA 1
ATOM 10822 C C . TYR B 1 660 ? -25.562 22.219 12.984 1 94 660 TYR B C 1
ATOM 10824 O O . TYR B 1 660 ? -26.547 22.969 12.82 1 94 660 TYR B O 1
ATOM 10832 N N . ASN B 1 661 ? -25.188 21.75 14.148 1 92.19 661 ASN B N 1
ATOM 10833 C CA . ASN B 1 661 ? -25.906 22.188 15.344 1 92.19 661 ASN B CA 1
ATOM 10834 C C . ASN B 1 661 ? -25.766 23.688 15.562 1 92.19 661 ASN B C 1
ATOM 10836 O O . ASN B 1 661 ? -26.688 24.328 16.062 1 92.19 661 ASN B O 1
ATOM 10840 N N . GLU B 1 662 ? -24.641 24.25 15.188 1 89.56 662 GLU B N 1
ATOM 10841 C CA . GLU B 1 662 ? -24.375 25.672 15.336 1 89.56 662 GLU B CA 1
ATOM 10842 C C . GLU B 1 662 ? -25.312 26.5 14.469 1 89.56 662 GLU B C 1
ATOM 10844 O O . GLU B 1 662 ? -25.641 27.656 14.805 1 89.56 662 GLU B O 1
ATOM 10849 N N . ILE B 1 663 ? -25.812 25.953 13.406 1 89.81 663 ILE B N 1
ATOM 10850 C CA . ILE B 1 663 ? -26.703 26.688 12.508 1 89.81 663 ILE B CA 1
ATOM 10851 C C . ILE B 1 663 ? -28.156 26.25 12.75 1 89.81 663 ILE B C 1
ATOM 10853 O O . ILE B 1 663 ? -29.047 26.609 11.984 1 89.81 663 ILE B O 1
ATOM 10857 N N . GLY B 1 664 ? -28.422 25.328 13.672 1 88.25 664 GLY B N 1
ATOM 10858 C CA . GLY B 1 664 ? -29.766 24.969 14.078 1 88.25 664 GLY B CA 1
ATOM 10859 C C . GLY B 1 664 ? -30.297 23.75 13.344 1 88.25 664 GLY B C 1
ATOM 10860 O O . GLY B 1 664 ? -31.516 23.547 13.289 1 88.25 664 GLY B O 1
ATOM 10861 N N . ILE B 1 665 ? -29.5 23.047 12.664 1 93.06 665 ILE B N 1
ATOM 10862 C CA . ILE B 1 665 ? -29.906 21.828 11.984 1 93.06 665 ILE B CA 1
ATOM 10863 C C . ILE B 1 665 ? -29.5 20.609 12.82 1 93.06 665 ILE B C 1
ATOM 10865 O O . ILE B 1 665 ? -28.359 20.516 13.297 1 93.06 665 ILE B O 1
ATOM 10869 N N . ARG B 1 666 ? -30.391 19.703 13.023 1 93.44 666 ARG B N 1
ATOM 10870 C CA . ARG B 1 666 ? -30.125 18.516 13.812 1 93.44 666 ARG B CA 1
ATOM 10871 C C . ARG B 1 666 ? -29.562 17.391 12.945 1 93.44 666 ARG B C 1
ATOM 10873 O O . ARG B 1 666 ? -29.984 17.203 11.805 1 93.44 666 ARG B O 1
ATOM 10880 N N . VAL B 1 667 ? -28.594 16.734 13.523 1 96 667 VAL B N 1
ATOM 10881 C CA . VAL B 1 667 ? -28 15.578 12.844 1 96 667 VAL B CA 1
ATOM 10882 C C . VAL B 1 667 ? -28.281 14.312 13.648 1 96 667 VAL B C 1
ATOM 10884 O O . VAL B 1 667 ? -27.953 14.242 14.836 1 96 667 VAL B O 1
ATOM 10887 N N . LEU B 1 668 ? -28.891 13.344 13.031 1 95.88 668 LEU B N 1
ATOM 10888 C CA . LEU B 1 668 ? -29.219 12.07 13.672 1 95.88 668 LEU B CA 1
ATOM 10889 C C . LEU B 1 668 ? -28.5 10.922 12.977 1 95.88 668 LEU B C 1
ATOM 10891 O O . LEU B 1 668 ? -28.25 10.977 11.773 1 95.88 668 LEU B O 1
ATOM 10895 N N . LEU B 1 669 ? -28.156 9.938 13.75 1 96.12 669 LEU B N 1
ATOM 10896 C CA . LEU B 1 669 ? -27.562 8.719 13.219 1 96.12 669 LEU B CA 1
ATOM 10897 C C . LEU B 1 669 ? -28.562 7.57 13.211 1 96.12 669 LEU B C 1
ATOM 10899 O O . LEU B 1 669 ? -29.359 7.434 14.141 1 96.12 669 LEU B O 1
ATOM 10903 N N . ALA B 1 670 ? -28.516 6.871 12.102 1 93.81 670 ALA B N 1
ATOM 10904 C CA . ALA B 1 670 ? -29.438 5.742 12 1 93.81 670 ALA B CA 1
ATOM 10905 C C . ALA B 1 670 ? -28.719 4.484 11.523 1 93.81 670 ALA B C 1
ATOM 10907 O O . ALA B 1 670 ? -27.828 4.559 10.688 1 93.81 670 ALA B O 1
ATOM 10908 N N . ASN B 1 671 ? -29.078 3.348 12.047 1 90.25 671 ASN B N 1
ATOM 10909 C CA . ASN B 1 671 ? -28.656 2.021 11.594 1 90.25 671 ASN B CA 1
ATOM 10910 C C . ASN B 1 671 ? -27.141 1.876 11.609 1 90.25 671 ASN B C 1
ATOM 10912 O O . ASN B 1 671 ? -26.547 1.422 10.633 1 90.25 671 ASN B O 1
ATOM 10916 N N . CYS B 1 672 ? -26.5 2.248 12.727 1 90.69 672 CYS B N 1
ATOM 10917 C CA . CYS B 1 672 ? -25.047 2.146 12.852 1 90.69 672 CYS B CA 1
ATOM 10918 C C . CYS B 1 672 ? -24.641 0.742 13.266 1 90.69 672 CYS B C 1
ATOM 10920 O O . CYS B 1 672 ? -25.312 0.107 14.078 1 90.69 672 CYS B O 1
ATOM 10922 N N . ASN B 1 673 ? -23.625 0.267 12.648 1 88.75 673 ASN B N 1
ATOM 10923 C CA . ASN B 1 673 ? -23.031 -0.999 13.078 1 88.75 673 ASN B CA 1
ATOM 10924 C C . ASN B 1 673 ? -22.469 -0.901 14.484 1 88.75 673 ASN B C 1
ATOM 10926 O O . ASN B 1 673 ? -22.047 0.174 14.922 1 88.75 673 ASN B O 1
ATOM 10930 N N . PRO B 1 674 ? -22.5 -1.976 15.203 1 87.31 674 PRO B N 1
ATOM 10931 C CA . PRO B 1 674 ? -22.016 -1.947 16.578 1 87.31 674 PRO B CA 1
ATOM 10932 C C . PRO B 1 674 ? -20.562 -1.479 16.688 1 87.31 674 PRO B C 1
ATOM 10934 O O . PRO B 1 674 ? -20.203 -0.786 17.641 1 87.31 674 PRO B O 1
ATOM 10937 N N . SER B 1 675 ? -19.781 -1.869 15.766 1 88.19 675 SER B N 1
ATOM 10938 C CA . SER B 1 675 ? -18.391 -1.438 15.789 1 88.19 675 SER B CA 1
ATOM 10939 C C . SER B 1 675 ? -18.281 0.078 15.664 1 88.19 675 SER B C 1
ATOM 10941 O O . SER B 1 675 ? -17.422 0.698 16.297 1 88.19 675 SER B O 1
ATOM 10943 N N . VAL B 1 676 ? -19.141 0.692 14.906 1 92.62 676 VAL B N 1
ATOM 10944 C CA . VAL B 1 676 ? -19.156 2.137 14.703 1 92.62 676 VAL B CA 1
ATOM 10945 C C . VAL B 1 676 ? -19.656 2.836 15.961 1 92.62 676 VAL B C 1
ATOM 10947 O O . VAL B 1 676 ? -19.125 3.875 16.359 1 92.62 676 VAL B O 1
ATOM 10950 N N . ILE B 1 677 ? -20.656 2.209 16.609 1 91.69 677 ILE B N 1
ATOM 10951 C CA . ILE B 1 677 ? -21.203 2.775 17.844 1 91.69 677 ILE B CA 1
ATOM 10952 C C . ILE B 1 677 ? -20.141 2.799 18.922 1 91.69 677 ILE B C 1
ATOM 10954 O O . ILE B 1 677 ? -20 3.795 19.641 1 91.69 677 ILE B O 1
ATOM 10958 N N . ASP B 1 678 ? -19.438 1.705 18.984 1 89.94 678 ASP B N 1
ATOM 10959 C CA . ASP B 1 678 ? -18.375 1.622 19.984 1 89.94 678 ASP B CA 1
ATOM 10960 C C . ASP B 1 678 ? -17.297 2.678 19.734 1 89.94 678 ASP B C 1
ATOM 10962 O O . ASP B 1 678 ? -16.797 3.309 20.672 1 89.94 678 ASP B O 1
ATOM 10966 N N . SER B 1 679 ? -16.938 2.865 18.5 1 92.69 679 SER B N 1
ATOM 10967 C CA . SER B 1 679 ? -15.914 3.848 18.156 1 92.69 679 SER B CA 1
ATOM 10968 C C . SER B 1 679 ? -16.391 5.266 18.438 1 92.69 679 SER B C 1
ATOM 10970 O O . SER B 1 679 ? -15.617 6.09 18.953 1 92.69 679 SER B O 1
ATOM 10972 N N . LEU B 1 680 ? -17.609 5.551 18.156 1 94.25 680 LEU B N 1
ATOM 10973 C CA . LEU B 1 680 ? -18.172 6.875 18.391 1 94.25 680 LEU B CA 1
ATOM 10974 C C . LEU B 1 680 ? -18.297 7.148 19.891 1 94.25 680 LEU B C 1
ATOM 10976 O O . LEU B 1 680 ? -18.078 8.281 20.344 1 94.25 680 LEU B O 1
ATOM 10980 N N . SER B 1 681 ? -18.641 6.09 20.609 1 92.25 681 SER B N 1
ATOM 10981 C CA . SER B 1 681 ? -18.719 6.23 22.062 1 92.25 681 SER B CA 1
ATOM 10982 C C . SER B 1 681 ? -17.359 6.508 22.688 1 92.25 681 SER B C 1
ATOM 10984 O O . SER B 1 681 ? -17.234 7.328 23.594 1 92.25 681 SER B O 1
ATOM 10986 N N . ARG B 1 682 ? -16.391 5.867 22.203 1 90.56 682 ARG B N 1
ATOM 10987 C CA . ARG B 1 682 ? -15.031 6.082 22.688 1 90.56 682 ARG B CA 1
ATOM 10988 C C . ARG B 1 682 ? -14.539 7.488 22.344 1 90.56 682 ARG B C 1
ATOM 10990 O O . ARG B 1 682 ? -13.75 8.078 23.078 1 90.56 682 ARG B O 1
ATOM 10997 N N . GLY B 1 683 ? -15 8.016 21.219 1 91.12 683 GLY B N 1
ATOM 10998 C CA . GLY B 1 683 ? -14.617 9.344 20.781 1 91.12 683 GLY B CA 1
ATOM 10999 C C . GLY B 1 683 ? -15.461 10.445 21.406 1 91.12 683 GLY B C 1
ATOM 11000 O O . GLY B 1 683 ? -15.344 11.609 21.031 1 91.12 683 GLY B O 1
ATOM 11001 N N . GLU B 1 684 ? -16.328 10.117 22.297 1 91.31 684 GLU B N 1
ATOM 11002 C CA . GLU B 1 684 ? -17.188 11.062 23 1 91.31 684 GLU B CA 1
ATOM 11003 C C . GLU B 1 684 ? -18.109 11.805 22.031 1 91.31 684 GLU B C 1
ATOM 11005 O O . GLU B 1 684 ? -18.328 13.008 22.172 1 91.31 684 GLU B O 1
ATOM 11010 N N . TYR B 1 685 ? -18.531 11.109 21.047 1 92.56 685 TYR B N 1
ATOM 11011 C CA . TYR B 1 685 ? -19.516 11.664 20.125 1 92.56 685 TYR B CA 1
ATOM 11012 C C . TYR B 1 685 ? -20.844 11.922 20.844 1 92.56 685 TYR B C 1
ATOM 11014 O O . TYR B 1 685 ? -21.5 12.93 20.578 1 92.56 685 TYR B O 1
ATOM 11022 N N . PHE B 1 686 ? -21.234 11.016 21.703 1 91.56 686 PHE B N 1
ATOM 11023 C CA . PHE B 1 686 ? -22.5 11.078 22.406 1 91.56 686 PHE B CA 1
ATOM 11024 C C . PHE B 1 686 ? -22.359 11.828 23.734 1 91.56 686 PHE B C 1
ATOM 11026 O O . PHE B 1 686 ? -23.219 11.742 24.609 1 91.56 686 PHE B O 1
ATOM 11033 N N . GLY B 1 687 ? -21.312 12.516 23.859 1 85.88 687 GLY B N 1
ATOM 11034 C CA . GLY B 1 687 ? -21.047 13.234 25.094 1 85.88 687 GLY B CA 1
ATOM 11035 C C . GLY B 1 687 ? -20.25 12.422 26.094 1 85.88 687 GLY B C 1
ATOM 11036 O O . GLY B 1 687 ? -19.906 11.266 25.844 1 85.88 687 GLY B O 1
ATOM 11037 N N . ALA B 1 688 ? -20.094 13.242 27.203 1 80.44 688 ALA B N 1
ATOM 11038 C CA . ALA B 1 688 ? -19.359 12.578 28.266 1 80.44 688 ALA B CA 1
ATOM 11039 C C . ALA B 1 688 ? -20.172 11.43 28.859 1 80.44 688 ALA B C 1
ATOM 11041 O O . ALA B 1 688 ? -21.359 11.594 29.141 1 80.44 688 ALA B O 1
ATOM 11042 N N . SER B 1 689 ? -19.859 10.195 28.766 1 75.12 689 SER B N 1
ATOM 11043 C CA . SER B 1 689 ? -20.5 9.016 29.328 1 75.12 689 SER B CA 1
ATOM 11044 C C . SER B 1 689 ? -21.656 8.539 28.438 1 75.12 689 SER B C 1
ATOM 11046 O O . SER B 1 689 ? -22.594 7.914 28.938 1 75.12 689 SER B O 1
ATOM 11048 N N . SER B 1 690 ? -21.797 8.984 27.234 1 78.81 690 SER B N 1
ATOM 11049 C CA . SER B 1 690 ? -22.75 8.5 26.234 1 78.81 690 SER B CA 1
ATOM 11050 C C . SER B 1 690 ? -24.188 8.766 26.672 1 78.81 690 SER B C 1
ATOM 11052 O O . SER B 1 690 ? -25.062 7.93 26.469 1 78.81 690 SER B O 1
ATOM 11054 N N . LYS B 1 691 ? -24.375 9.883 27.281 1 75.88 691 LYS B N 1
ATOM 11055 C CA . LYS B 1 691 ? -25.719 10.234 27.734 1 75.88 691 LYS B CA 1
ATOM 11056 C C . LYS B 1 691 ? -26.625 10.609 26.562 1 75.88 691 LYS B C 1
ATOM 11058 O O . LYS B 1 691 ? -27.844 10.422 26.625 1 75.88 691 LYS B O 1
ATOM 11063 N N . GLY B 1 692 ? -26.062 10.969 25.516 1 79.12 692 GLY B N 1
ATOM 11064 C CA . GLY B 1 692 ? -26.844 11.461 24.391 1 79.12 692 GLY B CA 1
ATOM 11065 C C . GLY B 1 692 ? -27.094 10.406 23.328 1 79.12 692 GLY B C 1
ATOM 11066 O O . GLY B 1 692 ? -27.516 10.727 22.219 1 79.12 692 GLY B O 1
ATOM 11067 N N . ILE B 1 693 ? -26.859 9.133 23.656 1 82.69 693 ILE B N 1
ATOM 11068 C CA . ILE B 1 693 ? -26.953 8.078 22.656 1 82.69 693 ILE B CA 1
ATOM 11069 C C . ILE B 1 693 ? -28.422 7.871 22.25 1 82.69 693 ILE B C 1
ATOM 11071 O O . ILE B 1 693 ? -28.719 7.629 21.078 1 82.69 693 ILE B O 1
ATOM 11075 N N . ASP B 1 694 ? -29.297 8.117 23.109 1 79.88 694 ASP B N 1
ATOM 11076 C CA . ASP B 1 694 ? -30.719 7.84 22.859 1 79.88 694 ASP B CA 1
ATOM 11077 C C . ASP B 1 694 ? -31.344 8.914 21.984 1 79.88 694 ASP B C 1
ATOM 11079 O O . ASP B 1 694 ? -32.312 8.648 21.281 1 79.88 694 ASP B O 1
ATOM 11083 N N . THR B 1 695 ? -30.734 10.047 22 1 83.38 695 THR B N 1
ATOM 11084 C CA . THR B 1 695 ? -31.312 11.141 21.234 1 83.38 695 THR B CA 1
ATOM 11085 C C . THR B 1 695 ? -30.609 11.281 19.891 1 83.38 695 THR B C 1
ATOM 11087 O O . THR B 1 695 ? -31.141 11.891 18.953 1 83.38 695 THR B O 1
ATOM 11090 N N . LEU B 1 696 ? -29.516 10.711 19.859 1 90.25 696 LEU B N 1
ATOM 11091 C CA . LEU B 1 696 ? -28.719 10.969 18.656 1 90.25 696 LEU B CA 1
ATOM 11092 C C . LEU B 1 696 ? -28.672 9.727 17.766 1 90.25 696 LEU B C 1
ATOM 11094 O O . LEU B 1 696 ? -28.406 9.836 16.562 1 90.25 696 LEU B O 1
ATOM 11098 N N . MET B 1 697 ? -28.969 8.531 18.312 1 90.62 697 MET B N 1
ATOM 11099 C CA . MET B 1 697 ? -28.812 7.301 17.531 1 90.62 697 MET B CA 1
ATOM 11100 C C . MET B 1 697 ? -30.109 6.492 17.531 1 90.62 697 MET B C 1
ATOM 11102 O O . MET B 1 697 ? -30.75 6.355 18.578 1 90.62 697 MET B O 1
ATOM 11106 N N . PHE B 1 698 ? -30.453 6.035 16.328 1 89.06 698 PHE B N 1
ATOM 11107 C CA . PHE B 1 698 ? -31.641 5.223 16.156 1 89.06 698 PHE B CA 1
ATOM 11108 C C . PHE B 1 698 ? -31.312 3.918 15.438 1 89.06 698 PHE B C 1
ATOM 11110 O O . PHE B 1 698 ? -30.359 3.857 14.656 1 89.06 698 PHE B O 1
ATOM 11117 N N . TYR B 1 699 ? -32.031 2.947 15.641 1 84.19 699 TYR B N 1
ATOM 11118 C CA . TYR B 1 699 ? -31.719 1.619 15.125 1 84.19 699 TYR B CA 1
ATOM 11119 C C . TYR B 1 699 ? -32.25 1.44 13.711 1 84.19 699 TYR B C 1
ATOM 11121 O O . TYR B 1 699 ? -31.844 0.53 12.992 1 84.19 699 TYR B O 1
ATOM 11129 N N . SER B 1 700 ? -33.219 2.262 13.352 1 86.56 700 SER B N 1
ATOM 11130 C CA . SER B 1 700 ? -33.75 2.227 11.992 1 86.56 700 SER B CA 1
ATOM 11131 C C . SER B 1 700 ? -33.906 3.633 11.43 1 86.56 700 SER B C 1
ATOM 11133 O O . SER B 1 700 ? -34.031 4.598 12.188 1 86.56 700 SER B O 1
ATOM 11135 N N . VAL B 1 701 ? -33.875 3.703 10.156 1 90 701 VAL B N 1
ATOM 11136 C CA . VAL B 1 701 ? -34.062 4.992 9.492 1 90 701 VAL B CA 1
ATOM 11137 C C . VAL B 1 701 ? -35.5 5.492 9.719 1 90 701 VAL B C 1
ATOM 11139 O O . VAL B 1 701 ? -35.719 6.688 9.938 1 90 701 VAL B O 1
ATOM 11142 N N . HIS B 1 702 ? -36.375 4.582 9.695 1 87.31 702 HIS B N 1
ATOM 11143 C CA . HIS B 1 702 ? -37.781 4.941 9.867 1 87.31 702 HIS B CA 1
ATOM 11144 C C . HIS B 1 702 ? -38.031 5.543 11.242 1 87.31 702 HIS B C 1
ATOM 11146 O O . HIS B 1 702 ? -38.781 6.52 11.367 1 87.31 702 HIS B O 1
ATOM 11152 N N . SER B 1 703 ? -37.406 4.98 12.25 1 87.12 703 SER B N 1
ATOM 11153 C CA . SER B 1 703 ? -37.562 5.516 13.602 1 87.12 703 SER B CA 1
ATOM 11154 C C . SER B 1 703 ? -36.938 6.914 13.711 1 87.12 703 SER B C 1
ATOM 11156 O O . SER B 1 703 ? -37.469 7.766 14.43 1 87.12 703 SER B O 1
ATOM 11158 N N . ALA B 1 704 ? -35.906 7.137 13.023 1 91 704 ALA B N 1
ATOM 11159 C CA . ALA B 1 704 ? -35.25 8.445 13.039 1 91 704 ALA B CA 1
ATOM 11160 C C . ALA B 1 704 ? -36.125 9.492 12.336 1 91 704 ALA B C 1
ATOM 11162 O O . ALA B 1 704 ? -36.219 10.633 12.789 1 91 704 ALA B O 1
ATOM 11163 N N . VAL B 1 705 ? -36.75 9.086 11.258 1 91.25 705 VAL B N 1
ATOM 11164 C CA . VAL B 1 705 ? -37.625 9.992 10.508 1 91.25 705 VAL B CA 1
ATOM 11165 C C . VAL B 1 705 ? -38.844 10.367 11.367 1 91.25 705 VAL B C 1
ATOM 11167 O O . VAL B 1 705 ? -39.219 11.547 11.43 1 91.25 705 VAL B O 1
ATOM 11170 N N . ARG B 1 706 ? -39.375 9.391 12 1 87.69 706 ARG B N 1
ATOM 11171 C CA . ARG B 1 706 ? -40.562 9.648 12.844 1 87.69 706 ARG B CA 1
ATOM 11172 C C . ARG B 1 706 ? -40.188 10.562 14.008 1 87.69 706 ARG B C 1
ATOM 11174 O O . ARG B 1 706 ? -40.969 11.422 14.398 1 87.69 706 ARG B O 1
ATOM 11181 N N . TYR B 1 707 ? -39.062 10.281 14.539 1 88.62 707 TYR B N 1
ATOM 11182 C CA . TYR B 1 707 ? -38.594 11.133 15.617 1 88.62 707 TYR B CA 1
ATOM 11183 C C . TYR B 1 707 ? -38.406 12.57 15.141 1 88.62 707 TYR B C 1
ATOM 11185 O O . TYR B 1 707 ? -38.781 13.516 15.828 1 88.62 707 TYR B O 1
ATOM 11193 N N . ALA B 1 708 ? -37.812 12.758 14.008 1 90.25 708 ALA B N 1
ATOM 11194 C CA . ALA B 1 708 ? -37.531 14.078 13.453 1 90.25 708 ALA B CA 1
ATOM 11195 C C . ALA B 1 708 ? -38.812 14.82 13.133 1 90.25 708 ALA B C 1
ATOM 11197 O O . ALA B 1 708 ? -38.906 16.031 13.336 1 90.25 708 ALA B O 1
ATOM 11198 N N . GLU B 1 709 ? -39.844 14.094 12.648 1 87.56 709 GLU B N 1
ATOM 11199 C CA . GLU B 1 709 ? -41.125 14.695 12.328 1 87.56 709 GLU B CA 1
ATOM 11200 C C . GLU B 1 709 ? -41.844 15.141 13.594 1 87.56 709 GLU B C 1
ATOM 11202 O O . GLU B 1 709 ? -42.469 16.219 13.625 1 87.56 709 GLU B O 1
ATOM 11207 N N . ALA B 1 710 ? -41.719 14.328 14.578 1 83.62 710 ALA B N 1
ATOM 11208 C CA . ALA B 1 710 ? -42.375 14.648 15.852 1 83.62 710 ALA B CA 1
ATOM 11209 C C . ALA B 1 710 ? -41.719 15.836 16.531 1 83.62 710 ALA B C 1
ATOM 11211 O O . ALA B 1 710 ? -42.406 16.672 17.141 1 83.62 710 ALA B O 1
ATOM 11212 N N . ALA B 1 711 ? -40.469 15.859 16.453 1 81.5 711 ALA B N 1
ATOM 11213 C CA . ALA B 1 711 ? -39.719 16.938 17.078 1 81.5 711 ALA B CA 1
ATOM 11214 C C . ALA B 1 711 ? -40.031 18.281 16.422 1 81.5 711 ALA B C 1
ATOM 11216 O O . ALA B 1 711 ? -40.094 19.312 17.109 1 81.5 711 ALA B O 1
ATOM 11217 N N . TRP B 1 712 ? -40.188 18.281 15.18 1 79.25 712 TRP B N 1
ATOM 11218 C CA . TRP B 1 712 ? -40.5 19.516 14.461 1 79.25 712 TRP B CA 1
ATOM 11219 C C . TRP B 1 712 ? -41.938 19.984 14.789 1 79.25 712 TRP B C 1
ATOM 11221 O O . TRP B 1 712 ? -42.156 21.188 14.938 1 79.25 712 TRP B O 1
ATOM 11231 N N . SER B 1 713 ? -42.875 19.094 14.914 1 74.06 713 SER B N 1
ATOM 11232 C CA . SER B 1 713 ? -44.25 19.453 15.195 1 74.06 713 SER B CA 1
ATOM 11233 C C . SER B 1 713 ? -44.406 20.094 16.578 1 74.06 713 SER B C 1
ATOM 11235 O O . SER B 1 713 ? -45.156 21.047 16.75 1 74.06 713 SER B O 1
ATOM 11237 N N . VAL B 1 714 ? -43.625 19.625 17.406 1 67.25 714 VAL B N 1
ATOM 11238 C CA . VAL B 1 714 ? -43.688 20.156 18.766 1 67.25 714 VAL B CA 1
ATOM 11239 C C . VAL B 1 714 ? -43.062 21.547 18.797 1 67.25 714 VAL B C 1
ATOM 11241 O O . VAL B 1 714 ? -43.594 22.453 19.453 1 67.25 714 VAL B O 1
ATOM 11244 N N . SER B 1 715 ? -42 21.734 18.125 1 67.12 715 SER B N 1
ATOM 11245 C CA . SER B 1 715 ? -41.312 23.031 18.109 1 67.12 715 SER B CA 1
ATOM 11246 C C . SER B 1 715 ? -42.156 24.062 17.359 1 67.12 715 SER B C 1
ATOM 11248 O O . SER B 1 715 ? -42.188 25.234 17.75 1 67.12 715 SER B O 1
ATOM 11250 N N . ALA B 1 716 ? -42.875 23.656 16.359 1 63.47 716 ALA B N 1
ATOM 11251 C CA . ALA B 1 716 ? -43.75 24.547 15.594 1 63.47 716 ALA B CA 1
ATOM 11252 C C . ALA B 1 716 ? -44.969 24.953 16.422 1 63.47 716 ALA B C 1
ATOM 11254 O O . ALA B 1 716 ? -45.406 26.109 16.359 1 63.47 716 ALA B O 1
ATOM 11255 N N . ASP B 1 717 ? -45.469 24.062 17.203 1 58.25 717 ASP B N 1
ATOM 11256 C CA . ASP B 1 717 ? -46.625 24.359 18.031 1 58.25 717 ASP B CA 1
ATOM 11257 C C . ASP B 1 717 ? -46.25 25.312 19.172 1 58.25 717 ASP B C 1
ATOM 11259 O O . ASP B 1 717 ? -47.062 26.172 19.562 1 58.25 717 ASP B O 1
ATOM 11263 N N . SER B 1 718 ? -45.062 25.141 19.594 1 53.5 718 SER B N 1
ATOM 11264 C CA . SER B 1 718 ? -44.656 26.016 20.688 1 53.5 718 SER B CA 1
ATOM 11265 C C . SER B 1 718 ? -44.406 27.438 20.188 1 53.5 718 SER B C 1
ATOM 11267 O O . SER B 1 718 ? -44.406 28.391 20.969 1 53.5 718 SER B O 1
ATOM 11269 N N . SER B 1 719 ? -44.188 27.641 19.016 1 49.22 719 SER B N 1
ATOM 11270 C CA . SER B 1 719 ? -43.969 28.969 18.469 1 49.22 719 SER B CA 1
ATOM 11271 C C . SER B 1 719 ? -45.281 29.641 18.125 1 49.22 719 SER B C 1
ATOM 11273 O O . SER B 1 719 ? -45.312 30.844 17.859 1 49.22 719 SER B O 1
ATOM 11275 N N . ILE B 1 720 ? -46.438 28.969 18.094 1 40.66 720 ILE B N 1
ATOM 11276 C CA . ILE B 1 720 ? -47.75 29.625 17.938 1 40.66 720 ILE B CA 1
ATOM 11277 C C . ILE B 1 720 ? -48.281 30.031 19.312 1 40.66 720 ILE B C 1
ATOM 11279 O O . ILE B 1 720 ? -48.344 29.203 20.219 1 40.66 720 ILE B O 1
#

Secondary structure (DSSP, 8-state):
-HHHHHHHHHHHHHHS----PBP------HHHHHHHHHHHHH---HHHHHHHHHHH-THHHHSTT--HHHHHHHHHHHHHHHHHHHHHHHHHHHHHHTS-HHHHHHHHHHHHHHHHHH---SS--EE--HHHHHHHHHHHHHHHHHTT----TTTT--------S----------------SSS------HHHHHHHHHHHHHHHHHHHHHHHHHTTGGGGGGGS-HHHHHHHHHHHHHHHHHHHHHHHHT---PPP-STTHHHHHHHHHHHTGGG--HHHHHHHHHHHHHHHHHHHHHHHTTTT-SS---HHHHHHHHHHHHHHHHTHHHHH---B------SPPPP-PPPGGGHHHHHHHHHHHHHHHHHHHHHHHHHHHHHHT----HHHHHHHHHHHHHHHHTTT----EE-HHHHHHHHHTT--STHHHHHHHHHHHHIIIIIGGGGTT-BHHHHHHHHHHHTHHHHHGGGGHHHHHHH-HHHHHHHHHHHHHHHHS-HHHHHHHHHHHHHHHHHHHHHS---PBEEEETTSS-EEETTTBSSEEPPTTEEEEE--S-B-TTTHHHHHHHHHHHHT--HHHHHHHHHHHHHHHTS----S-S-----------------------S-SEEEEE-TT---B-HHHHHHHHHHHHHHHHTT-EEEEES--HHHHHHHHHTTTT-GGGTTHHHHEESSHHHHHHHHHHHHHHHHHHT-/-HHHHHHHHHHHHHHS----PBP------HHHHHHHHHHHHH---HHHHHHHHHHH-THHHHGGG--HHHHHHHHHHHHHHHHHHHHHHHHHHHHHHTS-HHHHHHHHHHHHHHHHHH---SS--EE--HHHHHHHHHHHHHHHHHTT----TTTT--------S----------------SSS------HHHHHHHHHHHHHHHHHHHHHHHHHTTGGGGGGGS-HHHHHHHHHHHHHHHHHHHHHHHHT---PPP-STTHHHHHHHHHHHTGGG--HHHHHHHHHHHHHHHHHHHHHHHTTTT-SS---HHHHHHHHHHHHHHHHTHHHHH---B------SPPPP-PPPGGGHHHHHHHHHHHHHHHHHHHHHHHHHHHHHHT----HHHHHHHHHHHHHHHHTTT----EE-HHHHHHHHHTT--STHHHHHHHHHHHHIIIIIGGGGTT-BHHHHHHHHHHHTHHHHHGGGGHHHHHHH-HHHHHHHHHHHHHHHHS-HHHHHHHHHHHHHHHHHHHHHS---PBEEEETTSS-EEETTTBSSEEPPTTEEEEE--S-B-TTTHHHHHHHHHHHHT--HHHHHHHHHHHHHHHTS------S-----------------------S-SEEEEE-TT---B-HHHHHHHHHHHHHHHHTT-EEEEES--HHHHHHHHHTTTT-GGGTTHHHHEESSHHHHHHHHHHHHHHHHHHH-

Radius of gyration: 38.48 Å; Cα contacts (8 Å, |Δi|>4): 2171; chains: 2; bounding box: 111×135×73 Å

InterPro domains:
  IPR001902 SLC26A/SulP transporter [PTHR11814] (34-708)
  IPR001902 SLC26A/SulP transporter [TIGR00815] (58-704)
  IPR002645 STAS domain [PF01740] (547-686)
  IPR002645 STAS domain [PS50801] (545-708)
  IPR011547 SLC26A/SulP transporter domain [PF00916] (74-495)
  IPR036513 STAS domain superfamily [G3DSA:3.30.750.24] (526-711)
  IPR036513 STAS domain superfamily [SSF52091] (549-708)

Foldseek 3Di:
DVVVLVVLLVVLCVVVVPPDDDDDDDPPPVVVVVVVVCCVVVPDDPVVVVVVQCLQFVCVVCVVVDDCVPFVVLLLQLLVQLLLLQLLLLCLLCVLLVAASLQQLLLLLLLLVLCQGQPDFFQFRKGDDSLLSNLNNQLLLVVCVVLPHQQQPPVPDDDPDDPPDDPPVCCPPPCQVQVQPPDPPSPSAHSNRSSLLLQLLLLQLLLVVLLVCLVVVVLCVLVLQDPLLLLLLLLLSLLVLLLVLVCQQQVHRDGQDHFFQSSVVSVVRCVVCVVVGQVVSNVLSVPLQVVLLVLVVVCVVCVVPDLHRDSSLSVLLVVQLVCLVVVVCCVPRVFAASAADDADFDQFADRDPVCCVVSNLSSNLSSNSQLSQAVVLSVVVCVVVVHDGDSSSNSNSLSCSRNVSSRRSYGHMHIDNVSSVSSVSSRGRGSVSSNSSSVVSSVCRHPVRRSRRSGGSSSSSSSSSSVSPVSNCVVVCLVVVCVVDVLSSVLSVQLSCCCNRGNSSVSSVCSSVSSVVSVVVDQQDDDKFKWFAAPPDQDIDGPVPDPRGDDDWQEIEIEDQHAFEDNNLVVVLVSVCVVLVHDLVVVLVVVVVVVVVVPPPPPPPDDDPDDDPDPPVPCPVPPPLPLPPDRHAEYEYEAQNHDAYDPSRLVSLLVVQVSCVSSRHHYAYEQHDPRHVVVNVVSQSCHDPNPNCSSRYYNGPSSVSSSRVVVVVVVVVVVD/DVVVLVVLLVVLCVVVVPPDDDDDDDPDPVVVVVVVVCCVVVPDDPVVVVVVQCLQFVCVVCVVVDDCVPFVVLLLQLLVQLLLLQLLLLCLLCVLLVAASLQQLLLLLLLLVLCQGQPDFFQFRKGDDSLLSNLNNQLLLVVCVVLVHQQQPPPPDDDPPDPPDDPPVCCPPPCQVQVQPPDPDSPSQHSNRSSLLLQLLLLQLLLVVLLVCLVVVVLCVLVLQDPLLLLLLLLLSLLVLLLVLVCQQQVHRDGQDHFFQSSVVSVVRCVVCVVVGQVVSNVLNVPLQVQLLVLVVVCVVCVVPDLHRDSSLSVLLVVQLVCLVVVVCCVPRVFAASAADDADFDQFADRDPVCCVVSNLSSNLSSNSQLSQAVVLSVVVCVVVVHDGDSSSNSNSLSCSRNVCSRRSYGHMHIDNVSSVSSVSSRGGGSVSSNSSSVVSSVCRHPVRRSRRSGGSSSSSSSSSSVSVVSNCVVVCLVVVCVVDVLSSVLSVQLSCCCNRGNSSVSSVCSSVSSVVSVVVDQQDDDKFKWFAAPPDQDIDGPVPDPRGDDDWQEIEIEDQHAFEDNNLVVVLVSVCVVLVHDLVVVLVVVVVVVVVVPPPPPPPDDDPDDDPDPPVPCPVCPPLPLPPDRHAEYEYEAQNHDAYDPSRLVSLLCVQVSCVSSRHHYAYEQHDPRHVVVNVVSQSCHDPNPNCSSRYYNHPSSVSSSRVVVVVVVVVVVD

Nearest PDB structures (foldseek):
  7v73-assembly1_A  TM=9.393E-01  e=1.048E-50  Homo sapiens
  8opq-assembly1_B  TM=8.986E-01  e=5.533E-47  Homo sapiens
  8sh3-assembly1_C  TM=9.460E-01  e=8.832E-45  Sus scrofa
  7xuj-assembly1_B  TM=8.608E-01  e=3.426E-44  Homo sapiens
  7xuh-assembly1_A  TM=8.414E-01  e=1.022E-43  Homo sapiens